Protein AF-G4ZWX9-F1 (afdb_monomer)

InterPro domains:
  IPR001293 Zinc finger, TRAF-type [PF02176] (34-84)
  IPR001293 Zinc finger, TRAF-type [PS50145] (34-77)
  IPR001293 Zinc finger, TRAF-type [PS50145] (108-149)
  IPR013083 Zinc finger, RING/FYVE/PHD-type [G3DSA:3.30.40.10] (32-93)
  IPR013083 Zinc finger, RING/FYVE/PHD-type [G3DSA:3.30.40.10] (105-163)
  IPR013083 Zinc finger, RING/FYVE/PHD-type [G3DSA:3.30.40.10] (725-786)
  IPR013320 Concanavalin A-like lectin/glucanase domain superfamily [SSF49899] (460-593)

Organism: Phytophthora sojae (strain P6497) (NCBI:txid1094619)

Nearest PDB structures (foldseek):
  7nna-assembly1_A  TM=3.300E-01  e=3.745E+00  Klebsiella pneumoniae

Solvent-accessible surface area (backbone atoms only — not comparable to full-atom values): 43268 Å² total; per-residue (Å²): 136,85,78,64,66,69,62,53,52,53,36,50,72,75,72,33,66,68,48,53,53,50,50,50,52,55,55,53,50,55,70,48,56,38,74,39,67,38,92,76,72,66,49,82,35,39,52,77,45,43,61,59,33,53,78,75,66,41,44,58,35,71,40,70,39,94,51,34,92,73,69,35,86,52,68,38,32,59,72,44,42,72,56,38,54,72,78,68,33,60,55,49,50,51,51,48,51,51,50,48,54,51,50,58,38,56,34,82,40,63,38,92,79,68,61,53,73,36,34,49,74,45,45,68,55,33,52,72,77,65,40,50,60,27,78,38,70,44,92,52,34,90,77,70,33,85,53,72,35,33,49,71,54,40,57,71,23,65,41,69,83,72,47,66,89,57,51,31,29,38,32,22,39,79,92,32,45,8,27,33,36,47,61,77,85,62,98,80,69,84,90,79,80,71,92,66,47,48,61,51,40,22,23,41,37,38,30,37,27,42,49,47,64,67,63,49,31,54,50,31,49,49,54,30,54,58,30,47,43,52,29,54,53,28,50,56,49,28,53,52,24,47,53,48,33,52,50,38,56,48,52,50,53,52,53,52,49,53,56,52,47,64,69,70,56,80,78,71,84,92,69,99,71,81,50,76,65,55,55,50,51,55,50,50,52,48,50,51,56,34,51,53,18,51,51,46,33,52,51,27,51,50,50,29,45,43,29,50,51,49,30,51,52,29,41,49,48,31,49,49,40,47,75,74,71,53,85,50,68,68,58,52,52,52,47,47,49,53,42,31,51,52,38,53,52,52,45,68,76,37,55,66,50,59,74,73,48,57,70,73,63,56,57,30,68,34,32,69,67,55,41,37,50,60,59,63,70,75,67,84,78,89,66,52,74,67,55,54,50,49,42,53,52,52,43,46,55,41,51,33,54,37,45,53,41,49,53,54,52,72,66,52,54,90,87,44,90,61,34,72,60,52,43,58,50,35,55,52,52,40,53,57,39,49,58,52,39,26,68,62,48,79,56,51,43,65,71,77,73,61,61,67,46,27,35,18,52,25,20,44,95,57,24,35,38,11,49,29,25,75,97,81,38,19,25,28,38,30,22,78,61,42,59,79,90,61,24,61,51,73,51,86,41,66,76,68,61,77,40,83,40,42,40,33,43,29,20,37,87,54,33,36,38,38,27,50,71,58,39,84,75,34,78,44,83,43,73,58,45,47,40,54,39,21,43,12,30,79,53,43,93,25,18,26,45,26,37,42,36,44,40,39,34,30,67,36,65,73,50,62,68,61,44,48,69,44,61,58,43,68,80,63,55,94,77,42,85,53,53,50,35,30,34,56,45,67,74,64,57,84,56,59,50,60,32,71,55,70,69,49,62,74,18,47,50,35,55,54,46,65,45,57,54,74,43,62,67,48,34,66,71,66,48,76,69,78,44,65,55,70,88,35,71,73,38,38,66,56,53,55,51,52,49,54,54,52,50,53,52,53,44,53,34,60,37,75,36,70,42,92,78,66,73,82,47,69,38,35,43,69,46,41,63,57,34,51,73,73,68,40,57,69,21,78,41,64,51,87,49,87,89,59,76,48,72,44,39,51,75,46,44,74,56,38,51,74,77,67,34,63,60,49,47,51,49,54,50,51,53,49,54,55,49,57,37,58,37,70,37,74,40,92,69,68,66,85,46,74,35,36,47,72,46,43,67,57,36,52,76,74,65,39,53,55,21,78,38,67,48,88,51,80,82,45,69,48,76,40,41,49,72,49,43,66,57,34,70,75,73,68,58,74,30,70,71,58,66,75,78,107

Sequence (790 aa):
MKFPQEEQEAHEASQCVVAERRRQIAADALLVNEEIVCDWCQQKVKKRKLLDHQEDECPERERPCPNAINGCKEWVPVGKFDEHLRTDCMVTIERNTLAARAREKNSPVACPECGVVVRLRHLERHFRDDCVSRIVSCKNAAHGCKARLRWRDRHLHEDFMSLSKDRSMIEFRTGGNAYIAINNNTSQAPSSQSSVDLPPPWTAEYFVWMVDAEEEILALHRSSLELMETVVLNTRENEQWQAKSDACKKKLKELKQKRKRKANDKAQAAGTHLSGEEMSSAAKQLAEDFNDAENGLLATRKEIALARGWIEINILEAKRILDADVADEEAKQALAASIADQTAQILQERTLLVQLLPEVDRVALGDLDAWATQLASGSPSKESKAERQRKAAEQNKLLKKRSEFQAQLEALDPDDADTPRLQRRFEREIAKVDAKLALVSENKPTQLLERCGRHIIASSGKNVISLVAGPKGEISFYRPSGAKAAREVNFQTRLERIRWNHVVFSAGAKELSLFVNGELKSVRRGVFGLPMSRIGTKEQAESFQGFVLEVRYWKECRTVQQIQQHAASILHVRKCKKLLGYWTFEEGMGDLVDDMALKLPRSACFGTAWVLFDTPEVRKRFGIPPTPSLRDQTCCVVNQKLKLLAQRARDRELDMVPCRQHCEQVVAFRSLERHHRVECVHRMVVCKEVGCEQVYRWSSEAEHLRAKCERHLFREELVRRYHDKRELVECILNCAQLVQRRFMALHCHKECVNRLITCPWADCGETIVAKTLARHLERDCRSQSKERDR

Radius of gyration: 61.1 Å; Cα contacts (8 Å, |Δi|>4): 1140; chains: 1; bounding box: 194×112×190 Å

pLDDT: mean 84.43, std 11.49, range [31.67, 98.06]

Structure (mmCIF, N/CA/C/O backbone):
data_AF-G4ZWX9-F1
#
_entry.id   AF-G4ZWX9-F1
#
loop_
_atom_site.group_PDB
_atom_site.id
_atom_site.type_symbol
_atom_site.label_atom_id
_atom_site.label_alt_id
_atom_site.label_comp_id
_atom_site.label_asym_id
_atom_site.label_entity_id
_atom_site.label_seq_id
_atom_site.pdbx_PDB_ins_code
_atom_site.Cartn_x
_atom_site.Cartn_y
_atom_site.Cartn_z
_atom_site.occupancy
_atom_site.B_iso_or_equiv
_atom_site.auth_seq_id
_atom_site.auth_comp_id
_atom_site.auth_asym_id
_atom_site.auth_atom_id
_atom_site.pdbx_PDB_model_num
ATOM 1 N N . MET A 1 1 ? 110.926 -37.639 -104.870 1.00 45.56 1 MET A N 1
ATOM 2 C CA . MET A 1 1 ? 112.297 -37.296 -104.443 1.00 45.56 1 MET A CA 1
ATOM 3 C C . MET A 1 1 ? 112.203 -36.747 -103.029 1.00 45.56 1 MET A C 1
ATOM 5 O O . MET A 1 1 ? 111.521 -35.750 -102.843 1.00 45.56 1 MET A O 1
ATOM 9 N N . LYS A 1 2 ? 112.739 -37.463 -102.034 1.00 44.62 2 LYS A N 1
ATOM 10 C CA . LYS A 1 2 ? 112.808 -37.001 -100.639 1.00 44.62 2 LYS A CA 1
ATOM 11 C C . LYS A 1 2 ? 114.097 -36.186 -100.495 1.00 44.62 2 LYS A C 1
ATOM 13 O O . LYS A 1 2 ? 115.150 -36.712 -100.846 1.00 44.62 2 LYS A O 1
ATOM 18 N N . PHE A 1 3 ? 113.991 -34.932 -100.060 1.00 50.84 3 PHE A N 1
ATOM 19 C CA . PHE A 1 3 ? 115.147 -34.077 -99.779 1.00 50.84 3 PHE A CA 1
ATOM 20 C C . PHE A 1 3 ? 115.891 -34.578 -98.523 1.00 50.84 3 PHE A C 1
ATOM 22 O O . PHE A 1 3 ? 115.230 -35.085 -97.611 1.00 50.84 3 PHE A O 1
ATOM 29 N N . PRO A 1 4 ? 117.233 -34.482 -98.469 1.00 65.12 4 PRO A N 1
ATOM 30 C CA . PRO A 1 4 ? 118.020 -34.820 -97.283 1.00 65.12 4 PRO A CA 1
ATOM 31 C C . PRO A 1 4 ? 117.638 -33.930 -96.089 1.00 65.12 4 PRO A C 1
ATOM 33 O O . PRO A 1 4 ? 117.538 -32.713 -96.219 1.00 65.12 4 PRO A O 1
ATOM 36 N N . GLN A 1 5 ? 117.424 -34.538 -94.920 1.00 63.94 5 GLN A N 1
ATOM 37 C CA . GLN A 1 5 ? 116.907 -33.867 -93.718 1.00 63.94 5 GLN A CA 1
ATOM 38 C C . GLN A 1 5 ? 117.836 -32.751 -93.195 1.00 63.94 5 GLN A C 1
ATOM 40 O O . GLN A 1 5 ? 117.351 -31.728 -92.722 1.00 63.94 5 GLN A O 1
ATOM 45 N N . GLU A 1 6 ? 119.153 -32.891 -93.373 1.00 63.59 6 GLU A N 1
ATOM 46 C CA . GLU A 1 6 ? 120.141 -31.874 -92.974 1.00 63.59 6 GLU A CA 1
ATOM 47 C C . GLU A 1 6 ? 120.000 -30.560 -93.767 1.00 63.59 6 GLU A C 1
ATOM 49 O O . GLU A 1 6 ? 120.157 -29.474 -93.209 1.00 63.59 6 GLU A O 1
ATOM 54 N N . GLU A 1 7 ? 119.637 -30.627 -95.054 1.00 61.59 7 GLU A N 1
ATOM 55 C CA . GLU A 1 7 ? 119.421 -29.429 -95.881 1.00 61.59 7 GLU A CA 1
ATOM 56 C C . GLU A 1 7 ? 118.122 -28.703 -95.502 1.00 61.59 7 GLU A C 1
ATOM 58 O O . GLU A 1 7 ? 118.046 -27.473 -95.558 1.00 61.59 7 GLU A O 1
ATOM 63 N N . GLN A 1 8 ? 117.108 -29.454 -95.059 1.00 63.75 8 GLN A N 1
ATOM 64 C CA . GLN A 1 8 ? 115.854 -28.893 -94.561 1.00 63.75 8 GLN A CA 1
ATOM 65 C C . GLN A 1 8 ? 116.058 -28.177 -93.216 1.00 63.75 8 GLN A C 1
ATOM 67 O O . GLN A 1 8 ? 115.560 -27.065 -93.035 1.00 63.75 8 GLN A O 1
ATOM 72 N N . GLU A 1 9 ? 116.848 -28.759 -92.309 1.00 65.06 9 GLU A N 1
ATOM 73 C CA . GLU A 1 9 ? 117.191 -28.148 -91.018 1.00 65.06 9 GLU A CA 1
ATOM 74 C C . GLU A 1 9 ? 118.051 -26.880 -91.188 1.00 65.06 9 GLU A C 1
ATOM 76 O O . GLU A 1 9 ? 117.802 -25.868 -90.527 1.00 65.06 9 GLU A O 1
ATOM 81 N N . ALA A 1 10 ? 118.992 -26.864 -92.140 1.00 64.44 10 ALA A N 1
ATOM 82 C CA . ALA A 1 10 ? 119.785 -25.671 -92.455 1.00 64.44 10 ALA A CA 1
ATOM 83 C C . ALA A 1 10 ? 118.938 -24.529 -93.062 1.00 64.44 10 ALA A C 1
ATOM 85 O O . ALA A 1 10 ? 119.122 -23.354 -92.710 1.00 64.44 10 ALA A O 1
ATOM 86 N N . HIS A 1 11 ? 117.975 -24.862 -93.932 1.00 68.31 11 HIS A N 1
ATOM 87 C CA . HIS A 1 11 ? 117.026 -23.897 -94.495 1.00 68.31 11 HIS A CA 1
ATOM 88 C C . HIS A 1 11 ? 116.083 -23.336 -93.417 1.00 68.31 11 HIS A C 1
ATOM 90 O O . HIS A 1 11 ? 115.888 -22.120 -93.341 1.00 68.31 11 HIS A O 1
ATOM 96 N N . GLU A 1 12 ? 115.554 -24.181 -92.525 1.00 65.31 12 GLU A N 1
ATOM 97 C CA . GLU A 1 12 ? 114.722 -23.753 -91.389 1.00 65.31 12 GLU A CA 1
ATOM 98 C C . GLU A 1 12 ? 115.483 -22.896 -90.362 1.00 65.31 12 GLU A C 1
ATOM 100 O O . GLU A 1 12 ? 114.890 -22.018 -89.721 1.00 65.31 12 GLU A O 1
ATOM 105 N N . ALA A 1 13 ? 116.800 -23.086 -90.237 1.00 64.75 13 ALA A N 1
ATOM 106 C CA . ALA A 1 13 ? 117.646 -22.299 -89.347 1.00 64.75 13 ALA A CA 1
ATOM 107 C C . ALA A 1 13 ? 117.925 -20.878 -89.870 1.00 64.75 13 ALA A C 1
ATOM 109 O O . ALA A 1 13 ? 117.920 -19.945 -89.059 1.00 64.75 13 ALA A O 1
ATOM 110 N N . SER A 1 14 ? 118.128 -20.705 -91.185 1.00 63.81 14 SER A N 1
ATOM 111 C CA . SER A 1 14 ? 118.740 -19.486 -91.751 1.00 63.81 14 SER A CA 1
ATOM 112 C C . SER A 1 14 ? 117.984 -18.784 -92.892 1.00 63.81 14 SER A C 1
ATOM 114 O O . SER A 1 14 ? 118.285 -17.624 -93.160 1.00 63.81 14 SER A O 1
ATOM 116 N N . GLN A 1 15 ? 117.027 -19.434 -93.572 1.00 63.16 15 GLN A N 1
ATOM 117 C CA . GLN A 1 15 ? 116.396 -18.890 -94.795 1.00 63.16 15 GLN A CA 1
ATOM 118 C C . GLN A 1 15 ? 114.868 -19.103 -94.891 1.00 63.16 15 GLN A C 1
ATOM 120 O O . GLN A 1 15 ? 114.225 -18.571 -95.798 1.00 63.16 15 GLN A O 1
ATOM 125 N N . CYS A 1 16 ? 114.259 -19.860 -93.973 1.00 70.00 16 CYS A N 1
ATOM 126 C CA . CYS A 1 16 ? 112.825 -20.150 -93.986 1.00 70.00 16 CYS A CA 1
ATOM 127 C C . CYS A 1 16 ? 111.999 -19.037 -93.322 1.00 70.00 16 CYS A C 1
ATOM 129 O O . CYS A 1 16 ? 111.904 -18.942 -92.095 1.00 70.00 16 CYS A O 1
ATOM 131 N N . VAL A 1 17 ? 111.293 -18.261 -94.147 1.00 73.50 17 VAL A N 1
ATOM 132 C CA . VAL A 1 17 ? 110.392 -17.168 -93.728 1.00 73.50 17 VAL A CA 1
ATOM 133 C C . VAL A 1 17 ? 109.299 -17.643 -92.754 1.00 73.50 17 VAL A C 1
ATOM 135 O O . VAL A 1 17 ? 108.878 -16.905 -91.864 1.00 73.50 17 VAL A O 1
ATOM 138 N N . VAL A 1 18 ? 108.836 -18.895 -92.873 1.00 73.88 18 VAL A N 1
ATOM 139 C CA . VAL A 1 18 ? 107.811 -19.462 -91.975 1.00 73.88 18 VAL A CA 1
ATOM 140 C C . VAL A 1 18 ? 108.384 -19.760 -90.585 1.00 73.88 18 VAL A C 1
ATOM 142 O O . VAL A 1 18 ? 107.698 -19.538 -89.585 1.00 73.88 18 VAL A O 1
ATOM 145 N N . ALA A 1 19 ? 109.633 -20.228 -90.500 1.00 69.31 19 ALA A N 1
ATOM 146 C CA . ALA A 1 19 ? 110.308 -20.495 -89.231 1.00 69.31 19 ALA A CA 1
ATOM 147 C C . ALA A 1 19 ? 110.664 -19.191 -88.498 1.00 69.31 19 ALA A C 1
ATOM 149 O O . ALA A 1 19 ? 110.463 -19.094 -87.288 1.00 69.31 19 ALA A O 1
ATOM 150 N N . GLU A 1 20 ? 111.104 -18.163 -89.226 1.00 69.56 20 GLU A N 1
ATOM 151 C CA . GLU A 1 20 ? 111.371 -16.827 -88.680 1.00 69.56 20 GLU A CA 1
ATOM 152 C C . GLU A 1 20 ? 110.089 -16.157 -88.157 1.00 69.56 20 GLU A C 1
ATOM 154 O O . GLU A 1 20 ? 110.048 -15.692 -87.016 1.00 69.56 20 GLU A O 1
ATOM 159 N N . ARG A 1 21 ? 108.987 -16.233 -88.920 1.00 72.56 21 ARG A N 1
ATOM 160 C CA . ARG A 1 21 ? 107.672 -15.739 -88.481 1.00 72.56 21 ARG A CA 1
ATOM 161 C C . ARG A 1 21 ? 107.133 -16.510 -87.270 1.00 72.56 21 ARG A C 1
ATOM 163 O O . ARG A 1 21 ? 106.524 -15.909 -86.391 1.00 72.56 21 ARG A O 1
ATOM 170 N N . ARG A 1 22 ? 107.379 -17.824 -87.170 1.00 73.31 22 ARG A N 1
ATOM 171 C CA . ARG A 1 22 ? 107.042 -18.627 -85.976 1.00 73.31 22 ARG A CA 1
ATOM 172 C C . ARG A 1 22 ? 107.868 -18.230 -84.751 1.00 73.31 22 ARG A C 1
ATOM 174 O O . ARG A 1 22 ? 107.305 -18.184 -83.661 1.00 73.31 22 ARG A O 1
ATOM 181 N N . ARG A 1 23 ? 109.159 -17.912 -84.911 1.00 70.38 23 ARG A N 1
ATOM 182 C CA . ARG A 1 23 ? 110.006 -17.398 -83.817 1.00 70.38 23 ARG A CA 1
ATOM 183 C C . ARG A 1 23 ? 109.551 -16.010 -83.353 1.00 70.38 23 ARG A C 1
ATOM 185 O O . ARG A 1 23 ? 109.474 -15.798 -82.148 1.00 70.38 23 ARG A O 1
ATOM 192 N N . GLN A 1 24 ? 109.170 -15.115 -84.270 1.00 68.25 24 GLN A N 1
ATOM 193 C CA . GLN A 1 24 ? 108.572 -13.814 -83.925 1.00 68.25 24 GLN A CA 1
ATOM 194 C C . GLN A 1 24 ? 107.244 -13.971 -83.173 1.00 68.25 24 GLN A C 1
ATOM 196 O O . GLN A 1 24 ? 107.087 -13.403 -82.100 1.00 68.25 24 GLN A O 1
ATOM 201 N N . ILE A 1 25 ? 106.332 -14.825 -83.651 1.00 69.12 25 ILE A N 1
ATOM 202 C CA . ILE A 1 25 ? 105.062 -15.103 -82.955 1.00 69.12 25 ILE A CA 1
ATOM 203 C C . ILE A 1 25 ? 105.304 -15.717 -81.562 1.00 69.12 25 ILE A C 1
ATOM 205 O O . ILE A 1 25 ? 104.579 -15.402 -80.621 1.00 69.12 25 ILE A O 1
ATOM 209 N N . ALA A 1 26 ? 106.319 -16.573 -81.402 1.00 66.31 26 ALA A N 1
ATOM 210 C CA . ALA A 1 26 ? 106.682 -17.150 -80.106 1.00 66.31 26 ALA A CA 1
ATOM 211 C C . ALA A 1 26 ? 107.301 -16.117 -79.141 1.00 66.31 26 ALA A C 1
ATOM 213 O O . ALA A 1 26 ? 107.014 -16.161 -77.944 1.00 66.31 26 ALA A O 1
ATOM 214 N N . ALA A 1 27 ? 108.101 -15.174 -79.648 1.00 66.50 27 ALA A N 1
ATOM 215 C CA . ALA A 1 27 ? 108.657 -14.069 -78.867 1.00 66.50 27 ALA A CA 1
ATOM 216 C C . ALA A 1 27 ? 107.572 -13.058 -78.444 1.00 66.50 27 ALA A C 1
ATOM 218 O O . ALA A 1 27 ? 107.504 -12.684 -77.273 1.00 66.50 27 ALA A O 1
ATOM 219 N N . ASP A 1 28 ? 106.654 -12.704 -79.348 1.00 65.00 28 ASP A N 1
ATOM 220 C CA . ASP A 1 28 ? 105.507 -11.840 -79.045 1.00 65.00 28 ASP A CA 1
ATOM 221 C C . ASP A 1 28 ? 104.539 -12.512 -78.051 1.00 65.00 28 ASP A C 1
ATOM 223 O O . ASP A 1 28 ? 103.996 -11.864 -77.153 1.00 65.00 28 ASP A O 1
ATOM 227 N N . ALA A 1 29 ? 104.368 -13.838 -78.124 1.00 62.09 29 ALA A N 1
ATOM 228 C CA . ALA A 1 29 ? 103.548 -14.594 -77.176 1.00 62.09 29 ALA A CA 1
ATOM 229 C C . ALA A 1 29 ? 104.107 -14.603 -75.738 1.00 62.09 29 ALA A C 1
ATOM 231 O O . ALA A 1 29 ? 103.320 -14.761 -74.799 1.00 62.09 29 ALA A O 1
ATOM 232 N N . LEU A 1 30 ? 105.421 -14.425 -75.539 1.00 65.56 30 LEU A N 1
ATOM 233 C CA . LEU A 1 30 ? 106.036 -14.306 -74.207 1.00 65.56 30 LEU A CA 1
ATOM 234 C C . LEU A 1 30 ? 105.742 -12.941 -73.561 1.00 65.56 30 LEU A C 1
ATOM 236 O O . LEU A 1 30 ? 105.435 -12.894 -72.373 1.00 65.56 30 LEU A O 1
ATOM 240 N N . LEU A 1 31 ? 105.729 -11.854 -74.343 1.00 63.81 31 LEU A N 1
ATOM 241 C CA . LEU A 1 31 ? 105.364 -10.502 -73.881 1.00 63.81 31 LEU A CA 1
ATOM 242 C C . LEU A 1 31 ? 103.861 -10.357 -73.575 1.00 63.81 31 LEU A C 1
ATOM 244 O O . LEU A 1 31 ? 103.468 -9.635 -72.660 1.00 63.81 31 LEU A O 1
ATOM 248 N N . VAL A 1 32 ? 103.003 -11.058 -74.321 1.00 61.91 32 VAL A N 1
ATOM 249 C CA . VAL A 1 32 ? 101.535 -10.992 -74.173 1.00 61.91 32 VAL A CA 1
ATOM 250 C C . VAL A 1 32 ? 101.011 -11.863 -73.011 1.00 61.91 32 VAL A C 1
ATOM 252 O O . VAL A 1 32 ? 99.925 -11.608 -72.482 1.00 61.91 32 VAL A O 1
ATOM 255 N N . ASN A 1 33 ? 101.770 -12.879 -72.580 1.00 66.31 33 ASN A N 1
ATOM 256 C CA . ASN A 1 33 ? 101.412 -13.775 -71.467 1.00 66.31 33 ASN A CA 1
ATOM 257 C C . ASN A 1 33 ? 102.111 -13.449 -70.134 1.00 66.31 33 ASN A C 1
ATOM 259 O O . ASN A 1 33 ? 101.976 -14.230 -69.193 1.00 66.31 33 ASN A O 1
ATOM 263 N N . GLU A 1 34 ? 102.820 -12.323 -70.046 1.00 72.06 34 GLU A N 1
ATOM 264 C CA . GLU A 1 34 ? 103.435 -11.819 -68.813 1.00 72.06 34 GLU A CA 1
ATOM 265 C C . GLU A 1 34 ? 102.392 -11.727 -67.676 1.00 72.06 34 GLU A C 1
ATOM 267 O O . GLU A 1 34 ? 101.280 -11.229 -67.882 1.00 72.06 34 GLU A O 1
ATOM 272 N N . GLU A 1 35 ? 102.710 -12.258 -66.491 1.00 74.75 35 GLU A N 1
ATOM 273 C CA . GLU A 1 35 ? 101.824 -12.212 -65.321 1.00 74.75 35 GLU A CA 1
ATOM 274 C C . GLU A 1 35 ? 102.008 -10.886 -64.583 1.00 74.75 35 GLU A C 1
ATOM 276 O O . GLU A 1 35 ? 103.083 -10.592 -64.063 1.00 74.75 35 GLU A O 1
ATOM 281 N N . ILE A 1 36 ? 100.942 -10.094 -64.528 1.00 76.12 36 ILE A N 1
ATOM 282 C CA . ILE A 1 36 ? 100.890 -8.808 -63.841 1.00 76.12 36 ILE A CA 1
ATOM 283 C C . ILE A 1 36 ? 99.913 -8.900 -62.667 1.00 76.12 36 ILE A C 1
ATOM 285 O O . ILE A 1 36 ? 98.940 -9.656 -62.691 1.00 76.12 36 ILE A O 1
ATOM 289 N N . VAL A 1 37 ? 100.200 -8.174 -61.594 1.00 79.06 37 VAL A N 1
ATOM 290 C CA . VAL A 1 37 ? 99.333 -8.141 -60.414 1.00 79.06 37 VAL A CA 1
ATOM 291 C C . VAL A 1 37 ? 98.202 -7.151 -60.679 1.00 79.06 37 VAL A C 1
ATOM 293 O O . VAL A 1 37 ? 98.450 -6.053 -61.163 1.00 79.06 37 VAL A O 1
ATOM 296 N N . CYS A 1 38 ? 96.961 -7.537 -60.390 1.00 78.75 38 CYS A N 1
ATOM 297 C CA . CYS A 1 38 ? 95.833 -6.620 -60.473 1.00 78.75 38 CYS A CA 1
ATOM 298 C C . CYS A 1 38 ? 95.928 -5.570 -59.363 1.00 78.75 38 CYS A C 1
ATOM 300 O O . CYS A 1 38 ? 95.930 -5.917 -58.184 1.00 78.75 38 CYS A O 1
ATOM 302 N N . ASP A 1 39 ? 95.916 -4.292 -59.733 1.00 77.75 39 ASP A N 1
ATOM 303 C CA . ASP A 1 39 ? 96.040 -3.185 -58.777 1.00 77.75 39 ASP A CA 1
ATOM 304 C C . ASP A 1 39 ? 94.852 -3.072 -57.802 1.00 77.75 39 ASP A C 1
ATOM 306 O O . ASP A 1 39 ? 94.960 -2.404 -56.777 1.00 77.75 39 ASP A O 1
ATOM 310 N N . TRP A 1 40 ? 93.719 -3.723 -58.097 1.00 76.38 40 TRP A N 1
ATOM 311 C CA . TRP A 1 40 ? 92.496 -3.643 -57.285 1.00 76.38 40 TRP A CA 1
ATOM 312 C C . TRP A 1 40 ? 92.380 -4.779 -56.263 1.00 76.38 40 TRP A C 1
ATOM 314 O O . TRP A 1 40 ? 92.125 -4.522 -55.092 1.00 76.38 40 TRP A O 1
ATOM 324 N N . CYS A 1 41 ? 92.589 -6.036 -56.673 1.00 77.69 41 CYS A N 1
ATOM 325 C CA . CYS A 1 41 ? 92.439 -7.214 -55.801 1.00 77.69 41 CYS A CA 1
ATOM 326 C C . CYS A 1 41 ? 93.765 -7.912 -55.448 1.00 77.69 41 CYS A C 1
ATOM 328 O O . CYS A 1 41 ? 93.760 -8.902 -54.717 1.00 77.69 41 CYS A O 1
ATOM 330 N N . GLN A 1 42 ? 94.889 -7.436 -55.995 1.00 79.94 42 GLN A N 1
ATOM 331 C CA . GLN A 1 42 ? 96.240 -7.993 -55.840 1.00 79.94 42 GLN A CA 1
ATOM 332 C C . GLN A 1 42 ? 96.420 -9.451 -56.307 1.00 79.94 42 GLN A C 1
ATOM 334 O O . GLN A 1 42 ? 97.425 -10.094 -55.997 1.00 79.94 42 GLN A O 1
ATOM 339 N N . GLN A 1 43 ? 95.486 -9.989 -57.096 1.00 78.75 43 GLN A N 1
ATOM 340 C CA . GLN A 1 43 ? 95.624 -11.314 -57.703 1.00 78.75 43 GLN A CA 1
ATOM 341 C C . GLN A 1 43 ? 96.519 -11.259 -58.947 1.00 78.75 43 GLN A C 1
ATOM 343 O O . GLN A 1 43 ? 96.546 -10.263 -59.668 1.00 78.75 43 GLN A O 1
ATOM 348 N N . LYS A 1 44 ? 97.272 -12.334 -59.204 1.00 79.62 44 LYS A N 1
ATOM 349 C CA . LYS A 1 44 ? 98.155 -12.442 -60.375 1.00 79.62 44 LYS A CA 1
ATOM 350 C C . LYS A 1 44 ? 97.346 -12.858 -61.600 1.00 79.62 44 LYS A C 1
ATOM 352 O O . LYS A 1 44 ? 96.722 -13.917 -61.590 1.00 79.62 44 LYS A O 1
ATOM 357 N N . VAL A 1 45 ? 97.376 -12.045 -62.653 1.00 80.19 45 VAL A N 1
ATOM 358 C CA . VAL A 1 45 ? 96.602 -12.250 -63.884 1.00 80.19 45 VAL A CA 1
ATOM 359 C C . VAL A 1 45 ? 97.506 -12.073 -65.100 1.00 80.19 45 VAL A C 1
ATOM 361 O O . VAL A 1 45 ? 98.455 -11.297 -65.087 1.00 80.19 45 VAL A O 1
ATOM 364 N N . LYS A 1 46 ? 97.224 -12.774 -66.199 1.00 79.19 46 LYS A N 1
ATOM 365 C CA . LYS A 1 46 ? 97.955 -12.562 -67.460 1.00 79.19 46 LYS A CA 1
ATOM 366 C C . LYS A 1 46 ? 97.615 -11.185 -68.027 1.00 79.19 46 LYS A C 1
ATOM 368 O O . LYS A 1 46 ? 96.437 -10.872 -68.157 1.00 79.19 46 LYS A O 1
ATOM 373 N N . LYS A 1 47 ? 98.618 -10.416 -68.453 1.00 74.38 47 LYS A N 1
ATOM 374 C CA . LYS A 1 47 ? 98.504 -9.035 -68.963 1.00 74.38 47 LYS A CA 1
ATOM 375 C C . LYS A 1 47 ? 97.408 -8.845 -70.017 1.00 74.38 47 LYS A C 1
ATOM 377 O O . LYS A 1 47 ? 96.627 -7.908 -69.921 1.00 74.38 47 LYS A O 1
ATOM 382 N N . ARG A 1 48 ? 97.265 -9.787 -70.960 1.00 75.69 48 ARG A N 1
ATOM 383 C CA . ARG A 1 48 ? 96.187 -9.774 -71.974 1.00 75.69 48 ARG A CA 1
ATOM 384 C C . ARG A 1 48 ? 94.762 -9.905 -71.415 1.00 75.69 48 ARG A C 1
ATOM 386 O O . ARG A 1 48 ? 93.826 -9.511 -72.088 1.00 75.69 48 ARG A O 1
ATOM 393 N N . LYS A 1 49 ? 94.610 -10.508 -70.232 1.00 76.19 49 LYS A N 1
ATOM 394 C CA . LYS A 1 49 ? 93.337 -10.739 -69.529 1.00 76.19 49 LYS A CA 1
ATOM 395 C C . LYS A 1 49 ? 93.160 -9.811 -68.326 1.00 76.19 49 LYS A C 1
ATOM 397 O O . LYS A 1 49 ? 92.234 -10.004 -67.552 1.00 76.19 49 LYS A O 1
ATOM 402 N N . LEU A 1 50 ? 94.062 -8.848 -68.119 1.00 75.88 50 LEU A N 1
ATOM 403 C CA . LEU A 1 50 ? 93.979 -7.944 -66.974 1.00 75.88 50 LEU A CA 1
ATOM 404 C C . LEU A 1 50 ? 92.704 -7.093 -67.037 1.00 75.88 50 LEU A C 1
ATOM 406 O O . LEU A 1 50 ? 92.046 -6.929 -66.016 1.00 75.88 50 LEU A O 1
ATOM 410 N N . LEU A 1 51 ? 92.346 -6.624 -68.238 1.00 76.06 51 LEU A N 1
ATOM 411 C CA . LEU A 1 51 ? 91.109 -5.881 -68.493 1.00 76.06 51 LEU A CA 1
ATOM 412 C C . LEU A 1 51 ? 89.874 -6.763 -68.271 1.00 76.06 51 LEU A C 1
ATOM 414 O O . LEU A 1 51 ? 89.040 -6.411 -67.445 1.00 76.06 51 LEU A O 1
ATOM 418 N N . ASP A 1 52 ? 89.821 -7.948 -68.891 1.00 79.31 52 ASP A N 1
ATOM 419 C CA . ASP A 1 52 ? 88.732 -8.919 -68.675 1.00 79.31 52 ASP A CA 1
ATOM 420 C C . ASP A 1 52 ? 88.570 -9.264 -67.181 1.00 79.31 52 ASP A C 1
ATOM 422 O O . ASP A 1 52 ? 87.465 -9.328 -66.646 1.00 79.31 52 ASP A O 1
ATOM 426 N N . HIS A 1 53 ? 89.685 -9.432 -66.464 1.00 80.00 53 HIS A N 1
ATOM 427 C CA . HIS A 1 53 ? 89.660 -9.683 -65.030 1.00 80.00 53 HIS A CA 1
ATOM 428 C C . HIS A 1 53 ? 89.133 -8.477 -64.250 1.00 80.00 53 HIS A C 1
ATOM 430 O O . HIS A 1 53 ? 88.297 -8.659 -63.375 1.00 80.00 53 HIS A O 1
ATOM 436 N N . GLN A 1 54 ? 89.575 -7.252 -64.543 1.00 77.19 54 GLN A N 1
ATOM 437 C CA . GLN A 1 54 ? 89.098 -6.042 -63.861 1.00 77.19 54 GLN A CA 1
ATOM 438 C C . GLN A 1 54 ? 87.605 -5.771 -64.112 1.00 77.19 54 GLN A C 1
ATOM 440 O O . GLN A 1 54 ? 86.895 -5.385 -63.180 1.00 77.19 54 GLN A O 1
ATOM 445 N N . GLU A 1 55 ? 87.108 -6.011 -65.327 1.00 75.94 55 GLU A N 1
ATOM 446 C CA . GLU A 1 55 ? 85.722 -5.713 -65.705 1.00 75.94 55 GLU A CA 1
ATOM 447 C C . GLU A 1 55 ? 84.718 -6.794 -65.263 1.00 75.94 55 GLU A C 1
ATOM 449 O O . GLU A 1 55 ? 83.625 -6.457 -64.771 1.00 75.94 55 GLU A O 1
ATOM 454 N N . ASP A 1 56 ? 85.099 -8.074 -65.352 1.00 76.88 56 ASP A N 1
ATOM 455 C CA . ASP A 1 56 ? 84.166 -9.195 -65.188 1.00 76.88 56 ASP A CA 1
ATOM 456 C C . ASP A 1 56 ? 84.448 -10.088 -63.970 1.00 76.88 56 ASP A C 1
ATOM 458 O O . ASP A 1 56 ? 83.499 -10.542 -63.320 1.00 76.88 56 ASP A O 1
ATOM 462 N N . GLU A 1 57 ? 85.712 -10.313 -63.597 1.00 74.81 57 GLU A N 1
ATOM 463 C CA . GLU A 1 57 ? 86.079 -11.328 -62.589 1.00 74.81 57 GLU A CA 1
ATOM 464 C C . GLU A 1 57 ? 86.508 -10.747 -61.225 1.00 74.81 57 GLU A C 1
ATOM 466 O O . GLU A 1 57 ? 86.362 -11.409 -60.197 1.00 74.81 57 GLU A O 1
ATOM 471 N N . CYS A 1 58 ? 86.999 -9.507 -61.175 1.00 80.75 58 CYS A N 1
ATOM 472 C CA . CYS A 1 58 ? 87.650 -8.928 -60.002 1.00 80.75 58 CYS A CA 1
ATOM 473 C C . CYS A 1 58 ? 86.642 -8.679 -58.864 1.00 80.75 58 CYS A C 1
ATOM 475 O O . CYS A 1 58 ? 85.626 -8.013 -59.086 1.00 80.75 58 CYS A O 1
ATOM 477 N N . PRO A 1 59 ? 86.892 -9.165 -57.633 1.00 77.88 59 PRO A N 1
ATOM 478 C CA . PRO A 1 59 ? 85.969 -8.999 -56.508 1.00 77.88 59 PRO A CA 1
ATOM 479 C C . PRO A 1 59 ? 85.903 -7.557 -55.986 1.00 77.88 59 PRO A C 1
ATOM 481 O O . PRO A 1 59 ? 84.879 -7.166 -55.430 1.00 77.88 59 PRO A O 1
ATOM 484 N N . GLU A 1 60 ? 86.956 -6.764 -56.199 1.00 80.75 60 GLU A N 1
ATOM 485 C CA . GLU A 1 60 ? 87.028 -5.357 -55.781 1.00 80.75 60 GLU A CA 1
ATOM 486 C C . GLU A 1 60 ? 86.454 -4.387 -56.829 1.00 80.75 60 GLU A C 1
ATOM 488 O O . GLU A 1 60 ? 86.461 -3.177 -56.626 1.00 80.75 60 GLU A O 1
ATOM 493 N N . ARG A 1 61 ? 85.916 -4.896 -57.949 1.00 83.88 61 ARG A N 1
ATOM 494 C CA . ARG A 1 61 ? 85.227 -4.052 -58.930 1.00 83.88 61 ARG A CA 1
ATOM 495 C C . ARG A 1 61 ? 83.943 -3.490 -58.327 1.00 83.88 61 ARG A C 1
ATOM 497 O O . ARG A 1 61 ? 83.126 -4.236 -57.779 1.00 83.88 61 ARG A O 1
ATOM 504 N N . GLU A 1 62 ? 83.742 -2.188 -58.463 1.00 81.81 62 GLU A N 1
ATOM 505 C CA . GLU A 1 62 ? 82.547 -1.528 -57.954 1.00 81.81 62 GLU A CA 1
ATOM 506 C C . GLU A 1 62 ? 81.382 -1.701 -58.925 1.00 81.81 62 GLU A C 1
ATOM 508 O O . GLU A 1 62 ? 81.464 -1.416 -60.123 1.00 81.81 62 GLU A O 1
ATOM 513 N N . ARG A 1 63 ? 80.260 -2.175 -58.397 1.00 85.50 63 ARG A N 1
ATOM 514 C CA . ARG A 1 63 ? 78.992 -2.252 -59.120 1.00 85.50 63 ARG A CA 1
ATOM 515 C C . ARG A 1 63 ? 77.900 -1.639 -58.238 1.00 85.50 63 ARG A C 1
ATOM 517 O O . ARG A 1 63 ? 78.033 -1.642 -57.010 1.00 85.50 63 ARG A O 1
ATOM 524 N N . PRO A 1 64 ? 76.823 -1.095 -58.829 1.00 86.06 64 PRO A N 1
ATOM 525 C CA . PRO A 1 64 ? 75.712 -0.596 -58.035 1.00 86.06 64 PRO A CA 1
ATOM 526 C C . PRO A 1 64 ? 75.112 -1.752 -57.229 1.00 86.06 64 PRO A C 1
ATOM 528 O O . PRO A 1 64 ? 75.034 -2.882 -57.720 1.00 86.06 64 PRO A O 1
ATOM 531 N N . CYS A 1 65 ? 74.689 -1.468 -55.996 1.00 86.75 65 CYS A N 1
ATOM 532 C CA . CYS A 1 65 ? 74.044 -2.452 -55.130 1.00 86.75 65 CYS A CA 1
ATOM 533 C C . CYS A 1 65 ? 72.916 -3.200 -55.877 1.00 86.75 65 CYS A C 1
ATOM 535 O O . CYS A 1 65 ? 72.150 -2.567 -56.609 1.00 86.75 65 CYS A O 1
ATOM 537 N N . PRO A 1 66 ? 72.717 -4.518 -55.666 1.00 85.94 66 PRO A N 1
ATOM 538 C CA . PRO A 1 66 ? 71.611 -5.259 -56.285 1.00 85.94 66 PRO A CA 1
ATOM 539 C C . PRO A 1 66 ? 70.221 -4.647 -56.028 1.00 85.94 66 PRO A C 1
ATOM 541 O O . PRO A 1 66 ? 69.311 -4.785 -56.842 1.00 85.94 66 PRO A O 1
ATOM 544 N N . ASN A 1 67 ? 70.059 -3.922 -54.915 1.00 85.69 67 ASN A N 1
ATOM 545 C CA . ASN A 1 67 ? 68.841 -3.186 -54.570 1.00 85.69 67 ASN A CA 1
ATOM 546 C C . ASN A 1 67 ? 68.814 -1.744 -55.108 1.00 85.69 67 ASN A C 1
ATOM 548 O O . ASN A 1 67 ? 67.996 -0.942 -54.653 1.00 85.69 67 ASN A O 1
ATOM 552 N N . ALA A 1 68 ? 69.666 -1.388 -56.072 1.00 85.06 68 ALA A N 1
ATOM 553 C CA . ALA A 1 68 ? 69.708 -0.039 -56.631 1.00 85.06 68 ALA A CA 1
ATOM 554 C C . ALA A 1 68 ? 68.409 0.358 -57.332 1.00 85.06 68 ALA A C 1
ATOM 556 O O . ALA A 1 68 ? 67.923 1.474 -57.159 1.00 85.06 68 ALA A O 1
ATOM 557 N N . ILE A 1 69 ? 67.777 -0.599 -58.015 1.00 83.88 69 ILE A N 1
ATOM 558 C CA . ILE A 1 69 ? 66.447 -0.430 -58.619 1.00 83.88 69 ILE A CA 1
ATOM 559 C C . ILE A 1 69 ? 65.392 -0.096 -57.548 1.00 83.88 69 ILE A C 1
ATOM 561 O O . ILE A 1 69 ? 64.457 0.654 -57.807 1.00 83.88 69 ILE A O 1
ATOM 565 N N . ASN A 1 70 ? 65.577 -0.601 -56.326 1.00 81.19 70 ASN A N 1
ATOM 566 C CA . ASN A 1 70 ? 64.678 -0.394 -55.192 1.00 81.19 70 ASN A CA 1
ATOM 567 C C . ASN A 1 70 ? 65.069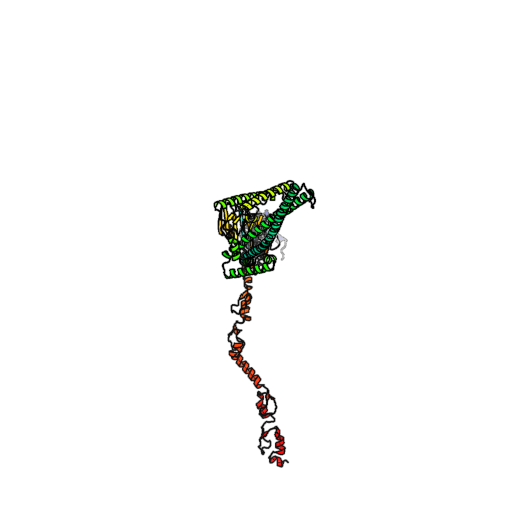 0.816 -54.318 1.00 81.19 70 ASN A C 1
ATOM 569 O O . ASN A 1 70 ? 64.450 1.029 -53.278 1.00 81.19 70 ASN A O 1
ATOM 573 N N . GLY A 1 71 ? 66.073 1.608 -54.723 1.00 81.94 71 GLY A N 1
ATOM 574 C CA . GLY A 1 71 ? 66.405 2.897 -54.105 1.00 81.94 71 GLY A CA 1
ATOM 575 C C . GLY A 1 71 ? 67.739 2.983 -53.354 1.00 81.94 71 GLY A C 1
ATOM 576 O O . GLY A 1 71 ? 68.054 4.058 -52.846 1.00 81.94 71 GLY A O 1
ATOM 577 N N . CYS A 1 72 ? 68.547 1.917 -53.292 1.00 88.12 72 CYS A N 1
ATOM 578 C CA . CYS A 1 72 ? 69.893 1.991 -52.705 1.00 88.12 72 CYS A CA 1
ATOM 579 C C . CYS A 1 72 ? 70.882 2.646 -53.687 1.00 88.12 72 CYS A C 1
ATOM 581 O O . CYS A 1 72 ? 71.071 2.160 -54.794 1.00 88.12 72 CYS A O 1
ATOM 583 N N . LYS A 1 73 ? 71.531 3.750 -53.308 1.00 85.75 73 LYS A N 1
ATOM 584 C CA . LYS A 1 73 ? 72.413 4.507 -54.225 1.00 85.75 73 LYS A CA 1
ATOM 585 C C . LYS A 1 73 ? 73.900 4.153 -54.109 1.00 85.75 73 LYS A C 1
ATOM 587 O O . LYS A 1 73 ? 74.722 4.797 -54.754 1.00 85.75 73 LYS A O 1
ATOM 592 N N . GLU A 1 74 ? 74.244 3.169 -53.285 1.00 85.00 74 GLU A N 1
ATOM 593 C CA . GLU A 1 74 ? 75.634 2.827 -52.989 1.00 85.00 74 GLU A CA 1
ATOM 594 C C . GLU A 1 74 ? 76.252 1.934 -54.071 1.00 85.00 74 GLU A C 1
ATOM 596 O O . GLU A 1 74 ? 75.621 1.002 -54.585 1.00 85.00 74 GLU A O 1
ATOM 601 N N . TRP A 1 75 ? 77.505 2.241 -54.401 1.00 87.38 75 TRP A N 1
ATOM 602 C CA . TRP A 1 75 ? 78.377 1.424 -55.236 1.00 87.38 75 TRP A CA 1
ATOM 603 C C . TRP A 1 75 ? 79.283 0.629 -54.313 1.00 87.38 75 TRP A C 1
ATOM 605 O O . TRP A 1 75 ? 79.897 1.196 -53.413 1.00 87.38 75 TRP A O 1
ATOM 615 N N . VAL A 1 76 ? 79.305 -0.688 -54.489 1.00 86.31 76 VAL A N 1
ATOM 616 C CA . VAL A 1 76 ? 79.970 -1.594 -53.554 1.00 86.31 76 VAL A CA 1
ATOM 617 C C . VAL A 1 76 ? 80.846 -2.566 -54.348 1.00 86.31 76 VAL A C 1
ATOM 619 O O . VAL A 1 76 ? 80.469 -2.973 -55.453 1.00 86.31 76 VAL A O 1
ATOM 622 N N . PRO A 1 77 ? 82.012 -2.958 -53.819 1.00 87.94 77 PRO A N 1
ATOM 623 C CA . PRO A 1 77 ? 82.773 -4.081 -54.343 1.00 87.94 77 PRO A CA 1
ATOM 624 C C . PRO A 1 77 ? 81.927 -5.354 -54.409 1.00 87.94 77 PRO A C 1
ATOM 626 O O . PRO A 1 77 ? 81.292 -5.733 -53.421 1.00 87.94 77 PRO A O 1
ATOM 629 N N . VAL A 1 78 ? 81.938 -6.049 -55.547 1.00 83.06 78 VAL A N 1
ATOM 630 C CA . VAL A 1 78 ? 81.133 -7.270 -55.752 1.00 83.06 78 VAL A CA 1
ATOM 631 C C . VAL A 1 78 ? 81.409 -8.334 -54.677 1.00 83.06 78 VAL A C 1
ATOM 633 O O . VAL A 1 78 ? 80.479 -8.994 -54.218 1.00 83.06 78 VAL A O 1
ATOM 636 N N . GLY A 1 79 ? 82.654 -8.461 -54.205 1.00 81.88 79 GLY A N 1
ATOM 637 C CA . GLY A 1 79 ? 83.032 -9.377 -53.122 1.00 81.88 79 GLY A CA 1
ATOM 638 C C . GLY A 1 79 ? 82.442 -9.031 -51.746 1.00 81.88 79 GLY A C 1
ATOM 639 O O . GLY A 1 79 ? 82.360 -9.907 -50.888 1.00 81.88 79 GLY A O 1
ATOM 640 N N . LYS A 1 80 ? 81.993 -7.784 -51.538 1.00 85.12 80 LYS A N 1
ATOM 641 C CA . LYS A 1 80 ? 81.424 -7.271 -50.274 1.00 85.12 80 LYS A CA 1
ATOM 642 C C . LYS A 1 80 ? 79.915 -7.025 -50.340 1.00 85.12 80 LYS A C 1
ATOM 644 O O . LYS A 1 80 ? 79.328 -6.515 -49.388 1.00 85.12 80 LYS A O 1
ATOM 649 N N . PHE A 1 81 ? 79.259 -7.413 -51.434 1.00 86.31 81 PHE A N 1
ATOM 650 C CA . PHE A 1 81 ? 77.811 -7.267 -51.595 1.00 86.31 81 PHE A CA 1
ATOM 651 C C . PHE A 1 81 ? 77.012 -7.911 -50.459 1.00 86.31 81 PHE A C 1
ATOM 653 O O . PHE A 1 81 ? 76.094 -7.285 -49.935 1.00 86.31 81 PHE A O 1
ATOM 660 N N . ASP A 1 82 ? 77.365 -9.130 -50.049 1.00 84.19 82 ASP A N 1
ATOM 661 C CA . ASP A 1 82 ? 76.663 -9.839 -48.973 1.00 84.19 82 ASP A CA 1
ATOM 662 C C . ASP A 1 82 ? 76.824 -9.167 -47.606 1.00 84.19 82 ASP A C 1
ATOM 664 O O . ASP A 1 82 ? 75.905 -9.221 -46.787 1.00 84.19 82 ASP A O 1
ATOM 668 N N . GLU A 1 83 ? 77.979 -8.547 -47.356 1.00 85.50 83 GLU A N 1
ATOM 669 C CA . GLU A 1 83 ? 78.238 -7.779 -46.139 1.00 85.50 83 GLU A CA 1
ATOM 670 C C . GLU A 1 83 ? 77.373 -6.516 -46.140 1.00 85.50 83 GLU A C 1
ATOM 672 O O . GLU A 1 83 ? 76.487 -6.392 -45.293 1.00 85.50 83 GLU A O 1
ATOM 677 N N . HIS A 1 84 ? 77.486 -5.684 -47.184 1.00 86.50 84 HIS A N 1
ATOM 678 C CA . HIS A 1 84 ? 76.665 -4.483 -47.360 1.00 86.50 84 HIS A CA 1
ATOM 679 C C . HIS A 1 84 ? 75.159 -4.788 -47.279 1.00 86.50 84 HIS A C 1
ATOM 681 O O . HIS A 1 84 ? 74.422 -4.096 -46.580 1.00 86.50 84 HIS A O 1
ATOM 687 N N . LEU A 1 85 ? 74.664 -5.845 -47.937 1.00 86.38 85 LEU A N 1
ATOM 688 C CA . LEU A 1 85 ? 73.242 -6.211 -47.896 1.00 86.38 85 LEU A CA 1
ATOM 689 C C . LEU A 1 85 ? 72.744 -6.552 -46.485 1.00 86.38 85 LEU A C 1
ATOM 691 O O . LEU A 1 85 ? 71.548 -6.394 -46.227 1.00 86.38 85 LEU A O 1
ATOM 695 N N . ARG A 1 86 ? 73.615 -7.022 -45.584 1.00 83.44 86 ARG A N 1
ATOM 696 C CA . ARG A 1 86 ? 73.256 -7.378 -44.204 1.00 83.44 86 ARG A CA 1
ATOM 697 C C . ARG A 1 86 ? 73.354 -6.196 -43.245 1.00 83.44 86 ARG A C 1
ATOM 699 O O . ARG A 1 86 ? 72.496 -6.102 -42.367 1.00 83.44 86 ARG A O 1
ATOM 706 N N . THR A 1 87 ? 74.368 -5.346 -43.385 1.00 81.31 87 THR A N 1
ATOM 707 C CA . THR A 1 87 ? 74.708 -4.320 -42.385 1.00 81.31 87 THR A CA 1
ATOM 708 C C . THR A 1 87 ? 74.326 -2.904 -42.792 1.00 81.31 87 THR A C 1
ATOM 710 O O . THR A 1 87 ? 73.820 -2.175 -41.942 1.00 81.31 87 THR A O 1
ATOM 713 N N . ASP A 1 88 ? 74.491 -2.543 -44.068 1.00 83.69 88 ASP A N 1
ATOM 714 C CA . ASP A 1 88 ? 74.534 -1.133 -44.496 1.00 83.69 88 ASP A CA 1
ATOM 715 C C . ASP A 1 88 ? 73.487 -0.772 -45.564 1.00 83.69 88 ASP A C 1
ATOM 717 O O . ASP A 1 88 ? 73.091 0.385 -45.704 1.00 83.69 88 ASP A O 1
ATOM 721 N N . CYS A 1 89 ? 72.951 -1.753 -46.295 1.00 89.81 89 CYS A N 1
ATOM 722 C CA . CYS A 1 89 ? 71.966 -1.518 -47.346 1.00 89.81 89 CYS A CA 1
ATOM 723 C C . CYS A 1 89 ? 70.654 -0.972 -46.773 1.00 89.81 89 CYS A C 1
ATOM 725 O O . CYS A 1 89 ? 69.826 -1.725 -46.246 1.00 89.81 89 CYS A O 1
ATOM 727 N N . MET A 1 90 ? 70.414 0.326 -46.976 1.00 85.06 90 MET A N 1
ATOM 728 C CA . MET A 1 90 ? 69.210 1.026 -46.513 1.00 85.06 90 MET A CA 1
ATOM 729 C C . MET A 1 90 ? 67.901 0.302 -46.872 1.00 85.06 90 MET A C 1
ATOM 731 O O . MET A 1 90 ? 67.027 0.163 -46.023 1.00 85.06 90 MET A O 1
ATOM 735 N N . VAL A 1 91 ? 67.791 -0.261 -48.083 1.00 87.69 91 VAL A N 1
ATOM 736 C CA . VAL A 1 91 ? 66.591 -0.986 -48.543 1.00 87.69 91 VAL A CA 1
ATOM 737 C C . VAL A 1 91 ? 66.379 -2.279 -47.750 1.00 87.69 91 VAL A C 1
ATOM 739 O O . VAL A 1 91 ? 65.258 -2.592 -47.343 1.00 87.69 91 VAL A O 1
ATOM 742 N N . THR A 1 92 ? 67.444 -3.046 -47.500 1.00 87.75 92 THR A N 1
ATOM 743 C CA . THR A 1 92 ? 67.346 -4.293 -46.728 1.00 87.75 92 THR A CA 1
ATOM 744 C C . THR A 1 92 ? 67.063 -4.008 -45.256 1.00 87.75 92 THR A C 1
ATOM 746 O O . THR A 1 92 ? 66.237 -4.698 -44.653 1.00 87.75 92 THR A O 1
ATOM 749 N N . ILE A 1 93 ? 67.686 -2.973 -44.687 1.00 86.50 93 ILE A N 1
ATOM 750 C CA . ILE A 1 93 ? 67.442 -2.517 -43.313 1.00 86.50 93 ILE A CA 1
ATOM 751 C C . ILE A 1 93 ? 65.987 -2.058 -43.160 1.00 86.50 93 ILE A C 1
ATOM 753 O O . ILE A 1 93 ? 65.288 -2.520 -42.257 1.00 86.50 93 ILE A O 1
ATOM 757 N N . GLU A 1 94 ? 65.472 -1.226 -44.066 1.00 86.31 94 GLU A N 1
ATOM 758 C CA . GLU A 1 94 ? 64.068 -0.798 -44.070 1.00 86.31 94 GLU A CA 1
ATOM 759 C C . GLU A 1 94 ? 63.106 -1.984 -44.216 1.00 86.31 94 GLU A C 1
ATOM 761 O O . GLU A 1 94 ? 62.149 -2.116 -43.452 1.00 86.31 94 GLU A O 1
ATOM 766 N N . ARG A 1 95 ? 63.387 -2.926 -45.121 1.00 87.75 95 ARG A N 1
ATOM 767 C CA . ARG A 1 95 ? 62.587 -4.152 -45.258 1.00 87.75 95 ARG A CA 1
ATOM 768 C C . ARG A 1 95 ? 62.592 -4.984 -43.973 1.00 87.75 95 ARG A C 1
ATOM 770 O O . ARG A 1 95 ? 61.542 -5.468 -43.548 1.00 87.75 95 ARG A O 1
ATOM 777 N N . ASN A 1 96 ? 63.751 -5.147 -43.337 1.00 88.19 96 ASN A N 1
ATOM 778 C CA . ASN A 1 96 ? 63.899 -5.915 -42.102 1.00 88.19 96 ASN A CA 1
ATOM 779 C C . ASN A 1 96 ? 63.216 -5.225 -40.914 1.00 88.19 96 ASN A C 1
ATOM 781 O O . ASN A 1 96 ? 62.567 -5.899 -40.113 1.00 88.19 96 ASN A O 1
ATOM 785 N N . THR A 1 97 ? 63.297 -3.896 -40.817 1.00 88.19 97 THR A N 1
ATOM 786 C CA . THR A 1 97 ? 62.596 -3.112 -39.787 1.00 88.19 97 THR A CA 1
ATOM 787 C C . THR A 1 97 ? 61.081 -3.149 -39.989 1.00 88.19 97 THR A C 1
ATOM 789 O O . THR A 1 97 ? 60.344 -3.350 -39.022 1.00 88.19 97 THR A O 1
ATOM 792 N N . LEU A 1 98 ? 60.589 -3.061 -41.230 1.00 88.00 98 LEU A N 1
ATOM 793 C CA . LEU A 1 98 ? 59.174 -3.264 -41.560 1.00 88.00 98 LEU A CA 1
ATOM 794 C C . LEU A 1 98 ? 58.710 -4.682 -41.206 1.00 88.00 98 LEU A C 1
ATOM 796 O O . LEU A 1 98 ? 57.653 -4.844 -40.594 1.00 88.00 98 LEU A O 1
ATOM 800 N N . ALA A 1 99 ? 59.510 -5.705 -41.518 1.00 88.38 99 ALA A N 1
ATOM 801 C CA . ALA A 1 99 ? 59.224 -7.088 -41.146 1.00 88.38 99 ALA A CA 1
ATOM 802 C C . ALA A 1 99 ? 59.218 -7.289 -39.619 1.00 88.38 99 ALA A C 1
ATOM 804 O O . ALA A 1 99 ? 58.347 -7.984 -39.096 1.00 88.38 99 ALA A O 1
ATOM 805 N N . ALA A 1 100 ? 60.136 -6.652 -38.884 1.00 87.81 100 ALA A N 1
ATOM 806 C CA . ALA A 1 100 ? 60.168 -6.677 -37.423 1.00 87.81 100 ALA A CA 1
ATOM 807 C C . ALA A 1 100 ? 58.921 -6.013 -36.815 1.00 87.81 100 ALA A C 1
ATOM 809 O O . ALA A 1 100 ? 58.237 -6.642 -36.008 1.00 87.81 100 ALA A O 1
ATOM 810 N N . ARG A 1 101 ? 58.546 -4.814 -37.287 1.00 87.75 101 ARG A N 1
ATOM 811 C CA . ARG A 1 101 ? 57.298 -4.129 -36.895 1.00 87.75 101 ARG A CA 1
ATOM 812 C C . ARG A 1 101 ? 56.056 -4.958 -37.235 1.00 87.75 101 ARG A C 1
ATOM 814 O O . ARG A 1 101 ? 55.088 -4.974 -36.477 1.00 87.75 101 ARG A O 1
ATOM 821 N N . ALA A 1 102 ? 56.057 -5.662 -38.368 1.00 87.19 102 ALA A N 1
ATOM 822 C CA . ALA A 1 102 ? 54.965 -6.552 -38.752 1.00 87.19 102 ALA A CA 1
ATOM 823 C C . ALA A 1 102 ? 54.868 -7.783 -37.833 1.00 87.19 102 ALA A C 1
ATOM 825 O O . ALA A 1 102 ? 53.756 -8.179 -37.478 1.00 87.19 102 ALA A O 1
ATOM 826 N N . ARG A 1 103 ? 56.001 -8.371 -37.418 1.00 88.69 103 ARG A N 1
ATOM 827 C CA . ARG A 1 103 ? 56.044 -9.464 -36.429 1.00 88.69 103 ARG A CA 1
ATOM 828 C C . ARG A 1 103 ? 55.520 -9.013 -35.070 1.00 88.69 103 ARG A C 1
ATOM 830 O O . ARG A 1 103 ? 54.662 -9.687 -34.515 1.00 88.69 103 ARG A O 1
ATOM 837 N N . GLU A 1 104 ? 55.957 -7.853 -34.589 1.00 88.25 104 GLU A N 1
ATOM 838 C CA . GLU A 1 104 ? 55.475 -7.255 -33.341 1.00 88.25 104 GLU A CA 1
ATOM 839 C C . GLU A 1 104 ? 53.954 -7.031 -33.379 1.00 88.25 104 GLU A C 1
ATOM 841 O O . GLU A 1 104 ? 53.225 -7.526 -32.522 1.00 88.25 104 GLU A O 1
ATOM 846 N N . LYS A 1 105 ? 53.435 -6.401 -34.439 1.00 88.50 105 LYS A N 1
ATOM 847 C CA . LYS A 1 105 ? 51.987 -6.201 -34.641 1.00 88.50 105 LYS A CA 1
ATOM 848 C C . LYS A 1 105 ? 51.182 -7.503 -34.754 1.00 88.50 105 LYS A C 1
ATOM 850 O O . LYS A 1 105 ? 49.984 -7.505 -34.466 1.00 88.50 105 LYS A O 1
ATOM 855 N N . ASN A 1 106 ? 51.803 -8.592 -35.198 1.00 90.69 106 ASN A N 1
ATOM 856 C CA . ASN A 1 106 ? 51.187 -9.917 -35.308 1.00 90.69 106 ASN A CA 1
ATOM 857 C C . ASN A 1 106 ? 51.419 -10.808 -34.083 1.00 90.69 106 ASN A C 1
ATOM 859 O O . ASN A 1 106 ? 50.902 -11.927 -34.066 1.00 90.69 106 ASN A O 1
ATOM 863 N N . SER A 1 107 ? 52.159 -10.334 -33.080 1.00 91.69 107 SER A N 1
ATOM 864 C CA . SER A 1 107 ? 52.416 -11.098 -31.864 1.00 91.69 107 SER A CA 1
ATOM 865 C C . SER A 1 107 ? 51.100 -11.433 -31.140 1.00 91.69 107 SER A C 1
ATOM 867 O O . SER A 1 107 ? 50.175 -10.607 -31.125 1.00 91.69 107 SER A O 1
ATOM 869 N N . PRO A 1 108 ? 50.964 -12.658 -30.599 1.00 94.12 108 PRO A N 1
ATOM 870 C CA . PRO A 1 108 ? 49.804 -13.054 -29.816 1.00 94.12 108 PRO A CA 1
ATOM 871 C C . PRO A 1 108 ? 49.854 -12.368 -28.449 1.00 94.12 108 PRO A C 1
ATOM 873 O O . PRO A 1 108 ? 50.821 -12.506 -27.706 1.00 94.12 108 PRO A O 1
ATOM 876 N N . VAL A 1 109 ? 48.792 -11.646 -28.112 1.00 93.25 109 VAL A N 1
ATOM 877 C CA . VAL A 1 109 ? 48.617 -10.964 -26.830 1.00 93.25 109 VAL A CA 1
ATOM 878 C C . VAL A 1 109 ? 47.282 -11.401 -26.242 1.00 93.25 109 VAL A C 1
ATOM 880 O O . VAL A 1 109 ? 46.264 -11.436 -26.936 1.00 93.25 109 VAL A O 1
ATOM 883 N N . ALA A 1 110 ? 47.277 -11.754 -24.959 1.00 93.56 110 ALA A N 1
ATOM 884 C CA . ALA A 1 110 ? 46.048 -12.058 -24.241 1.00 93.56 110 ALA A CA 1
ATOM 885 C C . ALA A 1 110 ? 45.307 -10.760 -23.902 1.00 93.56 110 ALA A C 1
ATOM 887 O O . ALA A 1 110 ? 45.894 -9.816 -23.370 1.00 93.56 110 ALA A O 1
ATOM 888 N N . CYS A 1 111 ? 44.006 -10.709 -24.188 1.00 90.38 111 CYS A N 1
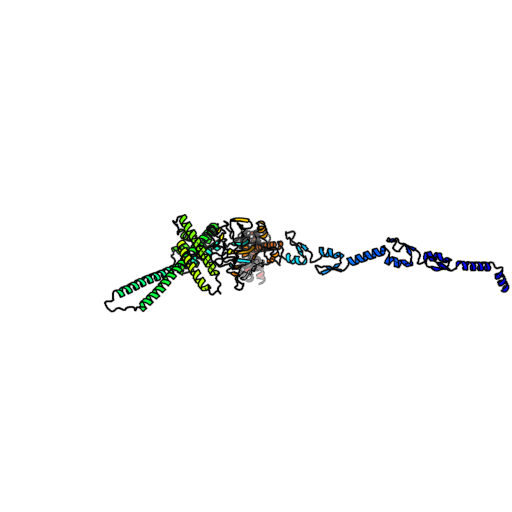ATOM 889 C CA . CYS A 1 111 ? 43.175 -9.603 -23.738 1.00 90.38 111 CYS A CA 1
ATOM 890 C C . CYS A 1 111 ? 43.134 -9.582 -22.194 1.00 90.38 111 CYS A C 1
ATOM 892 O O . CYS A 1 111 ? 42.723 -10.580 -21.600 1.00 90.38 111 CYS A O 1
ATOM 894 N N . PRO A 1 112 ? 43.472 -8.461 -21.530 1.00 89.44 112 PRO A N 1
ATOM 895 C CA . PRO A 1 112 ? 43.502 -8.375 -20.067 1.00 89.44 112 PRO A CA 1
ATOM 896 C C . PRO A 1 112 ? 42.126 -8.557 -19.405 1.00 89.44 112 PRO A C 1
ATOM 898 O O . PRO A 1 112 ? 42.049 -8.891 -18.230 1.00 89.44 112 PRO A O 1
ATOM 901 N N . GLU A 1 113 ? 41.035 -8.351 -20.147 1.00 87.69 113 GLU A N 1
ATOM 902 C CA . GLU A 1 113 ? 39.670 -8.366 -19.605 1.00 87.69 113 GLU A CA 1
ATOM 903 C C . GLU A 1 113 ? 38.924 -9.689 -19.826 1.00 87.69 113 GLU A C 1
ATOM 905 O O . GLU A 1 113 ? 38.016 -10.019 -19.061 1.00 87.69 113 GLU A O 1
ATOM 910 N N . CYS A 1 114 ? 39.234 -10.422 -20.901 1.00 89.69 114 CYS A N 1
ATOM 911 C CA . CYS A 1 114 ? 38.536 -11.666 -21.252 1.00 89.69 114 CYS A CA 1
ATOM 912 C C . CYS A 1 114 ? 39.460 -12.878 -21.431 1.00 89.69 114 CYS A C 1
ATOM 914 O O . CYS A 1 114 ? 38.962 -13.990 -21.579 1.00 89.69 114 CYS A O 1
ATOM 916 N N . GLY A 1 115 ? 40.781 -12.681 -21.443 1.00 89.81 115 GLY A N 1
ATOM 917 C CA . GLY A 1 115 ? 41.776 -13.744 -21.594 1.00 89.81 115 GLY A CA 1
ATOM 918 C C . GLY A 1 115 ? 41.925 -14.314 -23.009 1.00 89.81 115 GLY A C 1
ATOM 919 O O . GLY A 1 115 ? 42.816 -15.128 -23.234 1.00 89.81 115 GLY A O 1
ATOM 920 N N . VAL A 1 116 ? 41.104 -13.896 -23.981 1.00 92.56 116 VAL A N 1
ATOM 921 C CA . VAL A 1 116 ? 41.205 -14.374 -25.371 1.00 92.56 116 VAL A CA 1
ATOM 922 C C . VAL A 1 116 ? 42.503 -13.875 -26.002 1.00 92.56 116 VAL A C 1
ATOM 924 O O . VAL A 1 116 ? 42.820 -12.685 -25.945 1.00 92.56 116 VAL A O 1
ATOM 927 N N . VAL A 1 117 ? 43.247 -14.787 -26.626 1.00 94.00 117 VAL A N 1
ATOM 928 C CA . VAL A 1 117 ? 44.494 -14.475 -27.328 1.00 94.00 117 VAL A CA 1
ATOM 929 C C . VAL A 1 117 ? 44.176 -13.920 -28.715 1.00 94.00 117 VAL A C 1
ATOM 931 O O . VAL A 1 117 ? 43.544 -14.583 -29.534 1.00 94.00 117 VAL A O 1
ATOM 934 N N . VAL A 1 118 ? 44.632 -12.699 -28.989 1.00 93.44 118 VAL A N 1
ATOM 935 C CA . VAL A 1 118 ? 44.455 -12.003 -30.271 1.00 93.44 118 VAL A CA 1
ATOM 936 C C . VAL A 1 118 ? 45.785 -11.435 -30.757 1.00 93.44 118 VAL A C 1
ATOM 938 O O . VAL A 1 118 ? 46.725 -11.266 -29.988 1.00 93.44 118 VAL A O 1
ATOM 941 N N . ARG A 1 119 ? 45.892 -11.121 -32.052 1.00 94.00 119 ARG A N 1
ATOM 942 C CA . ARG A 1 119 ? 47.068 -10.401 -32.571 1.00 94.00 119 ARG A CA 1
ATOM 943 C C . ARG A 1 119 ? 47.065 -8.969 -32.038 1.00 94.00 119 ARG A C 1
ATOM 945 O O . ARG A 1 119 ? 46.005 -8.343 -32.065 1.00 94.00 119 ARG A O 1
ATOM 952 N N . LEU A 1 120 ? 48.225 -8.427 -31.660 1.00 91.69 120 LEU A N 1
ATOM 953 C CA . LEU A 1 120 ? 48.355 -7.065 -31.114 1.00 91.69 120 LEU A CA 1
ATOM 954 C C . LEU A 1 120 ? 47.628 -6.008 -31.969 1.00 91.69 120 LEU A C 1
ATOM 956 O O . LEU A 1 120 ? 46.848 -5.214 -31.452 1.00 91.69 120 LEU A O 1
ATOM 960 N N . ARG A 1 121 ? 47.776 -6.061 -33.297 1.00 90.69 121 ARG A N 1
ATOM 961 C CA . ARG A 1 121 ? 47.091 -5.149 -34.235 1.00 90.69 121 ARG A CA 1
ATOM 962 C C . ARG A 1 121 ? 45.557 -5.238 -34.230 1.00 90.69 121 ARG A C 1
ATOM 964 O O . ARG A 1 121 ? 44.901 -4.340 -34.740 1.00 90.69 121 ARG A O 1
ATOM 971 N N . HIS A 1 122 ? 44.981 -6.337 -33.743 1.00 93.00 122 HIS A N 1
ATOM 972 C CA . HIS A 1 122 ? 43.532 -6.537 -33.637 1.00 93.00 122 HIS A CA 1
ATOM 973 C C . HIS A 1 122 ? 43.019 -6.327 -32.208 1.00 93.00 122 HIS A C 1
ATOM 975 O O . HIS A 1 122 ? 41.813 -6.415 -32.001 1.00 93.00 122 HIS A O 1
ATOM 981 N N . LEU A 1 123 ? 43.888 -6.053 -31.230 1.00 90.62 123 LEU A N 1
ATOM 982 C CA . LEU A 1 123 ? 43.494 -5.929 -29.827 1.00 90.62 123 LEU A CA 1
ATOM 983 C C . LEU A 1 123 ? 42.470 -4.799 -29.617 1.00 90.62 123 LEU A C 1
ATOM 985 O O . LEU A 1 123 ? 41.462 -4.999 -28.944 1.00 90.62 123 LEU A O 1
ATOM 989 N N . GLU A 1 124 ? 42.660 -3.649 -30.267 1.00 90.06 124 GLU A N 1
ATOM 990 C CA . GLU A 1 124 ? 41.701 -2.534 -30.219 1.00 90.06 124 GLU A CA 1
ATOM 991 C C . GLU A 1 124 ? 40.343 -2.887 -30.837 1.00 90.06 124 GLU A C 1
ATOM 993 O O . GLU A 1 124 ? 39.294 -2.576 -30.268 1.00 90.06 124 GLU A O 1
ATOM 998 N N . ARG A 1 125 ? 40.353 -3.568 -31.991 1.00 92.94 125 ARG A N 1
ATOM 999 C CA . ARG A 1 125 ? 39.130 -4.045 -32.649 1.00 92.94 125 ARG A CA 1
ATOM 1000 C C . ARG A 1 125 ? 38.409 -5.063 -31.770 1.00 92.94 125 ARG A C 1
ATOM 1002 O O . ARG A 1 125 ? 37.205 -4.951 -31.576 1.00 92.94 125 ARG A O 1
ATOM 1009 N N . HIS A 1 126 ? 39.154 -5.991 -31.173 1.00 92.38 126 HIS A N 1
ATOM 1010 C CA . HIS A 1 126 ? 38.615 -6.955 -30.227 1.00 92.38 126 HIS A CA 1
ATOM 1011 C C . HIS A 1 126 ? 37.920 -6.244 -29.060 1.00 92.38 126 HIS A C 1
ATOM 1013 O O . HIS A 1 126 ? 36.774 -6.562 -28.772 1.00 92.38 126 HIS A O 1
ATOM 1019 N N . PHE A 1 127 ? 38.540 -5.241 -28.424 1.00 90.06 127 PHE A N 1
ATOM 1020 C CA . PHE A 1 127 ? 37.897 -4.488 -27.336 1.00 90.06 127 PHE A CA 1
ATOM 1021 C C . PHE A 1 127 ? 36.584 -3.810 -27.745 1.00 90.06 127 PHE A C 1
ATOM 1023 O O . PHE A 1 127 ? 35.659 -3.736 -26.935 1.00 90.06 127 PHE A O 1
ATOM 1030 N N . ARG A 1 128 ? 36.502 -3.319 -28.984 1.00 88.50 128 ARG A N 1
ATOM 1031 C CA . ARG A 1 128 ? 35.334 -2.597 -29.496 1.00 88.50 128 ARG A CA 1
ATOM 1032 C C . ARG A 1 128 ? 34.197 -3.523 -29.918 1.00 88.50 128 ARG A C 1
ATOM 1034 O O . ARG A 1 128 ? 33.051 -3.263 -29.558 1.00 88.50 128 ARG A O 1
ATOM 1041 N N . ASP A 1 129 ? 34.519 -4.592 -30.637 1.00 90.00 129 ASP A N 1
ATOM 1042 C CA . ASP A 1 129 ? 33.530 -5.354 -31.403 1.00 90.00 129 ASP A CA 1
ATOM 1043 C C . ASP A 1 129 ? 33.273 -6.748 -30.811 1.00 90.00 129 ASP A C 1
ATOM 1045 O O . ASP A 1 129 ? 32.125 -7.193 -30.769 1.00 90.00 129 ASP A O 1
ATOM 1049 N N . ASP A 1 130 ? 34.306 -7.411 -30.279 1.00 90.19 130 ASP A N 1
ATOM 1050 C CA . ASP A 1 130 ? 34.264 -8.853 -29.986 1.00 90.19 130 ASP A CA 1
ATOM 1051 C C . ASP A 1 130 ? 34.353 -9.185 -28.490 1.00 90.19 130 ASP A C 1
ATOM 1053 O O . ASP A 1 130 ? 33.779 -10.172 -28.028 1.00 90.19 130 ASP A O 1
ATOM 1057 N N . CYS A 1 131 ? 35.026 -8.353 -27.695 1.00 91.69 131 CYS A N 1
ATOM 1058 C CA . CYS A 1 131 ? 35.329 -8.628 -26.297 1.00 91.69 131 CYS A CA 1
ATOM 1059 C C . CYS A 1 131 ? 34.045 -8.769 -25.480 1.00 91.69 131 CYS A C 1
ATOM 1061 O O . CYS A 1 131 ? 33.180 -7.894 -25.496 1.00 91.69 131 CYS A O 1
ATOM 1063 N N . VAL A 1 132 ? 33.925 -9.857 -24.722 1.00 90.75 132 VAL A N 1
ATOM 1064 C CA . VAL A 1 132 ? 32.758 -10.130 -23.865 1.00 90.75 132 VAL A CA 1
ATOM 1065 C C . VAL A 1 132 ? 32.660 -9.184 -22.663 1.00 90.75 132 VAL A C 1
ATOM 1067 O O . VAL A 1 132 ? 31.583 -9.003 -22.094 1.00 90.75 132 VAL A O 1
ATOM 1070 N N . SER A 1 133 ? 33.773 -8.548 -22.296 1.00 91.06 133 SER A N 1
ATOM 1071 C CA . SER A 1 133 ? 33.846 -7.538 -21.237 1.00 91.06 133 SER A CA 1
ATOM 1072 C C . SER A 1 133 ? 33.594 -6.116 -21.756 1.00 91.06 133 SER A C 1
ATOM 1074 O O . SER A 1 133 ? 33.552 -5.183 -20.954 1.00 91.06 133 SER A O 1
ATOM 1076 N N . ARG A 1 134 ? 33.383 -5.926 -23.072 1.00 92.50 134 ARG A N 1
ATOM 1077 C CA . ARG A 1 134 ? 33.075 -4.609 -23.650 1.00 92.50 134 ARG A CA 1
ATOM 1078 C C . ARG A 1 134 ? 31.772 -4.051 -23.081 1.00 92.50 134 ARG A C 1
ATOM 1080 O O . ARG A 1 134 ? 30.821 -4.799 -22.846 1.00 92.50 134 ARG A O 1
ATOM 1087 N N . ILE A 1 135 ? 31.713 -2.735 -22.896 1.00 91.94 135 ILE A N 1
ATOM 1088 C CA . ILE A 1 135 ? 30.541 -2.061 -22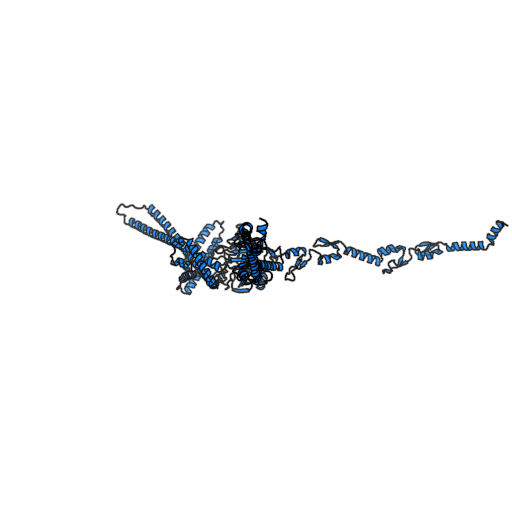.330 1.00 91.94 135 ILE A CA 1
ATOM 1089 C C . ILE A 1 135 ? 29.576 -1.674 -23.450 1.00 91.94 135 ILE A C 1
ATOM 1091 O O . ILE A 1 135 ? 29.848 -0.756 -24.224 1.00 91.94 135 ILE A O 1
ATOM 1095 N N . VAL A 1 136 ? 28.416 -2.321 -23.476 1.00 92.88 136 VAL A N 1
ATOM 1096 C CA . VAL A 1 136 ? 27.325 -2.054 -24.421 1.00 92.88 136 VAL A CA 1
ATOM 1097 C C . VAL A 1 136 ? 26.115 -1.448 -23.718 1.00 92.88 136 VAL A C 1
ATOM 1099 O O . VAL A 1 136 ? 25.944 -1.580 -22.505 1.00 92.88 136 VAL A O 1
ATOM 1102 N N . SER A 1 137 ? 25.269 -0.759 -24.479 1.00 93.94 137 SER A N 1
ATOM 1103 C CA . SER A 1 137 ? 23.949 -0.339 -24.012 1.00 93.94 137 SER A CA 1
ATOM 1104 C C . SER A 1 137 ? 22.968 -1.514 -23.988 1.00 93.94 137 SER A C 1
ATOM 1106 O O . SER A 1 137 ? 23.090 -2.476 -24.750 1.00 93.94 137 SER A O 1
ATOM 1108 N N . CYS A 1 138 ? 21.967 -1.415 -23.115 1.00 93.75 138 CYS A N 1
ATOM 1109 C CA . CYS A 1 138 ? 20.805 -2.301 -23.131 1.00 93.75 138 CYS A CA 1
ATOM 1110 C C . CYS A 1 138 ? 20.076 -2.252 -24.491 1.00 93.75 138 CYS A C 1
ATOM 1112 O O . CYS A 1 138 ? 19.995 -1.202 -25.129 1.00 93.75 138 CYS A O 1
ATOM 1114 N N . LYS A 1 139 ? 19.475 -3.372 -24.916 1.00 91.69 139 LYS A N 1
ATOM 1115 C CA . LYS A 1 139 ? 18.627 -3.497 -26.116 1.00 91.69 139 LYS A CA 1
ATOM 1116 C C . LYS A 1 139 ? 17.498 -2.475 -26.107 1.00 91.69 139 LYS A C 1
ATOM 1118 O O . LYS A 1 139 ? 17.193 -1.874 -27.129 1.00 91.69 139 LYS A O 1
ATOM 1123 N N . ASN A 1 140 ? 16.935 -2.240 -24.926 1.00 92.75 140 ASN A N 1
ATOM 1124 C CA . ASN A 1 140 ? 15.840 -1.306 -24.708 1.00 92.75 140 ASN A CA 1
ATOM 1125 C C . ASN A 1 140 ? 16.323 0.132 -24.453 1.00 92.75 140 ASN A C 1
ATOM 1127 O O . ASN A 1 140 ? 15.576 0.940 -23.897 1.00 92.75 140 ASN A O 1
ATOM 1131 N N . ALA A 1 141 ? 17.559 0.478 -24.831 1.00 92.69 141 ALA A N 1
ATOM 1132 C CA . ALA A 1 141 ? 18.067 1.838 -24.672 1.00 92.69 141 ALA A CA 1
ATOM 1133 C C . ALA A 1 141 ? 17.238 2.869 -25.445 1.00 92.69 141 ALA A C 1
ATOM 1135 O O . ALA A 1 141 ? 16.929 3.929 -24.903 1.00 92.69 141 ALA A O 1
ATOM 1136 N N . ALA A 1 142 ? 16.778 2.514 -26.649 1.00 91.06 142 ALA A N 1
ATOM 1137 C CA . ALA A 1 142 ? 15.862 3.341 -27.436 1.00 91.06 142 ALA A CA 1
ATOM 1138 C C . ALA A 1 142 ? 14.510 3.579 -26.733 1.00 91.06 142 ALA A C 1
ATOM 1140 O O . ALA A 1 142 ? 13.881 4.611 -26.931 1.00 91.06 142 ALA A O 1
ATOM 1141 N N . HIS A 1 143 ? 14.088 2.656 -25.864 1.00 89.00 143 HIS A N 1
ATOM 1142 C CA . HIS A 1 143 ? 12.843 2.738 -25.093 1.00 89.00 143 HIS A CA 1
ATOM 1143 C C . HIS A 1 143 ? 13.040 3.342 -23.690 1.00 89.00 143 HIS A C 1
ATOM 1145 O O . HIS A 1 143 ? 12.144 3.276 -22.849 1.00 89.00 143 HIS A O 1
ATOM 1151 N N . GLY A 1 144 ? 14.212 3.931 -23.418 1.00 86.44 144 GLY A N 1
ATOM 1152 C CA . GLY A 1 144 ? 14.488 4.683 -22.192 1.00 86.44 144 GLY A CA 1
ATOM 1153 C C . GLY A 1 144 ? 15.344 3.962 -21.147 1.00 86.44 144 GLY A C 1
ATOM 1154 O O . GLY A 1 144 ? 15.582 4.522 -20.075 1.00 86.44 144 GLY A O 1
ATOM 1155 N N . CYS A 1 145 ? 15.852 2.753 -21.419 1.00 89.31 145 CYS A N 1
ATOM 1156 C CA . CYS A 1 145 ? 16.793 2.098 -20.509 1.00 89.31 145 CYS A CA 1
ATOM 1157 C C . CYS A 1 145 ? 18.203 2.712 -20.611 1.00 89.31 145 CYS A C 1
ATOM 1159 O O . CYS A 1 145 ? 18.880 2.586 -21.625 1.00 89.31 145 CYS A O 1
ATOM 1161 N N . LYS A 1 146 ? 18.703 3.328 -19.535 1.00 89.88 146 LYS A N 1
ATOM 1162 C CA . LYS A 1 146 ? 20.040 3.962 -19.515 1.00 89.88 146 LYS A CA 1
ATOM 1163 C C . LYS A 1 146 ? 21.176 3.022 -19.081 1.00 89.88 146 LYS A C 1
ATOM 1165 O O . LYS A 1 146 ? 22.284 3.486 -18.816 1.00 89.88 146 LYS A O 1
ATOM 1170 N N . ALA A 1 147 ? 20.915 1.720 -18.960 1.00 89.31 147 ALA A N 1
ATOM 1171 C CA . ALA A 1 147 ? 21.903 0.763 -18.473 1.00 89.31 147 ALA A CA 1
ATOM 1172 C C . ALA A 1 147 ? 23.038 0.554 -19.489 1.00 89.31 147 ALA A C 1
ATOM 1174 O O . ALA A 1 147 ? 22.801 0.333 -20.681 1.00 89.31 147 ALA A O 1
ATOM 1175 N N . ARG A 1 148 ? 24.275 0.602 -18.985 1.00 92.06 148 ARG A N 1
ATOM 1176 C CA . ARG A 1 148 ? 25.497 0.234 -19.703 1.00 92.06 148 ARG A CA 1
ATOM 1177 C C . ARG A 1 148 ? 26.156 -0.917 -18.960 1.00 92.06 148 ARG A C 1
ATOM 1179 O O . ARG A 1 148 ? 26.477 -0.779 -17.783 1.00 92.06 148 ARG A O 1
ATOM 1186 N N . LEU A 1 149 ? 26.307 -2.045 -19.637 1.00 91.88 149 LEU A N 1
ATOM 1187 C CA . LEU A 1 149 ? 26.658 -3.328 -19.033 1.00 91.88 149 LEU A CA 1
ATOM 1188 C C . LEU A 1 149 ? 27.774 -3.979 -19.837 1.00 91.88 149 LEU A C 1
ATOM 1190 O O . LEU A 1 149 ? 27.931 -3.702 -21.027 1.00 91.88 149 LEU A O 1
ATOM 1194 N N . ARG A 1 150 ? 28.530 -4.875 -19.202 1.00 92.19 150 ARG A N 1
ATOM 1195 C CA . ARG A 1 150 ? 29.424 -5.764 -19.947 1.00 92.19 150 ARG A CA 1
ATOM 1196 C C . ARG A 1 150 ? 28.574 -6.652 -20.853 1.00 92.19 150 ARG A C 1
ATOM 1198 O O . ARG A 1 150 ? 27.521 -7.120 -20.425 1.00 92.19 150 ARG A O 1
ATOM 1205 N N . TRP A 1 151 ? 29.026 -6.900 -22.081 1.00 92.12 151 TRP A N 1
ATOM 1206 C CA . TRP A 1 151 ? 28.291 -7.718 -23.052 1.00 92.12 151 TRP A CA 1
ATOM 1207 C C . TRP A 1 151 ? 27.860 -9.071 -22.470 1.00 92.12 151 TRP A C 1
ATOM 1209 O O . TRP A 1 151 ? 26.700 -9.453 -22.608 1.00 92.12 151 TRP A O 1
ATOM 1219 N N . ARG A 1 152 ? 28.755 -9.747 -21.741 1.00 90.19 152 ARG A N 1
ATOM 1220 C CA . ARG A 1 152 ? 28.449 -11.020 -21.074 1.00 90.19 152 ARG A CA 1
ATOM 1221 C C . ARG A 1 152 ? 27.327 -10.932 -20.039 1.00 90.19 152 ARG A C 1
ATOM 1223 O O . ARG A 1 152 ? 26.606 -11.901 -19.893 1.00 90.19 152 ARG A O 1
ATOM 1230 N N . ASP A 1 153 ? 27.145 -9.794 -19.367 1.00 89.69 153 ASP A N 1
ATOM 1231 C CA . ASP A 1 153 ? 26.158 -9.614 -18.288 1.00 89.69 153 ASP A CA 1
ATOM 1232 C C . ASP A 1 153 ? 24.844 -9.000 -18.808 1.00 89.69 153 ASP A C 1
ATOM 1234 O O . ASP A 1 153 ? 23.849 -8.924 -18.089 1.00 89.69 153 ASP A O 1
ATOM 1238 N N . ARG A 1 154 ? 24.817 -8.565 -20.077 1.00 90.81 154 ARG A N 1
ATOM 1239 C CA . ARG A 1 154 ? 23.656 -7.930 -20.716 1.00 90.81 154 ARG A CA 1
ATOM 1240 C C . ARG A 1 154 ? 22.401 -8.800 -20.636 1.00 90.81 154 ARG A C 1
ATOM 1242 O O . ARG A 1 154 ? 21.325 -8.280 -20.357 1.00 90.81 154 ARG A O 1
ATOM 1249 N N . HIS A 1 155 ? 22.543 -10.106 -20.855 1.00 88.06 155 HIS A N 1
ATOM 1250 C CA . HIS A 1 155 ? 21.417 -11.037 -20.825 1.00 88.06 155 HIS A CA 1
ATOM 1251 C C . HIS A 1 155 ? 20.759 -11.110 -19.439 1.00 88.06 155 HIS A C 1
ATOM 1253 O O . HIS A 1 155 ? 19.542 -11.141 -19.378 1.00 88.06 155 HIS A O 1
ATOM 1259 N N . LEU A 1 156 ? 21.518 -11.027 -18.338 1.00 87.00 156 LEU A N 1
ATOM 1260 C CA . LEU A 1 156 ? 20.960 -11.041 -16.976 1.00 87.00 156 LEU A CA 1
ATOM 1261 C C . LEU A 1 156 ? 20.053 -9.832 -16.704 1.00 87.00 156 LEU A C 1
ATOM 1263 O O . LEU A 1 156 ? 19.065 -9.939 -15.986 1.00 87.00 156 LEU A O 1
ATOM 1267 N N . HIS A 1 157 ? 20.386 -8.681 -17.290 1.00 88.81 157 HIS A N 1
ATOM 1268 C CA . HIS A 1 157 ? 19.577 -7.466 -17.199 1.00 88.81 157 HIS A CA 1
ATOM 1269 C C . HIS A 1 157 ? 18.344 -7.506 -18.112 1.00 88.81 157 HIS A C 1
ATOM 1271 O O . HIS A 1 157 ? 17.301 -6.941 -17.785 1.00 88.81 157 HIS A O 1
ATOM 1277 N N . GLU A 1 158 ? 18.482 -8.104 -19.293 1.00 88.38 158 GLU A N 1
ATOM 1278 C CA . GLU A 1 158 ? 17.442 -8.140 -20.325 1.00 88.38 158 GLU A CA 1
ATOM 1279 C C . GLU A 1 158 ? 16.504 -9.337 -20.210 1.00 88.38 158 GLU A C 1
ATOM 1281 O O . GLU A 1 158 ? 15.447 -9.325 -20.842 1.00 88.38 158 GLU A O 1
ATOM 1286 N N . ASP A 1 159 ? 16.862 -10.349 -19.427 1.00 82.50 159 ASP A N 1
ATOM 1287 C CA . ASP A 1 159 ? 16.023 -11.515 -19.225 1.00 82.50 159 ASP A CA 1
ATOM 1288 C C . ASP A 1 159 ? 14.712 -11.096 -18.549 1.00 82.50 159 ASP A C 1
ATOM 1290 O O . ASP A 1 159 ? 14.673 -10.442 -17.510 1.00 82.50 159 ASP A O 1
ATOM 1294 N N . PHE A 1 160 ? 13.607 -11.412 -19.212 1.00 71.62 160 PHE A N 1
ATOM 1295 C CA . PHE A 1 160 ? 12.271 -11.138 -18.705 1.00 71.62 160 PHE A CA 1
ATOM 1296 C C . PHE A 1 160 ? 11.847 -12.190 -17.675 1.00 71.62 160 PHE A C 1
ATOM 1298 O O . PHE A 1 160 ? 11.074 -11.889 -16.766 1.00 71.62 160 PHE A O 1
ATOM 1305 N N . MET A 1 161 ? 12.355 -13.419 -17.807 1.00 69.56 161 MET A N 1
ATOM 1306 C CA . MET A 1 161 ? 12.013 -14.546 -16.940 1.00 69.56 161 MET A CA 1
ATOM 1307 C C . MET A 1 161 ? 12.731 -14.476 -15.590 1.00 69.56 161 MET A C 1
ATOM 1309 O O . MET A 1 161 ? 12.266 -15.092 -14.632 1.00 69.56 161 MET A O 1
ATOM 1313 N N . SER A 1 162 ? 13.815 -13.699 -15.498 1.00 66.06 162 SER A N 1
ATOM 1314 C CA . SER A 1 162 ? 14.550 -13.440 -14.257 1.00 66.06 162 SER A CA 1
ATOM 1315 C C . SER A 1 162 ? 13.861 -12.430 -13.330 1.00 66.06 162 SER A C 1
ATOM 1317 O O . SER A 1 162 ? 14.228 -12.346 -12.159 1.00 66.06 162 SER A O 1
ATOM 1319 N N . LEU A 1 163 ? 12.850 -11.692 -13.813 1.00 70.62 163 LEU A N 1
ATOM 1320 C CA . LEU A 1 163 ? 12.088 -10.748 -12.992 1.00 70.62 163 LEU A CA 1
ATOM 1321 C C . LEU A 1 163 ? 11.341 -11.491 -11.876 1.00 70.62 163 LEU A C 1
ATOM 1323 O O . LEU A 1 163 ? 10.509 -12.362 -12.161 1.00 70.62 163 LEU A O 1
ATOM 1327 N N . SER A 1 164 ? 11.559 -11.078 -10.626 1.00 66.31 164 SER A N 1
ATOM 1328 C CA . SER A 1 164 ? 10.954 -11.623 -9.408 1.00 66.31 164 SER A CA 1
ATOM 1329 C C . SER A 1 164 ? 9.452 -11.770 -9.566 1.00 66.31 164 SER A C 1
ATOM 1331 O O . SER A 1 164 ? 8.772 -10.808 -9.930 1.00 66.31 164 SER A O 1
ATOM 1333 N N . LYS A 1 165 ? 8.932 -12.986 -9.362 1.00 61.69 165 LYS A N 1
ATOM 1334 C CA . LYS A 1 165 ? 7.548 -13.322 -9.713 1.00 61.69 165 LYS A CA 1
ATOM 1335 C C . LYS A 1 165 ? 6.558 -12.399 -9.012 1.00 61.69 165 LYS A C 1
ATOM 1337 O O . LYS A 1 165 ? 5.758 -11.806 -9.732 1.00 61.69 165 LYS A O 1
ATOM 1342 N N . ASP A 1 166 ? 6.738 -12.141 -7.716 1.00 68.75 166 ASP A N 1
ATOM 1343 C CA . ASP A 1 166 ? 5.727 -11.453 -6.919 1.00 68.75 166 ASP A CA 1
ATOM 1344 C C . ASP A 1 166 ? 6.356 -10.498 -5.902 1.00 68.75 166 ASP A C 1
ATOM 1346 O O . ASP A 1 166 ? 7.341 -10.812 -5.229 1.00 68.75 166 ASP A O 1
ATOM 1350 N N . ARG A 1 167 ? 5.790 -9.294 -5.831 1.00 84.50 167 ARG A N 1
ATOM 1351 C CA . ARG A 1 167 ? 6.117 -8.301 -4.810 1.00 84.50 167 ARG A CA 1
ATOM 1352 C C . ARG A 1 167 ? 5.300 -8.605 -3.561 1.00 84.50 167 ARG A C 1
ATOM 1354 O O . ARG A 1 167 ? 4.168 -9.058 -3.687 1.00 84.50 167 ARG A O 1
ATOM 1361 N N . SER A 1 168 ? 5.833 -8.331 -2.380 1.00 90.31 168 SER A N 1
ATOM 1362 C CA . SER A 1 168 ? 5.066 -8.414 -1.139 1.00 90.31 168 SER A CA 1
ATOM 1363 C C . SER A 1 168 ? 4.882 -7.044 -0.501 1.00 90.31 168 SER A C 1
ATOM 1365 O O . SER A 1 168 ? 5.565 -6.076 -0.838 1.00 90.31 168 SER A O 1
ATOM 1367 N N . MET A 1 169 ? 3.912 -6.975 0.397 1.00 92.88 169 MET A N 1
ATOM 1368 C CA . MET A 1 169 ? 3.689 -5.871 1.318 1.00 92.88 169 MET A CA 1
ATOM 1369 C C . MET A 1 169 ? 3.342 -6.441 2.687 1.00 92.88 169 MET A C 1
ATOM 1371 O O . MET A 1 169 ? 2.957 -7.610 2.801 1.00 92.88 169 MET A O 1
ATOM 1375 N N . ILE A 1 170 ? 3.467 -5.606 3.713 1.00 94.56 170 ILE A N 1
ATOM 1376 C CA . ILE A 1 170 ? 3.123 -5.995 5.072 1.00 94.56 170 ILE A CA 1
ATOM 1377 C C . ILE A 1 170 ? 1.771 -5.389 5.455 1.00 94.56 170 ILE A C 1
ATOM 1379 O O . ILE A 1 170 ? 1.547 -4.184 5.346 1.00 94.56 170 ILE A O 1
ATOM 1383 N N . GLU A 1 171 ? 0.851 -6.246 5.869 1.00 94.25 171 GLU A N 1
ATOM 1384 C CA . GLU A 1 171 ? -0.445 -5.891 6.424 1.00 94.25 171 GLU A CA 1
ATOM 1385 C C . GLU A 1 171 ? -0.315 -5.708 7.934 1.00 94.25 171 GLU A C 1
ATOM 1387 O O . GLU A 1 171 ? 0.200 -6.575 8.644 1.00 94.25 171 GLU A O 1
ATOM 1392 N N . PHE A 1 172 ? -0.833 -4.595 8.430 1.00 93.00 172 PHE A N 1
ATOM 1393 C CA . PHE A 1 172 ? -1.098 -4.371 9.837 1.00 93.00 172 PHE A CA 1
ATOM 1394 C C . PHE A 1 172 ? -2.585 -4.638 10.069 1.00 93.00 172 PHE A C 1
ATOM 1396 O O . PHE A 1 172 ? -3.438 -3.848 9.652 1.00 93.00 172 PHE A O 1
ATOM 1403 N N . ARG A 1 173 ? -2.886 -5.789 10.680 1.00 84.88 173 ARG A N 1
ATOM 1404 C CA . ARG A 1 173 ? -4.256 -6.301 10.792 1.00 84.88 173 ARG A CA 1
ATOM 1405 C C . ARG A 1 173 ? -5.145 -5.379 11.623 1.00 84.88 173 ARG A C 1
ATOM 1407 O O . ARG A 1 173 ? -4.722 -4.821 12.637 1.00 84.88 173 ARG A O 1
ATOM 1414 N N . THR A 1 174 ? -6.404 -5.272 11.214 1.00 78.25 174 THR A N 1
ATOM 1415 C CA . THR A 1 174 ? -7.440 -4.540 11.946 1.00 78.25 174 THR A CA 1
ATOM 1416 C C . THR A 1 174 ? -7.676 -5.157 13.332 1.00 78.25 174 THR A C 1
ATOM 1418 O O . THR A 1 174 ? -7.660 -6.375 13.503 1.00 78.25 174 THR A O 1
ATOM 1421 N N . GLY A 1 175 ? -7.857 -4.309 14.351 1.00 65.19 175 GLY A N 1
ATOM 1422 C CA . GLY A 1 175 ? -8.181 -4.733 15.726 1.00 65.19 175 GLY A CA 1
ATOM 1423 C C . GLY A 1 175 ? -7.026 -5.309 16.569 1.00 65.19 175 GLY A C 1
ATOM 1424 O O . GLY A 1 175 ? -7.260 -5.728 17.705 1.00 65.19 175 GLY A O 1
ATOM 1425 N N . GLY A 1 176 ? -5.786 -5.334 16.059 1.00 65.44 176 GLY A N 1
ATOM 1426 C CA . GLY A 1 176 ? -4.641 -5.983 16.716 1.00 65.44 176 GLY A CA 1
ATOM 1427 C C . GLY A 1 176 ? -3.472 -5.070 17.118 1.00 65.44 176 GLY A C 1
ATOM 1428 O O . GLY A 1 176 ? -3.351 -3.927 16.685 1.00 65.44 176 GLY A O 1
ATOM 1429 N N . ASN A 1 177 ? -2.550 -5.629 17.913 1.00 74.94 177 ASN A N 1
ATOM 1430 C CA . ASN A 1 177 ? -1.259 -5.033 18.301 1.00 74.94 177 ASN A CA 1
ATOM 1431 C C . ASN A 1 177 ? -0.221 -5.158 17.173 1.00 74.94 177 ASN A C 1
ATOM 1433 O O . ASN A 1 177 ? 0.799 -5.832 17.339 1.00 74.94 177 ASN A O 1
ATOM 1437 N N . ALA A 1 178 ? -0.498 -4.574 16.007 1.00 88.75 178 ALA A N 1
ATOM 1438 C CA . ALA A 1 178 ? 0.377 -4.705 14.847 1.00 88.75 178 ALA A CA 1
ATOM 1439 C C . ALA A 1 178 ? 1.558 -3.717 14.917 1.00 88.75 178 ALA A C 1
ATOM 1441 O O . ALA A 1 178 ? 1.344 -2.508 14.853 1.00 88.75 178 ALA A O 1
ATOM 1442 N N . TYR A 1 179 ? 2.800 -4.187 15.050 1.00 92.31 179 TYR A N 1
ATOM 1443 C CA . TYR A 1 179 ? 3.992 -3.328 15.005 1.00 92.31 179 TYR A CA 1
ATOM 1444 C C . TYR A 1 179 ? 5.265 -4.079 14.604 1.00 92.31 179 TYR A C 1
ATOM 1446 O O . TYR A 1 179 ? 5.376 -5.293 14.749 1.00 92.31 179 TYR A O 1
ATOM 1454 N N . ILE A 1 180 ? 6.265 -3.319 14.161 1.00 93.38 180 ILE A N 1
ATOM 1455 C CA . ILE A 1 180 ? 7.619 -3.781 13.858 1.00 93.38 180 ILE A CA 1
ATOM 1456 C C . ILE A 1 180 ? 8.581 -3.141 14.861 1.00 93.38 180 ILE A C 1
ATOM 1458 O O . ILE A 1 180 ? 8.642 -1.914 14.975 1.00 93.38 180 ILE A O 1
ATOM 1462 N N . ALA A 1 181 ? 9.328 -3.955 15.604 1.00 91.56 181 ALA A N 1
ATOM 1463 C CA . ALA A 1 181 ? 10.307 -3.512 16.594 1.00 91.56 181 ALA A CA 1
ATOM 1464 C C . ALA A 1 181 ? 11.668 -3.236 15.935 1.00 91.56 181 ALA A C 1
ATOM 1466 O O . ALA A 1 181 ? 12.420 -4.167 15.658 1.00 91.56 181 ALA A O 1
ATOM 1467 N N . ILE A 1 182 ? 11.986 -1.956 15.705 1.00 87.44 182 ILE A N 1
ATOM 1468 C CA . ILE A 1 182 ? 13.225 -1.533 15.027 1.00 87.44 182 ILE A CA 1
ATOM 1469 C C . ILE A 1 182 ? 14.454 -1.763 15.921 1.00 87.44 182 ILE A C 1
ATOM 1471 O O . ILE A 1 182 ? 15.491 -2.221 15.453 1.00 87.44 182 ILE A O 1
ATOM 1475 N N . ASN A 1 183 ? 14.331 -1.473 17.220 1.00 70.69 183 ASN A N 1
ATOM 1476 C CA . ASN A 1 183 ? 15.395 -1.674 18.202 1.00 70.69 183 ASN A CA 1
ATOM 1477 C C . ASN A 1 183 ? 14.990 -2.765 19.199 1.00 70.69 183 ASN A C 1
ATOM 1479 O O . ASN A 1 183 ? 14.231 -2.515 20.138 1.00 70.69 183 ASN A O 1
ATOM 1483 N N . ASN A 1 184 ? 15.523 -3.972 19.007 1.00 53.50 184 ASN A N 1
ATOM 1484 C CA . ASN A 1 184 ? 15.487 -5.023 20.015 1.00 53.50 184 ASN A CA 1
ATOM 1485 C C . ASN A 1 184 ? 16.599 -4.750 21.037 1.00 53.50 184 ASN A C 1
ATOM 1487 O O . ASN A 1 184 ? 17.768 -5.012 20.763 1.00 53.50 184 ASN A O 1
ATOM 1491 N N . ASN A 1 185 ? 16.252 -4.260 22.230 1.00 44.72 185 ASN A N 1
ATOM 1492 C CA . ASN A 1 185 ? 17.109 -4.463 23.399 1.00 44.72 185 ASN A CA 1
ATOM 1493 C C . ASN A 1 185 ? 17.055 -5.956 23.755 1.00 44.72 185 ASN A C 1
ATOM 1495 O O . ASN A 1 185 ? 16.324 -6.369 24.649 1.00 44.72 185 ASN A O 1
ATOM 1499 N N . THR A 1 186 ? 17.787 -6.785 23.017 1.00 36.66 186 THR A N 1
ATOM 1500 C CA . THR A 1 186 ? 18.236 -8.077 23.535 1.00 36.66 186 THR A CA 1
ATOM 1501 C C . THR A 1 186 ? 19.287 -7.783 24.597 1.00 36.66 186 THR A C 1
ATOM 1503 O O . THR A 1 186 ? 20.242 -7.054 24.337 1.00 36.66 186 THR A O 1
ATOM 1506 N N . SER A 1 187 ? 19.071 -8.320 25.791 1.00 36.59 187 SER A N 1
ATOM 1507 C CA . SER A 1 187 ? 19.732 -8.059 27.074 1.00 36.59 187 SER A CA 1
ATOM 1508 C C . SER A 1 187 ? 21.243 -8.370 27.151 1.00 36.59 187 SER A C 1
ATOM 1510 O O . SER A 1 187 ? 21.710 -8.874 28.164 1.00 36.59 187 SER A O 1
ATOM 1512 N N . GLN A 1 188 ? 22.028 -8.128 26.095 1.00 36.88 188 GLN A N 1
ATOM 1513 C CA . GLN A 1 188 ? 23.458 -8.475 26.023 1.00 36.88 188 GLN A CA 1
ATOM 1514 C C . GLN A 1 188 ? 24.342 -7.416 25.331 1.00 36.88 188 GLN A C 1
ATOM 1516 O O . GLN A 1 188 ? 25.447 -7.729 24.896 1.00 36.88 188 GLN A O 1
ATOM 1521 N N . ALA A 1 189 ? 23.904 -6.157 25.236 1.00 31.67 189 ALA A N 1
ATOM 1522 C CA . ALA A 1 189 ? 24.789 -5.052 24.851 1.00 31.67 189 ALA A CA 1
ATOM 1523 C C . ALA A 1 189 ? 25.160 -4.216 26.091 1.00 31.67 189 ALA A C 1
ATOM 1525 O O . ALA A 1 189 ? 24.259 -3.888 26.867 1.00 31.67 189 ALA A O 1
ATOM 1526 N N . PRO A 1 190 ? 26.444 -3.852 26.294 1.00 34.06 190 PRO A N 1
ATOM 1527 C CA . PRO A 1 190 ? 26.860 -3.053 27.439 1.00 34.06 190 PRO A CA 1
ATOM 1528 C C . PRO A 1 190 ? 26.106 -1.721 27.476 1.00 34.06 190 PRO A C 1
ATOM 1530 O O . PRO A 1 190 ? 26.010 -1.002 26.479 1.00 34.06 190 PRO A O 1
ATOM 1533 N N . SER A 1 191 ? 25.573 -1.430 28.654 1.00 41.41 191 SER A N 1
ATOM 1534 C CA . SER A 1 191 ? 24.912 -0.203 29.088 1.00 41.41 191 SER A CA 1
ATOM 1535 C C . SER A 1 191 ? 25.486 1.081 28.464 1.00 41.41 191 SER A C 1
ATOM 1537 O O . SER A 1 191 ? 26.629 1.451 28.713 1.00 41.41 191 SER A O 1
ATOM 1539 N N . SER A 1 192 ? 24.677 1.785 27.652 1.00 35.38 192 SER A N 1
ATOM 1540 C CA . SER A 1 192 ? 24.688 3.268 27.525 1.00 35.38 192 SER A CA 1
ATOM 1541 C C . SER A 1 192 ? 23.820 3.856 26.399 1.00 35.38 192 SER A C 1
ATOM 1543 O O . SER A 1 192 ? 23.681 5.077 26.345 1.00 35.38 192 SER A O 1
ATOM 1545 N N . GLN A 1 193 ? 23.192 3.075 25.513 1.00 41.06 193 GLN A N 1
ATOM 1546 C CA . GLN A 1 193 ? 22.324 3.648 24.470 1.00 41.06 193 GLN A CA 1
ATOM 1547 C C . GLN A 1 193 ? 20.863 3.229 24.640 1.00 41.06 193 GLN A C 1
ATOM 1549 O O . GLN A 1 193 ? 20.347 2.363 23.944 1.00 41.06 193 GLN A O 1
ATOM 1554 N N . SER A 1 194 ? 20.177 3.906 25.570 1.00 40.47 194 SER A N 1
ATOM 1555 C CA . SER A 1 194 ? 18.708 3.994 25.571 1.00 40.47 194 SER A CA 1
ATOM 1556 C C . SER A 1 194 ? 18.207 4.363 24.169 1.00 40.47 194 SER A C 1
ATOM 1558 O O . SER A 1 194 ? 18.864 5.150 23.493 1.00 40.47 194 SER A O 1
ATOM 1560 N N . SER A 1 195 ? 17.068 3.829 23.722 1.00 51.16 195 SER A N 1
ATOM 1561 C CA . SER A 1 195 ? 16.503 4.105 22.395 1.00 51.16 195 SER A CA 1
ATOM 1562 C C . SER A 1 195 ? 16.389 5.616 22.134 1.00 51.16 195 SER A C 1
ATOM 1564 O O . SER A 1 195 ? 15.515 6.285 22.695 1.00 51.16 195 SER A O 1
ATOM 1566 N N . VAL A 1 196 ? 17.282 6.167 21.307 1.00 69.44 196 VAL A N 1
ATOM 1567 C CA . VAL A 1 196 ? 17.309 7.603 21.005 1.00 69.44 196 VAL A CA 1
ATOM 1568 C C . VAL A 1 196 ? 16.556 7.847 19.705 1.00 69.44 196 VAL A C 1
ATOM 1570 O O . VAL A 1 196 ? 16.999 7.436 18.634 1.00 69.44 196 VAL A O 1
ATOM 1573 N N . ASP A 1 197 ? 15.425 8.540 19.802 1.00 86.69 197 ASP A N 1
ATOM 1574 C CA . ASP A 1 197 ? 14.786 9.151 18.637 1.00 86.69 197 ASP A CA 1
ATOM 1575 C C . ASP A 1 197 ? 15.795 10.007 17.883 1.00 86.69 197 ASP A C 1
ATOM 1577 O O . ASP A 1 197 ? 16.522 10.800 18.486 1.00 86.69 197 ASP A O 1
ATOM 1581 N N . LEU A 1 198 ? 15.835 9.875 16.561 1.00 89.81 198 LEU A N 1
ATOM 1582 C CA . LEU A 1 198 ? 16.829 10.578 15.763 1.00 89.81 198 LEU A CA 1
ATOM 1583 C C . LEU A 1 198 ? 16.526 12.088 15.786 1.00 89.81 198 LEU A C 1
ATOM 1585 O O . LEU A 1 198 ? 15.459 12.498 15.318 1.00 89.81 198 LEU A O 1
ATOM 1589 N N . PRO A 1 199 ? 17.430 12.942 16.300 1.00 91.44 199 PRO A N 1
ATOM 1590 C CA . PRO A 1 199 ? 17.218 14.382 16.271 1.00 91.44 199 PRO A CA 1
ATOM 1591 C C . PRO A 1 199 ? 17.302 14.912 14.829 1.00 91.44 199 PRO A C 1
ATOM 1593 O O . PRO A 1 199 ? 18.013 14.330 14.005 1.00 91.44 199 PRO A O 1
ATOM 1596 N N . PRO A 1 200 ? 16.617 16.022 14.503 1.00 92.94 200 PRO A N 1
ATOM 1597 C CA . PRO A 1 200 ? 16.759 16.681 13.205 1.00 92.94 200 PRO A CA 1
ATOM 1598 C C . PRO A 1 200 ? 18.225 17.014 12.852 1.00 92.94 200 PRO A C 1
ATOM 1600 O O . PRO A 1 200 ? 19.002 17.331 13.755 1.00 92.94 200 PRO A O 1
ATOM 1603 N N . PRO A 1 201 ? 18.617 17.016 11.561 1.00 95.31 201 PRO A N 1
ATOM 1604 C CA . PRO A 1 201 ? 17.756 16.858 10.393 1.00 95.31 201 PRO A CA 1
ATOM 1605 C C . PRO A 1 201 ? 17.492 15.395 10.013 1.00 95.31 201 PRO A C 1
ATOM 1607 O O . PRO A 1 201 ? 18.413 14.575 9.980 1.00 95.31 201 PRO A O 1
ATOM 1610 N N . TRP A 1 202 ? 16.248 15.092 9.642 1.00 96.19 202 TRP A N 1
ATOM 1611 C CA . TRP A 1 202 ? 15.861 13.773 9.138 1.00 96.19 202 TRP A CA 1
ATOM 1612 C C . TRP A 1 202 ? 14.692 13.837 8.155 1.00 96.19 202 TRP A C 1
ATOM 1614 O O . TRP A 1 202 ? 13.905 14.783 8.170 1.00 96.19 202 TRP A O 1
ATOM 1624 N N . THR A 1 203 ? 14.573 12.798 7.325 1.00 97.56 203 THR A N 1
ATOM 1625 C CA . THR A 1 203 ? 13.415 12.545 6.456 1.00 97.56 203 THR A CA 1
ATOM 1626 C C . THR A 1 203 ? 12.970 11.099 6.631 1.00 97.56 203 THR A C 1
ATOM 1628 O O . THR A 1 203 ? 13.807 10.200 6.581 1.00 97.56 203 THR A O 1
ATOM 1631 N N . ALA A 1 204 ? 11.675 10.868 6.811 1.00 97.56 204 ALA A N 1
ATOM 1632 C CA . ALA A 1 204 ? 11.067 9.546 6.863 1.00 97.56 204 ALA A CA 1
ATOM 1633 C C . ALA A 1 204 ? 9.999 9.425 5.774 1.00 97.56 204 ALA A C 1
ATOM 1635 O O . ALA A 1 204 ? 9.093 10.254 5.704 1.00 97.56 204 ALA A O 1
ATOM 1636 N N . GLU A 1 205 ? 10.125 8.411 4.926 1.00 97.31 205 GLU A N 1
ATOM 1637 C CA . GLU A 1 205 ? 9.184 8.097 3.852 1.00 97.31 205 GLU A CA 1
ATOM 1638 C C . GLU A 1 205 ? 8.462 6.788 4.169 1.00 97.31 205 GLU A C 1
ATOM 1640 O O . GLU A 1 205 ? 9.102 5.815 4.572 1.00 97.31 205 GLU A O 1
ATOM 1645 N N . TYR A 1 206 ? 7.152 6.770 3.936 1.00 96.88 206 TYR A N 1
ATOM 1646 C CA . TYR A 1 206 ? 6.286 5.607 4.090 1.00 96.88 206 TYR A CA 1
ATOM 1647 C C . TYR A 1 206 ? 5.375 5.516 2.865 1.00 96.88 206 TYR A C 1
ATOM 1649 O O . TYR A 1 206 ? 4.772 6.522 2.481 1.00 96.88 206 TYR A O 1
ATOM 1657 N N . PHE A 1 207 ? 5.227 4.334 2.267 1.00 96.44 207 PHE A N 1
ATOM 1658 C CA . PHE A 1 207 ? 4.113 4.081 1.354 1.00 96.44 207 PHE A CA 1
ATOM 1659 C C . PHE A 1 207 ? 3.054 3.320 2.128 1.00 96.44 207 PHE A C 1
ATOM 1661 O O . PHE A 1 207 ? 3.279 2.198 2.575 1.00 96.44 207 PHE A O 1
ATOM 1668 N N . VAL A 1 208 ? 1.911 3.967 2.327 1.00 96.44 208 VAL A N 1
ATOM 1669 C CA . VAL A 1 208 ? 0.828 3.440 3.155 1.00 96.44 208 VAL A CA 1
ATOM 1670 C C . VAL A 1 208 ? -0.457 3.360 2.352 1.00 96.44 208 VAL A C 1
ATOM 1672 O O . VAL A 1 208 ? -0.788 4.260 1.576 1.00 96.44 208 VAL A O 1
ATOM 1675 N N . TRP A 1 209 ? -1.187 2.278 2.557 1.00 95.69 209 TRP A N 1
ATOM 1676 C CA . TRP A 1 209 ? -2.547 2.091 2.091 1.00 95.69 209 TRP A CA 1
ATOM 1677 C C . TRP A 1 209 ? -3.449 2.038 3.318 1.00 95.69 209 TRP A C 1
ATOM 1679 O O . TRP A 1 209 ? -3.357 1.104 4.115 1.00 95.69 209 TRP A O 1
ATOM 1689 N N . MET A 1 210 ? -4.301 3.048 3.482 1.00 92.06 210 MET A N 1
ATOM 1690 C CA . MET A 1 210 ? -5.284 3.069 4.564 1.00 92.06 210 MET A CA 1
ATOM 1691 C C . MET A 1 210 ? -6.356 2.011 4.294 1.00 92.06 210 MET A C 1
ATOM 1693 O O . MET A 1 210 ? -6.800 1.864 3.153 1.00 92.06 210 MET A O 1
ATOM 1697 N N . VAL A 1 211 ? -6.764 1.294 5.340 1.00 89.44 211 VAL A N 1
ATOM 1698 C CA . VAL A 1 211 ? -7.887 0.346 5.296 1.00 89.44 211 VAL A CA 1
ATOM 1699 C C . VAL A 1 211 ? -9.161 1.007 4.739 1.00 89.44 211 VAL A C 1
ATOM 1701 O O . VAL A 1 211 ? -9.312 2.236 4.794 1.00 89.44 211 VAL A O 1
ATOM 1704 N N . ASP A 1 212 ? -10.060 0.202 4.176 1.00 90.19 212 ASP A N 1
ATOM 1705 C CA . ASP A 1 212 ? -11.344 0.697 3.676 1.00 90.19 212 ASP A CA 1
ATOM 1706 C C . ASP A 1 212 ? -12.149 1.381 4.798 1.00 90.19 212 ASP A C 1
ATOM 1708 O O . ASP A 1 212 ? -12.021 1.035 5.974 1.00 90.19 212 ASP A O 1
ATOM 1712 N N . ALA A 1 213 ? -12.956 2.377 4.437 1.00 91.88 213 ALA A N 1
ATOM 1713 C CA . ALA A 1 213 ? -13.861 3.055 5.352 1.00 91.88 213 ALA A CA 1
ATOM 1714 C C . ALA A 1 213 ? -14.857 2.064 5.974 1.00 91.88 213 ALA A C 1
ATOM 1716 O O . ALA A 1 213 ? -15.016 2.061 7.192 1.00 91.88 213 ALA A O 1
ATOM 1717 N N . GLU A 1 214 ? -15.465 1.192 5.162 1.00 91.81 214 GLU A N 1
ATOM 1718 C CA . GLU A 1 214 ? -16.399 0.157 5.631 1.00 91.81 214 GLU A CA 1
ATOM 1719 C C . GLU A 1 214 ? -15.719 -0.818 6.603 1.00 91.81 214 GLU A C 1
ATOM 1721 O O . GLU A 1 214 ? -16.193 -1.006 7.725 1.00 91.81 214 GLU A O 1
ATOM 1726 N N . GLU A 1 215 ? -14.571 -1.383 6.212 1.00 90.44 215 GLU A N 1
ATOM 1727 C CA . GLU A 1 215 ? -13.811 -2.319 7.049 1.00 90.44 215 GLU A CA 1
ATOM 1728 C C . GLU A 1 215 ? -13.420 -1.685 8.399 1.00 90.44 215 GLU A C 1
ATOM 1730 O O . GLU A 1 215 ? -13.522 -2.335 9.443 1.00 90.44 215 GLU A O 1
ATOM 1735 N N . GLU A 1 216 ? -13.002 -0.412 8.411 1.00 90.81 216 GLU A N 1
ATOM 1736 C CA . GLU A 1 216 ? -12.653 0.274 9.658 1.00 90.81 216 GLU A CA 1
ATOM 1737 C C . GLU A 1 216 ? -13.869 0.578 10.532 1.00 90.81 216 GLU A C 1
ATOM 1739 O O . GLU A 1 216 ? -13.800 0.376 11.746 1.00 90.81 216 GLU A O 1
ATOM 1744 N N . ILE A 1 217 ? -14.977 1.041 9.944 1.00 93.81 217 ILE A N 1
ATOM 1745 C CA . ILE A 1 217 ? -16.221 1.312 10.677 1.00 93.81 217 ILE A CA 1
ATOM 1746 C C . ILE A 1 217 ? -16.709 0.032 11.357 1.00 93.81 217 ILE A C 1
ATOM 1748 O O . ILE A 1 217 ? -16.997 0.048 12.555 1.00 93.81 217 ILE A O 1
ATOM 1752 N N . LEU A 1 218 ? -16.732 -1.091 10.635 1.00 93.56 218 LEU A N 1
ATOM 1753 C CA . LEU A 1 218 ? -17.147 -2.381 11.186 1.00 93.56 218 LEU A CA 1
ATOM 1754 C C . LEU A 1 218 ? -16.209 -2.863 12.299 1.00 93.56 218 LEU A C 1
ATOM 1756 O O . LEU A 1 218 ? -16.686 -3.373 13.317 1.00 93.56 218 LEU A O 1
ATOM 1760 N N . ALA A 1 219 ? -14.894 -2.660 12.156 1.00 91.31 219 ALA A N 1
ATOM 1761 C CA . ALA A 1 219 ? -13.912 -3.004 13.185 1.00 91.31 219 ALA A CA 1
ATOM 1762 C C . ALA A 1 219 ? -14.053 -2.138 14.450 1.00 91.31 219 ALA A C 1
ATOM 1764 O O . ALA A 1 219 ? -14.023 -2.656 15.569 1.00 91.31 219 ALA A O 1
ATOM 1765 N N . LEU A 1 220 ? -14.242 -0.826 14.284 1.00 92.38 220 LEU A N 1
ATOM 1766 C CA . LEU A 1 220 ? -14.513 0.120 15.369 1.00 92.38 220 LEU A CA 1
ATOM 1767 C C . LEU A 1 220 ? -15.789 -0.248 16.121 1.00 92.38 220 LEU A C 1
ATOM 1769 O O . LEU A 1 220 ? -15.789 -0.337 17.348 1.00 92.38 220 LEU A O 1
ATOM 1773 N N . HIS A 1 221 ? -16.857 -0.501 15.372 1.00 94.62 221 HIS A N 1
ATOM 1774 C CA . HIS A 1 221 ? -18.147 -0.906 15.900 1.00 94.62 221 HIS A CA 1
ATOM 1775 C C . HIS A 1 221 ? -18.058 -2.244 16.653 1.00 94.62 221 HIS A C 1
ATOM 1777 O O . HIS A 1 221 ? -18.526 -2.341 17.786 1.00 94.62 221 HIS A O 1
ATOM 1783 N N . ARG A 1 222 ? -17.363 -3.246 16.094 1.00 92.62 222 ARG A N 1
ATOM 1784 C CA . ARG A 1 222 ? -17.117 -4.537 16.759 1.00 92.62 222 ARG A CA 1
ATOM 1785 C C . ARG A 1 222 ? -16.409 -4.352 18.095 1.00 92.62 222 ARG A C 1
ATOM 1787 O O . ARG A 1 222 ? -16.888 -4.843 19.111 1.00 92.62 222 ARG A O 1
ATOM 1794 N N . SER A 1 223 ? -15.310 -3.598 18.105 1.00 91.44 223 SER A N 1
ATOM 1795 C CA . SER A 1 223 ? -14.556 -3.313 19.328 1.00 91.44 223 SER A CA 1
ATOM 1796 C C . SER A 1 223 ? -15.420 -2.599 20.378 1.00 91.44 223 SER A C 1
ATOM 1798 O O . SER A 1 223 ? -15.326 -2.904 21.566 1.00 91.44 223 SER A O 1
ATOM 1800 N N . SER A 1 224 ? -16.313 -1.697 19.962 1.00 93.50 224 SER A N 1
ATOM 1801 C CA . SER A 1 224 ? -17.267 -1.043 20.868 1.00 93.50 224 SER A CA 1
ATOM 1802 C C . SER A 1 224 ? -18.286 -2.011 21.470 1.00 93.50 224 SER A C 1
ATOM 1804 O O . SER A 1 224 ? -18.601 -1.892 22.653 1.00 93.50 224 SER A O 1
ATOM 1806 N N . LEU A 1 225 ? -18.786 -2.983 20.701 1.00 92.44 225 LEU A N 1
ATOM 1807 C CA . LEU A 1 225 ? -19.686 -4.023 21.215 1.00 92.44 225 LEU A CA 1
ATOM 1808 C C . LEU A 1 225 ? -18.979 -4.929 22.232 1.00 92.44 225 LEU A C 1
ATOM 1810 O O . LEU A 1 225 ? -19.547 -5.249 23.277 1.00 92.44 225 LEU A O 1
ATOM 1814 N N . GLU A 1 226 ? -17.722 -5.291 21.970 1.00 90.75 226 GLU A N 1
ATOM 1815 C CA . GLU A 1 226 ? -16.904 -6.067 22.909 1.00 90.75 226 GLU A CA 1
ATOM 1816 C C . GLU A 1 226 ? -16.690 -5.312 24.226 1.00 90.75 226 GLU A C 1
ATOM 1818 O O . GLU A 1 226 ? -16.879 -5.861 25.312 1.00 90.75 226 GLU A O 1
ATOM 1823 N N . LEU A 1 227 ? -16.377 -4.017 24.141 1.00 92.25 227 LEU A N 1
ATOM 1824 C CA . LEU A 1 227 ? -16.250 -3.149 25.309 1.00 92.25 227 LEU A CA 1
ATOM 1825 C C . LEU A 1 227 ? -17.584 -2.938 26.035 1.00 92.25 227 LEU A C 1
ATOM 1827 O O . LEU A 1 227 ? -17.582 -2.761 27.253 1.00 92.25 227 LEU A O 1
ATOM 1831 N N . MET A 1 228 ? -18.719 -2.964 25.330 1.00 92.88 228 MET A N 1
ATOM 1832 C CA . MET A 1 228 ? -20.036 -2.835 25.957 1.00 92.88 228 MET A CA 1
ATOM 1833 C C . MET A 1 228 ? -20.331 -4.022 26.877 1.00 92.88 228 MET A C 1
ATOM 1835 O O . MET A 1 228 ? -20.864 -3.827 27.969 1.00 92.88 228 MET A O 1
ATOM 1839 N N . GLU A 1 229 ? -19.911 -5.235 26.509 1.00 90.69 229 GLU A N 1
ATOM 1840 C CA . GLU A 1 229 ? -19.986 -6.381 27.422 1.00 90.69 229 GLU A CA 1
ATOM 1841 C C . GLU A 1 229 ? -19.201 -6.109 28.711 1.00 90.69 229 GLU A C 1
ATOM 1843 O O . GLU A 1 229 ? -19.725 -6.290 29.812 1.00 90.69 229 GLU A O 1
ATOM 1848 N N . THR A 1 230 ? -17.976 -5.589 28.585 1.00 92.19 230 THR A N 1
ATOM 1849 C CA . THR A 1 230 ? -17.138 -5.206 29.728 1.00 92.19 230 THR A CA 1
ATOM 1850 C C . THR A 1 230 ? -17.829 -4.166 30.605 1.00 92.19 230 THR A C 1
ATOM 1852 O O . THR A 1 230 ? -17.813 -4.305 31.830 1.00 92.19 230 THR A O 1
ATOM 1855 N N . VAL A 1 231 ? -18.473 -3.154 30.012 1.00 93.25 231 VAL A N 1
ATOM 1856 C CA . VAL A 1 231 ? -19.254 -2.152 30.756 1.00 93.25 231 VAL A CA 1
ATOM 1857 C C . VAL A 1 231 ? -20.356 -2.829 31.562 1.00 93.25 231 VAL A C 1
ATOM 1859 O O . VAL A 1 231 ? -20.473 -2.581 32.761 1.00 93.25 231 VAL A O 1
ATOM 1862 N N . VAL A 1 232 ? -21.151 -3.688 30.930 1.00 91.94 232 VAL A N 1
ATOM 1863 C CA . VAL A 1 232 ? -22.314 -4.326 31.553 1.00 91.94 232 VAL A CA 1
ATOM 1864 C C . VAL A 1 232 ? -21.899 -5.274 32.685 1.00 91.94 232 VAL A C 1
ATOM 1866 O O . VAL A 1 232 ? -22.447 -5.191 33.788 1.00 91.94 232 VAL A O 1
ATOM 1869 N N . LEU A 1 233 ? -20.883 -6.113 32.461 1.00 92.06 233 LEU A N 1
ATOM 1870 C CA . LEU A 1 233 ? -20.359 -7.037 33.471 1.00 92.06 233 LEU A CA 1
ATOM 1871 C C . LEU A 1 233 ? -19.781 -6.293 34.676 1.00 92.06 233 LEU A C 1
ATOM 1873 O O . LEU A 1 233 ? -20.171 -6.566 35.813 1.00 92.06 233 LEU A O 1
ATOM 1877 N N . ASN A 1 234 ? -18.919 -5.302 34.432 1.00 93.69 234 ASN A N 1
ATOM 1878 C CA . ASN A 1 234 ? -18.330 -4.520 35.514 1.00 93.69 234 ASN A CA 1
ATOM 1879 C C . ASN A 1 234 ? -19.367 -3.644 36.223 1.00 93.69 234 ASN A C 1
ATOM 1881 O O . ASN A 1 234 ? -19.207 -3.397 37.412 1.00 93.69 234 ASN A O 1
ATOM 1885 N N . THR A 1 235 ? -20.439 -3.195 35.557 1.00 93.12 235 THR A N 1
ATOM 1886 C CA . THR A 1 235 ? -21.525 -2.455 36.230 1.00 93.12 235 THR A CA 1
ATOM 1887 C C . THR A 1 235 ? -22.223 -3.342 37.257 1.00 93.12 235 THR A C 1
ATOM 1889 O O . THR A 1 235 ? -22.359 -2.948 38.415 1.00 93.12 235 THR A O 1
ATOM 1892 N N . ARG A 1 236 ? -22.574 -4.576 36.879 1.00 92.44 236 ARG A N 1
ATOM 1893 C CA . ARG A 1 236 ? -23.158 -5.551 37.807 1.00 92.44 236 ARG A CA 1
ATOM 1894 C C . ARG A 1 236 ? -22.196 -5.911 38.940 1.00 92.44 236 ARG A C 1
ATOM 1896 O O . ARG A 1 236 ? -22.605 -6.022 40.094 1.00 92.44 236 ARG A O 1
ATOM 1903 N N . GLU A 1 237 ? -20.918 -6.102 38.631 1.00 93.69 237 GLU A N 1
ATOM 1904 C CA . GLU A 1 237 ? -19.905 -6.389 39.648 1.00 93.69 237 GLU A CA 1
ATOM 1905 C C . GLU A 1 237 ? -19.701 -5.196 40.599 1.00 93.69 237 GLU A C 1
ATOM 1907 O O . GLU A 1 237 ? -19.579 -5.379 41.811 1.00 93.69 237 GLU A O 1
ATOM 1912 N N . ASN A 1 238 ? -19.759 -3.964 40.085 1.00 93.44 238 ASN A N 1
ATOM 1913 C CA . ASN A 1 238 ? -19.692 -2.751 40.892 1.00 93.44 238 ASN A CA 1
ATOM 1914 C C . ASN A 1 238 ? -20.829 -2.688 41.915 1.00 93.44 238 ASN A C 1
ATOM 1916 O O . ASN A 1 238 ? -20.578 -2.390 43.080 1.00 93.44 238 ASN A O 1
ATOM 1920 N N . GLU A 1 239 ? -22.057 -3.021 41.512 1.00 93.75 239 GLU A N 1
ATOM 1921 C CA . GLU A 1 239 ? -23.213 -3.094 42.413 1.00 93.75 239 GLU A CA 1
ATOM 1922 C C . GLU A 1 239 ? -23.016 -4.143 43.517 1.00 93.75 239 GLU A C 1
ATOM 1924 O O . GLU A 1 239 ? -23.338 -3.896 44.682 1.00 93.75 239 GLU A O 1
ATOM 1929 N N . GLN A 1 240 ? -22.422 -5.296 43.189 1.00 94.25 240 GLN A N 1
ATOM 1930 C CA . GLN A 1 240 ? -22.091 -6.326 44.178 1.00 94.25 240 GLN A CA 1
ATOM 1931 C C . GLN A 1 240 ? -21.026 -5.846 45.170 1.00 94.25 240 GLN A C 1
ATOM 1933 O O . GLN A 1 240 ? -21.176 -6.040 46.380 1.00 94.25 240 GLN A O 1
ATOM 1938 N N . TRP A 1 241 ? -19.962 -5.199 44.688 1.00 93.69 241 TRP A N 1
ATOM 1939 C CA . TRP A 1 241 ? -18.934 -4.614 45.551 1.00 93.69 241 TRP A CA 1
ATOM 1940 C C . TRP A 1 241 ? -19.486 -3.469 46.408 1.00 93.69 241 TRP A C 1
ATOM 1942 O O . TRP A 1 241 ? -19.150 -3.374 47.590 1.00 93.69 241 TRP A O 1
ATOM 1952 N N . GLN A 1 242 ? -20.405 -2.667 45.868 1.00 93.62 242 GLN A N 1
ATOM 1953 C CA . GLN A 1 242 ? -21.112 -1.619 46.603 1.00 93.62 242 GLN A CA 1
ATOM 1954 C C . GLN A 1 242 ? -21.937 -2.218 47.747 1.00 93.62 242 GLN A C 1
ATOM 1956 O O . GLN A 1 242 ? -21.800 -1.792 48.895 1.00 93.62 242 GLN A O 1
ATOM 1961 N N . ALA A 1 243 ? -22.710 -3.272 47.470 1.00 93.94 243 ALA A N 1
ATOM 1962 C CA . ALA A 1 243 ? -23.477 -3.986 48.485 1.00 93.94 243 ALA A CA 1
ATOM 1963 C C . ALA A 1 243 ? -22.574 -4.596 49.574 1.00 93.94 243 ALA A C 1
ATOM 1965 O O . ALA A 1 243 ? -22.906 -4.520 50.760 1.00 93.94 243 ALA A O 1
ATOM 1966 N N . LYS A 1 244 ? -21.408 -5.150 49.205 1.00 92.81 244 LYS A N 1
ATOM 1967 C CA . LYS A 1 244 ? -20.406 -5.652 50.165 1.00 92.81 244 LYS A CA 1
ATOM 1968 C C . LYS A 1 244 ? -19.821 -4.530 51.030 1.00 92.81 244 LYS A C 1
ATOM 1970 O O . LYS A 1 244 ? -19.757 -4.696 52.250 1.00 92.81 244 LYS A O 1
ATOM 1975 N N . SER A 1 245 ? -19.449 -3.389 50.442 1.00 92.25 245 SER A N 1
ATOM 1976 C CA . SER A 1 245 ? -18.953 -2.214 51.184 1.00 92.25 245 SER A CA 1
ATOM 1977 C C . SER A 1 245 ? -20.010 -1.714 52.175 1.00 92.25 245 SER A C 1
ATOM 1979 O O . SER A 1 245 ? -19.720 -1.502 53.357 1.00 92.25 245 SER A O 1
ATOM 1981 N N . ASP A 1 246 ? -21.270 -1.617 51.751 1.00 92.00 246 ASP A N 1
ATOM 1982 C CA . ASP A 1 246 ? -22.361 -1.148 52.607 1.00 92.00 246 ASP A CA 1
ATOM 1983 C C . ASP A 1 246 ? -22.729 -2.161 53.704 1.00 92.00 246 ASP A C 1
ATOM 1985 O O . ASP A 1 246 ? -22.970 -1.771 54.854 1.00 92.00 246 ASP A O 1
ATOM 1989 N N . ALA A 1 247 ? -22.660 -3.465 53.414 1.00 92.38 247 ALA A N 1
ATOM 1990 C CA . ALA A 1 247 ? -22.770 -4.521 54.418 1.00 92.38 247 ALA A CA 1
ATOM 1991 C C . ALA A 1 247 ? -21.635 -4.444 55.454 1.00 92.38 247 ALA A C 1
ATOM 1993 O O . ALA A 1 247 ? -21.893 -4.572 56.655 1.00 92.38 247 ALA A O 1
ATOM 1994 N N . CYS A 1 248 ? -20.399 -4.164 55.028 1.00 90.44 248 CYS A N 1
ATOM 1995 C CA . CYS A 1 248 ? -19.269 -3.964 55.934 1.00 90.44 248 CYS A CA 1
ATOM 1996 C C . CYS A 1 248 ? -19.470 -2.729 56.826 1.00 90.44 248 CYS A C 1
ATOM 1998 O O . CYS A 1 248 ? -19.301 -2.808 58.046 1.00 90.44 248 CYS A O 1
ATOM 2000 N N . LYS A 1 249 ? -19.939 -1.605 56.264 1.00 89.81 249 LYS A N 1
ATOM 2001 C CA . LYS A 1 249 ? -20.300 -0.400 57.039 1.00 89.81 249 LYS A CA 1
ATOM 2002 C C . LYS A 1 249 ? -21.398 -0.693 58.064 1.00 89.81 249 LYS A C 1
ATOM 2004 O O . LYS A 1 249 ? -21.346 -0.170 59.182 1.00 89.81 249 LYS A O 1
ATOM 2009 N N . LYS A 1 250 ? -22.382 -1.530 57.717 1.00 91.12 250 LYS A N 1
ATOM 2010 C CA . LYS A 1 250 ? -23.445 -1.963 58.636 1.00 91.12 250 LYS A CA 1
ATOM 2011 C C . LYS A 1 250 ? -22.891 -2.830 59.773 1.00 91.12 250 LYS A C 1
ATOM 2013 O O . LYS A 1 250 ? -23.099 -2.480 60.935 1.00 91.12 250 LYS A O 1
ATOM 2018 N N . LYS A 1 251 ? -22.097 -3.863 59.464 1.00 88.88 251 LYS A N 1
ATOM 2019 C CA . LYS A 1 251 ? -21.402 -4.702 60.464 1.00 88.88 251 LYS A CA 1
ATOM 2020 C C . LYS A 1 251 ? -20.504 -3.869 61.388 1.00 88.88 251 LYS A C 1
ATOM 2022 O O . LYS A 1 251 ? -20.473 -4.100 62.595 1.00 88.88 251 LYS A O 1
ATOM 2027 N N . LEU A 1 252 ? -19.835 -2.840 60.860 1.00 87.19 252 LEU A N 1
ATOM 2028 C CA . LEU A 1 252 ? -19.007 -1.927 61.654 1.00 87.19 252 LEU A CA 1
ATOM 2029 C C . LEU A 1 252 ? -19.845 -1.121 62.656 1.00 87.19 252 LEU A C 1
ATOM 2031 O O . LEU A 1 252 ? -19.439 -0.951 63.808 1.00 87.19 252 LEU A O 1
ATOM 2035 N N . LYS A 1 253 ? -21.021 -0.627 62.242 1.00 86.50 253 LYS A N 1
ATOM 2036 C CA . LYS A 1 253 ? -21.968 0.055 63.143 1.00 86.50 253 LYS A CA 1
ATOM 2037 C C . LYS A 1 253 ? -22.467 -0.892 64.240 1.00 86.50 253 LYS A C 1
ATOM 2039 O O . LYS A 1 253 ? -22.493 -0.492 65.403 1.00 86.50 253 LYS A O 1
ATOM 2044 N N . GLU A 1 254 ? -22.785 -2.138 63.900 1.00 85.19 254 GLU A N 1
ATOM 2045 C CA . GLU A 1 254 ? -23.219 -3.168 64.855 1.00 85.19 254 GLU A CA 1
ATOM 2046 C C . GLU A 1 254 ? -22.115 -3.530 65.864 1.00 85.19 254 GLU A C 1
ATOM 2048 O O . GLU A 1 254 ? -22.375 -3.577 67.068 1.00 85.19 254 GLU A O 1
ATOM 2053 N N . LEU A 1 255 ? -20.862 -3.701 65.420 1.00 82.12 255 LEU A N 1
ATOM 2054 C CA . LEU A 1 255 ? -19.713 -3.923 66.311 1.00 82.12 255 LEU A CA 1
ATOM 2055 C C . LEU A 1 255 ? -19.475 -2.732 67.250 1.00 82.12 255 LEU A C 1
ATOM 2057 O O . LEU A 1 255 ? -19.242 -2.926 68.446 1.00 82.12 255 LEU A O 1
ATOM 2061 N N . LYS A 1 256 ? -19.588 -1.492 66.747 1.00 81.19 256 LYS A N 1
ATOM 2062 C CA . LYS A 1 256 ? -19.506 -0.277 67.578 1.00 81.19 256 LYS A CA 1
ATOM 2063 C C . LYS A 1 256 ? -20.625 -0.227 68.626 1.00 81.19 256 LYS A C 1
ATOM 2065 O O . LYS A 1 256 ? -20.359 0.125 69.775 1.00 81.19 256 LYS A O 1
ATOM 2070 N N . GLN A 1 257 ? -21.850 -0.619 68.271 1.00 80.25 257 GLN A N 1
ATOM 2071 C CA . GLN A 1 257 ? -22.977 -0.696 69.209 1.00 80.25 257 GLN A CA 1
ATOM 2072 C C . GLN A 1 257 ? -22.793 -1.796 70.263 1.00 80.25 257 GLN A C 1
ATOM 2074 O O . GLN A 1 257 ? -22.999 -1.528 71.445 1.00 80.25 257 GLN A O 1
ATOM 2079 N N . LYS A 1 258 ? -22.342 -2.999 69.878 1.00 73.69 258 LYS A N 1
ATOM 2080 C CA . LYS A 1 258 ? -22.026 -4.094 70.817 1.00 73.69 258 LYS A CA 1
ATOM 2081 C C . LYS A 1 258 ? -20.920 -3.699 71.800 1.00 73.69 258 LYS A C 1
ATOM 2083 O O . LYS A 1 258 ? -21.031 -3.974 72.992 1.00 73.69 258 LYS A O 1
ATOM 2088 N N . ARG A 1 259 ? -19.897 -2.972 71.333 1.00 69.06 259 ARG A N 1
ATOM 2089 C CA . ARG A 1 259 ? -18.838 -2.409 72.188 1.00 69.06 259 ARG A CA 1
ATOM 2090 C C . ARG A 1 259 ? -19.370 -1.342 73.155 1.00 69.06 259 ARG A C 1
ATOM 2092 O O . ARG A 1 259 ? -18.935 -1.309 74.301 1.00 69.06 259 ARG A O 1
ATOM 2099 N N . LYS A 1 260 ? -20.327 -0.509 72.724 1.00 66.81 260 LYS A N 1
ATOM 2100 C CA . LYS A 1 260 ? -20.977 0.509 73.570 1.00 66.81 260 LYS A CA 1
ATOM 2101 C C . LYS A 1 260 ? -21.913 -0.110 74.622 1.00 66.81 260 LYS A C 1
ATOM 2103 O O . LYS A 1 260 ? -21.901 0.343 75.758 1.00 66.81 260 LYS A O 1
ATOM 2108 N N . ARG A 1 261 ? -22.651 -1.178 74.284 1.00 62.31 261 ARG A N 1
ATOM 2109 C CA . ARG A 1 261 ? -23.465 -1.960 75.243 1.00 62.31 261 ARG A CA 1
ATOM 2110 C C . ARG A 1 261 ? -22.601 -2.652 76.303 1.00 62.31 261 ARG A C 1
ATOM 2112 O O . ARG A 1 261 ? -22.884 -2.513 77.481 1.00 62.31 261 ARG A O 1
ATOM 2119 N N . LYS A 1 262 ? -21.455 -3.236 75.920 1.00 54.94 262 LYS A N 1
ATOM 2120 C CA . LYS A 1 262 ? -20.471 -3.819 76.861 1.00 54.94 262 LYS A CA 1
ATOM 2121 C C . LYS A 1 262 ? -19.900 -2.805 77.875 1.00 54.94 262 LYS A C 1
ATOM 2123 O O . LYS A 1 262 ? -19.433 -3.213 78.932 1.00 54.94 262 LYS A O 1
ATOM 2128 N N . ALA A 1 263 ? -19.923 -1.503 77.566 1.00 53.62 263 ALA A N 1
ATOM 2129 C CA . ALA A 1 263 ? -19.515 -0.442 78.492 1.00 53.62 263 ALA A CA 1
ATOM 2130 C C . ALA A 1 263 ? -20.633 -0.012 79.466 1.00 53.62 263 ALA A C 1
ATOM 2132 O O . ALA A 1 263 ? -20.318 0.453 80.556 1.00 53.62 263 ALA A O 1
ATOM 2133 N N . ASN A 1 264 ? -21.907 -0.187 79.089 1.00 52.09 264 ASN A N 1
ATOM 2134 C CA . ASN A 1 264 ? -23.076 0.142 79.916 1.00 52.09 264 ASN A CA 1
ATOM 2135 C C . ASN A 1 264 ? -23.542 -1.047 80.781 1.00 52.09 264 ASN A C 1
ATOM 2137 O O . ASN A 1 264 ? -23.925 -0.851 81.929 1.00 52.09 264 ASN A O 1
ATOM 2141 N N . ASP A 1 265 ? -23.444 -2.280 80.274 1.00 49.50 265 ASP A N 1
ATOM 2142 C CA . ASP A 1 265 ? -23.950 -3.505 80.916 1.00 49.50 265 ASP A CA 1
ATOM 2143 C C . ASP A 1 265 ? -22.947 -4.140 81.893 1.00 49.50 265 ASP A C 1
ATOM 2145 O O . ASP A 1 265 ? -22.914 -5.355 82.086 1.00 49.50 265 ASP A O 1
ATOM 2149 N N . LYS A 1 266 ? -22.135 -3.330 82.582 1.00 49.94 266 LYS A N 1
ATOM 2150 C CA . LYS A 1 266 ? -21.292 -3.822 83.688 1.00 49.94 266 LYS A CA 1
ATOM 2151 C C . LYS A 1 266 ? -22.113 -4.242 84.927 1.00 49.94 266 LYS A C 1
ATOM 2153 O O . LYS A 1 266 ? -21.514 -4.522 85.960 1.00 49.94 266 LYS A O 1
ATOM 2158 N N . ALA A 1 267 ? -23.450 -4.277 84.836 1.00 47.88 267 ALA A N 1
ATOM 2159 C CA . ALA A 1 267 ? -24.352 -4.442 85.974 1.00 47.88 267 ALA A CA 1
ATOM 2160 C C . ALA A 1 267 ? -25.274 -5.680 85.972 1.00 47.88 267 ALA A C 1
ATOM 2162 O O . ALA A 1 267 ? -25.746 -6.000 87.056 1.00 47.88 267 ALA A O 1
ATOM 2163 N N . GLN A 1 268 ? -25.531 -6.426 84.882 1.00 42.91 268 GLN A N 1
ATOM 2164 C CA . GLN A 1 268 ? -26.340 -7.660 85.015 1.00 42.91 268 GLN A CA 1
ATOM 2165 C C . GLN A 1 268 ? -26.228 -8.662 83.846 1.00 42.91 268 GLN A C 1
ATOM 2167 O O . GLN A 1 268 ? -26.491 -8.346 82.695 1.00 42.91 268 GLN A O 1
ATOM 2172 N N . ALA A 1 269 ? -25.814 -9.871 84.239 1.00 46.62 269 ALA A N 1
ATOM 2173 C CA . ALA A 1 269 ? -25.819 -11.219 83.655 1.00 46.62 269 ALA A CA 1
ATOM 2174 C C . ALA A 1 269 ? -26.270 -11.541 82.202 1.00 46.62 269 ALA A C 1
ATOM 2176 O O . ALA A 1 269 ? -27.327 -11.145 81.726 1.00 46.62 269 ALA A O 1
ATOM 2177 N N . ALA A 1 270 ? -25.520 -12.509 81.645 1.00 46.19 270 ALA A N 1
ATOM 2178 C CA . ALA A 1 270 ? -25.966 -13.687 80.881 1.00 46.19 270 ALA A CA 1
ATOM 2179 C C . ALA A 1 270 ? -26.661 -13.488 79.517 1.00 46.19 270 ALA A C 1
ATOM 2181 O O . ALA A 1 270 ? -27.830 -13.806 79.328 1.00 46.19 270 ALA A O 1
ATOM 2182 N N . GLY A 1 271 ? -25.871 -13.124 78.507 1.00 45.03 271 GLY A N 1
ATOM 2183 C CA . GLY A 1 271 ? -26.129 -13.481 77.109 1.00 45.03 271 GLY A CA 1
ATOM 2184 C C . GLY A 1 271 ? -24.803 -13.773 76.409 1.00 45.03 271 GLY A C 1
ATOM 2185 O O . GLY A 1 271 ? -23.794 -13.187 76.772 1.00 45.03 271 GLY A O 1
ATOM 2186 N N . THR A 1 272 ? -24.768 -14.691 75.443 1.00 53.12 272 THR A N 1
ATOM 2187 C CA . THR A 1 272 ? -23.587 -15.079 74.637 1.00 53.12 272 THR A CA 1
ATOM 2188 C C . THR A 1 272 ? -22.715 -13.873 74.241 1.00 53.12 272 THR A C 1
ATOM 2190 O O . THR A 1 272 ? -23.023 -13.144 73.295 1.00 53.12 272 THR A O 1
ATOM 2193 N N . HIS A 1 273 ? -21.633 -13.634 74.991 1.00 54.16 273 HIS A N 1
ATOM 2194 C CA . HIS A 1 273 ? -20.731 -12.494 74.824 1.00 54.16 273 HIS A CA 1
ATOM 2195 C C . HIS A 1 273 ? -19.458 -12.933 74.095 1.00 54.16 273 HIS A C 1
ATOM 2197 O O . HIS A 1 273 ? -18.746 -13.806 74.579 1.00 54.16 273 HIS A O 1
ATOM 2203 N N . LEU A 1 274 ? -19.139 -12.273 72.977 1.00 56.31 274 LEU A N 1
ATOM 2204 C CA . LEU A 1 274 ? -17.861 -12.444 72.275 1.00 56.31 274 LEU A CA 1
ATOM 2205 C C . LEU A 1 274 ? -16.685 -11.973 73.158 1.00 56.31 274 LEU A C 1
ATOM 2207 O O . LEU A 1 274 ? -16.745 -10.903 73.798 1.00 56.31 274 LEU A O 1
ATOM 2211 N N . SER A 1 275 ? -15.613 -12.765 73.179 1.00 65.12 275 SER A N 1
ATOM 2212 C CA . SER A 1 275 ? -14.371 -12.498 73.911 1.00 65.12 275 SER A CA 1
ATOM 2213 C C . SER A 1 275 ? -13.629 -11.271 73.344 1.00 65.12 275 SER A C 1
ATOM 2215 O O . SER A 1 275 ? -13.936 -10.761 72.264 1.00 65.12 275 SER A O 1
ATOM 2217 N N . GLY A 1 276 ? -12.669 -10.720 74.098 1.00 65.69 276 GLY A N 1
ATOM 2218 C CA . GLY A 1 276 ? -11.871 -9.571 73.641 1.00 65.69 276 GLY A CA 1
ATOM 2219 C C . GLY A 1 276 ? -11.039 -9.868 72.386 1.00 65.69 276 GLY A C 1
ATOM 2220 O O . GLY A 1 276 ? -10.920 -9.004 71.516 1.00 65.69 276 GLY A O 1
ATOM 2221 N N . GLU A 1 277 ? -10.532 -11.095 72.265 1.00 70.25 277 GLU A N 1
ATOM 2222 C CA . GLU A 1 277 ? -9.792 -11.576 71.092 1.00 70.25 277 GLU A CA 1
ATOM 2223 C C . GLU A 1 277 ? -10.710 -11.794 69.887 1.00 70.25 277 GLU A C 1
ATOM 2225 O O . GLU A 1 277 ? -10.378 -11.363 68.784 1.00 70.25 277 GLU A O 1
ATOM 2230 N N . GLU A 1 278 ? -11.904 -12.357 70.093 1.00 71.62 278 GLU A N 1
ATOM 2231 C CA . GLU A 1 278 ? -12.900 -12.552 69.030 1.00 71.62 278 GLU A CA 1
ATOM 2232 C C . GLU A 1 278 ? -13.364 -11.217 68.434 1.00 71.62 278 GLU A C 1
ATOM 2234 O O . GLU A 1 278 ? -13.514 -11.089 67.221 1.00 71.62 278 GLU A O 1
ATOM 2239 N N . MET A 1 279 ? -13.525 -10.184 69.268 1.00 69.44 279 MET A N 1
ATOM 2240 C CA . MET A 1 279 ? -13.857 -8.829 68.812 1.00 69.44 279 MET A CA 1
ATOM 2241 C C . MET A 1 279 ? -12.718 -8.171 68.022 1.00 69.44 279 MET A C 1
ATOM 2243 O O . MET A 1 279 ? -12.988 -7.407 67.095 1.00 69.44 279 MET A O 1
ATOM 2247 N N . SER A 1 280 ? -11.461 -8.441 68.386 1.00 77.56 280 SER A N 1
ATOM 2248 C CA . SER A 1 280 ? -10.281 -7.935 67.674 1.00 77.56 280 SER A CA 1
ATOM 2249 C C . SER A 1 280 ? -10.113 -8.627 66.318 1.00 77.56 280 SER A C 1
ATOM 2251 O O . SER A 1 280 ? -9.957 -7.960 65.295 1.00 77.56 280 SER A O 1
ATOM 2253 N N . SER A 1 281 ? -10.250 -9.956 66.293 1.00 81.50 281 SER A N 1
ATOM 2254 C CA . SER A 1 281 ? -10.212 -10.769 65.074 1.00 81.50 281 SER A CA 1
ATOM 2255 C C . SER A 1 281 ? -11.337 -10.389 64.103 1.00 81.50 281 SER A C 1
ATOM 2257 O O . SER A 1 281 ? -11.072 -10.076 62.944 1.00 81.50 281 SER A O 1
ATOM 2259 N N . ALA A 1 282 ? -12.578 -10.265 64.592 1.00 80.00 282 ALA A N 1
ATOM 2260 C CA . ALA A 1 282 ? -13.714 -9.830 63.779 1.00 80.00 282 ALA A CA 1
ATOM 2261 C C . ALA A 1 282 ? -13.554 -8.397 63.238 1.00 80.00 282 ALA A C 1
ATOM 2263 O O . ALA A 1 282 ? -13.997 -8.105 62.130 1.00 80.00 282 ALA A O 1
ATOM 2264 N N . ALA A 1 283 ? -12.920 -7.489 63.992 1.00 82.50 283 ALA A N 1
ATOM 2265 C CA . ALA A 1 283 ? -12.632 -6.137 63.515 1.00 82.50 283 ALA A CA 1
ATOM 2266 C C . ALA A 1 283 ? -11.532 -6.115 62.443 1.00 82.50 283 ALA A C 1
ATOM 2268 O O . ALA A 1 283 ? -11.631 -5.326 61.505 1.00 82.50 283 ALA A O 1
ATOM 2269 N N . LYS A 1 284 ? -10.510 -6.974 62.566 1.00 87.06 284 LYS A N 1
ATOM 2270 C CA . LYS A 1 284 ? -9.446 -7.118 61.566 1.00 87.06 284 LYS A CA 1
ATOM 2271 C C . LYS A 1 284 ? -9.991 -7.703 60.264 1.00 87.06 284 LYS A C 1
ATOM 2273 O O . LYS A 1 284 ? -9.795 -7.099 59.217 1.00 87.06 284 LYS A O 1
ATOM 2278 N N . GLN A 1 285 ? -10.754 -8.792 60.351 1.00 87.81 285 GLN A N 1
ATOM 2279 C CA . GLN A 1 285 ? -11.401 -9.406 59.192 1.00 87.81 285 GLN A CA 1
ATOM 2280 C C . GLN A 1 285 ? -12.365 -8.431 58.504 1.00 87.81 285 GLN A C 1
ATOM 2282 O O . GLN A 1 285 ? -12.349 -8.296 57.290 1.00 87.81 285 GLN A O 1
ATOM 2287 N N . LEU A 1 286 ? -13.144 -7.661 59.273 1.00 89.31 286 LEU A N 1
ATOM 2288 C CA . LEU A 1 286 ? -14.021 -6.636 58.704 1.00 89.31 286 LEU A CA 1
ATOM 2289 C C . LEU A 1 286 ? -13.249 -5.498 58.013 1.00 89.31 286 LEU A C 1
ATOM 2291 O O . LEU A 1 286 ? -13.756 -4.910 57.061 1.00 89.31 286 LEU A O 1
ATOM 2295 N N . ALA A 1 287 ? -12.058 -5.149 58.506 1.00 85.94 287 ALA A N 1
ATOM 2296 C CA . ALA A 1 287 ? -11.206 -4.145 57.876 1.00 85.94 287 ALA A CA 1
ATOM 2297 C C . ALA A 1 287 ? -10.600 -4.658 56.561 1.00 85.94 287 ALA A C 1
ATOM 2299 O O . ALA A 1 287 ? -10.541 -3.895 55.599 1.00 85.94 287 ALA A O 1
ATOM 2300 N N . GLU A 1 288 ? -10.199 -5.931 56.514 1.00 89.88 288 GLU A N 1
ATOM 2301 C CA . GLU A 1 288 ? -9.752 -6.619 55.295 1.00 89.88 288 GLU A CA 1
ATOM 2302 C C . GLU A 1 288 ? -10.898 -6.702 54.271 1.00 89.88 288 GLU A C 1
ATOM 2304 O O . GLU A 1 288 ? -10.763 -6.157 53.178 1.00 89.88 288 GLU A O 1
ATOM 2309 N N . ASP A 1 289 ? -12.073 -7.214 54.664 1.00 89.94 289 ASP A N 1
ATOM 2310 C CA . ASP A 1 289 ? -13.272 -7.296 53.812 1.00 89.94 289 ASP A CA 1
ATOM 2311 C C . ASP A 1 289 ? -13.688 -5.921 53.251 1.00 89.94 289 ASP A C 1
ATOM 2313 O O . ASP A 1 289 ? -14.098 -5.797 52.094 1.00 89.94 289 ASP A O 1
ATOM 2317 N N . PHE A 1 290 ? -13.607 -4.867 54.073 1.00 91.00 290 PHE A N 1
ATOM 2318 C CA . PHE A 1 290 ? -13.924 -3.504 53.648 1.00 91.00 290 PHE A CA 1
ATOM 2319 C C . PHE A 1 290 ? -12.895 -2.965 52.652 1.00 91.00 290 PHE A C 1
ATOM 2321 O O . PHE A 1 290 ? -13.273 -2.352 51.656 1.00 91.00 290 PHE A O 1
ATOM 2328 N N . ASN A 1 291 ? -11.605 -3.198 52.901 1.00 88.75 291 ASN A N 1
ATOM 2329 C CA . ASN A 1 291 ? -10.535 -2.794 51.995 1.00 88.75 291 ASN A CA 1
ATOM 2330 C C . ASN A 1 291 ? -10.652 -3.511 50.642 1.00 88.75 291 ASN A C 1
ATOM 2332 O O . ASN A 1 291 ? -10.537 -2.868 49.601 1.00 88.75 291 ASN A O 1
ATOM 2336 N N . ASP A 1 292 ? -10.956 -4.807 50.647 1.00 90.75 292 ASP A N 1
ATOM 2337 C CA . ASP A 1 292 ? -11.183 -5.586 49.430 1.00 90.75 292 ASP A CA 1
ATOM 2338 C C . ASP A 1 292 ? -12.412 -5.086 48.663 1.00 90.75 292 ASP A C 1
ATOM 2340 O O . ASP A 1 292 ? -12.356 -4.930 47.442 1.00 90.75 292 ASP A O 1
ATOM 2344 N N . ALA A 1 293 ? -13.498 -4.742 49.366 1.00 90.69 293 ALA A N 1
ATOM 2345 C CA . ALA A 1 293 ? -14.686 -4.169 48.740 1.00 90.69 293 ALA A CA 1
ATOM 2346 C C . ALA A 1 293 ? -14.431 -2.788 48.111 1.00 90.69 293 ALA A C 1
ATOM 2348 O O . ALA A 1 293 ? -14.890 -2.530 46.998 1.00 90.69 293 ALA A O 1
ATOM 2349 N N . GLU A 1 294 ? -13.686 -1.906 48.782 1.00 88.62 294 GLU A N 1
ATOM 2350 C CA . GLU A 1 294 ? -13.321 -0.590 48.239 1.00 88.62 294 GLU A CA 1
ATOM 2351 C C . GLU A 1 294 ? -12.340 -0.706 47.058 1.00 88.62 294 GLU A C 1
ATOM 2353 O O . GLU A 1 294 ? -12.490 0.004 46.060 1.00 88.62 294 GLU A O 1
ATOM 2358 N N . ASN A 1 295 ? -11.385 -1.640 47.112 1.00 87.31 295 ASN A N 1
ATOM 2359 C CA . ASN A 1 295 ? -10.485 -1.918 45.990 1.00 87.31 295 ASN A CA 1
ATOM 2360 C C . ASN A 1 295 ? -11.248 -2.479 44.780 1.00 87.31 295 ASN A C 1
ATOM 2362 O O . ASN A 1 295 ? -11.030 -2.017 43.659 1.00 87.31 295 ASN A O 1
ATOM 2366 N N . GLY A 1 296 ? -12.185 -3.408 45.002 1.00 89.25 296 GLY A N 1
ATOM 2367 C CA . GLY A 1 296 ? -13.071 -3.933 43.959 1.00 89.25 296 GLY A CA 1
ATOM 2368 C C . GLY A 1 296 ? -13.954 -2.848 43.331 1.00 89.25 296 GLY A C 1
ATOM 2369 O O . GLY A 1 296 ? -14.076 -2.774 42.106 1.00 89.25 296 GLY A O 1
ATOM 2370 N N . LEU A 1 297 ? -14.503 -1.934 44.142 1.00 88.88 297 LEU A N 1
ATOM 2371 C CA . LEU A 1 297 ? -15.251 -0.763 43.666 1.00 88.88 297 LEU A CA 1
ATOM 2372 C C . LEU A 1 297 ? -14.401 0.160 42.786 1.00 88.88 297 LEU A C 1
ATOM 2374 O O . LEU A 1 297 ? -14.866 0.613 41.741 1.00 88.88 297 LEU A O 1
ATOM 2378 N N . LEU A 1 298 ? -13.172 0.465 43.208 1.00 85.44 298 LEU A N 1
ATOM 2379 C CA . LEU A 1 298 ? -12.254 1.319 42.452 1.00 85.44 298 LEU A CA 1
ATOM 2380 C C . LEU A 1 298 ? -11.849 0.675 41.123 1.00 85.44 298 LEU A C 1
ATOM 2382 O O . LEU A 1 298 ? -11.870 1.352 40.094 1.00 85.44 298 LEU A O 1
ATOM 2386 N N . ALA A 1 299 ? -11.522 -0.619 41.139 1.00 88.12 299 ALA A N 1
ATOM 2387 C CA . ALA A 1 299 ? -11.148 -1.371 39.946 1.00 88.12 299 ALA A CA 1
ATOM 2388 C C . ALA A 1 299 ? -12.293 -1.397 38.922 1.00 88.12 299 ALA A C 1
ATOM 2390 O O . ALA A 1 299 ? -12.125 -0.928 37.799 1.00 88.12 299 ALA A O 1
ATOM 2391 N N . THR A 1 300 ? -13.488 -1.827 39.334 1.00 90.94 300 THR A N 1
ATOM 2392 C CA . THR A 1 300 ? -14.660 -1.904 38.443 1.00 90.94 300 THR A CA 1
ATOM 2393 C C . THR A 1 300 ? -15.093 -0.529 37.921 1.00 90.94 300 THR A C 1
ATOM 2395 O O . THR A 1 300 ? -15.380 -0.395 36.734 1.00 90.94 300 THR A O 1
ATOM 2398 N N . ARG A 1 301 ? -15.070 0.541 38.739 1.00 89.62 301 ARG A N 1
ATOM 2399 C CA . ARG A 1 301 ? -15.346 1.916 38.256 1.00 89.62 301 ARG A CA 1
ATOM 2400 C C . ARG A 1 301 ? -14.349 2.371 37.199 1.00 89.62 301 ARG A C 1
ATOM 2402 O O . ARG A 1 301 ? -14.749 3.013 36.228 1.00 89.62 301 ARG A O 1
ATOM 2409 N N . LYS A 1 302 ? -13.065 2.064 37.395 1.00 86.38 302 LYS A N 1
ATOM 2410 C CA . LYS A 1 302 ? -12.007 2.403 36.443 1.00 86.38 302 LYS A CA 1
ATOM 2411 C C . LYS A 1 302 ? -12.217 1.679 35.113 1.00 86.38 302 LYS A C 1
ATOM 2413 O O . LYS A 1 302 ? -12.166 2.337 34.077 1.00 86.38 302 LYS A O 1
ATOM 2418 N N . GLU A 1 303 ? -12.505 0.379 35.148 1.00 90.06 303 GLU A N 1
ATOM 2419 C CA . GLU A 1 303 ? -12.772 -0.419 33.945 1.00 90.06 303 GLU A CA 1
ATOM 2420 C C . GLU A 1 303 ? -14.026 0.058 33.201 1.00 90.06 303 GLU A C 1
ATOM 2422 O O . GLU A 1 303 ? -13.976 0.264 31.990 1.00 90.06 303 GLU A O 1
ATOM 2427 N N . ILE A 1 304 ? -15.124 0.359 33.910 1.00 90.06 304 ILE A N 1
ATOM 2428 C CA . ILE A 1 304 ? -16.336 0.938 33.299 1.00 90.06 304 ILE A CA 1
ATOM 2429 C C . ILE A 1 304 ? -16.016 2.267 32.608 1.00 90.06 304 ILE A C 1
ATOM 2431 O O . ILE A 1 304 ? -16.419 2.483 31.465 1.00 90.06 304 ILE A O 1
ATOM 2435 N N . ALA A 1 305 ? -15.309 3.172 33.292 1.00 88.38 305 ALA A N 1
ATOM 2436 C CA . ALA A 1 305 ? -14.968 4.481 32.742 1.00 88.38 305 ALA A CA 1
ATOM 2437 C C . ALA A 1 305 ? -14.046 4.366 31.517 1.00 88.38 305 ALA A C 1
ATOM 2439 O O . ALA A 1 305 ? -14.191 5.128 30.559 1.00 88.38 305 ALA A O 1
ATOM 2440 N N . LEU A 1 306 ? -13.119 3.404 31.529 1.00 89.69 306 LEU A N 1
ATOM 2441 C CA . LEU A 1 306 ? -12.202 3.142 30.423 1.00 89.69 306 LEU A CA 1
ATOM 2442 C C . LEU A 1 306 ? -12.948 2.573 29.219 1.00 89.69 306 LEU A C 1
ATOM 2444 O O . LEU A 1 306 ? -12.823 3.118 28.123 1.00 89.69 306 LEU A O 1
ATOM 2448 N N . ALA A 1 307 ? -13.767 1.543 29.431 1.00 91.81 307 ALA A N 1
ATOM 2449 C CA . ALA A 1 307 ? -14.545 0.916 28.373 1.00 91.81 307 ALA A CA 1
ATOM 2450 C C . ALA A 1 307 ? -15.542 1.902 27.745 1.00 91.81 307 ALA A C 1
ATOM 2452 O O . ALA A 1 307 ? -15.555 2.055 26.526 1.00 91.81 307 ALA A O 1
ATOM 2453 N N . ARG A 1 308 ? -16.296 2.666 28.553 1.00 91.69 308 ARG A N 1
ATOM 2454 C CA . ARG A 1 308 ? -17.206 3.713 28.047 1.00 91.69 308 ARG A CA 1
ATOM 2455 C C . ARG A 1 308 ? -16.482 4.779 27.234 1.00 91.69 308 ARG A C 1
ATOM 2457 O O . ARG A 1 308 ? -16.977 5.181 26.188 1.00 91.69 308 ARG A O 1
ATOM 2464 N N . GLY A 1 309 ? -15.313 5.223 27.689 1.00 88.81 309 GLY A N 1
ATOM 2465 C CA . GLY A 1 309 ? -14.552 6.234 26.966 1.00 88.81 309 GLY A CA 1
ATOM 2466 C C . GLY A 1 309 ? -13.969 5.726 25.644 1.00 88.81 309 GLY A C 1
ATOM 2467 O O . GLY A 1 309 ? -13.935 6.480 24.675 1.00 88.81 309 GLY A O 1
ATOM 2468 N N . TRP A 1 310 ? -13.558 4.457 25.563 1.00 90.38 310 TRP A N 1
ATOM 2469 C CA . TRP A 1 310 ? -13.164 3.840 24.292 1.00 90.38 310 TRP A CA 1
ATOM 2470 C C . TRP A 1 310 ? -14.348 3.635 23.342 1.00 90.38 310 TRP A C 1
ATOM 2472 O O . TRP A 1 310 ? -14.198 3.902 22.154 1.00 90.38 310 TRP A O 1
ATOM 2482 N N . ILE A 1 311 ? -15.521 3.242 23.851 1.00 92.69 311 ILE A N 1
ATOM 2483 C CA . ILE A 1 311 ? -16.762 3.166 23.060 1.00 92.69 311 ILE A CA 1
ATOM 2484 C C . ILE A 1 311 ? -17.090 4.537 22.465 1.00 92.69 311 ILE A C 1
ATOM 2486 O O . ILE A 1 311 ? -17.285 4.647 21.259 1.00 92.69 311 ILE A O 1
ATOM 2490 N N . GLU A 1 312 ? -17.084 5.592 23.287 1.00 90.94 312 GLU A N 1
ATOM 2491 C CA . GLU A 1 312 ? -17.315 6.968 22.834 1.00 90.94 312 GLU A CA 1
ATOM 2492 C C . GLU A 1 312 ? -16.355 7.345 21.699 1.00 90.94 312 GLU A C 1
ATOM 2494 O O . GLU A 1 312 ? -16.769 7.806 20.639 1.00 90.94 312 GLU A O 1
ATOM 2499 N N . ILE A 1 313 ? -15.065 7.079 21.891 1.00 88.38 313 ILE A N 1
ATOM 2500 C CA . ILE A 1 313 ? -14.021 7.324 20.898 1.00 88.38 313 ILE A CA 1
ATOM 2501 C C . ILE A 1 313 ? -14.275 6.570 19.592 1.00 88.38 313 ILE A C 1
ATOM 2503 O O . ILE A 1 313 ? -14.171 7.165 18.521 1.00 88.38 313 ILE A O 1
ATOM 2507 N N . ASN A 1 314 ? -14.552 5.272 19.680 1.00 91.88 314 ASN A N 1
ATOM 2508 C CA . ASN A 1 314 ? -14.648 4.399 18.522 1.00 91.88 314 ASN A CA 1
ATOM 2509 C C . ASN A 1 314 ? -15.900 4.709 17.702 1.00 91.88 314 ASN A C 1
ATOM 2511 O O . ASN A 1 314 ? -15.819 4.790 16.481 1.00 91.88 314 ASN A O 1
ATOM 2515 N N . ILE A 1 315 ? -17.039 4.916 18.366 1.00 94.56 315 ILE A N 1
ATOM 2516 C CA . ILE A 1 315 ? -18.316 5.209 17.709 1.00 94.56 315 ILE A CA 1
ATOM 2517 C C . ILE A 1 315 ? -18.307 6.603 17.078 1.00 94.56 315 ILE A C 1
ATOM 2519 O O . ILE A 1 315 ? -18.736 6.754 15.936 1.00 94.56 315 ILE A O 1
ATOM 2523 N N . LEU A 1 316 ? -17.761 7.616 17.761 1.00 91.94 316 LEU A N 1
ATOM 2524 C CA . LEU A 1 316 ? -17.636 8.954 17.172 1.00 91.94 316 LEU A CA 1
ATOM 2525 C C . LEU A 1 316 ? -16.666 8.972 15.984 1.00 91.94 316 LEU A C 1
ATOM 2527 O O . LEU A 1 316 ? -16.908 9.682 15.011 1.00 91.94 316 LEU A O 1
ATOM 2531 N N . GLU A 1 317 ? -15.590 8.185 16.037 1.00 91.56 317 GLU A N 1
ATOM 2532 C CA . GLU A 1 317 ? -14.670 8.044 14.909 1.00 91.56 317 GLU A CA 1
ATOM 2533 C C . GLU A 1 317 ? -15.306 7.285 13.740 1.00 91.56 317 GLU A C 1
ATOM 2535 O O . GLU A 1 317 ? -15.186 7.718 12.597 1.00 91.56 317 GLU A O 1
ATOM 2540 N N . ALA A 1 318 ? -16.038 6.203 14.011 1.00 93.75 318 ALA A N 1
ATOM 2541 C CA . ALA A 1 318 ? -16.785 5.470 12.994 1.00 93.75 318 ALA A CA 1
ATOM 2542 C C . ALA A 1 318 ? -17.813 6.379 12.304 1.00 93.75 318 ALA A C 1
ATOM 2544 O O . ALA A 1 318 ? -17.866 6.418 11.076 1.00 93.75 318 ALA A O 1
ATOM 2545 N N . LYS A 1 319 ? -18.550 7.190 13.076 1.00 93.94 319 LYS A N 1
ATOM 2546 C CA . LYS A 1 319 ? -19.464 8.200 12.529 1.00 93.94 319 LYS A CA 1
ATOM 2547 C C . LYS A 1 319 ? -18.724 9.238 11.680 1.00 93.94 319 LYS A C 1
ATOM 2549 O O . LYS A 1 319 ? -19.153 9.546 10.576 1.00 93.94 319 LYS A O 1
ATOM 2554 N N . ARG A 1 320 ? -17.572 9.739 12.142 1.00 92.31 320 ARG A N 1
ATOM 2555 C CA . ARG A 1 320 ? -16.744 10.674 11.360 1.00 92.31 320 ARG A CA 1
ATOM 2556 C C . ARG A 1 320 ? -16.328 10.073 10.014 1.00 92.31 320 ARG A C 1
ATOM 2558 O O . ARG A 1 320 ? -16.323 10.788 9.016 1.00 92.31 320 ARG A O 1
ATOM 2565 N N . ILE A 1 321 ? -15.930 8.800 9.986 1.00 92.50 321 ILE A N 1
ATOM 2566 C CA . ILE A 1 321 ? -15.548 8.102 8.749 1.00 92.50 321 ILE A CA 1
ATOM 2567 C C . ILE A 1 321 ? -16.772 7.944 7.840 1.00 92.50 321 ILE A C 1
ATOM 2569 O O . ILE A 1 321 ? -16.671 8.258 6.656 1.00 92.50 321 ILE A O 1
ATOM 2573 N N . LEU A 1 322 ? -17.925 7.545 8.388 1.00 93.62 322 LEU A N 1
ATOM 2574 C CA . LEU A 1 322 ? -19.183 7.441 7.644 1.00 93.62 322 LEU A CA 1
ATOM 2575 C C . LEU A 1 322 ? -19.530 8.771 6.958 1.00 93.62 322 LEU A C 1
ATOM 2577 O O . LEU A 1 322 ? -19.737 8.806 5.750 1.00 93.62 322 LEU A O 1
ATOM 2581 N N . ASP A 1 323 ? -19.506 9.872 7.711 1.00 91.00 323 ASP A N 1
ATOM 2582 C CA . ASP A 1 323 ? -19.872 11.200 7.212 1.00 91.00 323 ASP A CA 1
ATOM 2583 C C . ASP A 1 323 ? -18.867 11.756 6.185 1.00 91.00 323 ASP A C 1
ATOM 2585 O O . ASP A 1 323 ? -19.238 12.525 5.297 1.00 91.00 323 ASP A O 1
ATOM 2589 N N . ALA A 1 324 ? -17.578 11.424 6.324 1.00 89.56 324 ALA A N 1
ATOM 2590 C CA . ALA A 1 324 ? -16.504 12.092 5.589 1.00 89.56 324 ALA A CA 1
ATOM 2591 C C . ALA A 1 324 ? -15.882 11.277 4.446 1.00 89.56 324 ALA A C 1
ATOM 2593 O O . ALA A 1 324 ? -15.262 11.884 3.565 1.00 89.56 324 ALA A O 1
ATOM 2594 N N . ASP A 1 325 ? -15.971 9.945 4.495 1.00 88.62 325 ASP A N 1
ATOM 2595 C CA . ASP A 1 325 ? -15.327 9.020 3.554 1.00 88.62 325 ASP A CA 1
ATOM 2596 C C . ASP A 1 325 ? -16.341 8.137 2.787 1.00 88.62 325 ASP A C 1
ATOM 2598 O O . ASP A 1 325 ? -15.984 7.616 1.731 1.00 88.62 325 ASP A O 1
ATOM 2602 N N . VAL A 1 326 ? -17.601 8.009 3.240 1.00 88.88 326 VAL A N 1
ATOM 2603 C CA . VAL A 1 326 ? -18.658 7.248 2.539 1.00 88.88 326 VAL A CA 1
ATOM 2604 C C . VAL A 1 326 ? -19.648 8.215 1.880 1.00 88.88 326 VAL A C 1
ATOM 2606 O O . VAL A 1 326 ? -20.548 8.754 2.521 1.00 88.88 326 VAL A O 1
ATOM 2609 N N . ALA A 1 327 ? -19.466 8.474 0.583 1.00 80.81 327 ALA A N 1
ATOM 2610 C CA . ALA A 1 327 ? -20.262 9.472 -0.142 1.00 80.81 327 ALA A CA 1
ATOM 2611 C C . ALA A 1 327 ? -21.578 8.929 -0.728 1.00 80.81 327 ALA A C 1
ATOM 2613 O O . ALA A 1 327 ? -22.521 9.695 -0.904 1.00 80.81 327 ALA A O 1
ATOM 2614 N N . ASP A 1 328 ? -21.628 7.640 -1.060 1.00 87.88 328 ASP A N 1
ATOM 2615 C CA . ASP A 1 328 ? -22.759 7.017 -1.747 1.00 87.88 328 ASP A CA 1
ATOM 2616 C C . ASP A 1 328 ? -23.846 6.572 -0.758 1.00 87.88 328 ASP A C 1
ATOM 2618 O O . ASP A 1 328 ? -23.557 5.898 0.230 1.00 87.88 328 ASP A O 1
ATOM 2622 N N . GLU A 1 329 ? -25.098 6.946 -1.023 1.00 89.69 329 GLU A N 1
ATOM 2623 C CA . GLU A 1 329 ? -26.239 6.584 -0.177 1.00 89.69 329 GLU A CA 1
ATOM 2624 C C . GLU A 1 329 ? -26.534 5.079 -0.232 1.00 89.69 329 GLU A C 1
ATOM 2626 O O . GLU A 1 329 ? -26.909 4.503 0.789 1.00 89.69 329 GLU A O 1
ATOM 2631 N N . GLU A 1 330 ? -26.296 4.415 -1.370 1.00 91.50 330 GLU A N 1
ATOM 2632 C CA . GLU A 1 330 ? -26.423 2.953 -1.460 1.00 91.50 330 GLU A CA 1
ATOM 2633 C C . GLU A 1 330 ? -25.380 2.261 -0.569 1.00 91.50 330 GLU A C 1
ATOM 2635 O O . GLU A 1 330 ? -25.713 1.351 0.194 1.00 91.50 330 GLU A O 1
ATOM 2640 N N . ALA A 1 331 ? -24.135 2.748 -0.582 1.00 88.88 331 ALA A N 1
ATOM 2641 C CA . ALA A 1 331 ? -23.071 2.245 0.285 1.00 88.88 331 ALA A CA 1
ATOM 2642 C C . ALA A 1 331 ? -23.364 2.485 1.777 1.00 88.88 331 ALA A C 1
ATOM 2644 O O . ALA A 1 331 ? -23.114 1.604 2.598 1.00 88.88 331 ALA A O 1
ATOM 2645 N N . LYS A 1 332 ? -23.938 3.640 2.149 1.00 92.44 332 LYS A N 1
ATOM 2646 C CA . LYS A 1 332 ? -24.366 3.902 3.536 1.00 92.44 332 LYS A CA 1
ATOM 2647 C C . LYS A 1 332 ? -25.461 2.938 3.989 1.00 92.44 332 LYS A C 1
ATOM 2649 O O . LYS A 1 332 ? -25.394 2.439 5.109 1.00 92.44 332 LYS A O 1
ATOM 2654 N N . GLN A 1 333 ? -26.445 2.657 3.134 1.00 91.94 333 GLN A N 1
ATOM 2655 C CA . GLN A 1 333 ? -27.516 1.702 3.439 1.00 91.94 333 GLN A CA 1
ATOM 2656 C C . GLN A 1 333 ? -26.984 0.273 3.573 1.00 91.94 333 GLN A C 1
ATOM 2658 O O . GLN A 1 333 ? -27.340 -0.422 4.525 1.00 91.94 333 GLN A O 1
ATOM 2663 N N . ALA A 1 334 ? -26.099 -0.148 2.665 1.00 93.25 334 ALA A N 1
ATOM 2664 C CA . ALA A 1 334 ? -25.432 -1.443 2.752 1.00 93.25 334 ALA A CA 1
ATOM 2665 C C . ALA A 1 334 ? -24.624 -1.565 4.053 1.00 93.25 334 ALA A C 1
ATOM 2667 O O . ALA A 1 334 ? -24.736 -2.564 4.758 1.00 93.25 334 ALA A O 1
ATOM 2668 N N . LEU A 1 335 ? -23.883 -0.517 4.427 1.00 94.56 335 LEU A N 1
ATOM 2669 C CA . LEU A 1 335 ? -23.112 -0.507 5.665 1.00 94.56 335 LEU A CA 1
ATOM 2670 C C . LEU A 1 335 ? -24.002 -0.526 6.913 1.00 94.56 335 LEU A C 1
ATOM 2672 O O . LEU A 1 335 ? -23.680 -1.217 7.875 1.00 94.56 335 LEU A O 1
ATOM 2676 N N . ALA A 1 336 ? -25.128 0.191 6.905 1.00 94.06 336 ALA A N 1
ATOM 2677 C CA . ALA A 1 336 ? -26.105 0.141 7.990 1.00 94.06 336 ALA A CA 1
ATOM 2678 C C . ALA A 1 336 ? -26.665 -1.280 8.177 1.00 94.06 336 ALA A C 1
ATOM 2680 O O . ALA A 1 336 ? -26.766 -1.750 9.310 1.00 94.06 336 ALA A O 1
ATOM 2681 N N . ALA A 1 337 ? -26.947 -1.992 7.079 1.00 94.44 337 ALA A N 1
ATOM 2682 C CA . ALA A 1 337 ? -27.330 -3.402 7.129 1.00 94.44 337 ALA A CA 1
ATOM 2683 C C . ALA A 1 337 ? -26.198 -4.279 7.697 1.00 94.44 337 ALA A C 1
ATOM 2685 O O . ALA A 1 337 ? -26.438 -5.040 8.632 1.00 94.44 337 ALA A O 1
ATOM 2686 N N . SER A 1 338 ? -24.953 -4.104 7.234 1.00 95.88 338 SER A N 1
ATOM 2687 C CA . SER A 1 338 ? -23.780 -4.823 7.761 1.00 95.88 338 SER A CA 1
ATOM 2688 C C . SER A 1 338 ? -23.555 -4.585 9.263 1.00 95.88 338 SER A C 1
ATOM 2690 O O . SER A 1 338 ? -23.180 -5.504 9.993 1.00 95.88 338 SER A O 1
ATOM 2692 N N . ILE A 1 339 ? -23.782 -3.360 9.751 1.00 96.19 339 ILE A N 1
ATOM 2693 C CA . ILE A 1 339 ? -23.698 -3.008 11.177 1.00 96.19 339 ILE A CA 1
ATOM 2694 C C . ILE A 1 339 ? -24.795 -3.727 11.966 1.00 96.19 339 ILE A C 1
ATOM 2696 O O . ILE A 1 339 ? -24.490 -4.347 12.987 1.00 96.19 339 ILE A O 1
ATOM 2700 N N . ALA A 1 340 ? -26.041 -3.685 11.486 1.00 94.81 340 ALA A N 1
ATOM 2701 C CA . ALA A 1 340 ? -27.170 -4.351 12.127 1.00 94.81 340 ALA A CA 1
ATOM 2702 C C . ALA A 1 340 ? -26.974 -5.875 12.194 1.00 94.81 340 ALA A C 1
ATOM 2704 O O . ALA A 1 340 ? -27.166 -6.473 13.257 1.00 94.81 340 ALA A O 1
ATOM 2705 N N . ASP A 1 341 ? -26.512 -6.486 11.102 1.00 94.88 341 ASP A N 1
ATOM 2706 C CA . ASP A 1 341 ? -26.197 -7.914 11.028 1.00 94.88 341 ASP A CA 1
ATOM 2707 C C . ASP A 1 341 ? -25.062 -8.285 11.992 1.00 94.88 341 ASP A C 1
ATOM 2709 O O . ASP A 1 341 ? -25.178 -9.256 12.746 1.00 94.88 341 ASP A O 1
ATOM 2713 N N . GLN A 1 342 ? -23.992 -7.480 12.050 1.00 94.81 342 GLN A N 1
ATOM 2714 C CA . GLN A 1 342 ? -22.897 -7.697 13.000 1.00 94.81 342 GLN A CA 1
ATOM 2715 C C . GLN A 1 342 ? -23.379 -7.600 14.456 1.00 94.81 342 GLN A C 1
ATOM 2717 O O . GLN A 1 342 ? -22.982 -8.419 15.289 1.00 94.81 342 GLN A O 1
ATOM 2722 N N . THR A 1 343 ? -24.235 -6.627 14.781 1.00 94.44 343 THR A N 1
ATOM 2723 C CA . THR A 1 343 ? -24.824 -6.508 16.123 1.00 94.44 343 THR A CA 1
ATOM 2724 C C . THR A 1 343 ? -25.687 -7.720 16.444 1.00 94.44 343 THR A C 1
ATOM 2726 O O . THR A 1 343 ? -25.544 -8.294 17.523 1.00 94.44 343 THR A O 1
ATOM 2729 N N . ALA A 1 344 ? -26.540 -8.157 15.515 1.00 92.00 344 ALA A N 1
ATOM 2730 C CA . ALA A 1 344 ? -27.378 -9.335 15.701 1.00 92.00 344 ALA A CA 1
ATOM 2731 C C . ALA A 1 344 ? -26.536 -10.595 15.957 1.00 92.00 344 ALA A C 1
ATOM 2733 O O . ALA A 1 344 ? -26.826 -11.338 16.896 1.00 92.00 344 ALA A O 1
ATOM 2734 N N . GLN A 1 345 ? -25.462 -10.798 15.188 1.00 93.00 345 GLN A N 1
ATOM 2735 C CA . GLN A 1 345 ? -24.544 -11.920 15.373 1.00 93.00 345 GLN A CA 1
ATOM 2736 C C . GLN A 1 345 ? -23.869 -11.882 16.754 1.00 93.00 345 GLN A C 1
ATOM 2738 O O . GLN A 1 345 ? -23.904 -12.867 17.490 1.00 93.00 345 GLN A O 1
ATOM 2743 N N . ILE A 1 346 ? -23.304 -10.739 17.154 1.00 89.75 346 ILE A N 1
ATOM 2744 C CA . ILE A 1 346 ? -22.602 -10.621 18.443 1.00 89.75 346 ILE A CA 1
ATOM 2745 C C . ILE A 1 346 ? -23.566 -10.779 19.623 1.00 89.75 346 ILE A C 1
ATOM 2747 O O . ILE A 1 346 ? -23.209 -11.399 20.624 1.00 89.75 346 ILE A O 1
ATOM 2751 N N . LEU A 1 347 ? -24.795 -10.265 19.521 1.00 89.44 347 LEU A N 1
ATOM 2752 C CA . LEU A 1 347 ? -25.817 -10.457 20.552 1.00 89.44 347 LEU A CA 1
ATOM 2753 C C . LEU A 1 347 ? -26.239 -11.929 20.684 1.00 89.44 347 LEU A C 1
ATOM 2755 O O . LEU A 1 347 ? -26.509 -12.375 21.798 1.00 89.44 347 LEU A O 1
ATOM 2759 N N . GLN A 1 348 ? -26.266 -12.693 19.588 1.00 88.44 348 GLN A N 1
ATOM 2760 C CA . GLN A 1 348 ? -26.511 -14.140 19.642 1.00 88.44 348 GLN A CA 1
ATOM 2761 C C . GLN A 1 348 ? -25.364 -14.885 20.335 1.00 88.44 348 GLN A C 1
ATOM 2763 O O . GLN A 1 348 ? -25.615 -15.765 21.158 1.00 88.44 348 GLN A O 1
ATOM 2768 N N . GLU A 1 349 ? -24.115 -14.520 20.038 1.00 89.31 349 GLU A N 1
ATOM 2769 C CA . GLU A 1 349 ? -22.925 -15.142 20.631 1.00 89.31 349 GLU A CA 1
ATOM 2770 C C . GLU A 1 349 ? -22.747 -14.773 22.117 1.00 89.31 349 GLU A C 1
ATOM 2772 O O . GLU A 1 349 ? -22.320 -15.602 22.924 1.00 89.31 349 GLU A O 1
ATOM 2777 N N . ARG A 1 350 ? -23.100 -13.542 22.509 1.00 85.25 350 ARG A N 1
ATOM 2778 C CA . ARG A 1 350 ? -22.892 -12.995 23.860 1.00 85.25 350 ARG A CA 1
ATOM 2779 C C . ARG A 1 350 ? -24.199 -12.874 24.636 1.00 85.25 350 ARG A C 1
ATOM 2781 O O . ARG A 1 350 ? -24.706 -11.782 24.902 1.00 85.25 350 ARG A O 1
ATOM 2788 N N . THR A 1 351 ? -24.715 -14.015 25.089 1.00 81.62 351 THR A N 1
ATOM 2789 C CA . THR A 1 351 ? -25.994 -14.101 25.820 1.00 81.62 351 THR A CA 1
ATOM 2790 C C . THR A 1 351 ? -26.050 -13.235 27.083 1.00 81.62 351 THR A C 1
ATOM 2792 O O . THR A 1 351 ? -27.129 -12.806 27.484 1.00 81.62 351 THR A O 1
ATOM 2795 N N . LEU A 1 352 ? -24.908 -12.952 27.722 1.00 81.75 352 LEU A N 1
ATOM 2796 C CA . LEU A 1 352 ? -24.835 -12.090 28.909 1.00 81.75 352 LEU A CA 1
ATOM 2797 C C . LEU A 1 352 ? -25.193 -10.633 28.595 1.00 81.75 352 LEU A C 1
ATOM 2799 O O . LEU A 1 352 ? -25.848 -9.977 29.402 1.00 81.75 352 LEU A O 1
ATOM 2803 N N . LEU A 1 353 ? -24.819 -10.148 27.411 1.00 83.62 353 LEU A N 1
ATOM 2804 C CA . LEU A 1 353 ? -25.134 -8.798 26.943 1.00 83.62 353 LEU A CA 1
ATOM 2805 C C . LEU A 1 353 ? -26.650 -8.654 26.730 1.00 83.62 353 LEU A C 1
ATOM 2807 O O . LEU A 1 353 ? -27.252 -7.676 27.161 1.00 83.62 353 LEU A O 1
ATOM 2811 N N . VAL A 1 354 ? -27.282 -9.691 26.170 1.00 85.81 354 VAL A N 1
ATOM 2812 C CA . VAL A 1 354 ? -28.742 -9.790 25.990 1.00 85.81 354 VAL A CA 1
ATOM 2813 C C . VAL A 1 354 ? -29.494 -9.817 27.322 1.00 85.81 354 VAL A C 1
ATOM 2815 O O . VAL A 1 354 ? -30.533 -9.175 27.451 1.00 85.81 354 VAL A O 1
ATOM 2818 N N . GLN A 1 355 ? -28.983 -10.556 28.308 1.00 85.38 355 GLN A N 1
ATOM 2819 C CA . GLN A 1 355 ? -29.636 -10.728 29.611 1.00 85.38 355 GLN A CA 1
ATOM 2820 C C . GLN A 1 355 ? -29.570 -9.483 30.497 1.00 85.38 355 GLN A C 1
ATOM 2822 O O . GLN A 1 355 ? -30.475 -9.252 31.295 1.00 85.38 355 GLN A O 1
ATOM 2827 N N . LEU A 1 356 ? -28.475 -8.728 30.413 1.00 86.88 356 LEU A N 1
ATOM 2828 C CA . LEU A 1 356 ? -28.176 -7.651 31.354 1.00 86.88 356 LEU A CA 1
ATOM 2829 C C . LEU A 1 356 ? -28.465 -6.252 30.793 1.00 86.88 356 LEU A C 1
ATOM 2831 O O . LEU A 1 356 ? -28.614 -5.320 31.581 1.00 86.88 356 LEU A O 1
ATOM 2835 N N . LEU A 1 357 ? -28.552 -6.091 29.468 1.00 87.94 357 LEU A N 1
ATOM 2836 C CA . LEU A 1 357 ? -28.814 -4.799 28.833 1.00 87.94 357 LEU A CA 1
ATOM 2837 C C . LEU A 1 357 ? -30.307 -4.640 28.450 1.00 87.94 357 LEU A C 1
ATOM 2839 O O . LEU A 1 357 ? -30.878 -5.541 27.821 1.00 87.94 357 LEU A O 1
ATOM 2843 N N . PRO A 1 358 ? -30.959 -3.503 28.774 1.00 87.38 358 PRO A N 1
ATOM 2844 C CA . PRO A 1 358 ? -32.346 -3.231 28.385 1.00 87.38 358 PRO A CA 1
ATOM 2845 C C . PRO A 1 358 ? -32.580 -3.310 26.869 1.00 87.38 358 PRO A C 1
ATOM 2847 O O . PRO A 1 358 ? -31.684 -3.029 26.077 1.00 87.38 358 PRO A O 1
ATOM 2850 N N . GLU A 1 359 ? -33.801 -3.655 26.443 1.00 83.62 359 GLU A N 1
ATOM 2851 C CA . GLU A 1 359 ? -34.150 -3.762 25.010 1.00 83.62 359 GLU A CA 1
ATOM 2852 C C . GLU A 1 359 ? -33.922 -2.463 24.233 1.00 83.62 359 GLU A C 1
ATOM 2854 O O . GLU A 1 359 ? -33.397 -2.500 23.124 1.00 83.62 359 GLU A O 1
ATOM 2859 N N . VAL A 1 360 ? -34.257 -1.318 24.832 1.00 84.25 360 VAL A N 1
ATOM 2860 C CA . VAL A 1 360 ? -34.088 0.005 24.211 1.00 84.25 360 VAL A CA 1
ATOM 2861 C C . VAL A 1 360 ? -32.619 0.278 23.880 1.00 84.25 360 VAL A C 1
ATOM 2863 O O . VAL A 1 360 ? -32.301 0.717 22.776 1.00 84.25 360 VAL A O 1
ATOM 2866 N N . ASP A 1 361 ? -31.722 -0.044 24.811 1.00 85.12 361 ASP A N 1
ATOM 2867 C CA . ASP A 1 361 ? -30.286 0.159 24.636 1.00 85.12 361 ASP A CA 1
ATOM 2868 C C . ASP A 1 361 ? -29.708 -0.841 23.627 1.00 85.12 361 ASP A C 1
ATOM 2870 O O . ASP A 1 361 ? -28.826 -0.483 22.854 1.00 85.12 361 ASP A O 1
ATOM 2874 N N . ARG A 1 362 ? -30.243 -2.072 23.567 1.00 86.62 362 ARG A N 1
ATOM 2875 C CA . ARG A 1 362 ? -29.834 -3.098 22.592 1.00 86.62 362 ARG A CA 1
ATOM 2876 C C . ARG A 1 362 ? -30.149 -2.714 21.151 1.00 86.62 362 ARG A C 1
ATOM 2878 O O . ARG A 1 362 ? -29.321 -2.961 20.280 1.00 86.62 362 ARG A O 1
ATOM 2885 N N . VAL A 1 363 ? -31.312 -2.112 20.900 1.00 86.19 363 VAL A N 1
ATOM 2886 C CA . VAL A 1 363 ? -31.685 -1.651 19.551 1.00 86.19 363 VAL A CA 1
ATOM 2887 C C . VAL A 1 363 ? -30.737 -0.549 19.078 1.00 86.19 363 VAL A C 1
ATOM 2889 O O . VAL A 1 363 ? -30.297 -0.576 17.932 1.00 86.19 363 VAL A O 1
ATOM 2892 N N . ALA A 1 364 ? -30.353 0.368 19.970 1.00 88.50 364 ALA A N 1
ATOM 2893 C CA . ALA A 1 364 ? -29.427 1.447 19.637 1.00 88.50 364 ALA A CA 1
ATOM 2894 C C . ALA A 1 364 ? -28.031 0.944 19.230 1.00 88.50 364 ALA A C 1
ATOM 2896 O O . ALA A 1 364 ? -27.372 1.595 18.430 1.00 88.50 364 ALA A O 1
ATOM 2897 N N . LEU A 1 365 ? -27.591 -0.229 19.708 1.00 91.19 365 LEU A N 1
ATOM 2898 C CA . LEU A 1 365 ? -26.303 -0.814 19.309 1.00 91.19 365 LEU A CA 1
ATOM 2899 C C . LEU A 1 365 ? -26.250 -1.222 17.827 1.00 91.19 365 LEU A C 1
ATOM 2901 O O . LEU A 1 365 ? -25.165 -1.403 17.294 1.00 91.19 365 LEU A O 1
ATOM 2905 N N . GLY A 1 366 ? -27.395 -1.426 17.169 1.00 91.62 366 GLY A N 1
ATOM 2906 C CA . GLY A 1 366 ? -27.467 -1.767 15.742 1.00 91.62 366 GLY A CA 1
ATOM 2907 C C . GLY A 1 366 ? -27.476 -0.554 14.810 1.00 91.62 366 GLY A C 1
ATOM 2908 O O . GLY A 1 366 ? -27.422 -0.728 13.597 1.00 91.62 366 GLY A O 1
ATOM 2909 N N . ASP A 1 367 ? -27.551 0.659 15.361 1.00 93.56 367 ASP A N 1
ATOM 2910 C CA . ASP A 1 367 ? -27.652 1.909 14.612 1.00 93.56 367 ASP A CA 1
ATOM 2911 C C . ASP A 1 367 ? -26.542 2.865 15.066 1.00 93.56 367 ASP A C 1
ATOM 2913 O O . ASP A 1 367 ? -26.549 3.407 16.176 1.00 93.56 367 ASP A O 1
ATOM 2917 N N . LEU A 1 368 ? -25.564 3.072 14.182 1.00 93.69 368 LEU A N 1
ATOM 2918 C CA . LEU A 1 368 ? -24.392 3.893 14.472 1.00 93.69 368 LEU A CA 1
ATOM 2919 C C . LEU A 1 368 ? -24.762 5.347 14.787 1.00 93.69 368 LEU A C 1
ATOM 2921 O O . LEU A 1 368 ? -24.139 5.965 15.655 1.00 93.69 368 LEU A O 1
ATOM 2925 N N . ASP A 1 369 ? -25.772 5.895 14.112 1.00 92.19 369 ASP A N 1
ATOM 2926 C CA . ASP A 1 369 ? -26.193 7.276 14.305 1.00 92.19 369 ASP A CA 1
ATOM 2927 C C . ASP A 1 369 ? -26.938 7.442 15.624 1.00 92.19 369 ASP A C 1
ATOM 2929 O O . ASP A 1 369 ? -26.655 8.386 16.375 1.00 92.19 369 ASP A O 1
ATOM 2933 N N . ALA A 1 370 ? -27.838 6.512 15.943 1.00 91.88 370 ALA A N 1
ATOM 2934 C CA . ALA A 1 370 ? -28.526 6.484 17.228 1.00 91.88 370 ALA A CA 1
ATOM 2935 C C . ALA A 1 370 ? -27.529 6.358 18.390 1.00 91.88 370 ALA A C 1
ATOM 2937 O O . ALA A 1 370 ? -27.579 7.156 19.334 1.00 91.88 370 ALA A O 1
ATOM 2938 N N . TRP A 1 371 ? -26.576 5.425 18.299 1.00 93.75 371 TRP A N 1
ATOM 2939 C CA . TRP A 1 371 ? -25.576 5.208 19.344 1.00 93.75 371 TRP A CA 1
ATOM 2940 C C . TRP A 1 371 ? -24.662 6.427 19.523 1.00 93.75 371 TRP A C 1
ATOM 2942 O O . TRP A 1 371 ? -24.457 6.904 20.644 1.00 93.75 371 TRP A O 1
ATOM 2952 N N . ALA A 1 372 ? -24.165 7.006 18.428 1.00 92.25 372 ALA A N 1
ATOM 2953 C CA . ALA A 1 372 ? -23.352 8.218 18.484 1.00 92.25 372 ALA A CA 1
ATOM 2954 C C . ALA A 1 372 ? -24.114 9.405 19.100 1.00 92.25 372 ALA A C 1
ATOM 2956 O O . ALA A 1 372 ? -23.542 10.186 19.864 1.00 92.25 372 ALA A O 1
ATOM 2957 N N . THR A 1 373 ? -25.412 9.530 18.811 1.00 90.19 373 THR A N 1
ATOM 2958 C CA . THR A 1 373 ? -26.268 10.602 19.340 1.00 90.19 373 THR A CA 1
ATOM 2959 C C . THR A 1 373 ? -26.487 10.449 20.846 1.00 90.19 373 THR A C 1
ATOM 2961 O O . THR A 1 373 ? -26.371 11.427 21.590 1.00 90.19 373 THR A O 1
ATOM 2964 N N . GLN A 1 374 ? -26.724 9.222 21.322 1.00 88.75 374 GLN A N 1
ATOM 2965 C CA . GLN A 1 374 ? -26.818 8.918 22.753 1.00 88.75 374 GLN A CA 1
ATOM 2966 C C . GLN A 1 374 ? -25.533 9.311 23.490 1.00 88.75 374 GLN A C 1
ATOM 2968 O O . GLN A 1 374 ? -25.595 9.991 24.516 1.00 88.75 374 GLN A O 1
ATOM 2973 N N . LEU A 1 375 ? -24.370 8.971 22.928 1.00 86.88 375 LEU A N 1
ATOM 2974 C CA . LEU A 1 375 ? -23.066 9.308 23.504 1.00 86.88 375 LEU A CA 1
ATOM 2975 C C . LEU A 1 375 ? -22.815 10.824 23.526 1.00 86.88 375 LEU A C 1
ATOM 2977 O O . LEU A 1 375 ? -22.323 11.355 24.521 1.00 86.88 375 LEU A O 1
ATOM 2981 N N . ALA A 1 376 ? -23.214 11.543 22.472 1.00 77.00 376 ALA A N 1
ATOM 2982 C CA . ALA A 1 376 ? -23.042 12.994 22.379 1.00 77.00 376 ALA A CA 1
ATOM 2983 C C . ALA A 1 376 ? -23.957 13.792 23.332 1.00 77.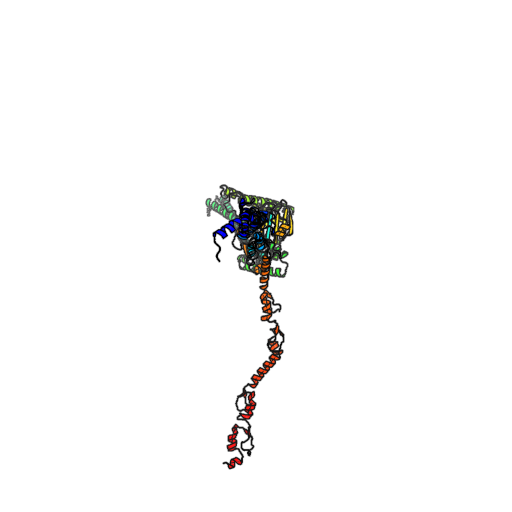00 376 ALA A C 1
ATOM 2985 O O . ALA A 1 376 ? -23.594 14.886 23.767 1.00 77.00 376 ALA A O 1
ATOM 2986 N N . SER A 1 377 ? -25.131 13.259 23.690 1.00 64.69 377 SER A N 1
ATOM 2987 C CA . SER A 1 377 ? -26.106 13.932 24.568 1.00 64.69 377 SER A CA 1
ATOM 2988 C C . SER A 1 377 ? -25.650 14.089 26.033 1.00 64.69 377 SER A C 1
ATOM 2990 O O . SER A 1 377 ? -26.240 14.858 26.794 1.00 64.69 377 SER A O 1
ATOM 2992 N N . GLY A 1 378 ? -24.561 13.419 26.424 1.00 55.38 378 GLY A N 1
ATOM 2993 C CA . GLY A 1 378 ? -24.079 13.329 27.803 1.00 55.38 378 GLY A CA 1
ATOM 2994 C C . GLY A 1 378 ? -23.296 14.523 28.370 1.00 55.38 378 GLY A C 1
ATOM 2995 O O . GLY A 1 378 ? -22.797 14.402 29.487 1.00 55.38 378 GLY A O 1
ATOM 2996 N N . SER A 1 379 ? -23.138 15.667 27.681 1.00 46.84 379 SER A N 1
ATOM 2997 C CA . SER A 1 379 ? -22.302 16.762 28.222 1.00 46.84 379 SER A CA 1
ATOM 2998 C C . SER A 1 379 ? -22.573 18.169 27.663 1.00 46.84 379 SER A C 1
ATOM 3000 O O . SER A 1 379 ? -21.946 18.605 26.695 1.00 46.84 379 SER A O 1
ATOM 3002 N N . PRO A 1 380 ? -23.389 18.986 28.351 1.00 44.62 380 PRO A N 1
ATOM 3003 C CA . PRO A 1 380 ? -23.199 20.425 28.384 1.00 44.62 380 PRO A CA 1
ATOM 3004 C C . PRO A 1 380 ? -22.477 20.800 29.684 1.00 44.62 380 PRO A C 1
ATOM 3006 O O . PRO A 1 380 ? -23.100 21.110 30.701 1.00 44.62 380 PRO A O 1
ATOM 3009 N N . SER A 1 381 ? -21.139 20.801 29.660 1.00 51.09 381 SER A N 1
ATOM 3010 C CA . SER A 1 381 ? -20.358 21.410 30.742 1.00 51.09 381 SER A CA 1
ATOM 3011 C C . SER A 1 381 ? -20.708 22.906 30.807 1.00 51.09 381 SER A C 1
ATOM 3013 O O . SER A 1 381 ? -20.411 23.682 29.895 1.00 51.09 381 SER A O 1
ATOM 3015 N N . LYS A 1 382 ? -21.367 23.326 31.896 1.00 57.47 382 LYS A N 1
ATOM 3016 C CA . LYS A 1 382 ? -21.635 24.738 32.236 1.00 57.47 382 LYS A CA 1
ATOM 3017 C C . LYS A 1 382 ? -20.371 25.461 32.733 1.00 57.47 382 LYS A C 1
ATOM 3019 O O . LYS A 1 382 ? 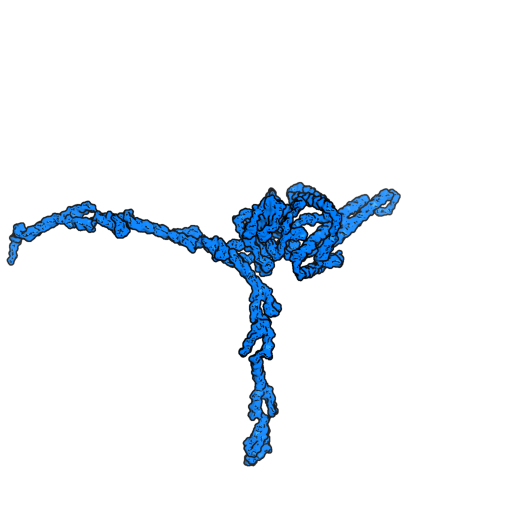-20.461 26.471 33.421 1.00 57.47 382 LYS A O 1
ATOM 3024 N N . GLU A 1 383 ? -19.182 24.942 32.430 1.00 67.50 383 GLU A N 1
ATOM 3025 C CA . GLU A 1 383 ? -17.930 25.514 32.917 1.00 67.50 383 GLU A CA 1
ATOM 3026 C C . GLU A 1 383 ? -17.491 26.703 32.076 1.00 67.50 383 GLU A C 1
ATOM 3028 O O . GLU A 1 383 ? -17.505 26.651 30.840 1.00 67.50 383 GLU A O 1
ATOM 3033 N N . SER A 1 384 ? -17.012 27.746 32.753 1.00 77.38 384 SER A N 1
ATOM 3034 C CA . SER A 1 384 ? -16.427 28.910 32.098 1.00 77.38 384 SER A CA 1
ATOM 3035 C C . SER A 1 384 ? -15.169 28.534 31.299 1.00 77.38 384 SER A C 1
ATOM 3037 O O . SER A 1 384 ? -14.409 27.628 31.652 1.00 77.38 384 SER A O 1
ATOM 3039 N N . LYS A 1 385 ? -14.889 29.280 30.224 1.00 75.50 385 LYS A N 1
ATOM 3040 C CA . LYS A 1 385 ? -13.683 29.091 29.395 1.00 75.50 385 LYS A CA 1
ATOM 3041 C C . LYS A 1 385 ? -12.385 29.164 30.218 1.00 75.50 385 LYS A C 1
ATOM 3043 O O . LYS A 1 385 ? -11.444 28.426 29.932 1.00 75.50 385 LYS A O 1
ATOM 3048 N N . ALA A 1 386 ? -12.341 30.028 31.235 1.00 79.00 386 ALA A N 1
ATOM 3049 C CA . ALA A 1 386 ? -11.184 30.205 32.115 1.00 79.00 386 ALA A CA 1
ATOM 3050 C C . ALA A 1 386 ? -10.950 28.986 33.025 1.00 79.00 386 ALA A C 1
ATOM 3052 O O . ALA A 1 386 ? -9.816 28.535 33.193 1.00 79.00 386 ALA A O 1
ATOM 3053 N N . GLU A 1 387 ? -12.022 28.407 33.561 1.00 79.44 387 GLU A N 1
ATOM 3054 C CA . GLU A 1 387 ? -11.960 27.220 34.415 1.00 79.44 387 GLU A CA 1
ATOM 3055 C C . GLU A 1 387 ? -11.512 25.978 33.637 1.00 79.44 387 GLU A C 1
ATOM 3057 O O . GLU A 1 387 ? -10.582 25.288 34.062 1.00 79.44 387 GLU A O 1
ATOM 3062 N N . ARG A 1 388 ? -12.039 25.784 32.419 1.00 76.31 388 ARG A N 1
ATOM 3063 C CA . ARG A 1 388 ? -11.560 24.739 31.495 1.00 76.31 388 ARG A CA 1
ATOM 3064 C C . ARG A 1 388 ? -10.077 24.894 31.172 1.00 76.31 388 ARG A C 1
ATOM 3066 O O . ARG A 1 388 ? -9.335 23.913 31.130 1.00 76.31 388 ARG A O 1
ATOM 3073 N N . GLN A 1 389 ? -9.613 26.126 30.949 1.00 78.25 389 GLN A N 1
ATOM 3074 C CA . GLN A 1 389 ? -8.197 26.391 30.688 1.00 78.25 389 GLN A CA 1
ATOM 3075 C C . GLN A 1 389 ? -7.314 26.040 31.890 1.00 78.25 389 GLN A C 1
ATOM 3077 O O . GLN A 1 389 ? -6.264 25.420 31.691 1.00 78.25 389 GLN A O 1
ATOM 3082 N N . ARG A 1 390 ? -7.744 26.383 33.112 1.00 82.69 390 ARG A N 1
ATOM 3083 C CA . ARG A 1 390 ? -7.035 26.059 34.357 1.00 82.69 390 ARG A CA 1
ATOM 3084 C C . ARG A 1 390 ? -6.977 24.552 34.603 1.00 82.69 390 ARG A C 1
ATOM 3086 O O . ARG A 1 390 ? -5.872 24.033 34.759 1.00 82.69 390 ARG A O 1
ATOM 3093 N N . LYS A 1 391 ? -8.118 23.850 34.555 1.00 81.44 391 LYS A N 1
ATOM 3094 C CA . LYS A 1 391 ? -8.180 22.383 34.692 1.00 81.44 391 LYS A CA 1
ATOM 3095 C C . LYS A 1 391 ? -7.285 21.697 33.664 1.00 81.44 391 LYS A C 1
ATOM 3097 O O . LYS A 1 391 ? -6.440 20.881 34.016 1.00 81.44 391 LYS A O 1
ATOM 3102 N N . ALA A 1 392 ? -7.355 22.117 32.401 1.00 76.12 392 ALA A N 1
ATOM 3103 C CA . ALA A 1 392 ? -6.507 21.557 31.357 1.00 76.12 392 ALA A CA 1
ATOM 3104 C C . ALA A 1 392 ? -5.009 21.870 31.559 1.00 76.12 392 ALA A C 1
ATOM 3106 O O . ALA A 1 392 ? -4.157 21.083 31.148 1.00 76.12 392 ALA A O 1
ATOM 3107 N N . ALA A 1 393 ? -4.637 23.017 32.135 1.00 80.69 393 ALA A N 1
ATOM 3108 C CA . ALA A 1 393 ? -3.238 23.316 32.459 1.00 80.69 393 ALA A CA 1
ATOM 3109 C C . ALA A 1 393 ? -2.720 22.425 33.601 1.00 80.69 393 ALA A C 1
ATOM 3111 O O . ALA A 1 393 ? -1.621 21.875 33.507 1.00 80.69 393 ALA A O 1
ATOM 3112 N N . GLU A 1 394 ? -3.530 22.240 34.643 1.00 84.50 394 GLU A N 1
ATOM 3113 C CA . GLU A 1 394 ? -3.221 21.366 35.774 1.00 84.50 394 GLU A CA 1
ATOM 3114 C C . GLU A 1 394 ? -3.124 19.894 35.355 1.00 84.50 394 GLU A C 1
ATOM 3116 O O . GLU A 1 394 ? -2.135 19.232 35.670 1.00 84.50 394 GLU A O 1
ATOM 3121 N N . GLN A 1 395 ? -4.066 19.418 34.542 1.00 82.94 395 GLN A N 1
ATOM 3122 C CA . GLN A 1 395 ? -4.049 18.079 33.958 1.00 82.94 395 GLN A CA 1
ATOM 3123 C C . GLN A 1 395 ? -2.750 17.812 33.184 1.00 82.94 395 GLN A C 1
ATOM 3125 O O . GLN A 1 395 ? -2.084 16.808 33.418 1.00 82.94 395 GLN A O 1
ATOM 3130 N N . ASN A 1 396 ? -2.332 18.725 32.298 1.00 77.94 396 ASN A N 1
ATOM 3131 C CA . ASN A 1 396 ? -1.088 18.549 31.538 1.00 77.94 396 ASN A CA 1
ATOM 3132 C C . ASN A 1 396 ? 0.156 18.554 32.438 1.00 77.94 396 ASN A C 1
ATOM 3134 O O . ASN A 1 396 ? 1.102 17.809 32.190 1.00 77.94 396 ASN A O 1
ATOM 3138 N N . LYS A 1 397 ? 0.161 19.364 33.504 1.00 83.69 397 LYS A N 1
ATOM 3139 C CA . LYS A 1 397 ? 1.245 19.367 34.496 1.00 83.69 397 LYS A CA 1
ATOM 3140 C C . LYS A 1 397 ? 1.340 18.026 35.229 1.00 83.69 397 LYS A C 1
ATOM 3142 O O . LYS A 1 397 ? 2.448 17.558 35.483 1.00 83.69 397 LYS A O 1
ATOM 3147 N N . LEU A 1 398 ? 0.203 17.430 35.584 1.00 85.19 398 LEU A N 1
ATOM 3148 C CA . LEU A 1 398 ? 0.151 16.138 36.262 1.00 85.19 398 LEU A CA 1
ATOM 3149 C C . LEU A 1 398 ? 0.553 14.983 35.332 1.00 85.19 398 LEU A C 1
ATOM 3151 O O . LEU A 1 398 ? 1.399 14.189 35.727 1.00 85.19 398 LEU A O 1
ATOM 3155 N N . LEU A 1 399 ? 0.058 14.944 34.088 1.00 79.62 399 LEU A N 1
ATOM 3156 C CA . LEU A 1 399 ? 0.471 13.947 33.084 1.00 79.62 399 LEU A CA 1
ATOM 3157 C C . LEU A 1 399 ? 1.983 13.988 32.826 1.00 79.62 399 LEU A C 1
ATOM 3159 O O . LEU A 1 399 ? 2.635 12.950 32.777 1.00 79.62 399 LEU A O 1
ATOM 3163 N N . LYS A 1 400 ? 2.572 15.188 32.758 1.00 78.81 400 LYS A N 1
ATOM 3164 C CA . LYS A 1 400 ? 4.026 15.332 32.631 1.00 78.81 400 LYS A CA 1
ATOM 3165 C C . LYS A 1 400 ? 4.764 14.673 33.802 1.00 78.81 400 LYS A C 1
ATOM 3167 O O . LYS A 1 400 ? 5.639 13.845 33.575 1.00 78.81 400 LYS A O 1
ATOM 3172 N N . LYS A 1 401 ? 4.379 14.986 35.044 1.00 84.19 401 LYS A N 1
ATOM 3173 C CA . LYS A 1 401 ? 4.984 14.375 36.242 1.00 84.19 401 LYS A CA 1
ATOM 3174 C C . LYS A 1 401 ? 4.813 12.858 36.273 1.00 84.19 401 LYS A C 1
ATOM 3176 O O . LYS A 1 401 ? 5.742 12.154 36.647 1.00 84.19 401 LYS A O 1
ATOM 3181 N N . ARG A 1 402 ? 3.638 12.367 35.869 1.00 84.38 402 ARG A N 1
ATOM 3182 C CA . ARG A 1 402 ? 3.362 10.935 35.738 1.00 84.38 402 ARG A CA 1
ATOM 3183 C C . ARG A 1 402 ? 4.359 10.282 34.781 1.00 84.38 402 ARG A C 1
ATOM 3185 O O . ARG A 1 402 ? 5.027 9.335 35.171 1.00 84.38 402 ARG A O 1
ATOM 3192 N N . SER A 1 403 ? 4.524 10.851 33.585 1.00 75.88 403 SER A N 1
ATOM 3193 C CA . SER A 1 403 ? 5.465 10.345 32.578 1.00 75.88 403 SER A CA 1
ATOM 3194 C C . SER A 1 403 ? 6.929 10.397 33.034 1.00 75.88 403 SER A C 1
ATOM 3196 O O . SER A 1 403 ? 7.694 9.492 32.724 1.00 75.88 403 SER A O 1
ATOM 3198 N N . GLU A 1 404 ? 7.322 11.414 33.812 1.00 81.00 404 GLU A N 1
ATOM 3199 C CA . GLU A 1 404 ? 8.669 11.524 34.390 1.00 81.00 404 GLU A CA 1
ATOM 3200 C C . GLU A 1 404 ? 8.938 10.390 35.392 1.00 81.00 404 GLU A C 1
ATOM 3202 O O . GLU A 1 404 ? 9.983 9.746 35.315 1.00 81.00 404 GLU A O 1
ATOM 3207 N N . PHE A 1 405 ? 7.991 10.102 36.293 1.00 83.81 405 PHE A N 1
ATOM 3208 C CA . PHE A 1 405 ? 8.121 8.984 37.233 1.00 83.81 405 PHE A CA 1
ATOM 3209 C C . PHE A 1 405 ? 8.050 7.624 36.543 1.00 83.81 405 PHE A C 1
ATOM 3211 O O . PHE A 1 405 ? 8.775 6.713 36.929 1.00 83.81 405 PHE A O 1
ATOM 3218 N N . GLN A 1 406 ? 7.221 7.488 35.508 1.00 79.19 406 GLN A N 1
ATOM 3219 C CA . GLN A 1 406 ? 7.124 6.256 34.731 1.00 79.19 406 GLN A CA 1
ATOM 3220 C C . GLN A 1 406 ? 8.421 5.973 33.962 1.00 79.19 406 GLN A C 1
ATOM 3222 O O . GLN A 1 406 ? 8.935 4.863 34.023 1.00 79.19 406 GLN A O 1
ATOM 3227 N N . ALA A 1 407 ? 9.027 6.988 33.340 1.00 72.88 407 ALA A N 1
ATOM 3228 C CA . ALA A 1 407 ? 10.331 6.848 32.695 1.00 72.88 407 ALA A CA 1
ATOM 3229 C C . ALA A 1 407 ? 11.449 6.502 33.696 1.00 72.88 407 ALA A C 1
ATOM 3231 O O . ALA A 1 407 ? 12.352 5.740 33.369 1.00 72.88 407 ALA A O 1
ATOM 3232 N N . GLN A 1 408 ? 11.397 7.047 34.918 1.00 82.06 408 GLN A N 1
ATOM 3233 C CA . GLN A 1 408 ? 12.337 6.687 35.987 1.00 82.06 408 GLN A CA 1
ATOM 3234 C C . GLN A 1 408 ? 12.145 5.247 36.466 1.00 82.06 408 GLN A C 1
ATOM 3236 O O . GLN A 1 408 ? 13.132 4.586 36.764 1.00 82.06 408 GLN A O 1
ATOM 3241 N N . LEU A 1 409 ? 10.900 4.767 36.514 1.00 81.44 409 LEU A N 1
ATOM 3242 C CA . LEU A 1 409 ? 10.563 3.386 36.849 1.00 81.44 409 LEU A CA 1
ATOM 3243 C C . LEU A 1 409 ? 11.071 2.406 35.781 1.00 81.44 409 LEU A C 1
ATOM 3245 O O . LEU A 1 409 ? 11.678 1.399 36.122 1.00 81.44 409 LEU A O 1
ATOM 3249 N N . GLU A 1 410 ? 10.863 2.721 34.501 1.00 75.50 410 GLU A N 1
ATOM 3250 C CA . GLU A 1 410 ? 11.315 1.903 33.365 1.00 75.50 410 GLU A CA 1
ATOM 3251 C C . GLU A 1 410 ? 12.840 1.897 33.184 1.00 75.50 410 GLU A C 1
ATOM 3253 O O . GLU A 1 410 ? 13.386 0.968 32.596 1.00 75.50 410 GLU A O 1
ATOM 3258 N N . ALA A 1 411 ? 13.533 2.929 33.671 1.00 76.06 411 ALA A N 1
ATOM 3259 C CA . ALA A 1 411 ? 14.988 3.038 33.606 1.00 76.06 411 ALA A CA 1
ATOM 3260 C C . ALA A 1 411 ? 15.717 2.321 34.757 1.00 76.06 411 ALA A C 1
ATOM 3262 O O . ALA A 1 411 ? 16.948 2.357 34.787 1.00 76.06 411 ALA A O 1
ATOM 3263 N N . LEU A 1 412 ? 14.992 1.721 35.709 1.00 81.38 412 LEU A N 1
ATOM 3264 C CA . LEU A 1 412 ? 15.606 0.968 36.802 1.00 81.38 412 LEU A CA 1
ATOM 3265 C C . LEU A 1 412 ? 16.305 -0.285 36.267 1.00 81.38 412 LEU A C 1
ATOM 3267 O O . LEU A 1 412 ? 15.733 -1.037 35.479 1.00 81.38 412 LEU A O 1
ATOM 3271 N N . ASP A 1 413 ? 17.535 -0.506 36.728 1.00 78.31 413 ASP A N 1
ATOM 3272 C CA . ASP A 1 413 ? 18.300 -1.712 36.431 1.00 78.31 413 ASP A CA 1
ATOM 3273 C C . ASP A 1 413 ? 17.751 -2.881 37.272 1.00 78.31 413 ASP A C 1
ATOM 3275 O O . ASP A 1 413 ? 17.762 -2.788 38.505 1.00 78.31 413 ASP A O 1
ATOM 3279 N N . PRO A 1 414 ? 17.244 -3.968 36.661 1.00 78.19 414 PRO A N 1
ATOM 3280 C CA . PRO A 1 414 ? 16.728 -5.116 37.404 1.00 78.19 414 PRO A CA 1
ATOM 3281 C C . PRO A 1 414 ? 17.753 -5.742 38.360 1.00 78.19 414 PRO A C 1
ATOM 3283 O O . PRO A 1 414 ? 17.347 -6.335 39.359 1.00 78.19 414 PRO A O 1
ATOM 3286 N N . ASP A 1 415 ? 19.049 -5.591 38.071 1.00 80.06 415 ASP A N 1
ATOM 3287 C CA . ASP A 1 415 ? 20.136 -6.234 38.812 1.00 80.06 415 ASP A CA 1
ATOM 3288 C C . ASP A 1 415 ? 20.644 -5.394 40.010 1.00 80.06 415 ASP A C 1
ATOM 3290 O O . ASP A 1 415 ? 21.482 -5.860 40.787 1.00 80.06 415 ASP A O 1
ATOM 3294 N N . ASP A 1 416 ? 20.127 -4.174 40.212 1.00 86.06 416 ASP A N 1
ATOM 3295 C CA . ASP A 1 416 ? 20.494 -3.300 41.337 1.00 86.06 416 ASP A CA 1
ATOM 3296 C C . ASP A 1 416 ? 19.700 -3.639 42.622 1.00 86.06 416 ASP A C 1
ATOM 3298 O O . ASP A 1 416 ? 18.470 -3.747 42.633 1.00 86.06 416 ASP A O 1
ATOM 3302 N N . ALA A 1 417 ? 20.401 -3.762 43.754 1.00 82.81 417 ALA A N 1
ATOM 3303 C CA . ALA A 1 417 ? 19.819 -4.060 45.065 1.00 82.81 417 ALA A CA 1
ATOM 3304 C C . ALA A 1 417 ? 18.843 -2.973 45.564 1.00 82.81 417 ALA A C 1
ATOM 3306 O O . ALA A 1 417 ? 17.963 -3.258 46.383 1.00 82.81 417 ALA A O 1
ATOM 3307 N N . ASP A 1 418 ? 18.972 -1.734 45.076 1.00 86.62 418 ASP A N 1
ATOM 3308 C CA . ASP A 1 418 ? 18.090 -0.614 45.428 1.00 86.62 418 ASP A CA 1
ATOM 3309 C C . ASP A 1 418 ? 16.795 -0.558 44.588 1.00 86.62 418 ASP A C 1
ATOM 3311 O O . ASP A 1 418 ? 15.837 0.143 44.953 1.00 86.62 418 ASP A O 1
ATOM 3315 N N . THR A 1 419 ? 16.713 -1.336 43.503 1.00 86.69 419 THR A N 1
ATOM 3316 C CA . THR A 1 419 ? 15.583 -1.346 42.561 1.00 86.69 419 THR A CA 1
ATOM 3317 C C . THR A 1 419 ? 14.232 -1.636 43.217 1.00 86.69 419 THR A C 1
ATOM 3319 O O . THR A 1 419 ? 13.310 -0.844 43.009 1.00 86.69 419 THR A O 1
ATOM 3322 N N . PRO A 1 420 ? 14.066 -2.639 44.105 1.00 87.31 420 PRO A N 1
ATOM 3323 C CA . PRO A 1 420 ? 12.776 -2.895 44.755 1.00 87.31 420 PRO A CA 1
ATOM 3324 C C . PRO A 1 420 ? 12.281 -1.721 45.617 1.00 87.31 420 PRO A C 1
ATOM 3326 O O . PRO A 1 420 ? 11.075 -1.488 45.753 1.00 87.31 420 PRO A O 1
ATOM 3329 N N . ARG A 1 421 ? 13.204 -0.959 46.219 1.00 90.94 421 ARG A N 1
ATOM 3330 C CA . ARG A 1 421 ? 12.879 0.217 47.038 1.00 90.94 421 ARG A CA 1
ATOM 3331 C C . ARG A 1 421 ? 12.468 1.397 46.160 1.00 90.94 421 ARG A C 1
ATOM 3333 O O . ARG A 1 421 ? 11.471 2.059 46.464 1.00 90.94 421 ARG A O 1
ATOM 3340 N N . LEU A 1 422 ? 13.224 1.657 45.092 1.00 87.94 422 LEU A N 1
ATOM 3341 C CA . LEU A 1 422 ? 12.940 2.725 44.131 1.00 87.94 422 LEU A CA 1
ATOM 3342 C C . LEU A 1 422 ? 11.652 2.456 43.348 1.00 87.94 422 LEU A C 1
ATOM 3344 O O . LEU A 1 422 ? 10.833 3.365 43.217 1.00 87.94 422 LEU A O 1
ATOM 3348 N N . GLN A 1 423 ? 11.410 1.210 42.947 1.00 88.75 423 GLN A N 1
ATOM 3349 C CA . GLN A 1 423 ? 10.180 0.776 42.293 1.00 88.75 423 GLN A CA 1
ATOM 3350 C C . GLN A 1 423 ? 8.950 1.112 43.146 1.00 88.75 423 GLN A C 1
ATOM 3352 O O . GLN A 1 423 ? 8.099 1.894 42.723 1.00 88.75 423 GLN A O 1
ATOM 3357 N N . ARG A 1 424 ? 8.908 0.641 44.403 1.00 88.69 424 ARG A N 1
ATOM 3358 C CA . ARG A 1 424 ? 7.802 0.945 45.335 1.00 88.69 424 ARG A CA 1
ATOM 3359 C C . ARG A 1 424 ? 7.614 2.446 45.553 1.00 88.69 424 ARG A C 1
ATOM 3361 O O . ARG A 1 424 ? 6.497 2.908 45.791 1.00 88.69 424 ARG A O 1
ATOM 3368 N N . ARG A 1 425 ? 8.701 3.223 45.537 1.00 90.69 425 ARG A N 1
ATOM 3369 C CA . ARG A 1 425 ? 8.643 4.685 45.666 1.00 90.69 425 ARG A CA 1
ATOM 3370 C C . ARG A 1 425 ? 7.988 5.315 44.439 1.00 90.69 425 ARG A C 1
ATOM 3372 O O . ARG A 1 425 ? 7.074 6.118 44.617 1.00 90.69 425 ARG A O 1
ATOM 3379 N N . PHE A 1 426 ? 8.434 4.976 43.232 1.00 89.50 426 PHE A N 1
ATOM 3380 C CA . PHE A 1 426 ? 7.885 5.541 42.000 1.00 89.50 426 PHE A CA 1
ATOM 3381 C C . PHE A 1 426 ? 6.439 5.105 41.770 1.00 89.50 426 PHE A C 1
ATOM 3383 O O . PHE A 1 426 ? 5.611 5.959 41.476 1.00 89.50 426 PHE A O 1
ATOM 3390 N N . GLU A 1 427 ? 6.090 3.843 42.028 1.00 88.00 427 GLU A N 1
ATOM 3391 C CA . GLU A 1 427 ? 4.703 3.354 41.977 1.00 88.00 427 GLU A CA 1
ATOM 3392 C C . GLU A 1 427 ? 3.781 4.150 42.914 1.00 88.00 427 GLU A C 1
ATOM 3394 O O . GLU A 1 427 ? 2.689 4.565 42.523 1.00 88.00 427 GLU A O 1
ATOM 3399 N N . ARG A 1 428 ? 4.237 4.453 44.140 1.00 87.75 428 ARG A N 1
ATOM 3400 C CA . ARG A 1 428 ? 3.488 5.307 45.080 1.00 87.75 428 ARG A CA 1
ATOM 3401 C C . ARG A 1 428 ? 3.331 6.740 44.581 1.00 87.75 428 ARG A C 1
ATOM 3403 O O . ARG A 1 428 ? 2.272 7.331 44.778 1.00 87.75 428 ARG A O 1
ATOM 3410 N N . GLU A 1 429 ? 4.367 7.328 43.987 1.00 91.00 429 GLU A N 1
ATOM 3411 C CA . GLU A 1 429 ? 4.277 8.687 43.438 1.00 91.00 429 GLU A CA 1
ATOM 3412 C C . GLU A 1 429 ? 3.372 8.745 42.201 1.00 91.00 429 GLU A C 1
ATOM 3414 O O . GLU A 1 429 ? 2.554 9.660 42.100 1.00 91.00 429 GLU A O 1
ATOM 3419 N N . ILE A 1 430 ? 3.428 7.739 41.323 1.00 85.88 430 ILE A N 1
ATOM 3420 C CA . ILE A 1 430 ? 2.506 7.583 40.190 1.00 85.88 430 ILE A CA 1
ATOM 3421 C C . ILE A 1 430 ? 1.067 7.478 40.703 1.00 85.88 430 ILE A C 1
ATOM 3423 O O . ILE A 1 430 ? 0.224 8.265 40.280 1.00 85.88 430 ILE A O 1
ATOM 3427 N N . ALA A 1 431 ? 0.795 6.624 41.695 1.00 83.94 431 ALA A N 1
ATOM 3428 C CA . ALA A 1 431 ? -0.542 6.477 42.274 1.00 83.94 431 ALA A CA 1
ATOM 3429 C C . ALA A 1 431 ? -1.090 7.793 42.866 1.00 83.94 431 ALA A C 1
ATOM 3431 O O . ALA A 1 431 ? -2.267 8.119 42.700 1.00 83.94 431 ALA A O 1
ATOM 3432 N N . LYS A 1 432 ? -0.242 8.602 43.520 1.00 87.81 432 LYS A N 1
ATOM 3433 C CA . LYS A 1 432 ? -0.632 9.937 44.017 1.00 87.81 432 LYS A CA 1
ATOM 3434 C C . LYS A 1 432 ? -0.953 10.910 42.885 1.00 87.81 432 LYS A C 1
ATOM 3436 O O . LYS A 1 432 ? -1.848 11.745 43.034 1.00 87.81 432 LYS A O 1
ATOM 3441 N N . VAL A 1 433 ? -0.191 10.866 41.792 1.00 86.50 433 VAL A N 1
ATOM 3442 C CA . VAL A 1 433 ? -0.438 11.704 40.612 1.00 86.50 433 VAL A CA 1
ATOM 3443 C C . VAL A 1 433 ? -1.728 11.272 39.916 1.00 86.50 433 VAL A C 1
ATOM 3445 O O . VAL A 1 433 ? -2.540 12.138 39.600 1.00 86.50 433 VAL A O 1
ATOM 3448 N N . ASP A 1 434 ? -1.965 9.969 39.776 1.00 82.38 434 ASP A N 1
ATOM 3449 C CA . ASP A 1 434 ? -3.180 9.398 39.188 1.00 82.38 434 ASP A CA 1
ATOM 3450 C C . ASP A 1 434 ? -4.435 9.770 39.990 1.00 82.38 434 ASP A C 1
ATOM 3452 O O . ASP A 1 434 ? -5.431 10.201 39.410 1.00 82.38 434 ASP A O 1
ATOM 3456 N N . ALA A 1 435 ? -4.374 9.721 41.326 1.00 81.12 435 ALA A N 1
ATOM 3457 C CA . ALA A 1 435 ? -5.481 10.156 42.182 1.00 81.12 435 ALA A CA 1
ATOM 3458 C C . ALA A 1 435 ? -5.826 11.646 41.985 1.00 81.12 435 ALA A C 1
ATOM 3460 O O . ALA A 1 435 ? -6.996 12.027 41.957 1.00 81.12 435 ALA A O 1
ATOM 3461 N N . LYS A 1 436 ? -4.812 12.505 41.813 1.00 85.56 436 LYS A N 1
ATOM 3462 C CA . LYS A 1 436 ? -5.023 13.929 41.504 1.00 85.56 436 LYS A CA 1
ATOM 3463 C C . LYS A 1 436 ? -5.548 14.136 40.089 1.00 85.56 436 LYS A C 1
ATOM 3465 O O . LYS A 1 436 ? -6.389 15.006 39.886 1.00 85.56 436 LYS A O 1
ATOM 3470 N N . LEU A 1 437 ? -5.063 13.354 39.125 1.00 83.81 437 LEU A N 1
ATOM 3471 C CA . LEU A 1 437 ? -5.548 13.393 37.749 1.00 83.81 437 LEU A CA 1
ATOM 3472 C C . LEU A 1 437 ? -7.033 13.068 37.698 1.00 83.81 437 LEU A C 1
ATOM 3474 O O . LEU A 1 437 ? -7.765 13.867 37.132 1.00 83.81 437 LEU A O 1
ATOM 3478 N N . ALA A 1 438 ? -7.472 11.997 38.362 1.00 80.19 438 ALA A N 1
ATOM 3479 C CA . ALA A 1 438 ? -8.878 11.604 38.416 1.00 80.19 438 ALA A CA 1
ATOM 3480 C C . ALA A 1 438 ? -9.789 12.737 38.926 1.00 80.19 438 ALA A C 1
ATOM 3482 O O . ALA A 1 438 ? -10.842 12.985 38.349 1.00 80.19 438 ALA A O 1
ATOM 3483 N N . LEU A 1 439 ? -9.366 13.493 39.943 1.00 83.12 439 LEU A N 1
ATOM 3484 C CA . LEU A 1 439 ? -10.136 14.639 40.445 1.00 83.12 439 LEU A CA 1
ATOM 3485 C C . LEU A 1 439 ? -10.230 15.790 39.430 1.00 83.12 439 LEU A C 1
ATOM 3487 O O . LEU A 1 439 ? -11.275 16.424 39.306 1.00 83.12 439 LEU A O 1
ATOM 3491 N N . VAL A 1 440 ? -9.143 16.072 38.706 1.00 83.06 440 VAL A N 1
ATOM 3492 C CA . VAL A 1 440 ? -9.081 17.170 37.723 1.00 83.06 440 VAL A CA 1
ATOM 3493 C C . VAL A 1 440 ? -9.763 16.793 36.403 1.00 83.06 440 VAL A C 1
ATOM 3495 O O . VAL A 1 440 ? -10.288 17.672 35.721 1.00 83.06 440 VAL A O 1
ATOM 3498 N N . SER A 1 441 ? -9.763 15.507 36.044 1.00 77.31 441 SER A N 1
ATOM 3499 C CA . SER A 1 441 ? -10.291 14.967 34.787 1.00 77.31 441 SER A CA 1
ATOM 3500 C C . SER A 1 441 ? -11.695 14.372 34.901 1.00 77.31 441 SER A C 1
ATOM 3502 O O . SER A 1 441 ? -12.100 13.637 34.003 1.00 77.31 441 SER A O 1
ATOM 3504 N N . GLU A 1 442 ? -12.423 14.651 35.989 1.00 78.06 442 GLU A N 1
ATOM 3505 C CA . GLU A 1 442 ? -13.782 14.128 36.222 1.00 78.06 442 GLU A CA 1
ATOM 3506 C C . GLU A 1 442 ? -13.836 12.592 36.138 1.00 78.06 442 GLU A C 1
ATOM 3508 O O . GLU A 1 442 ? -14.745 11.994 35.571 1.00 78.06 442 GLU A O 1
ATOM 3513 N N . ASN A 1 443 ? -12.820 11.945 36.711 1.00 72.06 443 ASN A N 1
ATOM 3514 C CA . ASN A 1 443 ? -12.573 10.504 36.711 1.00 72.06 443 ASN A CA 1
ATOM 3515 C C . ASN A 1 443 ? -12.300 9.884 35.335 1.00 72.06 443 ASN A C 1
ATOM 3517 O O . ASN A 1 443 ? -12.329 8.660 35.209 1.00 72.06 443 ASN A O 1
ATOM 3521 N N . LYS A 1 444 ? -11.973 10.683 34.310 1.00 80.25 444 LYS A N 1
ATOM 3522 C CA . LYS A 1 444 ? -11.528 10.142 33.022 1.00 80.25 444 LYS A CA 1
ATOM 3523 C C . LYS A 1 444 ? -10.202 9.380 33.197 1.00 80.25 444 LYS A C 1
ATOM 3525 O O . LYS A 1 444 ? -9.231 9.997 33.656 1.00 80.25 444 LYS A O 1
ATOM 3530 N N . PRO A 1 445 ? -10.138 8.086 32.824 1.00 82.31 445 PRO A N 1
ATOM 3531 C CA . PRO A 1 445 ? -8.937 7.261 32.939 1.00 82.31 445 PRO A CA 1
ATOM 3532 C C . PRO A 1 445 ? -7.726 7.860 32.229 1.00 82.31 445 PRO A C 1
ATOM 3534 O O . PRO A 1 445 ? -7.847 8.413 31.134 1.00 82.31 445 PRO A O 1
ATOM 3537 N N . THR A 1 446 ? -6.545 7.708 32.829 1.00 77.25 446 THR A N 1
ATOM 3538 C CA . THR A 1 446 ? -5.290 8.286 32.325 1.00 77.25 446 THR A CA 1
ATOM 3539 C C . THR A 1 446 ? -4.920 7.779 30.935 1.00 77.25 446 THR A C 1
ATOM 3541 O O . THR A 1 446 ? -4.476 8.580 30.118 1.00 77.25 446 THR A O 1
ATOM 3544 N N . GLN A 1 447 ? -5.217 6.517 30.613 1.00 79.69 447 GLN A N 1
ATOM 3545 C CA . GLN A 1 447 ? -4.989 5.938 29.284 1.00 79.69 447 GLN A CA 1
ATOM 3546 C C . GLN A 1 447 ? -5.706 6.730 28.178 1.00 79.69 447 GLN A C 1
ATOM 3548 O O . GLN A 1 447 ? -5.131 7.034 27.137 1.00 79.69 447 GLN A O 1
ATOM 3553 N N . LEU A 1 448 ? -6.942 7.167 28.435 1.00 80.31 448 LEU A N 1
ATOM 3554 C CA . LEU A 1 448 ? -7.709 7.978 27.486 1.00 80.31 448 LEU A CA 1
ATOM 3555 C C . LEU A 1 448 ? -7.190 9.417 27.382 1.00 80.31 448 LEU A C 1
ATOM 3557 O O . LEU A 1 448 ? -7.428 10.093 26.380 1.00 80.31 448 LEU A O 1
ATOM 3561 N N . LEU A 1 449 ? -6.512 9.906 28.424 1.00 77.94 449 LEU A N 1
ATOM 3562 C CA . LEU A 1 449 ? -5.912 11.239 28.455 1.00 77.94 449 LEU A CA 1
ATOM 3563 C C . LEU A 1 449 ? -4.545 11.288 27.766 1.00 77.94 449 LEU A C 1
ATOM 3565 O O . LEU A 1 449 ? -4.132 12.372 27.353 1.00 77.94 449 LEU A O 1
ATOM 3569 N N . GLU A 1 450 ? -3.834 10.164 27.691 1.00 76.62 450 GLU A N 1
ATOM 3570 C CA . GLU A 1 450 ? -2.492 10.028 27.099 1.00 76.62 450 GLU A CA 1
ATOM 3571 C C . GLU A 1 450 ? -2.514 9.638 25.613 1.00 76.62 450 GLU A C 1
ATOM 3573 O O . GLU A 1 450 ? -1.509 9.823 24.928 1.00 76.62 450 GLU A O 1
ATOM 3578 N N . ARG A 1 451 ? -3.681 9.212 25.118 1.00 80.81 451 ARG A N 1
ATOM 3579 C CA . ARG A 1 451 ? -3.988 8.856 23.727 1.00 80.81 451 ARG A CA 1
ATOM 3580 C C . ARG A 1 451 ? -3.378 9.814 22.690 1.00 80.81 451 ARG A C 1
ATOM 3582 O O . ARG A 1 451 ? -3.486 11.037 22.822 1.00 80.81 451 ARG A O 1
ATOM 3589 N N . CYS A 1 452 ? -2.791 9.250 21.637 1.00 82.75 452 CYS A N 1
ATOM 3590 C CA . CYS A 1 452 ? -2.057 9.950 20.577 1.00 82.75 452 CYS A CA 1
ATOM 3591 C C . CYS A 1 452 ? -2.705 9.793 19.188 1.00 82.75 452 CYS A C 1
ATOM 3593 O O . CYS A 1 452 ? -2.041 9.982 18.172 1.00 82.75 452 CYS A O 1
ATOM 3595 N N . GLY A 1 453 ? -3.998 9.467 19.140 1.00 86.12 453 GLY A N 1
ATOM 3596 C CA . GLY A 1 453 ? -4.759 9.322 17.897 1.00 86.12 453 GLY A CA 1
ATOM 3597 C C . GLY A 1 453 ? -4.808 7.874 17.417 1.00 86.12 453 GLY A C 1
ATOM 3598 O O . GLY A 1 453 ? -4.516 6.950 18.160 1.00 86.12 453 GLY A O 1
ATOM 3599 N N . ARG A 1 454 ? -5.216 7.661 16.171 1.00 88.19 454 ARG A N 1
ATOM 3600 C CA . ARG A 1 454 ? -5.264 6.344 15.524 1.00 88.19 454 ARG A CA 1
ATOM 3601 C C . ARG A 1 454 ? -4.273 6.271 14.374 1.00 88.19 454 ARG A C 1
ATOM 3603 O O . ARG A 1 454 ? -3.650 7.263 13.985 1.00 88.19 454 ARG A O 1
ATOM 3610 N N . HIS A 1 455 ? -4.126 5.073 13.827 1.00 92.00 455 HIS A N 1
ATOM 3611 C CA . HIS A 1 455 ? -3.203 4.785 12.742 1.00 92.00 455 HIS A CA 1
ATOM 3612 C C . HIS A 1 455 ? -1.781 5.279 13.027 1.00 92.00 455 HIS A C 1
ATOM 3614 O O . HIS A 1 455 ? -1.185 6.010 12.231 1.00 92.00 455 HIS A O 1
ATOM 3620 N N . ILE A 1 456 ? -1.252 4.937 14.201 1.00 93.69 456 ILE A N 1
ATOM 3621 C CA . ILE A 1 456 ? 0.115 5.288 14.578 1.00 93.69 456 ILE A CA 1
ATOM 3622 C C . ILE A 1 456 ? 1.084 4.509 13.693 1.00 93.69 456 ILE A C 1
ATOM 3624 O O . ILE A 1 456 ? 1.214 3.300 13.839 1.00 93.69 456 ILE A O 1
ATOM 3628 N N . ILE A 1 457 ? 1.777 5.203 12.788 1.00 95.00 457 ILE A N 1
ATOM 3629 C CA . ILE A 1 457 ? 2.720 4.590 11.840 1.00 95.00 457 ILE A CA 1
ATOM 3630 C C . ILE A 1 457 ? 4.137 4.485 12.410 1.00 95.00 457 ILE A C 1
ATOM 3632 O O . ILE A 1 457 ? 4.898 3.615 11.999 1.00 95.00 457 ILE A O 1
ATOM 3636 N N . ALA A 1 458 ? 4.495 5.323 13.385 1.00 93.69 458 ALA A N 1
ATOM 3637 C CA . ALA A 1 458 ? 5.782 5.249 14.069 1.00 93.69 458 ALA A CA 1
ATOM 3638 C C . ALA A 1 458 ? 5.661 5.720 15.520 1.00 93.69 458 ALA A C 1
ATOM 3640 O O . ALA A 1 458 ? 4.990 6.716 15.803 1.00 93.69 458 ALA A O 1
ATOM 3641 N N . SER A 1 459 ? 6.326 5.025 16.442 1.00 91.12 459 SER A N 1
ATOM 3642 C CA . SER A 1 459 ? 6.251 5.335 17.871 1.00 91.12 459 SER A CA 1
ATOM 3643 C C . SER A 1 459 ? 7.568 5.104 18.610 1.00 91.12 459 SER A C 1
ATOM 3645 O O . SER A 1 459 ? 8.400 4.270 18.238 1.00 91.12 459 SER A O 1
ATOM 3647 N N . SER A 1 460 ? 7.743 5.868 19.685 1.00 87.12 460 SER A N 1
ATOM 3648 C CA . SER A 1 460 ? 8.779 5.729 20.707 1.00 87.12 460 SER A CA 1
ATOM 3649 C C . SER A 1 460 ? 8.228 6.190 22.061 1.00 87.12 460 SER A C 1
ATOM 3651 O O . SER A 1 460 ? 7.109 6.693 22.146 1.00 87.12 460 SER A O 1
ATOM 3653 N N . GLY A 1 461 ? 9.019 6.079 23.133 1.00 76.88 461 GLY A N 1
ATOM 3654 C CA . GLY A 1 461 ? 8.627 6.613 24.446 1.00 76.88 461 GLY A CA 1
ATOM 3655 C C . GLY A 1 461 ? 8.517 8.149 24.508 1.00 76.88 461 GLY A C 1
ATOM 3656 O O . GLY A 1 461 ? 8.001 8.688 25.485 1.00 76.88 461 GLY A O 1
ATOM 3657 N N . LYS A 1 462 ? 9.011 8.880 23.496 1.00 80.12 462 LYS A N 1
ATOM 3658 C CA . LYS A 1 462 ? 9.062 10.358 23.497 1.00 80.12 462 LYS A CA 1
ATOM 3659 C C . LYS A 1 462 ? 8.283 11.008 22.361 1.00 80.12 462 LYS A C 1
ATOM 3661 O O . LYS A 1 462 ? 7.817 12.134 22.535 1.00 80.12 462 LYS A O 1
ATOM 3666 N N . ASN A 1 463 ? 8.164 10.343 21.217 1.00 87.50 463 ASN A N 1
ATOM 3667 C CA . ASN A 1 463 ? 7.574 10.895 20.007 1.00 87.50 463 ASN A CA 1
ATOM 3668 C C . ASN A 1 463 ? 6.693 9.839 19.321 1.00 87.50 463 ASN A C 1
ATOM 3670 O O . ASN A 1 463 ? 7.038 8.661 19.262 1.00 87.50 463 ASN A O 1
ATOM 3674 N N . VAL A 1 464 ? 5.557 10.267 18.778 1.00 91.06 464 VAL A N 1
ATOM 3675 C CA . VAL A 1 464 ? 4.595 9.413 18.068 1.00 91.06 464 VAL A CA 1
ATOM 3676 C C . VAL A 1 464 ? 4.121 10.128 16.806 1.00 91.06 464 VAL A C 1
ATOM 3678 O O . VAL A 1 464 ? 3.885 11.336 16.825 1.00 91.06 464 VAL A O 1
ATOM 3681 N N . ILE A 1 465 ? 3.975 9.390 15.707 1.00 94.62 465 ILE A N 1
ATOM 3682 C CA . ILE A 1 465 ? 3.392 9.879 14.455 1.00 94.62 465 ILE A CA 1
ATOM 3683 C C . ILE A 1 465 ? 2.077 9.139 14.227 1.00 94.62 465 ILE A C 1
ATOM 3685 O O . ILE A 1 465 ? 2.083 7.934 13.973 1.00 94.62 465 ILE A O 1
ATOM 3689 N N . SER A 1 466 ? 0.966 9.869 14.297 1.00 94.31 466 SER A N 1
ATOM 3690 C CA . SER A 1 466 ? -0.380 9.365 14.020 1.00 94.31 466 SER A CA 1
ATOM 3691 C C . SER A 1 466 ? -0.872 9.907 12.684 1.00 94.31 466 SER A C 1
ATOM 3693 O O . SER A 1 466 ? -0.736 11.098 12.393 1.00 94.31 466 SER A O 1
ATOM 3695 N N . LEU A 1 467 ? -1.425 9.022 11.854 1.00 95.19 467 LEU A N 1
ATOM 3696 C CA . LEU A 1 467 ? -1.972 9.401 10.552 1.00 95.19 467 LEU A CA 1
ATOM 3697 C C . LEU A 1 467 ? -3.418 9.906 10.638 1.00 95.19 467 LEU A C 1
ATOM 3699 O O . LEU A 1 467 ? -3.869 10.583 9.716 1.00 95.19 467 LEU A O 1
ATOM 3703 N N . VAL A 1 468 ? -4.127 9.590 11.726 1.00 92.12 468 VAL A N 1
ATOM 3704 C CA . VAL A 1 468 ? -5.528 9.967 11.942 1.00 92.12 468 VAL A CA 1
ATOM 3705 C C . VAL A 1 468 ? -5.707 10.456 13.373 1.00 92.12 468 VAL A C 1
ATOM 3707 O O . VAL A 1 468 ? -5.736 9.673 14.321 1.00 92.12 468 VAL A O 1
ATOM 3710 N N . ALA A 1 469 ? -5.849 11.765 13.533 1.00 89.06 469 ALA A N 1
ATOM 3711 C CA . ALA A 1 469 ? -5.985 12.400 14.830 1.00 89.06 469 ALA A CA 1
ATOM 3712 C C . ALA A 1 469 ? -6.957 13.587 14.817 1.00 89.06 469 ALA A C 1
ATOM 3714 O O . ALA A 1 469 ? -7.222 14.222 13.792 1.00 89.06 469 ALA A O 1
ATOM 3715 N N . GLY A 1 470 ? -7.474 13.907 16.006 1.00 83.75 470 GLY A N 1
ATOM 3716 C CA . GLY A 1 470 ? -8.420 15.000 16.206 1.00 83.75 470 GLY A CA 1
ATOM 3717 C C . GLY A 1 470 ? -9.789 14.771 15.542 1.00 83.75 470 GLY A C 1
ATOM 3718 O O . GLY A 1 470 ? -10.040 13.723 14.956 1.00 83.75 470 GLY A O 1
ATOM 3719 N N . PRO A 1 471 ? -10.696 15.762 15.607 1.00 82.31 471 PRO A N 1
ATOM 3720 C CA . PRO A 1 471 ? -12.075 15.623 15.123 1.00 82.31 471 PRO A CA 1
ATOM 3721 C C . PRO A 1 471 ? -12.194 15.530 13.594 1.00 82.31 471 PRO A C 1
ATOM 3723 O O . PRO A 1 471 ? -13.254 15.198 13.079 1.00 82.31 471 PRO A O 1
ATOM 3726 N N . LYS A 1 472 ? -11.125 15.859 12.860 1.00 86.88 472 LYS A N 1
ATOM 3727 C CA . LYS A 1 472 ? -11.092 15.856 11.391 1.00 86.88 472 LYS A CA 1
ATOM 3728 C C . LYS A 1 472 ? -10.337 14.662 10.795 1.00 86.88 472 LYS A C 1
ATOM 3730 O O . LYS A 1 472 ? -10.325 14.528 9.574 1.00 86.88 472 LYS A O 1
ATOM 3735 N N . GLY A 1 473 ? -9.722 13.814 11.626 1.00 88.88 473 GLY A N 1
ATOM 3736 C CA . GLY A 1 473 ? -8.913 12.684 11.164 1.00 88.88 473 GLY A CA 1
ATOM 3737 C C . GLY A 1 473 ? -7.673 13.122 10.378 1.00 88.88 473 GLY A C 1
ATOM 3738 O O . GLY A 1 473 ? -7.431 12.643 9.276 1.00 88.88 473 GLY A O 1
ATOM 3739 N N . GLU A 1 474 ? -6.920 14.080 10.911 1.00 93.44 474 GLU A N 1
ATOM 3740 C CA . GLU A 1 474 ? -5.747 14.669 10.256 1.00 93.44 474 GLU A CA 1
ATOM 3741 C C . GLU A 1 474 ? -4.444 14.061 10.792 1.00 93.44 474 GLU A C 1
ATOM 3743 O O . GLU A 1 474 ? -4.394 13.545 11.906 1.00 93.44 474 GLU A O 1
ATOM 3748 N N . ILE A 1 475 ? -3.365 14.165 10.019 1.00 95.94 475 ILE A N 1
ATOM 3749 C CA . ILE A 1 475 ? -2.040 13.699 10.436 1.00 95.94 475 ILE A CA 1
ATOM 3750 C C . ILE A 1 475 ? -1.482 14.614 11.534 1.00 95.94 475 ILE A C 1
ATOM 3752 O O . ILE A 1 475 ? -1.386 15.836 11.350 1.00 95.94 475 ILE A O 1
ATOM 3756 N N . SER A 1 476 ? -1.027 14.013 12.635 1.00 93.50 476 SER A N 1
ATOM 3757 C CA . SER A 1 476 ? -0.478 14.723 13.791 1.00 93.50 476 SER A CA 1
ATOM 3758 C C . SER A 1 476 ? 0.770 14.052 14.358 1.00 93.50 476 SER A C 1
ATOM 3760 O O . SER A 1 476 ? 0.906 12.830 14.418 1.00 93.50 476 SER A O 1
ATOM 3762 N N . PHE A 1 477 ? 1.692 14.884 14.834 1.00 92.81 477 PHE A N 1
ATOM 3763 C CA . PHE A 1 477 ? 2.836 14.457 15.633 1.00 92.81 477 PHE A CA 1
ATOM 3764 C C . PHE A 1 477 ? 2.566 14.692 17.107 1.00 92.81 477 PHE A C 1
ATOM 3766 O O . PHE A 1 477 ? 2.229 15.810 17.497 1.00 92.81 477 PHE A O 1
ATOM 3773 N N . TYR A 1 478 ? 2.807 13.677 17.927 1.00 87.69 478 TYR A N 1
ATOM 3774 C CA . TYR A 1 478 ? 2.586 13.722 19.361 1.00 87.69 478 TYR A CA 1
ATOM 3775 C C . TYR A 1 478 ? 3.884 13.597 20.151 1.00 87.69 478 TYR A C 1
ATOM 3777 O O . TYR A 1 478 ? 4.769 12.811 19.815 1.00 87.69 478 TYR A O 1
ATOM 3785 N N . ARG A 1 479 ? 3.976 14.365 21.239 1.00 83.88 479 ARG A N 1
ATOM 3786 C CA . ARG A 1 479 ? 4.987 14.198 22.292 1.00 83.88 479 ARG A CA 1
ATOM 3787 C C . ARG A 1 479 ? 4.283 13.785 23.582 1.00 83.88 479 ARG A C 1
ATOM 3789 O O . ARG A 1 479 ? 3.805 14.680 24.287 1.00 83.88 479 ARG A O 1
ATOM 3796 N N . PRO A 1 480 ? 4.211 12.481 23.910 1.00 69.19 480 PRO A N 1
ATOM 3797 C CA . PRO A 1 480 ? 3.492 11.999 25.092 1.00 69.19 480 PRO A CA 1
ATOM 3798 C C . PRO A 1 480 ? 3.907 12.702 26.397 1.00 69.19 480 PRO A C 1
ATOM 3800 O O . PRO A 1 480 ? 3.061 13.029 27.222 1.00 69.19 480 PRO A O 1
ATOM 3803 N N . SER A 1 481 ? 5.192 13.043 26.536 1.00 61.53 481 SER A N 1
ATOM 3804 C CA . SER A 1 481 ? 5.795 13.666 27.727 1.00 61.53 481 SER A CA 1
ATOM 3805 C C . SER A 1 481 ? 6.092 15.182 27.587 1.00 61.53 481 SER A C 1
ATOM 3807 O O . SER A 1 481 ? 6.883 15.752 28.343 1.00 61.53 481 SER A O 1
ATOM 3809 N N . GLY A 1 482 ? 5.459 15.879 26.627 1.00 56.34 482 GLY A N 1
ATOM 3810 C CA . GLY A 1 482 ? 5.710 17.298 26.302 1.00 56.34 482 GLY A CA 1
ATOM 3811 C C . GLY A 1 482 ? 4.768 18.333 26.954 1.00 56.34 482 GLY A C 1
ATOM 3812 O O . GLY A 1 482 ? 3.645 18.035 27.351 1.00 56.34 482 GLY A O 1
ATOM 3813 N N . ALA A 1 483 ? 5.201 19.604 27.033 1.00 50.91 483 ALA A N 1
ATOM 3814 C CA . ALA A 1 483 ? 4.349 20.722 27.473 1.00 50.91 483 ALA A CA 1
ATOM 3815 C C . ALA A 1 483 ? 3.132 20.920 26.542 1.00 50.91 483 ALA A C 1
ATOM 3817 O O . ALA A 1 483 ? 3.242 20.708 25.339 1.00 50.91 483 ALA A O 1
ATOM 3818 N N . LYS A 1 484 ? 1.994 21.403 27.072 1.00 48.06 484 LYS A N 1
ATOM 3819 C CA . LYS A 1 484 ? 0.687 21.508 26.376 1.00 48.06 484 LYS A CA 1
ATOM 3820 C C . LYS A 1 484 ? 0.745 22.122 24.964 1.00 48.06 484 LYS A C 1
ATOM 3822 O O . LYS A 1 484 ? 0.096 21.611 24.063 1.00 48.06 484 LYS A O 1
ATOM 3827 N N . ALA A 1 485 ? 1.530 23.182 24.759 1.00 43.69 485 ALA A N 1
ATOM 3828 C CA . ALA A 1 485 ? 1.677 23.854 23.457 1.00 43.69 485 ALA A CA 1
ATOM 3829 C C . ALA A 1 485 ? 2.576 23.101 22.451 1.00 43.69 485 ALA A C 1
ATOM 3831 O O . ALA A 1 485 ? 2.606 23.440 21.275 1.00 43.69 485 ALA A O 1
ATOM 3832 N N . ALA A 1 486 ? 3.315 22.091 22.914 1.00 54.16 486 ALA A N 1
ATOM 3833 C CA . ALA A 1 486 ? 4.233 21.260 22.139 1.00 54.16 486 ALA A CA 1
ATOM 3834 C C . ALA A 1 486 ? 3.805 19.779 22.122 1.00 54.16 486 ALA A C 1
ATOM 3836 O O . ALA A 1 486 ? 4.597 18.917 21.738 1.00 54.16 486 ALA A O 1
ATOM 3837 N N . ARG A 1 487 ? 2.587 19.469 22.581 1.00 69.69 487 ARG A N 1
ATOM 3838 C CA . ARG A 1 487 ? 2.112 18.092 22.737 1.00 69.69 487 ARG A CA 1
ATOM 3839 C C . ARG A 1 487 ? 1.611 17.495 21.429 1.00 69.69 487 ARG A C 1
ATOM 3841 O O . ARG A 1 487 ? 1.822 16.311 21.209 1.00 69.69 487 ARG A O 1
ATOM 3848 N N . GLU A 1 488 ? 1.022 18.323 20.574 1.00 84.69 488 GLU A N 1
ATOM 3849 C CA . GLU A 1 488 ? 0.520 17.940 19.260 1.00 84.69 488 GLU A CA 1
ATOM 3850 C C . GLU A 1 488 ? 0.959 18.965 18.212 1.00 84.69 488 GLU A C 1
ATOM 3852 O O . GLU A 1 488 ? 0.862 20.174 18.430 1.00 84.69 488 GLU A O 1
ATOM 3857 N N . VAL A 1 489 ? 1.432 18.483 17.067 1.00 89.50 489 VAL A N 1
ATOM 3858 C CA . VAL A 1 489 ? 1.623 19.288 15.862 1.00 89.50 489 VAL A CA 1
ATOM 3859 C C . VAL A 1 489 ? 0.774 18.678 14.756 1.00 89.50 489 VAL A C 1
ATOM 3861 O O . VAL A 1 489 ? 1.145 17.661 14.179 1.00 89.50 489 VAL A O 1
ATOM 3864 N N . ASN A 1 490 ? -0.362 19.310 14.479 1.00 91.62 490 ASN A N 1
ATOM 3865 C CA . ASN A 1 490 ? -1.312 18.884 13.460 1.00 91.62 490 ASN A CA 1
ATOM 3866 C C . ASN A 1 490 ? -0.963 19.505 12.092 1.00 91.62 490 ASN A C 1
ATOM 3868 O O . ASN A 1 490 ? -0.718 20.715 11.976 1.00 91.62 490 ASN A O 1
ATOM 3872 N N . PHE A 1 491 ? -0.948 18.685 11.041 1.00 93.69 491 PHE A N 1
ATOM 3873 C CA . PHE A 1 491 ? -0.573 19.094 9.685 1.00 93.69 491 PHE A CA 1
ATOM 3874 C C . PHE A 1 491 ? -1.752 19.524 8.802 1.00 93.69 491 PHE A C 1
ATOM 3876 O O . PHE A 1 491 ? -1.509 20.018 7.702 1.00 93.69 491 PHE A O 1
ATOM 3883 N N . GLN A 1 492 ? -2.994 19.425 9.284 1.00 94.00 492 GLN A N 1
ATOM 3884 C CA . GLN A 1 492 ? -4.231 19.775 8.568 1.00 94.00 492 GLN A CA 1
ATOM 3885 C C . GLN A 1 492 ? -4.354 19.052 7.223 1.00 94.00 492 GLN A C 1
ATOM 3887 O O . GLN A 1 492 ? -4.718 19.634 6.206 1.00 94.00 492 GLN A O 1
ATOM 3892 N N . THR A 1 493 ? -3.942 17.788 7.191 1.00 95.25 493 THR A N 1
ATOM 3893 C CA . THR A 1 493 ? -3.944 16.954 5.988 1.00 95.25 493 THR A CA 1
ATOM 3894 C C . THR A 1 493 ? -4.515 15.592 6.353 1.00 95.25 493 THR A C 1
ATOM 3896 O O . THR A 1 493 ? -4.072 15.002 7.337 1.00 95.25 493 THR A O 1
ATOM 3899 N N . ARG A 1 494 ? -5.475 15.105 5.563 1.00 93.44 494 ARG A N 1
ATOM 3900 C CA . ARG A 1 494 ? -6.045 13.754 5.657 1.00 93.44 494 ARG A CA 1
ATOM 3901 C C . ARG A 1 494 ? -5.463 12.883 4.548 1.00 93.44 494 ARG A C 1
ATOM 3903 O O . ARG A 1 494 ? -5.174 13.387 3.462 1.00 93.44 494 ARG A O 1
ATOM 3910 N N . LEU A 1 495 ? -5.278 11.597 4.826 1.00 93.50 495 LEU A N 1
ATOM 3911 C CA . LEU A 1 495 ? -4.899 10.626 3.805 1.00 93.50 495 LEU A CA 1
ATOM 3912 C C . LEU A 1 495 ? -6.130 10.100 3.079 1.00 93.50 495 LEU A C 1
ATOM 3914 O O . LEU A 1 495 ? -7.184 9.901 3.678 1.00 93.50 495 LEU A O 1
ATOM 3918 N N . GLU A 1 496 ? -5.974 9.853 1.787 1.00 90.75 496 GLU A N 1
ATOM 3919 C CA . GLU A 1 496 ? -7.010 9.216 0.985 1.00 90.75 496 GLU A CA 1
ATOM 3920 C C . GLU A 1 496 ? -7.029 7.705 1.257 1.00 90.75 496 GLU A C 1
ATOM 3922 O O . GLU A 1 496 ? -5.973 7.069 1.364 1.00 90.75 496 GLU A O 1
ATOM 3927 N N . ARG A 1 497 ? -8.230 7.128 1.361 1.00 90.12 497 ARG A N 1
ATOM 3928 C CA . ARG A 1 497 ? -8.440 5.680 1.504 1.00 90.12 497 ARG A CA 1
ATOM 3929 C C . ARG A 1 497 ? -8.450 4.985 0.142 1.00 90.12 497 ARG A C 1
ATOM 3931 O O . ARG A 1 497 ? -8.592 5.637 -0.889 1.00 90.12 497 ARG A O 1
ATOM 3938 N N . ILE A 1 498 ? -8.285 3.659 0.149 1.00 85.88 498 ILE A N 1
ATOM 3939 C CA . ILE A 1 498 ? -8.371 2.800 -1.052 1.00 85.88 498 ILE A CA 1
ATOM 3940 C C . ILE A 1 498 ? -7.363 3.215 -2.150 1.00 85.88 498 ILE A C 1
ATOM 3942 O O . ILE A 1 498 ? -7.595 3.081 -3.352 1.00 85.88 498 ILE A O 1
ATOM 3946 N N . ARG A 1 499 ? -6.204 3.742 -1.738 1.00 91.75 499 ARG A N 1
ATOM 3947 C CA . ARG A 1 499 ? -5.067 4.009 -2.624 1.00 91.75 499 ARG A CA 1
ATOM 3948 C C . ARG A 1 499 ? -3.750 4.049 -1.861 1.00 91.75 499 ARG A C 1
ATOM 3950 O O . ARG A 1 499 ? -3.706 4.335 -0.664 1.00 91.75 499 ARG A O 1
ATOM 3957 N N . TRP A 1 500 ? -2.655 3.848 -2.588 1.00 94.12 500 TRP A N 1
ATOM 3958 C CA . TRP A 1 500 ? -1.315 4.080 -2.063 1.00 94.12 500 TRP A CA 1
ATOM 3959 C C . TRP A 1 500 ? -1.051 5.576 -1.895 1.00 94.12 500 TRP A C 1
ATOM 3961 O O . TRP A 1 500 ? -1.204 6.353 -2.841 1.00 94.12 500 TRP A O 1
ATOM 3971 N N . ASN A 1 501 ? -0.597 5.951 -0.702 1.00 95.44 501 ASN A N 1
ATOM 3972 C CA . ASN A 1 501 ? -0.122 7.285 -0.370 1.00 95.44 501 ASN A CA 1
ATOM 3973 C C . ASN A 1 501 ? 1.384 7.226 -0.101 1.00 95.44 501 ASN A C 1
ATOM 3975 O O . ASN A 1 501 ? 1.826 6.489 0.780 1.00 95.44 501 ASN A O 1
ATOM 3979 N N . HIS A 1 502 ? 2.176 8.020 -0.824 1.00 96.69 502 HIS A N 1
ATOM 3980 C CA . HIS A 1 502 ? 3.578 8.264 -0.470 1.00 96.69 502 HIS A CA 1
ATOM 3981 C C . HIS A 1 502 ? 3.630 9.416 0.528 1.00 96.69 502 HIS A C 1
ATOM 3983 O O . HIS A 1 502 ? 3.482 10.576 0.146 1.00 96.69 502 HIS A O 1
ATOM 3989 N N . VAL A 1 503 ? 3.787 9.091 1.808 1.00 97.56 503 VAL A N 1
ATOM 3990 C CA . VAL A 1 503 ? 3.789 10.054 2.911 1.00 97.56 503 VAL A CA 1
ATOM 3991 C C . VAL A 1 503 ? 5.225 10.291 3.349 1.00 97.56 503 VAL A C 1
ATOM 3993 O O . VAL A 1 503 ? 5.922 9.364 3.764 1.00 97.56 503 VAL A O 1
ATOM 3996 N N . VAL A 1 504 ? 5.675 11.539 3.257 1.00 98.06 504 VAL A N 1
ATOM 3997 C CA . VAL A 1 504 ? 7.037 11.928 3.618 1.00 98.06 504 VAL A CA 1
ATOM 3998 C C . VAL A 1 504 ? 7.009 13.008 4.677 1.00 98.06 504 VAL A C 1
ATOM 4000 O O . VAL A 1 504 ? 6.440 14.082 4.492 1.00 98.06 504 VAL A O 1
ATOM 4003 N N . PHE A 1 505 ? 7.695 12.735 5.774 1.00 97.50 505 PHE A N 1
ATOM 4004 C CA . PHE A 1 505 ? 7.914 13.672 6.857 1.00 97.50 505 PHE A CA 1
ATOM 4005 C C . PHE A 1 505 ? 9.367 14.119 6.848 1.00 97.50 505 PHE A C 1
ATOM 4007 O O . PHE A 1 505 ? 10.266 13.283 6.842 1.00 97.50 505 PHE A O 1
ATOM 4014 N N . SER A 1 506 ? 9.613 15.423 6.883 1.00 96.44 506 SER A N 1
ATOM 4015 C CA . SER A 1 506 ? 10.960 15.983 6.996 1.00 96.44 506 SER A CA 1
ATOM 4016 C C . SER A 1 506 ? 11.016 16.937 8.176 1.00 96.44 506 SER A C 1
ATOM 4018 O O . SER A 1 506 ? 10.213 17.864 8.255 1.00 96.44 506 SER A O 1
ATOM 4020 N N . ALA A 1 507 ? 11.985 16.759 9.068 1.00 95.50 507 ALA A N 1
ATOM 4021 C CA . ALA A 1 507 ? 12.220 17.675 10.176 1.00 95.50 507 ALA A CA 1
ATOM 4022 C C . ALA A 1 507 ? 13.587 18.333 10.040 1.00 95.50 507 ALA A C 1
ATOM 4024 O O . ALA A 1 507 ? 14.612 17.655 10.013 1.00 95.50 507 ALA A O 1
ATOM 4025 N N . GLY A 1 508 ? 13.590 19.662 9.983 1.00 92.94 508 GLY A N 1
ATOM 4026 C CA . GLY A 1 508 ? 14.779 20.497 10.079 1.00 92.94 508 GLY A CA 1
ATOM 4027 C C . GLY A 1 508 ? 15.013 21.010 11.500 1.00 92.94 508 GLY A C 1
ATOM 4028 O O . GLY A 1 508 ? 14.383 20.584 12.466 1.00 92.94 508 GLY A O 1
ATOM 4029 N N . ALA A 1 509 ? 15.914 21.983 11.634 1.00 89.31 509 ALA A N 1
ATOM 4030 C CA . ALA A 1 509 ? 16.280 22.544 12.937 1.00 89.31 509 ALA A CA 1
ATOM 4031 C C . ALA A 1 509 ? 15.164 23.367 13.608 1.00 89.31 509 ALA A C 1
ATOM 4033 O O . ALA A 1 509 ? 15.240 23.619 14.808 1.00 89.31 509 ALA A O 1
ATOM 4034 N N . LYS A 1 510 ? 14.166 23.843 12.849 1.00 89.38 510 LYS A N 1
ATOM 4035 C CA . LYS A 1 510 ? 13.063 24.688 13.354 1.00 89.38 510 LYS A CA 1
ATOM 4036 C C . LYS A 1 510 ? 11.705 24.398 12.709 1.00 89.38 510 LYS A C 1
ATOM 4038 O O . LYS A 1 510 ? 10.708 25.003 13.110 1.00 89.38 510 LYS A O 1
ATOM 4043 N N . GLU A 1 511 ? 11.659 23.523 11.712 1.00 93.25 511 GLU A N 1
ATOM 4044 C CA . GLU A 1 511 ? 10.476 23.291 10.889 1.00 93.25 511 GLU A CA 1
ATOM 4045 C C . GLU A 1 511 ? 10.245 21.805 10.624 1.00 93.25 511 GLU A C 1
ATOM 4047 O O . GLU A 1 511 ? 11.184 21.012 10.552 1.00 93.25 511 GLU A O 1
ATOM 4052 N N . LEU A 1 512 ? 8.975 21.458 10.463 1.00 94.75 512 LEU A N 1
ATOM 4053 C CA . LEU A 1 512 ? 8.466 20.142 10.122 1.00 94.75 512 LEU A CA 1
ATOM 4054 C C . LEU A 1 512 ? 7.667 20.287 8.832 1.00 94.75 512 LEU A C 1
ATOM 4056 O O . LEU A 1 512 ? 6.759 21.113 8.767 1.00 94.75 512 LEU A O 1
ATOM 4060 N N . SER A 1 513 ? 7.998 19.496 7.825 1.00 96.12 513 SER A N 1
ATOM 4061 C CA . SER A 1 513 ? 7.340 19.500 6.521 1.00 96.12 513 SER A CA 1
ATOM 4062 C C . SER A 1 513 ? 6.681 18.153 6.265 1.00 96.12 513 SER A C 1
ATOM 4064 O O . SER A 1 513 ? 7.282 17.108 6.523 1.00 96.12 513 SER A O 1
ATOM 4066 N N . LEU A 1 514 ? 5.461 18.196 5.740 1.00 97.44 514 LEU A N 1
ATOM 4067 C CA . LEU A 1 514 ? 4.709 17.038 5.273 1.00 97.44 514 LEU A CA 1
ATOM 4068 C C . LEU A 1 514 ? 4.564 17.109 3.756 1.00 97.44 514 LEU A C 1
ATOM 4070 O O . LEU A 1 514 ? 4.028 18.087 3.226 1.00 97.44 514 LEU A O 1
ATOM 4074 N N . PHE A 1 515 ? 4.971 16.041 3.081 1.00 97.38 515 PHE A N 1
ATOM 4075 C CA . PHE A 1 515 ? 4.709 15.819 1.669 1.00 97.38 515 PHE A CA 1
ATOM 4076 C C . PHE A 1 515 ? 3.815 14.595 1.499 1.00 97.38 515 PHE A C 1
ATOM 4078 O O . PHE A 1 515 ? 4.013 13.580 2.166 1.00 97.38 515 PHE A O 1
ATOM 4085 N N . VAL A 1 516 ? 2.849 14.683 0.591 1.00 96.75 516 VAL A N 1
ATOM 4086 C CA . VAL A 1 516 ? 1.977 13.563 0.224 1.00 96.75 516 VAL A CA 1
ATOM 4087 C C . VAL A 1 516 ? 1.988 13.444 -1.292 1.00 96.75 516 VAL A C 1
ATOM 4089 O O . VAL A 1 516 ? 1.762 14.433 -1.988 1.00 96.75 516 VAL A O 1
ATOM 4092 N N . ASN A 1 517 ? 2.285 12.249 -1.801 1.00 95.00 517 ASN A N 1
ATOM 4093 C CA . ASN A 1 517 ? 2.359 11.938 -3.233 1.00 95.00 517 ASN A CA 1
ATOM 4094 C C . ASN A 1 517 ? 3.324 12.857 -4.008 1.00 95.00 517 ASN A C 1
ATOM 4096 O O . ASN A 1 517 ? 3.079 13.223 -5.153 1.00 95.00 517 ASN A O 1
ATOM 4100 N N . GLY A 1 518 ? 4.439 13.230 -3.370 1.00 92.56 518 GLY A N 1
ATOM 4101 C CA . GLY A 1 518 ? 5.473 14.086 -3.959 1.00 92.56 518 GLY A CA 1
ATOM 4102 C C . GLY A 1 518 ? 5.183 15.591 -3.914 1.00 92.56 518 GLY A C 1
ATOM 4103 O O . GLY A 1 518 ? 6.004 16.369 -4.397 1.00 92.56 518 GLY A O 1
ATOM 4104 N N . GLU A 1 519 ? 4.069 16.023 -3.321 1.00 94.88 519 GLU A N 1
ATOM 4105 C 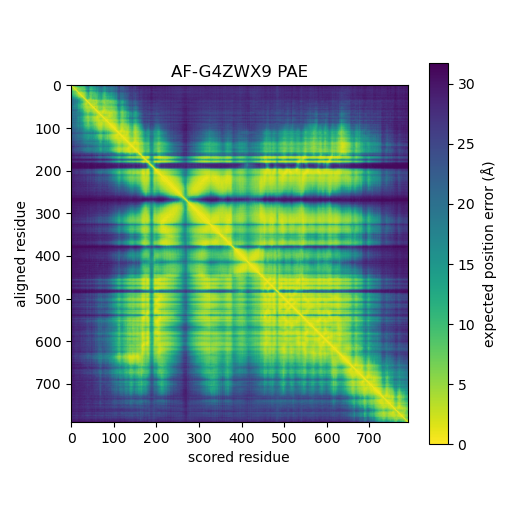CA . GLU A 1 519 ? 3.707 17.436 -3.171 1.00 94.88 519 GLU A CA 1
ATOM 4106 C C . GLU A 1 519 ? 3.846 17.901 -1.721 1.00 94.88 519 GLU A C 1
ATOM 4108 O O . GLU A 1 519 ? 3.441 17.192 -0.801 1.00 94.88 519 GLU A O 1
ATOM 4113 N N . LEU A 1 520 ? 4.365 19.113 -1.502 1.00 95.94 520 LEU A N 1
ATOM 4114 C CA . LEU A 1 520 ? 4.390 19.734 -0.175 1.00 95.94 520 LEU A CA 1
ATOM 4115 C C . LEU A 1 520 ? 2.965 20.128 0.233 1.00 95.94 520 LEU A C 1
ATOM 4117 O O . LEU A 1 520 ? 2.357 20.975 -0.416 1.00 95.94 520 LEU A O 1
ATOM 4121 N N . LYS A 1 521 ? 2.448 19.544 1.318 1.00 96.50 521 LYS A N 1
ATOM 4122 C CA . LYS A 1 521 ? 1.100 19.841 1.826 1.00 96.50 521 LYS A CA 1
ATOM 4123 C C . LYS A 1 521 ? 1.108 20.851 2.964 1.00 96.50 521 LYS A C 1
ATOM 4125 O O . LYS A 1 521 ? 0.236 21.711 3.024 1.00 96.50 521 LYS A O 1
ATOM 4130 N N . SER A 1 522 ? 2.072 20.757 3.879 1.00 95.25 522 SER A N 1
ATOM 4131 C CA . SER A 1 522 ? 2.051 21.565 5.100 1.00 95.25 522 SER A CA 1
ATOM 4132 C C . SER A 1 522 ? 3.443 21.754 5.689 1.00 95.25 522 SER A C 1
ATOM 4134 O O . SER A 1 522 ? 4.282 20.854 5.626 1.00 95.25 522 SER A O 1
ATOM 4136 N N . VAL A 1 523 ? 3.670 22.926 6.287 1.00 95.25 523 VAL A N 1
ATOM 4137 C CA . VAL A 1 523 ? 4.877 23.256 7.055 1.00 95.25 523 VAL A CA 1
ATOM 4138 C C . VAL A 1 523 ? 4.461 23.783 8.425 1.00 95.25 523 VAL A C 1
ATOM 4140 O O . VAL A 1 523 ? 3.579 24.639 8.550 1.00 95.25 523 VAL A O 1
ATOM 4143 N N . ARG A 1 524 ? 5.100 23.269 9.475 1.00 93.94 524 ARG A N 1
ATOM 4144 C CA . ARG A 1 524 ? 4.855 23.633 10.874 1.00 93.94 524 ARG A CA 1
ATOM 4145 C C . ARG A 1 524 ? 6.155 24.002 11.564 1.00 93.94 524 ARG A C 1
ATOM 4147 O O . ARG A 1 524 ? 7.201 23.432 11.283 1.00 93.94 524 ARG A O 1
ATOM 4154 N N . ARG A 1 525 ? 6.099 24.948 12.500 1.00 90.12 525 ARG A N 1
ATOM 4155 C CA . ARG A 1 525 ? 7.256 25.290 13.338 1.00 90.12 525 ARG A CA 1
ATOM 4156 C C . ARG A 1 525 ? 7.398 24.265 14.458 1.00 90.12 525 ARG A C 1
ATOM 4158 O O . ARG A 1 525 ? 6.418 23.932 15.118 1.00 90.12 525 ARG A O 1
ATOM 4165 N N . GLY A 1 526 ? 8.616 23.797 14.695 1.00 85.06 526 GLY A N 1
ATOM 4166 C CA . GLY A 1 526 ? 8.919 22.857 15.767 1.00 85.06 526 GLY A CA 1
ATOM 4167 C C . GLY A 1 526 ? 10.153 22.007 15.487 1.00 85.06 526 GLY A C 1
ATOM 4168 O O . GLY A 1 526 ? 10.635 21.933 14.363 1.00 85.06 526 GLY A O 1
ATOM 4169 N N . VAL A 1 527 ? 10.649 21.355 16.538 1.00 86.50 527 VAL A N 1
ATOM 4170 C CA . VAL A 1 527 ? 11.773 20.408 16.484 1.00 86.50 527 VAL A CA 1
ATOM 4171 C C . VAL A 1 527 ? 11.271 19.062 16.973 1.00 86.50 527 VAL A C 1
ATOM 4173 O O . VAL A 1 527 ? 10.883 18.947 18.133 1.00 86.50 527 VAL A O 1
ATOM 4176 N N . PHE A 1 528 ? 11.225 18.052 16.112 1.00 89.12 528 PHE A N 1
ATOM 4177 C CA . PHE A 1 528 ? 10.667 16.736 16.434 1.00 89.12 528 PHE A CA 1
ATOM 4178 C C . PHE A 1 528 ? 11.709 15.658 16.153 1.00 89.12 528 PHE A C 1
ATOM 4180 O O . PHE A 1 528 ? 12.351 15.701 15.108 1.00 89.12 528 PHE A O 1
ATOM 4187 N N . GLY A 1 529 ? 11.920 14.730 17.086 1.00 91.06 529 GLY A N 1
ATOM 4188 C CA . GLY A 1 529 ? 12.786 13.574 16.848 1.00 91.06 529 GLY A CA 1
ATOM 4189 C C . GLY A 1 529 ? 12.017 12.503 16.083 1.00 91.06 529 GLY A C 1
ATOM 4190 O O . GLY A 1 529 ? 10.838 12.300 16.361 1.00 91.06 529 GLY A O 1
ATOM 4191 N N . LEU A 1 530 ? 12.653 11.830 15.125 1.00 92.88 530 LEU A N 1
ATOM 4192 C CA . LEU A 1 530 ? 12.023 10.700 14.443 1.00 92.88 530 LEU A CA 1
ATOM 4193 C C . LEU A 1 530 ? 11.869 9.549 15.447 1.00 92.88 530 LEU A C 1
ATOM 4195 O O . LEU A 1 530 ? 12.884 9.151 16.028 1.00 92.88 530 LEU A O 1
ATOM 4199 N N . PRO A 1 531 ? 10.658 8.998 15.647 1.00 91.56 531 PRO A N 1
ATOM 4200 C CA . PRO A 1 531 ? 10.477 7.835 16.501 1.00 91.56 531 PRO A CA 1
ATOM 4201 C C . PRO A 1 531 ? 11.189 6.619 15.903 1.00 91.56 531 PRO A C 1
ATOM 4203 O O . PRO A 1 531 ? 10.827 6.149 14.826 1.00 91.56 531 PRO A O 1
ATOM 4206 N N . MET A 1 532 ? 12.214 6.121 16.597 1.00 89.31 532 MET A N 1
ATOM 4207 C CA . MET A 1 532 ? 13.067 5.024 16.105 1.00 89.31 532 MET A CA 1
ATOM 4208 C C . MET A 1 532 ? 12.842 3.700 16.843 1.00 89.31 532 MET A C 1
ATOM 4210 O O . MET A 1 532 ? 13.583 2.746 16.625 1.00 89.31 532 MET A O 1
ATOM 4214 N N . SER A 1 533 ? 11.855 3.614 17.741 1.00 88.25 533 SER A N 1
ATOM 4215 C CA . SER A 1 533 ? 11.592 2.367 18.469 1.00 88.25 533 SER A CA 1
ATOM 4216 C C . SER A 1 533 ? 10.770 1.386 17.634 1.00 88.25 533 SER A C 1
ATOM 4218 O O . SER A 1 533 ? 11.080 0.193 17.628 1.00 88.25 533 SER A O 1
ATOM 4220 N N . ARG A 1 534 ? 9.700 1.859 16.977 1.00 91.00 534 ARG A N 1
ATOM 4221 C CA . ARG A 1 534 ? 8.729 0.998 16.284 1.00 91.00 534 ARG A CA 1
ATOM 4222 C C . ARG A 1 534 ? 8.143 1.651 15.037 1.00 91.00 534 ARG A C 1
ATOM 4224 O O . ARG A 1 534 ? 7.893 2.855 15.038 1.00 91.00 534 ARG A O 1
ATOM 4231 N N . ILE A 1 535 ? 7.850 0.825 14.034 1.00 93.56 535 ILE A N 1
ATOM 4232 C CA . ILE A 1 535 ? 6.855 1.118 12.991 1.00 93.56 535 ILE A CA 1
ATOM 4233 C C . ILE A 1 535 ? 5.536 0.523 13.493 1.00 93.56 535 ILE A C 1
ATOM 4235 O O . ILE A 1 535 ? 5.496 -0.663 13.809 1.00 93.56 535 ILE A O 1
ATOM 4239 N N . GLY A 1 536 ? 4.481 1.317 13.639 1.00 91.75 536 GLY A N 1
ATOM 4240 C CA . GLY A 1 536 ? 3.296 0.930 14.416 1.00 91.75 536 GLY A CA 1
ATOM 4241 C C . GLY A 1 536 ? 3.395 1.306 15.901 1.00 91.75 536 GLY A C 1
ATOM 4242 O O . GLY A 1 536 ? 4.298 2.039 16.324 1.00 91.75 536 GLY A O 1
ATOM 4243 N N . THR A 1 537 ? 2.493 0.767 16.722 1.00 87.75 537 THR A N 1
ATOM 4244 C CA . THR A 1 537 ? 2.571 0.830 18.193 1.00 87.75 537 THR A CA 1
ATOM 4245 C C . THR A 1 537 ? 2.152 -0.491 18.841 1.00 87.75 537 THR A C 1
ATOM 4247 O O . THR A 1 537 ? 1.473 -1.313 18.233 1.00 87.75 537 THR A O 1
ATOM 4250 N N . LYS A 1 538 ? 2.567 -0.690 20.098 1.00 82.19 538 LYS A N 1
ATOM 4251 C CA . LYS A 1 538 ? 2.086 -1.799 20.936 1.00 82.19 538 LYS A CA 1
ATOM 4252 C C . LYS A 1 538 ? 0.677 -1.560 21.484 1.00 82.19 538 LYS A C 1
ATOM 4254 O O . LYS A 1 538 ? 0.068 -2.503 21.967 1.00 82.19 538 LYS A O 1
ATOM 4259 N N . GLU A 1 539 ? 0.206 -0.315 21.450 1.00 74.94 539 GLU A N 1
ATOM 4260 C CA . GLU A 1 539 ? -1.104 0.072 21.973 1.00 74.94 539 GLU A CA 1
ATOM 4261 C C . GLU A 1 539 ? -2.210 -0.337 20.991 1.00 74.94 539 GLU A C 1
ATOM 4263 O O . GLU A 1 539 ? -2.349 0.243 19.911 1.00 74.94 539 GLU A O 1
ATOM 4268 N N . GLN A 1 540 ? -2.989 -1.352 21.373 1.00 68.31 540 GLN A N 1
ATOM 4269 C CA . GLN A 1 540 ? -3.904 -2.085 20.489 1.00 68.31 540 GLN A CA 1
ATOM 4270 C C . GLN A 1 540 ? -4.856 -1.203 19.693 1.00 68.31 540 GLN A C 1
ATOM 4272 O O . GLN A 1 540 ? -4.974 -1.331 18.477 1.00 68.31 540 GLN A O 1
ATOM 4277 N N . ALA A 1 541 ? -5.538 -0.292 20.380 1.00 70.12 541 ALA A N 1
ATOM 4278 C CA . ALA A 1 541 ? -6.619 0.490 19.794 1.00 70.12 541 ALA A CA 1
ATOM 4279 C C . ALA A 1 541 ? -6.131 1.626 18.876 1.00 70.12 541 ALA A C 1
ATOM 4281 O O . ALA A 1 541 ? -6.939 2.239 18.174 1.00 70.12 541 ALA A O 1
ATOM 4282 N N . GLU A 1 542 ? -4.829 1.919 18.874 1.00 83.44 542 GLU A N 1
ATOM 4283 C CA . GLU A 1 542 ? -4.249 3.075 18.182 1.00 83.44 542 GLU A CA 1
ATOM 4284 C C . GLU A 1 542 ? -3.282 2.694 17.055 1.00 83.44 542 GLU A C 1
ATOM 4286 O O . GLU A 1 542 ? -2.833 3.575 16.309 1.00 83.44 542 GLU A O 1
ATOM 4291 N N . SER A 1 543 ? -2.945 1.407 16.912 1.00 88.12 543 SER A N 1
ATOM 4292 C CA . SER A 1 543 ? -1.974 0.979 15.906 1.00 88.12 543 SER A CA 1
ATOM 4293 C C . SER A 1 543 ? -2.408 1.272 14.475 1.00 88.12 543 SER A C 1
ATOM 4295 O O . SER A 1 543 ? -3.587 1.467 14.173 1.00 88.12 543 SER A O 1
ATOM 4297 N N . PHE A 1 544 ? -1.417 1.356 13.587 1.00 91.94 544 PHE A N 1
ATOM 4298 C CA . PHE A 1 544 ? -1.653 1.417 12.154 1.00 91.94 544 PHE A CA 1
ATOM 4299 C C . PHE A 1 544 ? -2.484 0.218 11.706 1.00 91.94 544 PHE A C 1
ATOM 4301 O O . PHE A 1 544 ? -2.201 -0.910 12.089 1.00 91.94 544 PHE A O 1
ATOM 4308 N N . GLN A 1 545 ? -3.513 0.488 10.907 1.00 90.62 545 GLN A N 1
ATOM 4309 C CA . GLN A 1 545 ? -4.354 -0.515 10.263 1.00 90.62 545 GLN A CA 1
ATOM 4310 C C . GLN A 1 545 ? -4.349 -0.231 8.765 1.00 90.62 545 GLN A C 1
ATOM 4312 O O . GLN A 1 545 ? -4.667 0.887 8.341 1.00 90.62 545 GLN A O 1
ATOM 4317 N N . GLY A 1 546 ? -3.948 -1.226 7.981 1.00 92.94 546 GLY A N 1
ATOM 4318 C CA . GLY A 1 546 ? -3.750 -1.092 6.544 1.00 92.94 546 GLY A CA 1
ATOM 4319 C C . GLY A 1 546 ? -2.470 -1.772 6.078 1.00 92.94 546 GLY A C 1
ATOM 4320 O O . GLY A 1 546 ? -1.946 -2.663 6.741 1.00 92.94 546 GLY A O 1
ATOM 4321 N N . PHE A 1 547 ? -1.946 -1.335 4.938 1.00 94.81 547 PHE A N 1
ATOM 4322 C CA . PHE A 1 547 ? -0.796 -1.973 4.299 1.00 94.81 547 PHE A CA 1
ATOM 4323 C C . PHE A 1 547 ? 0.358 -0.992 4.195 1.00 94.81 547 PHE A C 1
ATOM 4325 O O . PHE A 1 547 ? 0.166 0.181 3.868 1.00 94.81 547 PHE A O 1
ATOM 4332 N N . VAL A 1 548 ? 1.563 -1.473 4.476 1.00 95.12 548 VAL A N 1
ATOM 4333 C CA . VAL A 1 548 ? 2.790 -0.695 4.352 1.00 95.12 548 VAL A CA 1
ATOM 4334 C C . VAL A 1 548 ? 3.690 -1.350 3.324 1.00 95.12 548 VAL A C 1
ATOM 4336 O O . VAL A 1 548 ? 3.825 -2.571 3.231 1.00 95.12 548 VAL A O 1
ATOM 4339 N N . LEU A 1 549 ? 4.322 -0.495 2.544 1.00 91.81 549 LEU A N 1
ATOM 4340 C CA . LEU A 1 549 ? 5.304 -0.844 1.549 1.00 91.81 549 LEU A CA 1
ATOM 4341 C C . LEU A 1 549 ? 6.418 0.199 1.643 1.00 91.81 549 LEU A C 1
ATOM 4343 O O . LEU A 1 549 ? 6.137 1.375 1.837 1.00 91.81 549 LEU A O 1
ATOM 4347 N N . GLU A 1 550 ? 7.678 -0.220 1.541 1.00 91.94 550 GLU A N 1
ATOM 4348 C CA . GLU A 1 550 ? 8.840 0.685 1.494 1.00 91.94 550 GLU A CA 1
ATOM 4349 C C . GLU A 1 550 ? 8.895 1.762 2.603 1.00 91.94 550 GLU A C 1
ATOM 4351 O O . GLU A 1 550 ? 8.403 2.879 2.448 1.00 91.94 550 GLU A O 1
ATOM 4356 N N . VAL A 1 551 ? 9.599 1.493 3.699 1.00 95.75 551 VAL A N 1
ATOM 4357 C CA . VAL A 1 551 ? 9.914 2.519 4.707 1.00 95.75 551 VAL A CA 1
ATOM 4358 C C . VAL A 1 551 ? 11.367 2.942 4.577 1.00 95.75 551 VAL A C 1
ATOM 4360 O O . VAL A 1 551 ? 12.265 2.103 4.539 1.00 95.75 551 VAL A O 1
ATOM 4363 N N . ARG A 1 552 ? 11.611 4.254 4.489 1.00 95.56 552 ARG A N 1
ATOM 4364 C CA . ARG A 1 552 ? 12.952 4.817 4.259 1.00 95.56 552 ARG A CA 1
ATOM 4365 C C . ARG A 1 552 ? 13.232 5.929 5.253 1.00 95.56 552 ARG A C 1
ATOM 4367 O O . ARG A 1 552 ? 12.537 6.942 5.251 1.00 95.56 552 ARG A O 1
ATOM 4374 N N . TYR A 1 553 ? 14.279 5.781 6.055 1.00 95.94 553 TYR A N 1
ATOM 4375 C CA . TYR A 1 553 ? 14.725 6.800 7.005 1.00 95.94 553 TYR A CA 1
ATOM 4376 C C . TYR A 1 553 ? 16.059 7.398 6.570 1.00 95.94 553 TYR A C 1
ATOM 4378 O O . TYR A 1 553 ? 17.002 6.678 6.252 1.00 95.94 553 TYR A O 1
ATOM 4386 N N . TRP A 1 554 ? 16.167 8.722 6.598 1.00 96.19 554 TRP A N 1
ATOM 4387 C CA . TRP A 1 554 ? 17.329 9.483 6.146 1.00 96.19 554 TRP A CA 1
ATOM 4388 C C . TRP A 1 554 ? 17.819 10.442 7.228 1.00 96.19 554 TRP A C 1
ATOM 4390 O O . TRP A 1 554 ? 17.017 11.100 7.886 1.00 96.19 554 TRP A O 1
ATOM 4400 N N . LYS A 1 555 ? 19.141 10.611 7.340 1.00 94.94 555 LYS A N 1
ATOM 4401 C CA . LYS A 1 555 ? 19.798 11.614 8.202 1.00 94.94 555 LYS A CA 1
ATOM 4402 C C . LYS A 1 555 ? 19.990 12.966 7.497 1.00 94.94 555 LYS A C 1
ATOM 4404 O O . LYS A 1 555 ? 21.071 13.555 7.532 1.00 94.94 555 LYS A O 1
ATOM 4409 N N . GLU A 1 556 ? 18.986 13.407 6.749 1.00 95.06 556 GLU A N 1
ATOM 4410 C CA . GLU A 1 556 ? 18.946 14.718 6.091 1.00 95.06 556 GLU A CA 1
ATOM 4411 C C . GLU A 1 556 ? 17.513 15.133 5.773 1.00 95.06 556 GLU A C 1
ATOM 4413 O O . GLU A 1 556 ? 16.638 14.276 5.680 1.00 95.06 556 GLU A O 1
ATOM 4418 N N . CYS A 1 557 ? 17.293 16.429 5.548 1.00 94.38 557 CYS A N 1
ATOM 4419 C CA . CYS A 1 557 ? 16.073 16.937 4.923 1.00 94.38 557 CYS A CA 1
ATOM 4420 C C . CYS A 1 557 ? 16.201 16.808 3.401 1.00 94.38 557 CYS A C 1
ATOM 4422 O O . CYS A 1 557 ? 17.068 17.453 2.805 1.00 94.38 557 CYS A O 1
ATOM 4424 N N . ARG A 1 558 ? 15.364 15.981 2.772 1.00 93.56 558 ARG A N 1
ATOM 4425 C CA . ARG A 1 558 ? 15.354 15.818 1.311 1.00 93.56 558 ARG A CA 1
ATOM 4426 C C . ARG A 1 558 ? 14.535 16.919 0.643 1.00 93.56 558 ARG A C 1
ATOM 4428 O O . ARG A 1 558 ? 13.525 17.369 1.177 1.00 93.56 558 ARG A O 1
ATOM 4435 N N . THR A 1 559 ? 14.954 17.343 -0.547 1.00 91.69 559 THR A N 1
ATOM 4436 C CA . THR A 1 559 ? 14.205 18.329 -1.342 1.00 91.69 559 THR A CA 1
ATOM 4437 C C . THR A 1 559 ? 12.998 17.690 -2.033 1.00 91.69 559 THR A C 1
ATOM 4439 O O . THR A 1 559 ? 12.990 16.488 -2.293 1.00 91.69 559 THR A O 1
ATOM 4442 N N . VAL A 1 560 ? 12.002 18.496 -2.422 1.00 93.38 560 VAL A N 1
ATOM 4443 C CA . VAL A 1 560 ? 10.839 18.023 -3.205 1.00 93.38 560 VAL A CA 1
ATOM 4444 C C . VAL A 1 560 ? 11.278 17.278 -4.467 1.00 93.38 560 VAL A C 1
ATOM 4446 O O . VAL A 1 560 ? 10.776 16.195 -4.744 1.00 93.38 560 VAL A O 1
ATOM 4449 N N . GLN A 1 561 ? 12.271 17.802 -5.192 1.00 92.75 561 GLN A N 1
ATOM 4450 C CA . GLN A 1 561 ? 12.805 17.158 -6.397 1.00 92.75 561 GLN A CA 1
ATOM 4451 C C . GLN A 1 561 ? 13.414 15.784 -6.084 1.00 92.75 561 GLN A C 1
ATOM 4453 O O . GLN A 1 561 ? 13.156 14.816 -6.794 1.00 92.75 561 GLN A O 1
ATOM 4458 N N . GLN A 1 562 ? 14.180 15.673 -4.993 1.00 92.06 562 GLN A N 1
ATOM 4459 C CA . GLN A 1 562 ? 14.738 14.398 -4.537 1.00 92.06 562 GLN A CA 1
ATOM 4460 C C . GLN A 1 562 ? 13.661 13.419 -4.063 1.00 92.06 562 GLN A C 1
ATOM 4462 O O . GLN A 1 562 ? 13.858 12.211 -4.166 1.00 92.06 562 GLN A O 1
ATOM 4467 N N . ILE A 1 563 ? 12.555 13.902 -3.504 1.00 93.38 563 ILE A N 1
ATOM 4468 C CA . ILE A 1 563 ? 11.423 13.064 -3.099 1.00 93.38 563 ILE A CA 1
ATOM 4469 C C . ILE A 1 563 ? 10.712 12.543 -4.353 1.00 93.38 563 ILE A C 1
ATOM 4471 O O . ILE A 1 563 ? 10.595 11.335 -4.531 1.00 93.38 563 ILE A O 1
ATOM 4475 N N . GLN A 1 564 ? 10.338 13.430 -5.277 1.00 92.81 564 GLN A N 1
ATOM 4476 C CA . GLN A 1 564 ? 9.640 13.081 -6.518 1.00 92.81 564 GLN A CA 1
ATOM 4477 C C . GLN A 1 564 ? 10.459 12.143 -7.411 1.00 92.81 564 GLN A C 1
ATOM 4479 O O . GLN A 1 564 ? 9.936 11.154 -7.919 1.00 92.81 564 GLN A O 1
ATOM 4484 N N . GLN A 1 565 ? 11.759 12.408 -7.569 1.00 87.81 565 GLN A N 1
ATOM 4485 C CA . GLN A 1 565 ? 12.641 11.581 -8.393 1.00 87.81 565 GLN A CA 1
ATOM 4486 C C . GLN A 1 565 ? 12.766 10.150 -7.856 1.00 87.81 565 GLN A C 1
ATOM 4488 O O . GLN A 1 565 ? 12.924 9.213 -8.640 1.00 87.81 565 GLN A O 1
ATOM 4493 N N . HIS A 1 566 ? 12.715 9.982 -6.532 1.00 86.25 566 HIS A N 1
ATOM 4494 C CA . HIS A 1 566 ? 12.950 8.696 -5.883 1.00 86.25 566 HIS A CA 1
ATOM 4495 C C . HIS A 1 566 ? 11.678 7.970 -5.423 1.00 86.25 566 HIS A C 1
ATOM 4497 O O . HIS A 1 566 ? 11.767 6.792 -5.066 1.00 86.25 566 HIS A O 1
ATOM 4503 N N . ALA A 1 567 ? 10.513 8.624 -5.476 1.00 86.06 567 ALA A N 1
ATOM 4504 C CA . ALA A 1 567 ? 9.231 8.076 -5.035 1.00 86.06 567 ALA A CA 1
ATOM 4505 C C . ALA A 1 567 ? 8.889 6.752 -5.736 1.00 86.06 567 ALA A C 1
ATOM 4507 O O . ALA A 1 567 ? 8.600 5.768 -5.076 1.00 86.06 567 ALA A O 1
ATOM 4508 N N . ALA A 1 568 ? 9.013 6.685 -7.064 1.00 83.19 568 ALA A N 1
ATOM 4509 C CA . ALA A 1 568 ? 8.690 5.483 -7.844 1.00 83.19 568 ALA A CA 1
ATOM 4510 C C . ALA A 1 568 ? 9.925 4.640 -8.227 1.00 83.19 568 ALA A C 1
ATOM 4512 O O . ALA A 1 568 ? 9.871 3.836 -9.158 1.00 83.19 568 ALA A O 1
ATOM 4513 N N . SER A 1 569 ? 11.069 4.851 -7.565 1.00 82.38 569 SER A N 1
ATOM 4514 C CA . SER A 1 569 ? 12.334 4.183 -7.901 1.00 82.38 569 SER A CA 1
ATOM 4515 C C . SER A 1 569 ? 12.839 3.306 -6.763 1.00 82.38 569 SER A C 1
ATOM 4517 O O . SER A 1 569 ? 12.670 3.652 -5.592 1.00 82.38 569 SER A O 1
ATOM 4519 N N . ILE A 1 570 ? 13.541 2.233 -7.120 1.00 83.31 570 ILE A N 1
ATOM 4520 C CA . ILE A 1 570 ? 14.350 1.457 -6.182 1.00 83.31 570 ILE A CA 1
ATOM 4521 C C . ILE A 1 570 ? 15.604 2.262 -5.823 1.00 83.31 570 ILE A C 1
ATOM 4523 O O . ILE A 1 570 ? 16.270 2.828 -6.698 1.00 83.31 570 ILE A O 1
ATOM 4527 N N . LEU A 1 571 ? 15.956 2.297 -4.539 1.00 87.06 571 LEU A N 1
ATOM 4528 C CA . LEU A 1 571 ? 17.159 2.982 -4.084 1.00 87.06 571 LEU A CA 1
ATOM 4529 C C . LEU A 1 571 ? 18.404 2.118 -4.299 1.00 87.06 571 LEU A C 1
ATOM 4531 O O . LEU A 1 571 ? 18.513 1.001 -3.800 1.00 87.06 571 LEU A O 1
ATOM 4535 N N . HIS A 1 572 ? 19.416 2.678 -4.961 1.00 84.69 572 HIS A N 1
ATOM 4536 C CA . HIS A 1 572 ? 20.748 2.079 -4.982 1.00 84.69 572 HIS A CA 1
ATOM 4537 C C . HIS A 1 572 ? 21.475 2.384 -3.670 1.00 84.69 572 HIS A C 1
ATOM 4539 O O . HIS A 1 572 ? 22.236 3.349 -3.599 1.00 84.69 572 HIS A O 1
ATOM 4545 N N . VAL A 1 573 ? 21.268 1.543 -2.655 1.00 86.62 573 VAL A N 1
ATOM 4546 C CA . VAL A 1 573 ? 21.769 1.716 -1.276 1.00 86.62 573 VAL A CA 1
ATOM 4547 C C . VAL A 1 573 ? 23.233 2.176 -1.213 1.00 86.62 573 VAL A C 1
ATOM 4549 O O . VAL A 1 573 ? 23.548 3.130 -0.506 1.00 86.62 573 VAL A O 1
ATOM 4552 N N . ARG A 1 574 ? 24.128 1.600 -2.034 1.00 84.31 574 ARG A N 1
ATOM 4553 C CA . ARG A 1 574 ? 25.560 1.977 -2.090 1.00 84.31 574 ARG A CA 1
ATOM 4554 C C . ARG A 1 574 ? 25.814 3.455 -2.429 1.00 84.31 574 ARG A C 1
ATOM 4556 O O . ARG A 1 574 ? 26.850 3.997 -2.056 1.00 84.31 574 ARG A O 1
ATOM 4563 N N . LYS A 1 575 ? 24.899 4.112 -3.147 1.00 87.00 575 LYS A N 1
ATOM 4564 C CA . LYS A 1 575 ? 24.980 5.543 -3.496 1.00 87.00 575 LYS A CA 1
ATOM 4565 C C . LYS A 1 575 ? 24.374 6.445 -2.411 1.00 87.00 575 LYS A C 1
ATOM 4567 O O . LYS A 1 575 ? 24.625 7.647 -2.404 1.00 87.00 575 LYS A O 1
ATOM 4572 N N . CYS A 1 576 ? 23.608 5.885 -1.478 1.00 89.69 576 CYS A N 1
ATOM 4573 C CA . CYS A 1 576 ? 22.795 6.610 -0.506 1.00 89.69 576 CYS A CA 1
ATOM 4574 C C . CYS A 1 576 ? 23.489 6.702 0.865 1.00 89.69 576 CYS A C 1
ATOM 4576 O O . CYS A 1 576 ? 23.062 6.090 1.838 1.00 89.69 576 CYS A O 1
ATOM 4578 N N . LYS A 1 577 ? 24.557 7.506 0.973 1.00 88.94 577 LYS A N 1
ATOM 4579 C CA . LYS A 1 577 ? 25.391 7.589 2.197 1.00 88.94 577 LYS A CA 1
ATOM 4580 C C . LYS A 1 577 ? 24.612 7.943 3.478 1.00 88.94 577 LYS A C 1
ATOM 4582 O O . LYS A 1 577 ? 24.948 7.448 4.555 1.00 88.94 577 LYS A O 1
ATOM 4587 N N . LYS A 1 578 ? 23.579 8.785 3.364 1.00 93.31 578 LYS A N 1
ATOM 4588 C CA . LYS A 1 578 ? 22.776 9.307 4.487 1.00 93.31 578 LYS A CA 1
ATOM 4589 C C . LYS A 1 578 ? 21.497 8.509 4.787 1.00 93.31 578 LYS A C 1
ATOM 4591 O O . LYS A 1 578 ? 20.766 8.885 5.698 1.00 93.31 578 LYS A O 1
ATOM 4596 N N . LEU A 1 579 ? 21.234 7.426 4.054 1.00 94.69 579 LEU A N 1
ATOM 4597 C CA . LEU A 1 579 ? 20.150 6.484 4.352 1.00 94.69 579 LEU A CA 1
ATOM 4598 C C . LEU A 1 579 ? 20.473 5.758 5.662 1.00 94.69 579 LEU A C 1
ATOM 4600 O O . LEU A 1 579 ? 21.591 5.274 5.806 1.00 94.69 579 LEU A O 1
ATOM 4604 N N . LEU A 1 580 ? 19.559 5.738 6.625 1.00 93.19 580 LEU A N 1
ATOM 4605 C CA . LEU A 1 580 ? 19.730 5.125 7.947 1.00 93.19 580 LEU A CA 1
ATOM 4606 C C . LEU A 1 580 ? 19.006 3.793 8.091 1.00 93.19 580 LEU A C 1
ATOM 4608 O O . LEU A 1 580 ? 19.500 2.940 8.811 1.00 93.19 580 LEU A O 1
ATOM 4612 N N . GLY A 1 581 ? 17.863 3.645 7.432 1.00 93.12 581 GLY A N 1
ATOM 4613 C CA . GLY A 1 581 ? 17.082 2.417 7.424 1.00 93.12 581 GLY A CA 1
ATOM 4614 C C . GLY A 1 581 ? 16.258 2.348 6.149 1.00 93.12 581 GLY A C 1
ATOM 4615 O O . GLY A 1 581 ? 15.788 3.381 5.658 1.00 93.12 581 GLY A O 1
ATOM 4616 N N . TYR A 1 582 ? 16.139 1.154 5.585 1.00 95.06 582 TYR A N 1
ATOM 4617 C CA . TYR A 1 582 ? 15.388 0.895 4.371 1.00 95.06 582 TYR A CA 1
ATOM 4618 C C . TYR A 1 582 ? 14.727 -0.483 4.410 1.00 95.06 582 TYR A C 1
ATOM 4620 O O . TYR A 1 582 ? 15.368 -1.490 4.129 1.00 95.06 582 TYR A O 1
ATOM 4628 N N . TRP A 1 583 ? 13.431 -0.521 4.702 1.00 94.75 583 TRP A N 1
ATOM 4629 C CA . TRP A 1 583 ? 12.638 -1.749 4.718 1.00 94.75 583 TRP A CA 1
ATOM 4630 C C . TRP A 1 583 ? 11.775 -1.815 3.467 1.00 94.75 583 TRP A C 1
ATOM 4632 O O . TRP A 1 583 ? 10.917 -0.960 3.264 1.00 94.75 583 TRP A O 1
ATOM 4642 N N . THR A 1 584 ? 12.007 -2.806 2.611 1.00 92.50 584 THR A N 1
ATOM 4643 C CA . THR A 1 584 ? 11.240 -2.982 1.365 1.00 92.50 584 THR A CA 1
ATOM 4644 C C . THR A 1 584 ? 9.990 -3.828 1.552 1.00 92.50 584 THR A C 1
ATOM 4646 O O . THR A 1 584 ? 9.054 -3.681 0.767 1.00 92.50 584 THR A O 1
ATOM 4649 N N . PHE A 1 585 ? 9.962 -4.652 2.608 1.00 93.38 585 PHE A N 1
ATOM 4650 C CA . PHE A 1 585 ? 8.935 -5.660 2.866 1.00 93.38 585 PHE A CA 1
ATOM 4651 C C . PHE A 1 585 ? 8.801 -6.632 1.692 1.00 93.38 585 PHE A C 1
ATOM 4653 O O . PHE A 1 585 ? 7.704 -6.913 1.212 1.00 93.38 585 PHE A O 1
ATOM 4660 N N . GLU A 1 586 ? 9.942 -7.131 1.217 1.00 89.25 586 GLU A N 1
ATOM 4661 C CA . GLU A 1 586 ? 10.041 -8.099 0.122 1.00 89.25 586 GLU A CA 1
ATOM 4662 C C . GLU A 1 586 ? 10.396 -9.511 0.591 1.00 89.25 586 GLU A C 1
ATOM 4664 O O . GLU A 1 586 ? 10.642 -10.377 -0.240 1.00 89.25 586 GLU A O 1
ATOM 4669 N N . GLU A 1 587 ? 10.450 -9.768 1.896 1.00 90.25 587 GLU A N 1
ATOM 4670 C CA . GLU A 1 587 ? 10.736 -11.077 2.485 1.00 90.25 587 GLU A CA 1
ATOM 4671 C C . GLU A 1 587 ? 9.609 -12.077 2.187 1.00 90.25 587 GLU A C 1
ATOM 4673 O O . GLU A 1 587 ? 9.883 -13.232 1.860 1.00 90.25 587 GLU A O 1
ATOM 4678 N N . GLY A 1 588 ? 8.355 -11.614 2.219 1.00 87.75 588 GLY A N 1
ATOM 4679 C CA . GLY A 1 588 ? 7.169 -12.352 1.772 1.00 87.75 588 GLY A CA 1
ATOM 4680 C C . GLY A 1 588 ? 6.675 -13.445 2.723 1.00 87.75 588 GLY A C 1
ATOM 4681 O O . GLY A 1 588 ? 5.629 -14.035 2.463 1.00 87.75 588 GLY A O 1
ATOM 4682 N N . MET A 1 589 ? 7.399 -13.725 3.809 1.00 90.31 589 MET A N 1
ATOM 4683 C CA . MET A 1 589 ? 7.027 -14.697 4.839 1.00 90.31 589 MET A CA 1
ATOM 4684 C C . MET A 1 589 ? 7.858 -14.515 6.121 1.00 90.31 589 MET A C 1
ATOM 4686 O O . MET A 1 589 ? 8.936 -13.923 6.093 1.00 90.31 589 MET A O 1
ATOM 4690 N N . GLY A 1 590 ? 7.384 -15.094 7.229 1.00 90.69 590 GLY A N 1
ATOM 4691 C CA . GLY A 1 590 ? 8.063 -15.086 8.533 1.00 90.69 590 GLY A CA 1
ATOM 4692 C C . GLY A 1 590 ? 7.801 -13.830 9.369 1.00 90.69 590 GLY A C 1
ATOM 4693 O O . GLY A 1 590 ? 7.056 -12.946 8.963 1.00 90.69 590 GLY A O 1
ATOM 4694 N N . ASP A 1 591 ? 8.436 -13.741 10.536 1.00 92.06 591 ASP A N 1
ATOM 4695 C CA . ASP A 1 591 ? 8.141 -12.694 11.532 1.00 92.06 591 ASP A CA 1
ATOM 4696 C C . ASP A 1 591 ? 9.255 -11.646 11.644 1.00 92.06 591 ASP A C 1
ATOM 4698 O O . ASP A 1 591 ? 9.359 -10.928 12.637 1.00 92.06 591 ASP A O 1
ATOM 4702 N N . LEU A 1 592 ? 10.140 -11.572 10.650 1.00 93.56 592 LEU A N 1
ATOM 4703 C CA . LEU A 1 592 ? 11.302 -10.691 10.665 1.00 93.56 592 LEU A CA 1
ATOM 4704 C C . LEU A 1 592 ? 11.394 -9.894 9.365 1.00 93.56 592 LEU A C 1
ATOM 4706 O O . LEU A 1 592 ? 11.095 -10.416 8.293 1.00 93.56 592 LEU A O 1
ATOM 4710 N N . VAL A 1 593 ? 11.865 -8.653 9.471 1.00 94.06 593 VAL A N 1
ATOM 4711 C CA . VAL A 1 593 ? 12.163 -7.779 8.329 1.00 94.06 593 VAL A CA 1
ATOM 4712 C C . VAL A 1 593 ? 13.592 -7.264 8.410 1.00 94.06 593 VAL A C 1
ATOM 4714 O O . VAL A 1 593 ? 14.105 -6.950 9.491 1.00 94.06 593 VAL A O 1
ATOM 4717 N N . ASP A 1 594 ? 14.234 -7.178 7.254 1.00 92.69 594 ASP A N 1
ATOM 4718 C CA . ASP A 1 594 ? 15.620 -6.771 7.109 1.00 92.69 594 ASP A CA 1
ATOM 4719 C C . ASP A 1 594 ? 15.737 -5.301 6.697 1.00 92.69 594 ASP A C 1
ATOM 4721 O O . ASP A 1 594 ? 15.032 -4.799 5.818 1.00 92.69 594 ASP A O 1
ATOM 4725 N N . ASP A 1 595 ? 16.693 -4.607 7.314 1.00 93.38 595 ASP A N 1
ATOM 4726 C CA . ASP A 1 595 ? 17.132 -3.297 6.850 1.00 93.38 595 ASP A CA 1
ATOM 4727 C C . ASP A 1 595 ? 18.075 -3.461 5.650 1.00 93.38 595 ASP A C 1
ATOM 4729 O O . ASP A 1 595 ? 19.235 -3.855 5.785 1.00 93.38 595 ASP A O 1
ATOM 4733 N N . MET A 1 596 ? 17.608 -3.086 4.462 1.00 92.50 596 MET A N 1
ATOM 4734 C CA . MET A 1 596 ? 18.386 -3.119 3.222 1.00 92.50 596 MET A CA 1
ATOM 4735 C C . MET A 1 596 ? 19.540 -2.108 3.214 1.00 92.50 596 MET A C 1
ATOM 4737 O O . MET A 1 596 ? 20.441 -2.220 2.379 1.00 92.50 596 MET A O 1
ATOM 4741 N N . ALA A 1 597 ? 19.547 -1.122 4.122 1.00 91.31 597 ALA A N 1
ATOM 4742 C CA . ALA A 1 597 ? 20.692 -0.240 4.335 1.00 91.31 597 ALA A CA 1
ATOM 4743 C C . ALA A 1 597 ? 21.823 -0.911 5.137 1.00 91.31 597 ALA A C 1
ATOM 4745 O O . ALA A 1 597 ? 22.941 -0.387 5.125 1.00 91.31 597 ALA A O 1
ATOM 4746 N N . LEU A 1 598 ? 21.553 -2.061 5.774 1.00 90.00 598 LEU A N 1
ATOM 4747 C CA . LEU A 1 598 ? 22.470 -2.825 6.627 1.00 90.00 598 LEU A CA 1
ATOM 4748 C C . LEU A 1 598 ? 23.071 -1.986 7.768 1.00 90.00 598 LEU A C 1
ATOM 4750 O O . LEU A 1 598 ? 24.247 -2.127 8.106 1.00 90.00 598 LEU A O 1
ATOM 4754 N N . LYS A 1 599 ? 22.281 -1.066 8.331 1.00 88.81 599 LYS A N 1
ATOM 4755 C CA . LYS A 1 599 ? 22.688 -0.169 9.425 1.00 88.81 599 LYS A CA 1
ATOM 4756 C C . LYS A 1 599 ? 21.968 -0.462 10.731 1.00 88.81 599 LYS A C 1
ATOM 4758 O O . LYS A 1 599 ? 22.491 -0.116 11.788 1.00 88.81 599 LYS A O 1
ATOM 4763 N N . LEU A 1 600 ? 20.791 -1.068 10.654 1.00 88.38 600 LEU A N 1
ATOM 4764 C CA . LEU A 1 600 ? 19.986 -1.462 11.800 1.00 88.38 600 LEU A CA 1
ATOM 4765 C C . LEU A 1 600 ? 19.892 -2.991 11.884 1.00 88.38 600 LEU A C 1
ATOM 4767 O O . LEU A 1 600 ? 19.987 -3.673 10.860 1.00 88.38 600 LEU A O 1
ATOM 4771 N N . PRO A 1 601 ? 19.734 -3.549 13.096 1.00 87.44 601 PRO A N 1
ATOM 4772 C CA . PRO A 1 601 ? 19.513 -4.976 13.254 1.00 87.44 601 PRO A CA 1
ATOM 4773 C C . PRO A 1 601 ? 18.183 -5.394 12.618 1.00 87.44 601 PRO A C 1
ATOM 4775 O O . PRO A 1 601 ? 17.24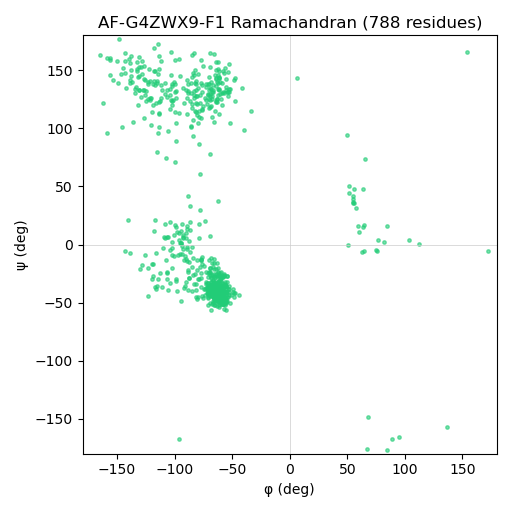8 -4.600 12.478 1.00 87.44 601 PRO A O 1
ATOM 4778 N N . ARG A 1 602 ? 18.091 -6.682 12.280 1.00 89.81 602 ARG A N 1
ATOM 4779 C CA . ARG A 1 602 ? 16.848 -7.308 11.826 1.00 89.81 602 ARG A CA 1
ATOM 4780 C C . ARG A 1 602 ? 15.730 -7.053 12.842 1.00 89.81 602 ARG A C 1
ATOM 4782 O O . ARG A 1 602 ? 15.917 -7.254 14.043 1.00 89.81 602 ARG A O 1
ATOM 4789 N N . SER A 1 603 ? 14.583 -6.603 12.349 1.00 91.38 603 SER A N 1
ATOM 4790 C CA . SER A 1 603 ? 13.464 -6.136 13.169 1.00 91.38 603 SER A CA 1
ATOM 4791 C C . SER A 1 603 ? 12.368 -7.196 13.247 1.00 91.38 603 SER A C 1
ATOM 4793 O O . SER A 1 603 ? 12.043 -7.824 12.240 1.00 91.38 603 SER A O 1
ATOM 4795 N N . ALA A 1 604 ? 11.793 -7.400 14.434 1.00 92.75 604 ALA A N 1
ATOM 4796 C CA . ALA A 1 604 ? 10.727 -8.381 14.641 1.00 92.75 604 ALA A CA 1
ATOM 4797 C C . ALA A 1 604 ? 9.343 -7.777 14.389 1.00 92.75 604 ALA A C 1
ATOM 4799 O O . ALA A 1 604 ? 9.068 -6.652 14.810 1.00 92.75 604 ALA A O 1
ATOM 4800 N N . CYS A 1 605 ? 8.482 -8.537 13.723 1.00 92.56 605 CYS A N 1
ATOM 4801 C CA . CYS A 1 605 ? 7.116 -8.174 13.388 1.00 92.56 605 CYS A CA 1
ATOM 4802 C C . CYS A 1 605 ? 6.133 -8.863 14.337 1.00 92.56 605 CYS A C 1
ATOM 4804 O O . CYS A 1 605 ? 6.261 -10.047 14.633 1.00 92.56 605 CYS A O 1
ATOM 4806 N N . PHE A 1 606 ? 5.136 -8.120 14.805 1.00 91.44 606 PHE A N 1
ATOM 4807 C CA . PHE A 1 606 ? 4.105 -8.597 15.720 1.00 91.44 606 PHE A CA 1
ATOM 4808 C C . PHE A 1 606 ? 2.744 -8.199 15.174 1.00 91.44 606 PHE A C 1
ATOM 4810 O O . PHE A 1 606 ? 2.571 -7.049 14.788 1.00 91.44 606 PHE A O 1
ATOM 4817 N N . GLY A 1 607 ? 1.783 -9.125 15.143 1.00 89.62 607 GLY A N 1
ATOM 4818 C CA . GLY A 1 607 ? 0.411 -8.830 14.707 1.00 89.62 607 GLY A CA 1
ATOM 4819 C C . GLY A 1 607 ? 0.276 -8.392 13.241 1.00 89.62 607 GLY A C 1
ATOM 4820 O O . GLY A 1 607 ? -0.762 -7.851 12.866 1.00 89.62 607 GLY A O 1
ATOM 4821 N N . THR A 1 608 ? 1.305 -8.607 12.421 1.00 92.75 608 THR A N 1
ATOM 4822 C CA . THR A 1 608 ? 1.310 -8.301 10.987 1.00 92.75 608 THR A CA 1
ATOM 4823 C C . THR A 1 608 ? 1.131 -9.566 10.148 1.00 92.75 608 THR A C 1
ATOM 4825 O O . THR A 1 608 ? 1.268 -10.685 10.644 1.00 92.75 608 THR A O 1
ATOM 4828 N N . ALA A 1 609 ? 0.832 -9.400 8.861 1.00 93.56 609 ALA A N 1
ATOM 4829 C CA . ALA A 1 609 ? 0.782 -10.494 7.897 1.00 93.56 609 ALA A CA 1
ATOM 4830 C C . ALA A 1 609 ? 1.401 -10.094 6.555 1.00 93.56 609 ALA A C 1
ATOM 4832 O O . ALA A 1 609 ? 1.472 -8.916 6.214 1.00 93.56 609 ALA A O 1
ATOM 4833 N N . TRP A 1 610 ? 1.854 -11.081 5.789 1.00 93.56 610 TRP A N 1
ATOM 4834 C CA . TRP A 1 610 ? 2.381 -10.866 4.445 1.00 93.56 610 TRP A CA 1
ATOM 4835 C C . TRP A 1 610 ? 1.270 -10.974 3.413 1.00 93.56 610 TRP A C 1
ATOM 4837 O O . TRP A 1 610 ? 0.508 -11.939 3.423 1.00 93.56 610 TRP A O 1
ATOM 4847 N N . VAL A 1 611 ? 1.221 -10.013 2.493 1.00 92.88 611 VAL A N 1
ATOM 4848 C CA . VAL A 1 611 ? 0.334 -10.057 1.327 1.00 92.88 611 VAL A CA 1
ATOM 4849 C C . VAL A 1 611 ? 1.176 -10.003 0.063 1.00 92.88 611 VAL A C 1
ATOM 4851 O O . VAL A 1 611 ? 2.012 -9.111 -0.102 1.00 92.88 611 VAL A O 1
ATOM 4854 N N . LEU A 1 612 ? 0.966 -10.973 -0.824 1.00 90.62 612 LEU A N 1
ATOM 4855 C CA . LEU A 1 612 ? 1.710 -11.135 -2.070 1.00 90.62 612 LEU A CA 1
ATOM 4856 C C . LEU A 1 612 ? 0.895 -10.599 -3.254 1.00 90.62 612 LEU A C 1
ATOM 4858 O O . LEU A 1 612 ? -0.306 -10.824 -3.348 1.00 90.62 612 LEU A O 1
ATOM 4862 N N . PHE A 1 613 ? 1.553 -9.920 -4.195 1.00 86.06 613 PHE A N 1
ATOM 4863 C CA . PHE A 1 613 ? 0.976 -9.464 -5.470 1.00 86.06 613 PHE A CA 1
ATOM 4864 C C . PHE A 1 613 ? 0.859 -10.605 -6.511 1.00 86.06 613 PHE A C 1
ATOM 4866 O O . PHE A 1 613 ? 0.944 -10.366 -7.720 1.00 86.06 613 PHE A O 1
ATOM 4873 N N . ASP A 1 614 ? 0.671 -11.844 -6.058 1.00 83.19 614 ASP A N 1
ATOM 4874 C CA . ASP A 1 614 ? 0.653 -13.072 -6.865 1.00 83.19 614 ASP A CA 1
ATOM 4875 C C . ASP A 1 614 ? -0.733 -13.397 -7.442 1.00 83.19 614 ASP A C 1
ATOM 4877 O O . ASP A 1 614 ? -0.852 -13.903 -8.565 1.00 83.19 614 ASP A O 1
ATOM 4881 N N . THR A 1 615 ? -1.793 -12.989 -6.753 1.00 83.81 615 THR A N 1
ATOM 4882 C CA . THR A 1 615 ? -3.186 -13.219 -7.151 1.00 83.81 615 THR A CA 1
ATOM 4883 C C . THR A 1 615 ? -3.799 -12.034 -7.923 1.00 83.81 615 THR A C 1
ATOM 4885 O O . THR A 1 615 ? -3.480 -10.869 -7.644 1.00 83.81 615 THR A O 1
ATOM 4888 N N . PRO A 1 616 ? -4.683 -12.289 -8.913 1.00 82.88 616 PRO A N 1
ATOM 4889 C CA . PRO A 1 616 ? -5.440 -11.236 -9.597 1.00 82.88 616 PRO A CA 1
ATOM 4890 C C . PRO A 1 616 ? -6.264 -10.369 -8.638 1.00 82.88 616 PRO A C 1
ATOM 4892 O O . PRO A 1 616 ? -6.368 -9.162 -8.844 1.00 82.88 616 PRO A O 1
ATOM 4895 N N . GLU A 1 617 ? -6.808 -10.955 -7.571 1.00 85.56 617 GLU A N 1
ATOM 4896 C CA . GLU A 1 617 ? -7.633 -10.273 -6.571 1.00 85.56 617 GLU A CA 1
ATOM 4897 C C . GLU A 1 617 ? -6.831 -9.189 -5.840 1.00 85.56 617 GLU A C 1
ATOM 4899 O O . GLU A 1 617 ? -7.265 -8.036 -5.772 1.00 85.56 617 GLU A O 1
ATOM 4904 N N . VAL A 1 618 ? -5.619 -9.515 -5.370 1.00 88.25 618 VAL A N 1
ATOM 4905 C CA . VAL A 1 618 ? -4.719 -8.545 -4.725 1.00 88.25 618 VAL A CA 1
ATOM 4906 C C . VAL A 1 618 ? -4.296 -7.462 -5.720 1.00 88.25 618 VAL A C 1
ATOM 4908 O O . VAL A 1 618 ? -4.368 -6.273 -5.408 1.00 88.25 618 VAL A O 1
ATOM 4911 N N . ARG A 1 619 ? -3.912 -7.830 -6.949 1.00 86.38 619 ARG A N 1
ATOM 4912 C CA . ARG A 1 619 ? -3.530 -6.844 -7.979 1.00 86.38 619 ARG A CA 1
ATOM 4913 C C . ARG A 1 619 ? -4.682 -5.921 -8.374 1.00 86.38 619 ARG A C 1
ATOM 4915 O O . ARG A 1 619 ? -4.445 -4.749 -8.662 1.00 86.38 619 ARG A O 1
ATOM 4922 N N . LYS A 1 620 ? -5.922 -6.411 -8.361 1.00 84.81 620 LYS A N 1
ATOM 4923 C CA . LYS A 1 620 ? -7.121 -5.605 -8.612 1.00 84.81 620 LYS A CA 1
ATOM 4924 C C . LYS A 1 620 ? -7.413 -4.658 -7.451 1.00 84.81 620 LYS A C 1
ATOM 4926 O O . LYS A 1 620 ? -7.704 -3.493 -7.703 1.00 84.81 620 LYS A O 1
ATOM 4931 N N . ARG A 1 621 ? -7.274 -5.134 -6.208 1.00 88.00 621 ARG A N 1
ATOM 4932 C CA . ARG A 1 621 ? -7.477 -4.332 -4.991 1.00 88.00 621 ARG A CA 1
ATOM 4933 C C . ARG A 1 621 ? -6.453 -3.203 -4.862 1.00 88.00 621 ARG A C 1
ATOM 4935 O O . ARG A 1 621 ? -6.839 -2.064 -4.638 1.00 88.00 621 ARG A O 1
ATOM 4942 N N . PHE A 1 622 ? -5.162 -3.501 -5.023 1.00 88.81 622 PHE A N 1
ATOM 4943 C CA . PHE A 1 622 ? -4.076 -2.547 -4.744 1.00 88.81 622 PHE A CA 1
ATOM 4944 C C . PHE A 1 622 ? -3.487 -1.866 -5.986 1.00 88.81 622 PHE A C 1
ATOM 4946 O O . PHE A 1 622 ? -2.698 -0.925 -5.867 1.00 88.81 622 PHE A O 1
ATOM 4953 N N . GLY A 1 623 ? -3.846 -2.331 -7.182 1.00 85.69 623 GLY A N 1
ATOM 4954 C CA . GLY A 1 623 ? -3.309 -1.828 -8.439 1.00 85.69 623 GLY A CA 1
ATOM 4955 C C . GLY A 1 623 ? -1.827 -2.158 -8.634 1.00 85.69 623 GLY A C 1
ATOM 4956 O O . GLY A 1 623 ? -1.319 -3.196 -8.210 1.00 85.69 623 GLY A O 1
ATOM 4957 N N . ILE A 1 624 ? -1.121 -1.261 -9.326 1.00 81.38 624 ILE A N 1
ATOM 4958 C CA . ILE A 1 624 ? 0.323 -1.393 -9.542 1.00 81.38 624 ILE A CA 1
ATOM 4959 C C . ILE A 1 624 ? 1.032 -0.967 -8.255 1.00 81.38 624 ILE A C 1
ATOM 4961 O O . ILE A 1 624 ? 0.766 0.135 -7.766 1.00 81.38 624 ILE A O 1
ATOM 4965 N N . PRO A 1 625 ? 1.955 -1.782 -7.721 1.00 86.00 625 PRO A N 1
ATOM 4966 C CA . PRO A 1 625 ? 2.672 -1.410 -6.517 1.00 86.00 625 PRO A CA 1
ATOM 4967 C C . PRO A 1 625 ? 3.490 -0.114 -6.734 1.00 86.00 625 PRO A C 1
ATOM 4969 O O . PRO A 1 625 ? 4.056 0.068 -7.816 1.00 86.00 625 PRO A O 1
ATOM 4972 N N . PRO A 1 626 ? 3.602 0.783 -5.731 1.00 85.38 626 PRO A N 1
ATOM 4973 C CA . PRO A 1 626 ? 4.167 2.134 -5.901 1.00 85.38 626 PRO A CA 1
ATOM 4974 C C . PRO A 1 626 ? 5.603 2.201 -6.431 1.00 85.38 626 PRO A C 1
ATOM 4976 O O . PRO A 1 626 ? 5.992 3.175 -7.074 1.00 85.38 626 PRO A O 1
ATOM 4979 N N . THR A 1 627 ? 6.395 1.166 -6.161 1.00 85.38 627 THR A N 1
ATOM 4980 C CA . THR A 1 627 ? 7.779 1.020 -6.628 1.00 85.38 627 THR A CA 1
ATOM 4981 C C . THR A 1 627 ? 7.968 -0.351 -7.302 1.00 85.38 627 THR A C 1
ATOM 4983 O O . THR A 1 627 ? 7.192 -1.281 -7.064 1.00 85.38 627 THR A O 1
ATOM 4986 N N . PRO A 1 628 ? 8.969 -0.527 -8.177 1.00 81.94 628 PRO A N 1
ATOM 4987 C CA . PRO A 1 628 ? 9.357 -1.859 -8.644 1.00 81.94 628 PRO A CA 1
ATOM 4988 C C . PRO A 1 628 ? 10.015 -2.670 -7.515 1.00 81.94 628 PRO A C 1
ATOM 4990 O O . PRO A 1 628 ? 10.423 -2.092 -6.507 1.00 81.94 628 PRO A O 1
ATOM 4993 N N . SER A 1 629 ? 10.136 -3.992 -7.683 1.00 85.88 629 SER A N 1
ATOM 4994 C CA . SER A 1 629 ? 10.745 -4.847 -6.657 1.00 85.88 629 SER A CA 1
ATOM 4995 C C . SER A 1 629 ? 12.250 -4.603 -6.525 1.00 85.88 629 SER A C 1
ATOM 4997 O O . SER A 1 629 ? 12.952 -4.578 -7.536 1.00 85.88 629 SER A O 1
ATOM 4999 N N . LEU A 1 630 ? 12.778 -4.490 -5.302 1.00 85.81 630 LEU A N 1
ATOM 5000 C CA . LEU A 1 630 ? 14.224 -4.380 -5.050 1.00 85.81 630 LEU A CA 1
ATOM 5001 C C . LEU A 1 630 ? 15.000 -5.562 -5.652 1.00 85.81 630 LEU A C 1
ATOM 5003 O O . LEU A 1 630 ? 16.114 -5.373 -6.150 1.00 85.81 630 LEU A O 1
ATOM 5007 N N . ARG A 1 631 ? 14.408 -6.762 -5.672 1.00 84.19 631 ARG A N 1
ATOM 5008 C CA . ARG A 1 631 ? 14.982 -7.956 -6.322 1.00 84.19 631 ARG A CA 1
ATOM 5009 C C . ARG A 1 631 ? 15.230 -7.744 -7.820 1.00 84.19 631 ARG A C 1
ATOM 5011 O O . ARG A 1 631 ? 16.189 -8.283 -8.365 1.00 84.19 631 ARG A O 1
ATOM 5018 N N . ASP A 1 632 ? 14.446 -6.874 -8.454 1.00 83.75 632 ASP A N 1
ATOM 5019 C CA . ASP A 1 632 ? 14.553 -6.540 -9.873 1.00 83.75 632 ASP A CA 1
ATOM 5020 C C . ASP A 1 632 ? 15.492 -5.353 -10.149 1.00 83.75 632 ASP A C 1
ATOM 5022 O O . ASP A 1 632 ? 15.598 -4.920 -11.295 1.00 83.75 632 ASP A O 1
ATOM 5026 N N . GLN A 1 633 ? 16.207 -4.809 -9.155 1.00 82.44 633 GLN A N 1
ATOM 5027 C CA . GLN A 1 633 ? 17.024 -3.589 -9.311 1.00 82.44 633 GLN A CA 1
ATOM 5028 C C . GLN A 1 633 ? 18.095 -3.656 -10.413 1.00 82.44 633 GLN A C 1
ATOM 5030 O O . GLN A 1 633 ? 18.529 -2.622 -10.926 1.00 82.44 633 GLN A O 1
ATOM 5035 N N . THR A 1 634 ? 18.556 -4.861 -10.754 1.00 83.50 634 THR A N 1
ATOM 5036 C CA . THR A 1 634 ? 19.539 -5.110 -11.816 1.00 83.50 634 THR A CA 1
ATOM 5037 C C . THR A 1 634 ? 18.892 -5.377 -13.169 1.00 83.50 634 THR A C 1
ATOM 5039 O O . THR A 1 634 ? 19.605 -5.387 -14.170 1.00 83.50 634 THR A O 1
ATOM 5042 N N . CYS A 1 635 ? 17.573 -5.558 -13.226 1.00 87.06 635 CYS A N 1
ATOM 5043 C CA . CYS A 1 635 ? 16.824 -5.857 -14.439 1.00 87.06 635 CYS A CA 1
ATOM 5044 C C . CYS A 1 635 ? 16.491 -4.593 -15.243 1.00 87.06 635 CYS A C 1
ATOM 5046 O O . CYS A 1 635 ? 16.576 -3.453 -14.775 1.00 87.06 635 CYS A O 1
ATOM 5048 N N . CYS A 1 636 ? 16.098 -4.789 -16.498 1.00 88.56 636 CYS A N 1
ATOM 5049 C CA . CYS A 1 636 ? 15.713 -3.707 -17.386 1.00 88.56 636 CYS A CA 1
ATOM 5050 C C . CYS A 1 636 ? 14.408 -3.054 -16.929 1.00 88.56 636 CYS A C 1
ATOM 5052 O O . CYS A 1 636 ? 13.354 -3.679 -16.960 1.00 88.56 636 CYS A O 1
ATOM 5054 N N . VAL A 1 637 ? 14.457 -1.755 -16.614 1.00 84.62 637 VAL A N 1
ATOM 5055 C CA . VAL A 1 637 ? 13.277 -0.948 -16.237 1.00 84.62 637 VAL A CA 1
ATOM 5056 C C . VAL A 1 637 ? 12.162 -1.018 -17.291 1.00 84.62 637 VAL A C 1
ATOM 5058 O O . VAL A 1 637 ? 10.980 -0.979 -16.958 1.00 84.62 637 VAL A O 1
ATOM 5061 N N . VAL A 1 638 ? 12.518 -1.151 -18.574 1.00 87.62 638 VAL A N 1
ATOM 5062 C CA . VAL A 1 638 ? 11.532 -1.328 -19.652 1.00 87.62 638 VAL A CA 1
ATOM 5063 C C . VAL A 1 638 ? 10.859 -2.697 -19.545 1.00 87.62 638 VAL A C 1
ATOM 5065 O O . VAL A 1 638 ? 9.635 -2.767 -19.598 1.00 87.62 638 VAL A O 1
ATOM 5068 N N . ASN A 1 639 ? 11.618 -3.770 -19.305 1.00 87.38 639 ASN A N 1
ATOM 5069 C CA . ASN A 1 639 ? 11.050 -5.108 -19.122 1.00 87.38 639 ASN A CA 1
ATOM 5070 C C . ASN A 1 639 ? 10.228 -5.218 -17.833 1.00 87.38 639 ASN A C 1
ATOM 5072 O O . ASN A 1 639 ? 9.171 -5.838 -17.860 1.00 87.38 639 ASN A O 1
ATOM 5076 N N . GLN A 1 640 ? 10.644 -4.564 -16.742 1.00 83.00 640 GLN A N 1
ATOM 5077 C CA . GLN A 1 640 ? 9.844 -4.452 -15.515 1.00 83.00 640 GLN A CA 1
ATOM 5078 C C . GLN A 1 640 ? 8.463 -3.846 -15.816 1.00 83.00 640 GLN A C 1
ATOM 5080 O O . GLN A 1 640 ? 7.436 -4.407 -15.438 1.00 83.00 640 GLN A O 1
ATOM 5085 N N . LYS A 1 641 ? 8.416 -2.734 -16.567 1.00 80.94 641 LYS A N 1
ATOM 5086 C CA . LYS A 1 641 ? 7.150 -2.110 -16.990 1.00 80.94 641 LYS A CA 1
ATOM 5087 C C . LYS A 1 641 ? 6.329 -3.020 -17.904 1.00 80.94 641 LYS A C 1
ATOM 5089 O O . LYS A 1 641 ? 5.127 -3.157 -17.697 1.00 80.94 641 LYS A O 1
ATOM 5094 N N . LEU A 1 642 ? 6.960 -3.655 -18.892 1.00 83.56 642 LEU A N 1
ATOM 5095 C CA . LEU A 1 642 ? 6.283 -4.596 -19.790 1.00 83.56 642 LEU A CA 1
ATOM 5096 C C . LEU A 1 642 ? 5.701 -5.789 -19.027 1.00 83.56 642 LEU A C 1
ATOM 5098 O O . LEU A 1 642 ? 4.605 -6.234 -19.355 1.00 83.56 642 LEU A O 1
ATOM 5102 N N . LYS A 1 643 ? 6.381 -6.269 -17.981 1.00 81.38 643 LYS A N 1
ATOM 5103 C CA . LYS A 1 643 ? 5.885 -7.350 -17.126 1.00 81.38 643 LYS A CA 1
ATOM 5104 C C . LYS A 1 643 ? 4.609 -6.952 -16.402 1.00 81.38 643 LYS A C 1
ATOM 5106 O O . LYS A 1 643 ? 3.641 -7.706 -16.456 1.00 81.38 643 LYS A O 1
ATOM 5111 N N . LEU A 1 644 ? 4.589 -5.764 -15.799 1.00 76.44 644 LEU A N 1
ATOM 5112 C CA . LEU A 1 644 ? 3.403 -5.225 -15.129 1.00 76.44 644 LEU A CA 1
ATOM 5113 C C . LEU A 1 644 ? 2.234 -5.038 -16.109 1.00 76.44 644 LEU A C 1
ATOM 5115 O O . LEU A 1 644 ? 1.102 -5.410 -15.806 1.00 76.44 644 LEU A O 1
ATOM 5119 N N . LEU A 1 645 ? 2.502 -4.518 -17.312 1.00 80.25 645 LEU A N 1
ATOM 5120 C CA . LEU A 1 645 ? 1.482 -4.371 -18.358 1.00 80.25 645 LEU A CA 1
ATOM 5121 C C . LEU A 1 645 ? 0.942 -5.727 -18.831 1.00 80.25 645 LEU A C 1
ATOM 5123 O O . LEU A 1 645 ? -0.268 -5.884 -18.981 1.00 80.25 645 LEU A O 1
ATOM 5127 N N . ALA A 1 646 ? 1.818 -6.716 -19.020 1.00 82.88 646 ALA A N 1
ATOM 5128 C CA . ALA A 1 646 ? 1.428 -8.069 -19.401 1.00 82.88 646 ALA A CA 1
ATOM 5129 C C . ALA A 1 646 ? 0.631 -8.777 -18.293 1.00 82.88 646 ALA A C 1
ATOM 5131 O O . ALA A 1 646 ? -0.325 -9.485 -18.594 1.00 82.88 646 ALA A O 1
ATOM 5132 N N . GLN A 1 647 ? 0.990 -8.578 -17.018 1.00 79.75 647 GLN A N 1
ATOM 5133 C CA . GLN A 1 647 ? 0.205 -9.062 -15.875 1.00 79.75 647 GLN A CA 1
ATOM 5134 C C . GLN A 1 647 ? -1.197 -8.450 -15.883 1.00 79.75 647 GLN A C 1
ATOM 5136 O O . GLN A 1 647 ? -2.174 -9.189 -15.884 1.00 79.75 647 GLN A O 1
ATOM 5141 N N . ARG A 1 648 ? -1.307 -7.125 -16.025 1.00 79.00 648 ARG A N 1
ATOM 5142 C CA . ARG A 1 648 ? -2.604 -6.436 -16.080 1.00 79.00 648 ARG A CA 1
ATOM 5143 C C . ARG A 1 648 ? -3.474 -6.888 -17.258 1.00 79.00 648 ARG A C 1
ATOM 5145 O O . ARG A 1 648 ? -4.690 -6.971 -17.118 1.00 79.00 648 ARG A O 1
ATOM 5152 N N . ALA A 1 649 ? -2.872 -7.171 -18.414 1.00 83.38 649 ALA A N 1
ATOM 5153 C CA . ALA A 1 649 ? -3.593 -7.717 -19.562 1.00 83.38 649 ALA A CA 1
ATOM 5154 C C . ALA A 1 649 ? -4.164 -9.115 -19.264 1.00 83.38 649 ALA A C 1
ATOM 5156 O O . ALA A 1 649 ? -5.336 -9.356 -19.543 1.00 83.38 649 ALA A O 1
ATOM 5157 N N . ARG A 1 650 ? -3.374 -9.995 -18.632 1.00 83.44 650 ARG A N 1
ATOM 5158 C CA . ARG A 1 650 ? -3.832 -11.328 -18.200 1.00 83.44 650 ARG A CA 1
ATOM 5159 C C . ARG A 1 650 ? -4.921 -11.263 -17.132 1.00 83.44 650 ARG A C 1
ATOM 5161 O O . ARG A 1 650 ? -5.871 -12.032 -17.197 1.00 83.44 650 ARG A O 1
ATOM 5168 N N . ASP A 1 651 ? -4.813 -10.344 -16.179 1.00 83.25 651 ASP A N 1
ATOM 5169 C CA . ASP A 1 651 ? -5.852 -10.164 -15.159 1.00 83.25 651 ASP A CA 1
ATOM 5170 C C . ASP A 1 651 ? -7.170 -9.722 -15.808 1.00 83.25 651 ASP A C 1
ATOM 5172 O O . ASP A 1 651 ? -8.225 -10.287 -15.531 1.00 83.25 651 ASP A O 1
ATOM 5176 N N . ARG A 1 652 ? -7.098 -8.794 -16.772 1.00 82.94 652 ARG A N 1
ATOM 5177 C CA . ARG A 1 652 ? -8.264 -8.354 -17.548 1.00 82.94 652 ARG A CA 1
ATOM 5178 C C . ARG A 1 652 ? -8.898 -9.478 -18.368 1.00 82.94 652 ARG A C 1
ATOM 5180 O O . ARG A 1 652 ? -10.104 -9.473 -18.577 1.00 82.94 652 ARG A O 1
ATOM 5187 N N . GLU A 1 653 ? -8.115 -10.436 -18.853 1.00 84.69 653 GLU A N 1
ATOM 5188 C CA . GLU A 1 653 ? -8.630 -11.620 -19.553 1.00 84.69 653 GLU A CA 1
ATOM 5189 C C . GLU A 1 653 ? -9.465 -12.539 -18.647 1.00 84.69 653 GLU A C 1
ATOM 5191 O O . GLU A 1 653 ? -10.357 -13.237 -19.141 1.00 84.69 653 GLU A O 1
ATOM 5196 N N . LEU A 1 654 ? -9.191 -12.530 -17.341 1.00 84.50 654 LEU A N 1
ATOM 5197 C CA . LEU A 1 654 ? -9.923 -13.293 -16.329 1.00 84.50 654 LEU A CA 1
ATOM 5198 C C . LEU A 1 654 ? -11.113 -12.524 -15.739 1.00 84.50 654 LEU A C 1
ATOM 5200 O O . LEU A 1 654 ? -11.952 -13.146 -15.092 1.00 84.50 654 LEU A O 1
ATOM 5204 N N . ASP A 1 655 ? -11.221 -11.212 -15.979 1.00 86.12 655 ASP A N 1
ATOM 5205 C CA . ASP A 1 655 ? -12.346 -10.415 -15.489 1.00 86.12 655 ASP A CA 1
ATOM 5206 C C . ASP A 1 655 ? -13.680 -10.987 -15.983 1.00 86.12 655 ASP A C 1
ATOM 5208 O O . ASP A 1 655 ? -13.890 -11.227 -17.177 1.00 86.12 655 ASP A O 1
ATOM 5212 N N . MET A 1 656 ? -14.603 -11.168 -15.042 1.00 89.12 656 MET A N 1
ATOM 5213 C CA . MET A 1 656 ? -15.968 -11.591 -15.315 1.00 89.12 656 MET A CA 1
ATOM 5214 C C . MET A 1 656 ? -16.753 -10.404 -15.870 1.00 89.12 656 MET A C 1
ATOM 5216 O O . MET A 1 656 ? -16.929 -9.390 -15.197 1.00 89.12 656 MET A O 1
ATOM 5220 N N . VAL A 1 657 ? -17.206 -10.522 -17.116 1.00 91.00 657 VAL A N 1
ATOM 5221 C CA . VAL A 1 657 ? -17.939 -9.473 -17.824 1.00 91.00 657 VAL A CA 1
ATOM 5222 C C . VAL A 1 657 ? -19.311 -9.982 -18.264 1.00 91.00 657 VAL A C 1
ATOM 5224 O O . VAL A 1 657 ? -19.433 -11.128 -18.710 1.00 91.00 657 VAL A O 1
ATOM 5227 N N . PRO A 1 658 ? -20.362 -9.151 -18.167 1.00 93.56 658 PRO A N 1
ATOM 5228 C CA . PRO A 1 658 ? -21.670 -9.522 -18.682 1.00 93.56 658 PRO A CA 1
ATOM 5229 C C . PRO A 1 658 ? -21.618 -9.663 -20.207 1.00 93.56 658 PRO A C 1
ATOM 5231 O O . PRO A 1 658 ? -20.898 -8.941 -20.909 1.00 93.56 658 PRO A O 1
ATOM 5234 N N . CYS A 1 659 ? -22.403 -10.594 -20.745 1.00 91.50 659 CYS A N 1
ATOM 5235 C CA . CYS A 1 659 ? -22.525 -10.764 -22.183 1.00 91.50 659 CYS A CA 1
ATOM 5236 C C . CYS A 1 659 ? -23.040 -9.476 -22.853 1.00 91.50 659 CYS A C 1
ATOM 5238 O O . CYS A 1 659 ? -24.128 -8.996 -22.549 1.00 91.50 659 CYS A O 1
ATOM 5240 N N . ARG A 1 660 ? -22.305 -8.962 -23.852 1.00 89.38 660 ARG A N 1
ATOM 5241 C CA . ARG A 1 660 ? -22.714 -7.785 -24.656 1.00 89.38 660 ARG A CA 1
ATOM 5242 C C . ARG A 1 660 ? -23.987 -7.979 -25.485 1.00 89.38 660 ARG A C 1
ATOM 5244 O O . ARG A 1 660 ? -24.536 -7.012 -25.988 1.00 89.38 660 ARG A O 1
ATOM 5251 N N . GLN A 1 661 ? -24.425 -9.222 -25.672 1.00 87.31 661 GLN A N 1
ATOM 5252 C CA . GLN A 1 661 ? -25.698 -9.550 -26.318 1.00 87.31 661 GLN A CA 1
ATOM 5253 C C . GLN A 1 661 ? -26.832 -9.707 -25.289 1.00 87.31 661 GLN A C 1
ATOM 5255 O O . GLN A 1 661 ? -27.916 -10.146 -25.654 1.00 87.31 661 GLN A O 1
ATOM 5260 N N . HIS A 1 662 ? -26.570 -9.368 -24.018 1.00 85.56 662 HIS A N 1
ATOM 5261 C CA . HIS A 1 662 ? -27.525 -9.333 -22.910 1.00 85.56 662 HIS A CA 1
ATOM 5262 C C . HIS A 1 662 ? -28.272 -10.652 -22.661 1.00 85.56 662 HIS A C 1
ATOM 5264 O O . HIS A 1 662 ? -29.421 -10.645 -22.249 1.00 85.56 662 HIS A O 1
ATOM 5270 N N . CYS A 1 663 ? -27.604 -11.797 -22.851 1.00 88.69 663 CYS A N 1
ATOM 5271 C CA . CYS A 1 663 ? -28.157 -13.115 -22.501 1.00 88.69 663 CYS A CA 1
ATOM 5272 C C . CYS A 1 663 ? -28.082 -13.451 -20.993 1.00 88.69 663 CYS A C 1
ATOM 5274 O O . CYS A 1 663 ? -28.126 -14.623 -20.634 1.00 88.69 663 CYS A O 1
ATOM 5276 N N . GLU A 1 664 ? -27.879 -12.443 -20.135 1.00 88.75 664 GLU A N 1
ATOM 5277 C CA . GLU A 1 664 ? -27.760 -12.533 -18.662 1.00 88.75 664 GLU A CA 1
ATOM 5278 C C . GLU A 1 664 ? -26.579 -13.361 -18.117 1.00 88.75 664 GLU A C 1
ATOM 5280 O O . GLU A 1 664 ? -26.282 -13.315 -16.926 1.00 88.75 664 GLU A O 1
ATOM 5285 N N . GLN A 1 665 ? -25.823 -14.050 -18.974 1.00 90.19 665 GLN A N 1
ATOM 5286 C CA . GLN A 1 665 ? -24.615 -14.763 -18.565 1.00 90.19 665 GLN A CA 1
ATOM 5287 C C . GLN A 1 665 ? -23.441 -13.806 -18.328 1.00 90.19 665 GLN A C 1
ATOM 5289 O O . GLN A 1 665 ? -23.162 -12.910 -19.136 1.00 90.19 665 GLN A O 1
ATOM 5294 N N . VAL A 1 666 ? -22.707 -14.053 -17.242 1.00 92.56 666 VAL A N 1
ATOM 5295 C CA . VAL A 1 666 ? -21.418 -13.422 -16.946 1.00 92.56 666 VAL A CA 1
ATOM 5296 C C . VAL A 1 666 ? -20.316 -14.421 -17.287 1.00 92.56 666 VAL A C 1
ATOM 5298 O O . VAL A 1 666 ? -20.308 -15.542 -16.784 1.00 92.56 666 VAL A O 1
ATOM 5301 N N . VAL A 1 667 ? -19.390 -14.029 -18.159 1.00 92.19 667 VAL A N 1
ATOM 5302 C CA . VAL A 1 667 ? -18.310 -14.893 -18.653 1.00 92.19 667 VAL A CA 1
ATOM 5303 C C . VAL A 1 667 ? -16.965 -14.197 -18.499 1.00 92.19 667 VAL A C 1
ATOM 5305 O O . VAL A 1 667 ? -16.891 -12.971 -18.541 1.00 92.19 667 VAL A O 1
ATOM 5308 N N . ALA A 1 668 ? -15.885 -14.964 -18.355 1.00 90.69 668 ALA A N 1
ATOM 5309 C CA . ALA A 1 668 ? -14.540 -14.395 -18.372 1.00 90.69 668 ALA A CA 1
ATOM 5310 C C . ALA A 1 668 ? -14.291 -13.664 -19.703 1.00 90.69 668 ALA A C 1
ATOM 5312 O O . ALA A 1 668 ? -14.651 -14.177 -20.768 1.00 90.69 668 ALA A O 1
ATOM 5313 N N . PHE A 1 669 ? -13.645 -12.499 -19.663 1.00 90.12 669 PHE A N 1
ATOM 5314 C CA . PHE A 1 669 ? -13.420 -11.651 -20.836 1.00 90.12 669 PHE A CA 1
ATOM 5315 C C . PHE A 1 669 ? -12.737 -12.403 -21.987 1.00 90.12 669 PHE A C 1
ATOM 5317 O O . PHE A 1 669 ? -13.171 -12.289 -23.133 1.00 90.12 669 PHE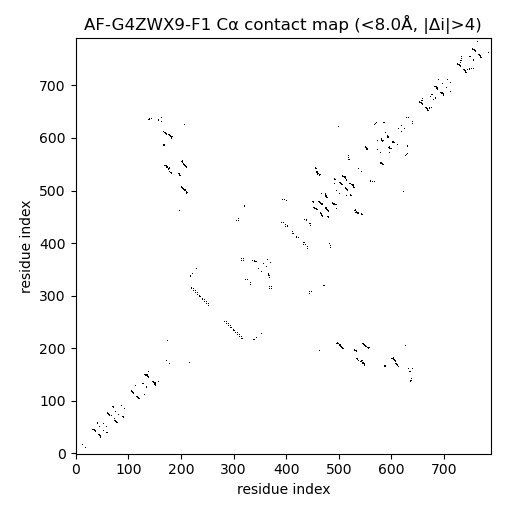 A O 1
ATOM 5324 N N . ARG A 1 670 ? -11.743 -13.253 -21.693 1.00 91.12 670 ARG A N 1
ATOM 5325 C CA . ARG A 1 670 ? -11.077 -14.114 -22.691 1.00 91.12 670 ARG A CA 1
ATOM 5326 C C . ARG A 1 670 ? -12.025 -15.078 -23.410 1.00 91.12 670 ARG A C 1
ATOM 5328 O O . ARG A 1 670 ? -11.775 -15.470 -24.544 1.00 91.12 670 ARG A O 1
ATOM 5335 N N . SER A 1 671 ? -13.102 -15.480 -22.740 1.00 92.25 671 SER A N 1
ATOM 5336 C CA . SER A 1 671 ? -14.106 -16.410 -23.255 1.00 92.25 671 SER A CA 1
ATOM 5337 C C . SER A 1 671 ? -15.286 -15.687 -23.902 1.00 92.25 671 SER A C 1
ATOM 5339 O O . SER A 1 671 ? -16.108 -16.346 -24.530 1.00 92.25 671 SER A O 1
ATOM 5341 N N . LEU A 1 672 ? -15.379 -14.357 -23.790 1.00 91.88 672 LEU A N 1
ATOM 5342 C CA . LEU A 1 672 ? -16.520 -13.579 -24.277 1.00 91.88 672 LEU A CA 1
ATOM 5343 C C . LEU A 1 672 ? -16.739 -13.752 -25.785 1.00 91.88 672 LEU A C 1
ATOM 5345 O O . LEU A 1 672 ? -17.872 -13.925 -26.227 1.00 91.88 672 LEU A O 1
ATOM 5349 N N . GLU A 1 673 ? -15.664 -13.760 -26.574 1.00 91.44 673 GLU A N 1
ATOM 5350 C CA . GLU A 1 673 ? -15.759 -13.947 -28.025 1.00 91.44 673 GLU A CA 1
ATOM 5351 C C . GLU A 1 673 ? -16.225 -15.362 -28.395 1.00 91.44 673 GLU A C 1
ATOM 5353 O O . GLU A 1 673 ? -17.108 -15.529 -29.241 1.00 91.44 673 GLU A O 1
ATOM 5358 N N . ARG A 1 674 ? -15.687 -16.390 -27.728 1.00 92.94 674 ARG A N 1
ATOM 5359 C CA . ARG A 1 674 ? -16.157 -17.774 -27.887 1.00 92.94 674 ARG A CA 1
ATOM 5360 C C . ARG A 1 674 ? -17.627 -17.894 -27.488 1.00 92.94 674 ARG A C 1
ATOM 5362 O O . ARG A 1 674 ? -18.403 -18.506 -28.222 1.00 92.94 674 ARG A O 1
ATOM 5369 N N . HIS A 1 675 ? -18.009 -17.274 -26.375 1.00 93.50 675 HIS A N 1
ATOM 5370 C CA . HIS A 1 675 ? -19.384 -17.231 -25.915 1.00 93.50 675 HIS A CA 1
ATOM 5371 C C . HIS A 1 675 ? -20.291 -16.605 -26.988 1.00 93.50 675 HIS A C 1
ATOM 5373 O O . HIS A 1 675 ? -21.243 -17.249 -27.414 1.00 93.50 675 HIS A O 1
ATOM 5379 N N . HIS A 1 676 ? -19.964 -15.427 -27.534 1.00 92.81 676 HIS A N 1
ATOM 5380 C CA . HIS A 1 676 ? -20.754 -14.791 -28.604 1.00 92.81 676 HIS A CA 1
ATOM 5381 C C . HIS A 1 676 ? -20.864 -15.628 -29.879 1.00 92.81 676 HIS A C 1
ATOM 5383 O O . HIS A 1 676 ? -21.897 -15.576 -30.542 1.00 92.81 676 HIS A O 1
ATOM 5389 N N . ARG A 1 677 ? -19.821 -16.384 -30.239 1.00 89.56 677 ARG A N 1
ATOM 5390 C CA . ARG A 1 677 ? -19.794 -17.174 -31.480 1.00 89.56 677 ARG A CA 1
ATOM 5391 C C . ARG A 1 677 ? -20.477 -18.536 -31.361 1.00 89.56 677 ARG A C 1
ATOM 5393 O O . ARG A 1 677 ? -21.038 -19.001 -32.348 1.00 89.56 677 ARG A O 1
ATOM 5400 N N . VAL A 1 678 ? -20.406 -19.191 -30.202 1.00 90.62 678 VAL A N 1
ATOM 5401 C CA . VAL A 1 678 ? -20.772 -20.614 -30.065 1.00 90.62 678 VAL A CA 1
ATOM 5402 C C . VAL A 1 678 ? -21.857 -20.848 -29.017 1.00 90.62 678 VAL A C 1
ATOM 5404 O O . VAL A 1 678 ? -22.793 -21.599 -29.274 1.00 90.62 678 VAL A O 1
ATOM 5407 N N . GLU A 1 679 ? -21.750 -20.215 -27.850 1.00 91.75 679 GLU A N 1
ATOM 5408 C CA . GLU A 1 679 ? -22.541 -20.588 -26.666 1.00 91.75 679 GLU A CA 1
ATOM 5409 C C . GLU A 1 679 ? -23.764 -19.680 -26.466 1.00 91.75 679 GLU A C 1
ATOM 5411 O O . GLU A 1 679 ? -24.806 -20.133 -26.000 1.00 91.75 679 GLU A O 1
ATOM 5416 N N . CYS A 1 680 ? -23.678 -18.410 -26.867 1.00 92.69 680 CYS A N 1
ATOM 5417 C CA . CYS A 1 680 ? -24.721 -17.421 -26.635 1.00 92.69 680 CYS A CA 1
ATOM 5418 C C . CYS A 1 680 ? -26.027 -17.806 -27.340 1.00 92.69 680 CYS A C 1
ATOM 5420 O O . CYS A 1 680 ? -26.053 -18.134 -28.531 1.00 92.69 680 CYS A O 1
ATOM 5422 N N . VAL A 1 681 ? -27.132 -17.702 -26.603 1.00 91.50 681 VAL A N 1
ATOM 5423 C CA . VAL A 1 681 ? -28.497 -17.961 -27.088 1.00 91.50 681 VAL A CA 1
ATOM 5424 C C . VAL A 1 681 ? -28.943 -16.911 -28.115 1.00 91.50 681 VAL A C 1
ATOM 5426 O O . VAL A 1 681 ? -29.742 -17.199 -29.006 1.00 91.50 681 VAL A O 1
ATOM 5429 N N . HIS A 1 682 ? -28.377 -15.706 -28.042 1.00 91.94 682 HIS A N 1
ATOM 5430 C CA . HIS A 1 682 ? -28.647 -14.609 -28.971 1.00 91.94 682 HIS A CA 1
ATOM 5431 C C . HIS A 1 682 ? -27.627 -14.497 -30.110 1.00 91.94 682 HIS A C 1
ATOM 5433 O O . HIS A 1 682 ? -27.674 -13.527 -30.869 1.00 91.94 682 HIS A O 1
ATOM 5439 N N . ARG A 1 683 ? -26.736 -15.487 -30.277 1.00 92.75 683 ARG A N 1
ATOM 5440 C CA . ARG A 1 683 ? -25.802 -15.511 -31.408 1.00 92.75 683 ARG A CA 1
ATOM 5441 C C . ARG A 1 683 ? -26.551 -15.589 -32.736 1.00 92.75 683 ARG A C 1
ATOM 5443 O O . ARG A 1 683 ? -27.585 -16.253 -32.836 1.00 92.75 683 ARG A O 1
ATOM 5450 N N . MET A 1 684 ? -25.999 -14.951 -33.760 1.00 90.62 684 MET A N 1
ATOM 5451 C CA . MET A 1 684 ? -26.529 -15.028 -35.119 1.00 90.62 684 MET A CA 1
ATOM 5452 C C . MET A 1 684 ? -26.007 -16.296 -35.793 1.00 90.62 684 MET A C 1
ATOM 5454 O O . MET A 1 684 ? -24.799 -16.526 -35.829 1.00 90.62 684 MET A O 1
ATOM 5458 N N . VAL A 1 685 ? -26.913 -17.115 -36.317 1.00 92.00 685 VAL A N 1
ATOM 5459 C CA . VAL A 1 685 ? -26.594 -18.327 -37.077 1.00 92.00 685 VAL A CA 1
ATOM 5460 C C . VAL A 1 685 ? -27.219 -18.256 -38.462 1.00 92.00 685 VAL A C 1
ATOM 5462 O O . VAL A 1 685 ? -28.260 -17.629 -38.650 1.00 92.00 685 VAL A O 1
ATOM 5465 N N . VAL A 1 686 ? -26.578 -18.908 -39.427 1.00 92.88 686 VAL A N 1
ATOM 5466 C CA . VAL A 1 686 ? -27.128 -19.112 -40.771 1.00 92.88 686 VAL A CA 1
ATOM 5467 C C . VAL A 1 686 ? -27.937 -20.407 -40.769 1.00 92.88 686 VAL A C 1
ATOM 5469 O O . VAL A 1 686 ? -27.535 -21.385 -40.130 1.00 92.88 686 VAL A O 1
ATOM 5472 N N . CYS A 1 687 ? -29.066 -20.423 -41.477 1.00 92.62 687 CYS A N 1
ATOM 5473 C CA . CYS A 1 687 ? -29.860 -21.632 -41.669 1.00 92.62 687 CYS A CA 1
ATOM 5474 C C . CYS A 1 687 ? -29.003 -22.788 -42.210 1.00 92.62 687 CYS A C 1
ATOM 5476 O O . CYS A 1 687 ? -28.242 -22.614 -43.161 1.00 92.62 687 CYS A O 1
ATOM 5478 N N . LYS A 1 688 ? -29.156 -23.981 -41.624 1.00 90.25 688 LYS A N 1
ATOM 5479 C CA . LYS A 1 688 ? -28.424 -25.195 -42.029 1.00 90.25 688 LYS A CA 1
ATOM 5480 C C . LYS A 1 688 ? -28.929 -25.798 -43.342 1.00 90.25 688 LYS A C 1
ATOM 5482 O O . LYS A 1 688 ? -28.231 -26.616 -43.936 1.00 90.25 688 LYS A O 1
ATOM 5487 N N . GLU A 1 689 ? -30.137 -25.443 -43.774 1.00 90.12 689 GLU A N 1
ATOM 5488 C CA . GLU A 1 689 ? -30.700 -25.962 -45.018 1.00 90.12 689 GLU A CA 1
ATOM 5489 C C . GLU A 1 689 ? -30.013 -25.321 -46.225 1.00 90.12 689 GLU A C 1
ATOM 5491 O O . GLU A 1 689 ? -29.958 -24.093 -46.368 1.00 90.12 689 GLU A O 1
ATOM 5496 N N . VAL A 1 690 ? -29.510 -26.174 -47.117 1.00 85.69 690 VAL A N 1
ATOM 5497 C CA . VAL A 1 690 ? -28.806 -25.754 -48.329 1.00 85.69 690 VAL A CA 1
ATOM 5498 C C . VAL A 1 690 ? -29.734 -24.876 -49.176 1.00 85.69 690 VAL A C 1
ATOM 5500 O O . VAL A 1 690 ? -30.813 -25.302 -49.591 1.00 85.69 690 VAL A O 1
ATOM 5503 N N . GLY A 1 691 ? -29.311 -23.634 -49.427 1.00 83.12 691 GLY A N 1
ATOM 5504 C CA . GLY A 1 691 ? -30.050 -22.667 -50.240 1.00 83.12 691 GLY A CA 1
ATOM 5505 C C . GLY A 1 691 ? -31.133 -21.861 -49.510 1.00 83.12 691 GLY A C 1
ATOM 5506 O O . GLY A 1 691 ? -31.988 -21.301 -50.190 1.00 83.12 691 GLY A O 1
ATOM 5507 N N . CYS A 1 692 ? -31.147 -21.816 -48.168 1.00 88.25 692 CYS A N 1
ATOM 5508 C CA . CYS A 1 692 ? -31.978 -20.866 -47.412 1.00 88.25 692 CYS A CA 1
ATOM 5509 C C . CYS A 1 692 ? -31.243 -19.549 -47.091 1.00 88.25 692 CYS A C 1
ATOM 5511 O O . CYS A 1 692 ? -31.893 -18.511 -47.090 1.00 88.25 692 CYS A O 1
ATOM 5513 N N . GLU A 1 693 ? -29.936 -19.587 -46.787 1.00 89.19 693 GLU A N 1
ATOM 5514 C CA . GLU A 1 693 ? -29.024 -18.446 -46.493 1.00 89.19 693 GLU A CA 1
ATOM 5515 C C . GLU A 1 693 ? -29.485 -17.408 -45.441 1.00 89.19 693 GLU A C 1
ATOM 5517 O O . GLU A 1 693 ? -28.749 -16.481 -45.109 1.00 89.19 693 GLU A O 1
ATOM 5522 N N . GLN A 1 694 ? -30.669 -17.575 -44.851 1.00 90.62 694 GLN A N 1
ATOM 5523 C CA . GLN A 1 694 ? -31.231 -16.671 -43.855 1.00 90.62 694 GLN A CA 1
ATOM 5524 C C . GLN A 1 694 ? -30.415 -16.695 -42.565 1.00 90.62 694 GLN A C 1
ATOM 5526 O O . GLN A 1 694 ? -30.050 -17.763 -42.064 1.00 90.62 694 GLN A O 1
ATOM 5531 N N . VAL A 1 695 ? -30.191 -15.507 -42.002 1.00 91.75 695 VAL A N 1
ATOM 5532 C CA . VAL A 1 695 ? -29.484 -15.319 -40.733 1.00 91.75 695 VAL A CA 1
ATOM 5533 C C . VAL A 1 695 ? -30.491 -14.953 -39.648 1.00 91.75 695 VAL A C 1
ATOM 5535 O O . VAL A 1 695 ? -31.267 -14.012 -39.799 1.00 91.75 695 VAL A O 1
ATOM 5538 N N . TYR A 1 696 ? -30.481 -15.680 -38.536 1.00 91.00 696 TYR A N 1
ATOM 5539 C CA . TYR A 1 696 ? -31.410 -15.477 -37.423 1.00 91.00 696 TYR A CA 1
ATOM 5540 C C . TYR A 1 696 ? -30.715 -15.703 -36.075 1.00 91.00 696 TYR A C 1
ATOM 5542 O O . TYR A 1 696 ? -29.620 -16.261 -36.009 1.00 91.00 696 TYR A O 1
ATOM 5550 N N . ARG A 1 697 ? -31.337 -15.255 -34.978 1.00 90.88 697 ARG A N 1
ATOM 5551 C CA . ARG A 1 697 ? -30.833 -15.535 -33.623 1.00 90.88 697 ARG A CA 1
ATOM 5552 C C . ARG A 1 697 ? -31.037 -17.009 -33.301 1.00 90.88 697 ARG A C 1
ATOM 5554 O O . ARG A 1 697 ? -32.113 -17.531 -33.558 1.00 90.88 697 ARG A O 1
ATOM 5561 N N . TRP A 1 698 ? -30.069 -17.673 -32.680 1.00 90.44 698 TRP A N 1
ATOM 5562 C CA . TRP A 1 698 ? -30.203 -19.092 -32.324 1.00 90.44 698 TRP A CA 1
ATOM 5563 C C . TRP A 1 698 ? -31.485 -19.401 -31.530 1.00 90.44 698 TRP A C 1
ATOM 5565 O O . TRP A 1 698 ? -32.159 -20.387 -31.813 1.00 90.44 698 TRP A O 1
ATOM 5575 N N . SER A 1 699 ? -31.894 -18.511 -30.619 1.00 91.31 699 SER A N 1
ATOM 5576 C CA . SER A 1 699 ? -33.168 -18.612 -29.891 1.00 91.31 699 SER A CA 1
ATOM 5577 C C . SER A 1 699 ? -34.408 -18.745 -30.786 1.00 91.31 699 SER A C 1
ATOM 5579 O O . SER A 1 699 ? -35.403 -19.320 -30.361 1.00 91.31 699 SER A O 1
ATOM 5581 N N . SER A 1 700 ? -34.365 -18.224 -32.016 1.00 91.88 700 SER A N 1
ATOM 5582 C CA . SER A 1 700 ? -35.458 -18.296 -32.990 1.00 91.88 700 SER A CA 1
ATOM 5583 C C . SER A 1 700 ? -35.289 -19.423 -34.021 1.00 91.88 700 SER A C 1
ATOM 5585 O O . SER A 1 700 ? -36.038 -19.448 -34.994 1.00 91.88 700 SER A O 1
ATOM 5587 N N . GLU A 1 701 ? -34.341 -20.361 -33.850 1.00 92.19 701 GLU A N 1
ATOM 5588 C CA . GLU A 1 701 ? -34.112 -21.472 -34.801 1.00 92.19 701 GLU A CA 1
ATOM 5589 C C . GLU A 1 701 ? -35.382 -22.300 -35.020 1.00 92.19 701 GLU A C 1
ATOM 5591 O O . GLU A 1 701 ? -35.805 -22.507 -36.156 1.00 92.19 701 GLU A O 1
ATOM 5596 N N . ALA A 1 702 ? -36.049 -22.699 -33.935 1.00 90.56 702 ALA A N 1
ATOM 5597 C CA . ALA A 1 702 ? -37.273 -23.494 -34.002 1.00 90.56 702 ALA A CA 1
ATOM 5598 C C . ALA A 1 702 ? -38.444 -22.749 -34.668 1.00 90.56 702 ALA A C 1
ATOM 5600 O O . ALA A 1 702 ? -39.333 -23.375 -35.243 1.00 90.56 702 ALA A O 1
ATOM 5601 N N . GLU A 1 703 ? -38.486 -21.420 -34.575 1.00 92.38 703 GLU A N 1
ATOM 5602 C CA . GLU A 1 703 ? -39.494 -20.605 -35.260 1.00 92.38 703 GLU A CA 1
ATOM 5603 C C . GLU A 1 703 ? -39.165 -20.476 -36.751 1.00 92.38 703 GLU A C 1
ATOM 5605 O O . GLU A 1 703 ? -40.035 -20.668 -37.600 1.00 92.38 703 GLU A O 1
ATOM 5610 N N . HIS A 1 704 ? -37.896 -20.217 -37.081 1.00 93.19 704 HIS A N 1
ATOM 5611 C CA . HIS A 1 704 ? -37.436 -20.139 -38.461 1.00 93.19 704 HIS A CA 1
ATOM 5612 C C . HIS A 1 704 ? -37.708 -21.445 -39.218 1.00 93.19 704 HIS A C 1
ATOM 5614 O O . HIS A 1 704 ? -38.327 -21.405 -40.280 1.00 93.19 704 HIS A O 1
ATOM 5620 N N . LEU A 1 705 ? -37.309 -22.594 -38.664 1.00 91.50 705 LEU A N 1
ATOM 5621 C CA . LEU A 1 705 ? -37.491 -23.894 -39.315 1.00 91.50 705 LEU A CA 1
ATOM 5622 C C . LEU A 1 705 ? -38.973 -24.244 -39.512 1.00 91.50 705 LEU A C 1
ATOM 5624 O O . LEU A 1 705 ? -39.342 -24.727 -40.577 1.00 91.50 705 LEU A O 1
ATOM 5628 N N . ARG A 1 706 ? -39.837 -23.944 -38.531 1.00 89.50 706 ARG A N 1
ATOM 5629 C CA . ARG A 1 706 ? -41.270 -24.282 -38.605 1.00 89.50 706 ARG A CA 1
ATOM 5630 C C . ARG A 1 706 ? -42.100 -23.370 -39.505 1.00 89.50 706 ARG A C 1
ATOM 5632 O O . ARG A 1 706 ? -43.128 -23.821 -39.990 1.00 89.50 706 ARG A O 1
ATOM 5639 N N . ALA A 1 707 ? -41.722 -22.102 -39.677 1.00 88.56 707 ALA A N 1
ATOM 5640 C CA . ALA A 1 707 ? -42.605 -21.119 -40.316 1.00 88.56 707 ALA A CA 1
ATOM 5641 C C . ALA A 1 707 ? -41.968 -20.298 -41.445 1.00 88.56 707 ALA A C 1
ATOM 5643 O O . ALA A 1 707 ? -42.696 -19.733 -42.254 1.00 88.56 707 ALA A O 1
ATOM 5644 N N . LYS A 1 708 ? -40.635 -20.188 -41.503 1.00 89.12 708 LYS A N 1
ATOM 5645 C CA . LYS A 1 708 ? -39.941 -19.259 -42.419 1.00 89.12 708 LYS A CA 1
ATOM 5646 C C . LYS A 1 708 ? -39.021 -19.965 -43.420 1.00 89.12 708 LYS A C 1
ATOM 5648 O O . LYS A 1 708 ? -38.764 -19.423 -44.488 1.00 89.12 708 LYS A O 1
ATOM 5653 N N . CYS A 1 709 ? -38.497 -21.146 -43.094 1.00 92.56 709 CYS A N 1
ATOM 5654 C CA . CYS A 1 709 ? -37.562 -21.870 -43.951 1.00 92.56 709 CYS A CA 1
ATOM 5655 C C . CYS A 1 709 ? -38.296 -22.706 -45.008 1.00 92.56 709 CYS A C 1
ATOM 5657 O O . CYS A 1 709 ? -38.620 -23.871 -44.779 1.00 92.56 709 CYS A O 1
ATOM 5659 N N . GLU A 1 710 ? -38.506 -22.143 -46.198 1.00 90.75 710 GLU A N 1
ATOM 5660 C CA . GLU A 1 710 ? -39.155 -22.848 -47.315 1.00 90.75 710 GLU A CA 1
ATOM 5661 C C . GLU A 1 710 ? -38.456 -24.168 -47.673 1.00 90.75 710 GLU A C 1
ATOM 5663 O O . GLU A 1 710 ? -39.115 -25.168 -47.953 1.00 90.75 710 GLU A O 1
ATOM 5668 N N . ARG A 1 711 ? -37.116 -24.200 -47.616 1.00 90.81 711 ARG A N 1
ATOM 5669 C CA . ARG A 1 711 ? -36.317 -25.407 -47.888 1.00 90.81 711 ARG A CA 1
ATOM 5670 C C . ARG A 1 711 ? -36.594 -26.516 -46.874 1.00 90.81 711 ARG A C 1
ATOM 5672 O O . ARG A 1 711 ? -36.782 -27.663 -47.276 1.00 90.81 711 ARG A O 1
ATOM 5679 N N . HIS A 1 712 ? -36.653 -26.169 -45.588 1.00 90.75 712 HIS A N 1
ATOM 5680 C CA . HIS A 1 712 ? -36.970 -27.115 -44.521 1.00 90.75 712 HIS A CA 1
ATOM 5681 C C . HIS A 1 712 ? -38.395 -27.652 -44.672 1.00 90.75 712 HIS A C 1
ATOM 5683 O O . HIS A 1 712 ? -38.605 -28.861 -44.665 1.00 90.75 712 HIS A O 1
ATOM 5689 N N . LEU A 1 713 ? -39.363 -26.761 -44.903 1.00 90.88 713 LEU A N 1
ATOM 5690 C CA . LEU A 1 713 ? -40.766 -27.130 -45.097 1.00 90.88 713 LEU A CA 1
ATOM 5691 C C . LEU A 1 713 ? -40.963 -28.034 -46.319 1.00 90.88 713 LEU A C 1
ATOM 5693 O O . LEU A 1 713 ? -41.684 -29.026 -46.249 1.00 90.88 713 LEU A O 1
ATOM 5697 N N . PHE A 1 714 ? -40.284 -27.739 -47.428 1.00 90.38 714 PHE A N 1
ATOM 5698 C CA . PHE A 1 714 ? -40.322 -28.585 -48.619 1.00 90.38 714 PHE A CA 1
ATOM 5699 C C . PHE A 1 714 ? -39.718 -29.970 -48.364 1.00 90.38 714 PHE A C 1
ATOM 5701 O O . PHE A 1 714 ? -40.249 -30.976 -48.835 1.00 90.38 714 PHE A O 1
ATOM 5708 N N . ARG A 1 715 ? -38.623 -30.047 -47.599 1.00 89.25 715 ARG A N 1
ATOM 5709 C CA . ARG A 1 715 ? -38.015 -31.319 -47.199 1.00 89.25 715 ARG A CA 1
ATOM 5710 C C . ARG A 1 715 ? -38.956 -32.141 -46.318 1.00 89.25 715 ARG A C 1
ATOM 5712 O O . ARG A 1 715 ? -39.134 -33.324 -46.600 1.00 89.25 715 ARG A O 1
ATOM 5719 N N . GLU A 1 716 ? -39.565 -31.531 -45.306 1.00 90.50 716 GLU A N 1
ATOM 5720 C CA . GLU A 1 716 ? -40.571 -32.173 -44.447 1.00 90.50 716 GLU A CA 1
ATOM 5721 C C . GLU A 1 716 ? -41.752 -32.701 -45.276 1.00 90.50 716 GLU A C 1
ATOM 5723 O O . GLU A 1 716 ? -42.165 -33.849 -45.119 1.00 90.50 716 GLU A O 1
ATOM 5728 N N . GLU A 1 717 ? -42.232 -31.921 -46.246 1.00 91.56 717 GLU A N 1
ATOM 5729 C CA . GLU A 1 717 ? -43.292 -32.341 -47.168 1.00 91.56 717 GLU A CA 1
ATOM 5730 C C . GLU A 1 717 ? -42.862 -33.518 -48.065 1.00 91.56 717 GLU A C 1
ATOM 5732 O O . GLU A 1 717 ? -43.632 -34.455 -48.282 1.00 91.56 717 GLU A O 1
ATOM 5737 N N . LEU A 1 718 ? -41.624 -33.533 -48.571 1.00 90.94 718 LEU A N 1
ATOM 5738 C CA . LEU A 1 718 ? -41.098 -34.671 -49.336 1.00 90.94 718 LEU A CA 1
ATOM 5739 C C . LEU A 1 718 ? -40.992 -35.941 -48.485 1.00 90.94 718 LEU A C 1
ATOM 5741 O O . LEU A 1 718 ? -41.345 -37.023 -48.962 1.00 90.94 718 LEU A O 1
ATOM 5745 N N . VAL A 1 719 ? -40.521 -35.813 -47.242 1.00 90.44 719 VAL A N 1
ATOM 5746 C CA . VAL A 1 719 ? -40.455 -36.917 -46.274 1.00 90.44 719 VAL A CA 1
ATOM 5747 C C . VAL A 1 719 ? -41.861 -37.444 -46.002 1.00 90.44 719 VAL A C 1
ATOM 5749 O O . VAL A 1 719 ? -42.094 -38.648 -46.125 1.00 90.44 719 VAL A O 1
ATOM 5752 N N . ARG A 1 720 ? -42.826 -36.553 -45.751 1.00 90.62 720 ARG A N 1
ATOM 5753 C CA . ARG A 1 720 ? -44.236 -36.910 -45.568 1.00 90.62 720 ARG A CA 1
ATOM 5754 C C . ARG A 1 720 ? -44.787 -37.679 -46.767 1.00 90.62 720 ARG A C 1
ATOM 5756 O O . ARG A 1 720 ? -45.250 -38.803 -46.607 1.00 90.62 720 ARG A O 1
ATOM 5763 N N . ARG A 1 721 ? -44.628 -37.156 -47.988 1.00 89.19 721 ARG A N 1
ATOM 5764 C CA . ARG A 1 721 ? -45.063 -37.838 -49.224 1.00 89.19 721 ARG A CA 1
ATOM 5765 C C . ARG A 1 721 ? -44.392 -39.192 -49.427 1.00 89.19 721 ARG A C 1
ATOM 5767 O O . ARG A 1 721 ? -45.004 -40.110 -49.977 1.00 89.19 721 ARG A O 1
ATOM 5774 N N . TYR A 1 722 ? -43.122 -39.321 -49.053 1.00 89.00 722 TYR A N 1
ATOM 5775 C CA . TYR A 1 722 ? -42.405 -40.589 -49.127 1.00 89.00 722 TYR A CA 1
ATOM 5776 C C . TYR A 1 722 ? -43.015 -41.632 -48.182 1.00 89.00 722 TYR A C 1
ATOM 5778 O O . TYR A 1 722 ? -43.222 -42.777 -48.599 1.00 89.00 722 TYR A O 1
ATOM 5786 N N . HIS A 1 723 ? -43.353 -41.231 -46.953 1.00 89.06 723 HIS A N 1
ATOM 5787 C CA . HIS A 1 723 ? -44.060 -42.080 -45.997 1.00 89.06 723 HIS A CA 1
ATOM 5788 C C . HIS A 1 723 ? -45.477 -42.419 -46.477 1.00 89.06 723 HIS A C 1
ATOM 5790 O O . HIS A 1 723 ? -45.798 -43.602 -46.557 1.00 89.06 723 HIS A O 1
ATOM 5796 N N . ASP A 1 724 ? -46.263 -41.439 -46.929 1.00 89.12 724 ASP A N 1
ATOM 5797 C CA . ASP A 1 724 ? -47.632 -41.645 -47.429 1.00 89.12 724 ASP A CA 1
ATOM 5798 C C . ASP A 1 724 ? -47.692 -42.639 -48.599 1.00 89.12 724 ASP A C 1
ATOM 5800 O O . ASP A 1 724 ? -48.613 -43.446 -48.709 1.00 89.12 724 ASP A O 1
ATOM 5804 N N . LYS A 1 725 ? -46.700 -42.613 -49.499 1.00 87.44 725 LYS A N 1
ATOM 5805 C CA . LYS A 1 725 ? -46.613 -43.565 -50.622 1.00 87.44 725 LYS A CA 1
ATOM 5806 C C . LYS A 1 725 ? -46.310 -44.996 -50.171 1.00 87.44 725 LYS A C 1
ATOM 5808 O O . LYS A 1 725 ? -46.647 -45.941 -50.890 1.00 87.44 725 LYS A O 1
ATOM 5813 N N . ARG A 1 726 ? -45.624 -45.160 -49.041 1.00 88.75 726 ARG A N 1
ATOM 5814 C CA . ARG A 1 726 ? -45.234 -46.457 -48.465 1.00 88.75 726 ARG A CA 1
ATOM 5815 C C . ARG A 1 726 ? -46.189 -46.942 -47.381 1.00 88.75 726 ARG A C 1
ATOM 5817 O O . ARG A 1 726 ? -46.060 -48.092 -46.968 1.00 88.75 726 ARG A O 1
ATOM 5824 N N . GLU A 1 727 ? -47.123 -46.097 -46.963 1.00 90.50 727 GLU A N 1
ATOM 5825 C CA . GLU A 1 727 ? -48.182 -46.438 -46.028 1.00 90.50 727 GLU A CA 1
ATOM 5826 C C . GLU A 1 727 ? -48.940 -47.668 -46.534 1.00 90.50 727 GLU A C 1
ATOM 5828 O O . GLU A 1 727 ? -49.342 -47.741 -47.702 1.00 90.50 727 GLU A O 1
ATOM 5833 N N . LEU A 1 728 ? -49.070 -48.661 -45.657 1.00 90.56 728 LEU A N 1
ATOM 5834 C CA . LEU A 1 728 ? -49.862 -49.851 -45.912 1.00 90.56 728 LEU A CA 1
ATOM 5835 C C . LEU A 1 728 ? -51.326 -49.487 -45.701 1.00 90.56 728 LEU A C 1
ATOM 5837 O O . LEU A 1 728 ? -51.737 -49.163 -44.593 1.00 90.56 728 LEU A O 1
ATOM 5841 N N . VAL A 1 729 ? -52.092 -49.538 -46.780 1.00 89.62 729 VAL A N 1
ATOM 5842 C CA . VAL A 1 729 ? -53.523 -49.247 -46.783 1.00 89.62 729 VAL A CA 1
ATOM 5843 C C . VAL A 1 729 ? -54.294 -50.485 -47.218 1.00 89.62 729 VAL A C 1
ATOM 5845 O O . VAL A 1 729 ? -53.799 -51.303 -47.998 1.00 89.62 729 VAL A O 1
ATOM 5848 N N . GLU A 1 730 ? -55.511 -50.632 -46.710 1.00 90.00 730 GLU A N 1
ATOM 5849 C CA . GLU A 1 730 ? -56.406 -51.711 -47.117 1.00 90.00 730 GLU A CA 1
ATOM 5850 C C . GLU A 1 730 ? -56.792 -51.572 -48.596 1.00 90.00 730 GLU A C 1
ATOM 5852 O O . GLU A 1 730 ? -56.954 -50.469 -49.127 1.00 90.00 730 GLU A O 1
ATOM 5857 N N . CYS A 1 731 ? -56.904 -52.708 -49.285 1.00 88.31 731 CYS A N 1
ATOM 5858 C CA . CYS A 1 731 ? -57.306 -52.745 -50.686 1.00 88.31 731 CYS A CA 1
ATOM 5859 C C . CYS A 1 731 ? -58.711 -52.156 -50.891 1.00 88.31 731 CYS A C 1
ATOM 5861 O O . CYS A 1 731 ? -59.668 -52.614 -50.275 1.00 88.31 731 CYS A O 1
ATOM 5863 N N . ILE A 1 732 ? -58.847 -51.226 -51.846 1.00 87.25 732 ILE A N 1
ATOM 5864 C CA . ILE A 1 732 ? -60.120 -50.555 -52.192 1.00 87.25 732 ILE A CA 1
ATOM 5865 C C . ILE A 1 732 ? -61.186 -51.558 -52.678 1.00 87.25 732 ILE A C 1
ATOM 5867 O O . ILE A 1 732 ? -62.381 -51.328 -52.534 1.00 87.25 732 ILE A O 1
ATOM 5871 N N . LEU A 1 733 ? -60.764 -52.699 -53.237 1.00 86.12 733 LEU A N 1
ATOM 5872 C CA . LEU A 1 733 ? -61.653 -53.787 -53.662 1.00 86.12 733 LEU A CA 1
ATOM 5873 C C . LEU A 1 733 ? -61.970 -54.780 -52.523 1.00 86.12 733 LEU A C 1
ATOM 5875 O O . LEU A 1 733 ? -62.471 -55.874 -52.789 1.00 86.12 733 LEU A O 1
ATOM 5879 N N . ASN A 1 734 ? -61.647 -54.441 -51.270 1.00 84.88 734 ASN A N 1
ATOM 5880 C CA . ASN A 1 734 ? -61.916 -55.217 -50.054 1.00 84.88 734 ASN A CA 1
ATOM 5881 C C . ASN A 1 734 ? -61.453 -56.683 -50.124 1.00 84.88 734 ASN A C 1
ATOM 5883 O O . ASN A 1 734 ? -62.171 -57.606 -49.739 1.00 84.88 734 ASN A O 1
ATOM 5887 N N . CYS A 1 735 ? -60.242 -56.932 -50.633 1.00 84.25 735 CYS A N 1
ATOM 5888 C CA . CYS A 1 735 ? -59.663 -58.282 -50.679 1.00 84.25 735 CYS A CA 1
ATOM 5889 C C . CYS A 1 735 ? -58.862 -58.674 -49.421 1.00 84.25 735 CYS A C 1
ATOM 5891 O O . CYS A 1 735 ? -58.121 -59.653 -49.463 1.00 84.25 735 CYS A O 1
ATOM 5893 N N . ALA A 1 736 ? -58.985 -57.900 -48.334 1.00 82.25 736 ALA A N 1
ATOM 5894 C CA . ALA A 1 736 ? -58.301 -58.072 -47.044 1.00 82.25 736 ALA A CA 1
ATOM 5895 C C . ALA A 1 736 ? -56.755 -58.025 -47.075 1.00 82.25 736 ALA A C 1
ATOM 5897 O O . ALA A 1 736 ? -56.111 -58.325 -46.073 1.00 82.25 736 ALA A O 1
ATOM 5898 N N . GLN A 1 737 ? -56.138 -57.627 -48.195 1.00 85.94 737 GLN A N 1
ATOM 5899 C CA . GLN A 1 737 ? -54.688 -57.433 -48.284 1.00 85.94 737 GLN A CA 1
ATOM 5900 C C . GLN A 1 737 ? -54.312 -55.976 -47.994 1.00 85.94 737 GLN A C 1
ATOM 5902 O O . GLN A 1 737 ? -54.929 -55.050 -48.528 1.00 85.94 737 GLN A O 1
ATOM 5907 N N . LEU A 1 738 ? -53.275 -55.792 -47.174 1.00 89.50 738 LEU A N 1
ATOM 5908 C CA . LEU A 1 738 ? -52.626 -54.503 -46.950 1.00 89.50 738 LEU A CA 1
ATOM 5909 C C . LEU A 1 738 ? -51.585 -54.271 -48.041 1.00 89.50 738 LEU A C 1
ATOM 5911 O O . LEU A 1 738 ? -50.643 -55.048 -48.196 1.00 89.50 738 LEU A O 1
ATOM 5915 N N . VAL A 1 739 ? -51.751 -53.189 -48.793 1.00 87.75 739 VAL A N 1
ATOM 5916 C CA . VAL A 1 739 ? -50.914 -52.870 -49.948 1.00 87.75 739 VAL A CA 1
ATOM 5917 C C . VAL A 1 739 ? -50.300 -51.501 -49.734 1.00 87.75 739 VAL A C 1
ATOM 5919 O O . VAL A 1 739 ? -50.966 -50.569 -49.288 1.00 87.75 739 VAL A O 1
ATOM 5922 N N . GLN A 1 740 ? -49.015 -51.352 -50.063 1.00 89.75 740 GLN A N 1
ATOM 5923 C CA . GLN A 1 740 ? -48.398 -50.026 -50.052 1.00 89.75 740 GLN A CA 1
ATOM 5924 C C . GLN A 1 740 ? -49.161 -49.119 -51.013 1.00 89.75 740 GLN A C 1
ATOM 5926 O O . GLN A 1 740 ? -49.348 -49.487 -52.175 1.00 89.75 740 GLN A O 1
ATOM 5931 N N . ARG A 1 741 ? -49.555 -47.923 -50.564 1.00 87.88 741 ARG A N 1
ATOM 5932 C CA . ARG A 1 741 ? -50.408 -47.006 -51.337 1.00 87.88 741 ARG A CA 1
ATOM 5933 C C . ARG A 1 741 ? -49.905 -46.787 -52.771 1.00 87.88 741 ARG A C 1
ATOM 5935 O O . ARG A 1 741 ? -50.703 -46.788 -53.704 1.00 87.88 741 ARG A O 1
ATOM 5942 N N . ARG A 1 742 ? -48.583 -46.706 -52.985 1.00 89.44 742 ARG A N 1
ATOM 5943 C CA . ARG A 1 742 ? -47.961 -46.591 -54.324 1.00 89.44 742 ARG A CA 1
ATOM 5944 C C . ARG A 1 742 ? -48.249 -47.752 -55.288 1.00 89.44 742 ARG A C 1
ATOM 5946 O O . ARG A 1 742 ? -48.204 -47.547 -56.494 1.00 89.44 742 ARG A O 1
ATOM 5953 N N . PHE A 1 743 ? -48.516 -48.952 -54.778 1.00 91.19 743 PHE A N 1
ATOM 5954 C CA . PHE A 1 743 ? -48.804 -50.153 -55.568 1.00 91.19 743 PHE A CA 1
ATOM 5955 C C . PHE A 1 743 ? -50.295 -50.495 -55.610 1.00 91.19 743 PHE A C 1
ATOM 5957 O O . PHE A 1 743 ? -50.667 -51.472 -56.253 1.00 91.19 743 PHE A O 1
ATOM 5964 N N . MET A 1 744 ? -51.160 -49.678 -54.995 1.00 88.88 744 MET A N 1
ATOM 5965 C CA . MET A 1 744 ? -52.603 -49.928 -54.946 1.00 88.88 744 MET A CA 1
ATOM 5966 C C . MET A 1 744 ? -53.207 -50.108 -56.346 1.00 88.88 744 MET A C 1
ATOM 5968 O O . MET A 1 744 ? -53.966 -51.043 -56.578 1.00 88.88 744 MET A O 1
ATOM 5972 N N . ALA A 1 745 ? -52.819 -49.269 -57.311 1.00 88.06 745 ALA A N 1
ATOM 5973 C CA . ALA A 1 745 ? -53.308 -49.386 -58.684 1.00 88.06 745 ALA A CA 1
ATOM 5974 C C . ALA A 1 745 ? -52.887 -50.713 -59.340 1.00 88.06 745 ALA A C 1
ATOM 5976 O O . ALA A 1 745 ? -53.723 -51.388 -59.936 1.00 88.06 745 ALA A O 1
ATOM 5977 N N . LEU A 1 746 ? -51.618 -51.113 -59.202 1.00 90.75 746 LEU A N 1
ATOM 5978 C CA . LEU A 1 746 ? -51.122 -52.379 -59.748 1.00 90.75 746 LEU A CA 1
ATOM 5979 C C . LEU A 1 746 ? -51.853 -53.568 -59.116 1.00 90.75 746 LEU A C 1
ATOM 5981 O O . LEU A 1 746 ? -52.345 -54.440 -59.835 1.00 90.75 746 LEU A O 1
ATOM 5985 N N . HIS A 1 747 ? -51.984 -53.544 -57.789 1.00 89.25 747 HIS A N 1
ATOM 5986 C CA . HIS A 1 747 ? -52.696 -54.561 -57.039 1.00 89.25 747 HIS A CA 1
ATOM 5987 C C . HIS A 1 747 ? -54.145 -54.694 -57.527 1.00 89.25 747 HIS A C 1
ATOM 5989 O O . HIS A 1 747 ? -54.537 -55.773 -57.965 1.00 89.25 747 HIS A O 1
ATOM 5995 N N . CYS A 1 748 ? -54.924 -53.605 -57.547 1.00 87.88 748 CYS A N 1
ATOM 5996 C CA . CYS A 1 748 ? -56.333 -53.632 -57.953 1.00 87.88 748 CYS A CA 1
ATOM 5997 C C . CYS A 1 748 ? -56.548 -54.150 -59.384 1.00 87.88 748 CYS A C 1
ATOM 5999 O O . CYS A 1 748 ? -57.531 -54.843 -59.630 1.00 87.88 748 CYS A O 1
ATOM 6001 N N . HIS A 1 749 ? -55.643 -53.845 -60.322 1.00 86.50 749 HIS A N 1
ATOM 6002 C CA . HIS A 1 749 ? -55.829 -54.194 -61.735 1.00 86.50 749 HIS A CA 1
ATOM 6003 C C . HIS A 1 749 ? -55.274 -55.569 -62.118 1.00 86.50 749 HIS A C 1
ATOM 6005 O O . HIS A 1 749 ? -55.820 -56.202 -63.019 1.00 86.50 749 HIS A O 1
ATOM 6011 N N . LYS A 1 750 ? -54.189 -56.037 -61.487 1.00 84.44 750 LYS A N 1
ATOM 6012 C CA . LYS A 1 750 ? -53.488 -57.257 -61.930 1.00 84.44 750 LYS A CA 1
ATOM 6013 C C . LYS A 1 750 ? -53.494 -58.387 -60.910 1.00 84.44 750 LYS A C 1
ATOM 6015 O O . LYS A 1 750 ? -53.614 -59.545 -61.298 1.00 84.44 750 LYS A O 1
ATOM 6020 N N . GLU A 1 751 ? -53.387 -58.069 -59.626 1.00 86.81 751 GLU A N 1
ATOM 6021 C CA . GLU A 1 751 ? -53.091 -59.066 -58.587 1.00 86.81 751 GLU A CA 1
ATOM 6022 C C . GLU A 1 751 ? -54.311 -59.389 -57.720 1.00 86.81 751 GLU A C 1
ATOM 6024 O O . GLU A 1 751 ? -54.460 -60.510 -57.239 1.00 86.81 751 GLU A O 1
ATOM 6029 N N . CYS A 1 752 ? -55.219 -58.428 -57.545 1.00 88.19 752 CYS A N 1
ATOM 6030 C CA . CYS A 1 752 ? -56.341 -58.546 -56.630 1.00 88.19 752 CYS A CA 1
ATOM 6031 C C . CYS A 1 752 ? -57.266 -59.704 -57.028 1.00 88.19 752 CYS A C 1
ATOM 6033 O O . CYS A 1 752 ? -57.678 -59.842 -58.184 1.00 88.19 752 CYS A O 1
ATOM 6035 N N . VAL A 1 753 ? -57.645 -60.518 -56.041 1.00 86.44 753 VAL A N 1
ATOM 6036 C CA . VAL A 1 753 ? -58.610 -61.619 -56.208 1.00 86.44 753 VAL A CA 1
ATOM 6037 C C . VAL A 1 753 ? -60.033 -61.118 -56.463 1.00 86.44 753 VAL A C 1
ATOM 6039 O O . VAL A 1 753 ? -60.843 -61.821 -57.064 1.00 86.44 753 VAL A O 1
ATOM 6042 N N . ASN A 1 754 ? -60.328 -59.888 -56.037 1.00 89.00 754 ASN A N 1
ATOM 6043 C CA . ASN A 1 754 ? -61.602 -59.221 -56.276 1.00 89.00 754 ASN A CA 1
ATOM 6044 C C . ASN A 1 754 ? -61.588 -58.347 -57.547 1.00 89.00 754 ASN A C 1
ATOM 6046 O O . ASN A 1 754 ? -62.560 -57.636 -57.793 1.00 89.00 754 ASN A O 1
ATOM 6050 N N . ARG A 1 755 ? -60.518 -58.377 -58.359 1.00 89.88 755 ARG A N 1
ATOM 6051 C CA . ARG A 1 755 ? -60.483 -57.629 -59.626 1.00 89.88 755 ARG A CA 1
ATOM 6052 C C . ARG A 1 755 ? -61.544 -58.151 -60.593 1.00 89.88 755 ARG A C 1
ATOM 6054 O O . ARG A 1 755 ? -61.858 -59.342 -60.588 1.00 89.88 755 ARG A O 1
ATOM 6061 N N . LEU A 1 756 ? -62.049 -57.274 -61.449 1.00 87.25 756 LEU A N 1
ATOM 6062 C CA . LEU A 1 756 ? -62.957 -57.651 -62.527 1.00 87.25 756 LEU A CA 1
ATOM 6063 C C . LEU A 1 756 ? -62.143 -58.154 -63.722 1.00 87.25 756 LEU A C 1
ATOM 6065 O O . LEU A 1 756 ? -61.211 -57.488 -64.168 1.00 87.25 756 LEU A O 1
ATOM 6069 N N . ILE A 1 757 ? -62.491 -59.333 -64.223 1.00 87.19 757 ILE A N 1
ATOM 6070 C CA . ILE A 1 757 ? -61.935 -59.928 -65.440 1.00 87.19 757 ILE A CA 1
ATOM 6071 C C . ILE A 1 757 ? -63.075 -60.318 -66.376 1.00 87.19 757 ILE A C 1
ATOM 6073 O O . ILE A 1 757 ? -64.187 -60.578 -65.926 1.00 87.19 757 ILE A O 1
ATOM 6077 N N . THR A 1 758 ? -62.820 -60.361 -67.677 1.00 86.62 758 THR A N 1
ATOM 6078 C CA . THR A 1 758 ? -63.781 -60.879 -68.658 1.00 86.62 758 THR A CA 1
ATOM 6079 C C . THR A 1 758 ? -63.706 -62.400 -68.726 1.00 86.62 758 THR A C 1
ATOM 6081 O O . THR A 1 758 ? -62.643 -62.986 -68.498 1.00 86.62 758 THR A O 1
ATOM 6084 N N . CYS A 1 759 ? -64.823 -63.048 -69.050 1.00 83.19 759 CYS A N 1
ATOM 6085 C CA . CYS A 1 759 ? -64.842 -64.481 -69.321 1.00 83.19 759 CYS A CA 1
ATOM 6086 C C . CYS A 1 759 ? -63.835 -64.841 -70.444 1.00 83.19 759 CYS A C 1
ATOM 6088 O O . CYS A 1 759 ? -63.783 -64.128 -71.448 1.00 83.19 759 CYS A O 1
ATOM 6090 N N . PRO A 1 760 ? -63.029 -65.916 -70.301 1.00 83.50 760 PRO A N 1
ATOM 6091 C CA . PRO A 1 760 ? -62.075 -66.355 -71.324 1.00 83.50 760 PRO A CA 1
ATOM 6092 C C . PRO A 1 760 ? -62.729 -66.740 -72.654 1.00 83.50 760 PRO A C 1
ATOM 6094 O O . PRO A 1 760 ? -62.107 -66.615 -73.707 1.00 83.50 760 PRO A O 1
ATOM 6097 N N . TRP A 1 761 ? -63.976 -67.212 -72.607 1.00 80.56 761 TRP A N 1
ATOM 6098 C CA . TRP A 1 761 ? -64.747 -67.548 -73.795 1.00 80.56 761 TRP A CA 1
ATOM 6099 C C . TRP A 1 761 ? -65.345 -66.274 -74.390 1.00 80.56 761 TRP A C 1
ATOM 6101 O O . TRP A 1 761 ? -66.216 -65.638 -73.788 1.00 80.56 761 TRP A O 1
ATOM 6111 N N . ALA A 1 762 ? -64.846 -65.889 -75.567 1.00 76.56 762 ALA A N 1
ATOM 6112 C CA . ALA A 1 762 ? -65.189 -64.629 -76.226 1.00 76.56 762 ALA A CA 1
ATOM 6113 C C . ALA A 1 762 ? -66.689 -64.493 -76.549 1.00 76.56 762 ALA A C 1
ATOM 6115 O O . ALA A 1 762 ? -67.196 -63.378 -76.633 1.00 76.56 762 ALA A O 1
ATOM 6116 N N . ASP A 1 763 ? -67.402 -65.613 -76.684 1.00 79.31 763 ASP A N 1
ATOM 6117 C CA . ASP A 1 763 ? -68.846 -65.678 -76.922 1.00 79.31 763 ASP A CA 1
ATOM 6118 C C . ASP A 1 763 ? -69.694 -65.506 -75.645 1.00 79.31 763 ASP A C 1
ATOM 6120 O O . ASP A 1 763 ? -70.892 -65.258 -75.747 1.00 79.31 763 ASP A O 1
ATOM 6124 N N . CYS A 1 764 ? -69.103 -65.587 -74.445 1.00 83.56 764 CYS A N 1
ATOM 6125 C CA . CYS A 1 764 ? -69.820 -65.353 -73.187 1.00 83.56 764 CYS A CA 1
ATOM 6126 C C . CYS A 1 764 ? -69.892 -63.864 -72.805 1.00 83.56 764 CYS A C 1
ATOM 6128 O O . CYS A 1 764 ? -70.905 -63.424 -72.272 1.00 83.56 764 CYS A O 1
ATOM 6130 N N . GLY A 1 765 ? -68.816 -63.096 -73.015 1.00 78.06 765 GLY A N 1
ATOM 6131 C CA . GLY A 1 765 ? -68.773 -61.636 -72.819 1.00 78.06 765 GLY A CA 1
ATOM 6132 C C . GLY A 1 765 ? -68.975 -61.082 -71.392 1.00 78.06 765 GLY A C 1
ATOM 6133 O O . GLY A 1 765 ? -68.817 -59.879 -71.199 1.00 78.06 765 GLY A O 1
ATOM 6134 N N . GLU A 1 766 ? -69.299 -61.901 -70.384 1.00 82.81 766 GLU A N 1
ATOM 6135 C CA . GLU A 1 766 ? -69.563 -61.429 -69.013 1.00 82.81 766 GLU A CA 1
ATOM 6136 C C . GLU A 1 766 ? -68.286 -60.993 -68.269 1.00 82.81 766 GLU A C 1
ATOM 6138 O O . GLU A 1 766 ? -67.249 -61.665 -68.308 1.00 82.81 766 GLU A O 1
ATOM 6143 N N . THR A 1 767 ? -68.374 -59.877 -67.537 1.00 84.50 767 THR A N 1
ATOM 6144 C CA . THR A 1 767 ? -67.365 -59.427 -66.569 1.00 84.50 767 THR A CA 1
ATOM 6145 C C . THR A 1 767 ? -67.656 -60.012 -65.194 1.00 84.50 767 THR A C 1
ATOM 6147 O O . THR A 1 767 ? -68.730 -59.837 -64.625 1.00 84.50 767 THR A O 1
ATOM 6150 N N . ILE A 1 768 ? -66.662 -60.676 -64.627 1.00 85.06 768 ILE A N 1
ATOM 6151 C CA . ILE A 1 768 ? -66.771 -61.474 -63.410 1.00 85.06 768 ILE A CA 1
ATOM 6152 C C . ILE A 1 768 ? -65.636 -61.138 -62.454 1.00 85.06 768 ILE A C 1
ATOM 6154 O O . ILE A 1 768 ? -64.531 -60.768 -62.848 1.00 85.06 768 ILE A O 1
ATOM 6158 N N . VAL A 1 769 ? -65.901 -61.292 -61.160 1.00 85.94 769 VAL A N 1
ATOM 6159 C CA . VAL A 1 769 ? -64.867 -61.149 -60.134 1.00 85.94 769 VAL A CA 1
ATOM 6160 C C . VAL A 1 769 ? -63.899 -62.325 -60.257 1.00 85.94 769 VAL A C 1
ATOM 6162 O O . VAL A 1 769 ? -64.337 -63.478 -60.267 1.00 85.94 769 VAL A O 1
ATOM 6165 N N . ALA A 1 770 ? -62.594 -62.054 -60.306 1.00 85.88 770 ALA A N 1
ATOM 6166 C CA . ALA A 1 770 ? -61.574 -63.053 -60.623 1.00 85.88 770 ALA A CA 1
ATOM 6167 C C . ALA A 1 770 ? -61.649 -64.316 -59.750 1.00 85.88 770 ALA A C 1
ATOM 6169 O O . ALA A 1 770 ? -61.579 -65.423 -60.278 1.00 85.88 770 ALA A O 1
ATOM 6170 N N . LYS A 1 771 ? -61.895 -64.185 -58.438 1.00 86.31 771 LYS A N 1
ATOM 6171 C CA . LYS A 1 771 ? -62.064 -65.342 -57.535 1.00 86.31 771 LYS A CA 1
ATOM 6172 C C . LYS A 1 771 ? -63.253 -66.249 -57.877 1.00 86.31 771 LYS A C 1
ATOM 6174 O O . LYS A 1 771 ? -63.258 -67.415 -57.507 1.00 86.31 771 LYS A O 1
ATOM 6179 N N . THR A 1 772 ? -64.275 -65.719 -58.549 1.00 86.94 772 THR A N 1
ATOM 6180 C CA . THR A 1 772 ? -65.486 -66.465 -58.930 1.00 86.94 772 THR A CA 1
ATOM 6181 C C . THR A 1 772 ? -65.421 -67.053 -60.338 1.00 86.94 772 THR A C 1
ATOM 6183 O O . THR A 1 772 ? -66.373 -67.714 -60.747 1.00 86.94 772 THR A O 1
ATOM 6186 N N . LEU A 1 773 ? -64.307 -66.867 -61.060 1.00 85.56 773 LEU A N 1
ATOM 6187 C CA . LEU A 1 773 ? -64.145 -67.331 -62.439 1.00 85.56 773 LEU A CA 1
ATOM 6188 C C . LEU A 1 773 ? -64.375 -68.835 -62.586 1.00 85.56 773 LEU A C 1
ATOM 6190 O O . LEU A 1 773 ? -65.119 -69.232 -63.470 1.00 85.56 773 LEU A O 1
ATOM 6194 N N . ALA A 1 774 ? -63.789 -69.663 -61.716 1.00 83.69 774 ALA A N 1
ATOM 6195 C CA . ALA A 1 774 ? -63.956 -71.117 -61.788 1.00 83.69 774 ALA A CA 1
ATOM 6196 C C . ALA A 1 774 ? -65.433 -71.526 -61.660 1.00 83.69 774 ALA A C 1
ATOM 6198 O O . ALA A 1 774 ? -65.948 -72.280 -62.481 1.00 83.69 774 ALA A O 1
ATOM 6199 N N . ARG A 1 775 ? -66.154 -70.933 -60.698 1.00 85.06 775 ARG A N 1
ATOM 6200 C CA . ARG A 1 775 ? -67.594 -71.165 -60.522 1.00 85.06 775 ARG A CA 1
ATOM 6201 C C . ARG A 1 775 ? -68.393 -70.721 -61.748 1.00 85.06 775 ARG A C 1
ATOM 6203 O O . ARG A 1 775 ? -69.256 -71.470 -62.196 1.00 85.06 775 ARG A O 1
ATOM 6210 N N . HIS A 1 776 ? -68.092 -69.541 -62.297 1.00 85.06 776 HIS A N 1
ATOM 6211 C CA . HIS A 1 776 ? -68.735 -69.073 -63.524 1.00 85.06 776 HIS A CA 1
ATOM 6212 C C . HIS A 1 776 ? -68.475 -70.059 -64.669 1.00 85.06 776 HIS A C 1
ATOM 6214 O O . HIS A 1 776 ? -69.420 -70.550 -65.278 1.00 85.06 776 HIS A O 1
ATOM 6220 N N . LEU A 1 777 ? -67.217 -70.439 -64.904 1.00 82.25 777 LEU A N 1
ATOM 6221 C CA . LEU A 1 777 ? -66.843 -71.401 -65.940 1.00 82.25 777 LEU A CA 1
ATOM 6222 C C . LEU A 1 777 ? -67.511 -72.761 -65.760 1.00 82.25 777 LEU A C 1
ATOM 6224 O O . LEU A 1 777 ? -67.829 -73.385 -66.761 1.00 82.25 777 LEU A O 1
ATOM 6228 N N . GLU A 1 778 ? -67.776 -73.226 -64.541 1.00 81.06 778 GLU A N 1
ATOM 6229 C CA . GLU A 1 778 ? -68.429 -74.516 -64.302 1.00 81.06 778 GLU A CA 1
ATOM 6230 C C . GLU A 1 778 ? -69.953 -74.462 -64.462 1.00 81.06 778 GLU A C 1
ATOM 6232 O O . GLU A 1 778 ? -70.521 -75.337 -65.132 1.00 81.06 778 GLU A O 1
ATOM 6237 N N . ARG A 1 779 ? -70.602 -73.449 -63.874 1.00 79.25 779 ARG A N 1
ATOM 6238 C CA . ARG A 1 779 ? -72.056 -73.429 -63.632 1.00 79.25 779 ARG A CA 1
ATOM 6239 C C . ARG A 1 779 ? -72.817 -72.337 -64.375 1.00 79.25 779 ARG A C 1
ATOM 6241 O O . ARG A 1 779 ? -73.913 -72.608 -64.848 1.00 79.25 779 ARG A O 1
ATOM 6248 N N . ASP A 1 780 ? -72.239 -71.147 -64.496 1.00 78.19 780 ASP A N 1
ATOM 6249 C CA . ASP A 1 780 ? -72.986 -69.946 -64.905 1.00 78.19 780 ASP A CA 1
ATOM 6250 C C . ASP A 1 780 ? -72.648 -69.484 -66.338 1.00 78.19 780 ASP A C 1
ATOM 6252 O O . ASP A 1 780 ? -73.363 -68.670 -66.918 1.00 78.19 780 ASP A O 1
ATOM 6256 N N . CYS A 1 781 ? -71.567 -70.005 -66.928 1.00 81.06 781 CYS A N 1
ATOM 6257 C CA . CYS A 1 781 ? -71.076 -69.613 -68.246 1.00 81.06 781 CYS A CA 1
ATOM 6258 C C . CYS A 1 781 ? -71.996 -70.122 -69.360 1.00 81.06 781 CYS A C 1
ATOM 6260 O O . CYS A 1 781 ? -72.165 -71.332 -69.525 1.00 81.06 781 CYS A O 1
ATOM 6262 N N . ARG A 1 782 ? -72.521 -69.178 -70.150 1.00 77.56 782 ARG A N 1
ATOM 6263 C CA . ARG A 1 782 ? -73.452 -69.395 -71.272 1.00 77.56 782 ARG A CA 1
ATOM 6264 C C . ARG A 1 782 ? -72.753 -69.527 -72.634 1.00 77.56 782 ARG A C 1
ATOM 6266 O O . ARG A 1 782 ? -73.384 -69.325 -73.666 1.00 77.56 782 ARG A O 1
ATOM 6273 N N . SER A 1 783 ? -71.446 -69.801 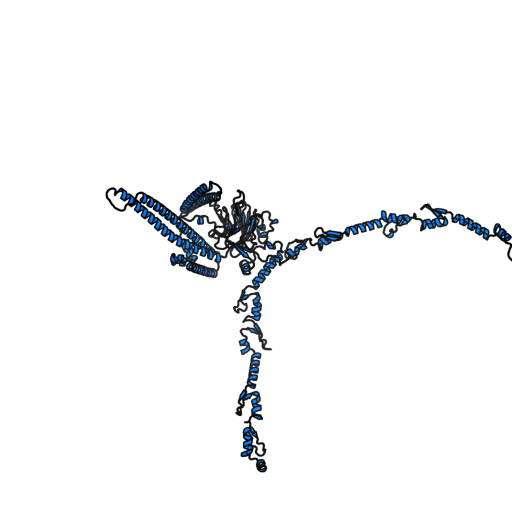-72.642 1.00 75.88 783 SER A N 1
ATOM 6274 C CA . SER A 1 783 ? -70.677 -69.999 -73.876 1.00 75.88 783 SER A CA 1
ATOM 6275 C C . SER A 1 783 ? -71.192 -71.232 -74.617 1.00 75.88 783 SER A C 1
ATOM 6277 O O . SER A 1 783 ? -71.192 -72.335 -74.069 1.00 75.88 783 SER A O 1
ATOM 6279 N N . GLN A 1 784 ? -71.589 -71.050 -75.876 1.00 70.06 784 GLN A N 1
ATOM 6280 C CA . GLN A 1 784 ? -71.996 -72.158 -76.745 1.00 70.06 784 GLN A CA 1
ATOM 6281 C C . GLN A 1 784 ? -70.796 -73.040 -77.103 1.00 70.06 784 GLN A C 1
ATOM 6283 O O . GLN A 1 784 ? -70.943 -74.235 -77.356 1.00 70.06 784 GLN A O 1
ATOM 6288 N N . SER A 1 785 ? -69.596 -72.455 -77.084 1.00 70.81 785 SER A N 1
ATOM 6289 C CA . SER A 1 785 ? -68.338 -73.162 -77.325 1.00 70.81 785 SER A CA 1
ATOM 6290 C C . SER A 1 785 ? -68.062 -74.213 -76.240 1.00 70.81 785 SER A C 1
ATOM 6292 O O . SER A 1 785 ? -67.646 -75.322 -76.550 1.00 70.81 785 SER A O 1
ATOM 6294 N N . LYS A 1 786 ? -68.395 -73.915 -74.976 1.00 66.50 786 LYS A N 1
ATOM 6295 C CA . LYS A 1 786 ? -68.239 -74.837 -73.837 1.00 66.50 786 LYS A CA 1
ATOM 6296 C C . LYS A 1 786 ? -69.190 -76.044 -73.884 1.00 66.50 786 LYS A C 1
ATOM 6298 O O . LYS A 1 786 ? -68.807 -77.118 -73.433 1.00 66.50 786 LYS A O 1
ATOM 6303 N N . GLU A 1 787 ? -70.421 -75.887 -74.376 1.00 60.69 787 GLU A N 1
ATOM 6304 C CA . GLU A 1 787 ? -71.378 -77.007 -74.489 1.00 60.69 787 GLU A CA 1
ATOM 6305 C C . GLU A 1 787 ? -70.988 -78.018 -75.571 1.00 60.69 787 GLU A C 1
ATOM 6307 O O . GLU A 1 787 ? -71.377 -79.173 -75.472 1.00 60.69 787 GLU A O 1
ATOM 6312 N N . ARG A 1 788 ? -70.205 -77.610 -76.580 1.00 60.69 788 ARG A N 1
ATOM 6313 C CA . ARG A 1 788 ? -69.674 -78.530 -77.601 1.00 60.69 788 ARG A CA 1
ATOM 6314 C C . ARG A 1 788 ? -68.493 -79.374 -77.113 1.00 60.69 788 ARG A C 1
ATOM 6316 O O . ARG A 1 788 ? -68.267 -80.440 -77.674 1.00 60.69 788 ARG A O 1
ATOM 6323 N N . ASP A 1 789 ? -67.769 -78.895 -76.101 1.00 59.75 789 ASP A N 1
ATOM 6324 C CA . ASP A 1 789 ? -66.601 -79.557 -75.496 1.00 59.75 789 ASP A CA 1
ATOM 6325 C C . ASP A 1 789 ? -66.949 -80.383 -74.233 1.00 59.75 789 ASP A C 1
ATOM 6327 O O . ASP A 1 789 ? -66.056 -80.957 -73.604 1.00 59.75 789 ASP A O 1
ATOM 6331 N N . ARG A 1 790 ? -68.232 -80.445 -73.842 1.00 57.16 790 ARG A N 1
ATOM 6332 C CA . ARG A 1 790 ? -68.773 -81.290 -72.759 1.00 57.16 790 ARG A CA 1
ATOM 6333 C C . ARG A 1 790 ? -69.498 -82.500 -73.328 1.00 57.16 790 ARG A C 1
ATOM 6335 O O . ARG A 1 790 ? -69.391 -83.565 -72.679 1.00 57.16 790 ARG A O 1
#

Mean predicted aligned error: 16.13 Å

Foldseek 3Di:
DDDDPVVVVVCLVPPDPVNVVVVVVVVVVVVQQDWDQQPQQRDTDGNVCSVVCQPPPDQRNWDAQPCVVVPFGDTGRNVCNVVCLVPPGPSNVVVVVVVVVVCQQQDWDQQPQARDTGRNVCNVVCLVPPPQQRWDFAPCVVVPFPDTGRNVCNCVQAPLVLADQWFKWKFQAQLFLWWWFQDDPPPPDDDDDDQDFAWDFKKKKWWFFAADLLVLLLSLLLLLLVLLLLLLVLVVQLVVLVVQLVVLVVVVVVLVVLVVVVVVVPDDDDDDDDDPVRSVVVVVVSVVSNVVSVVSNVVSVLSNLASLLSSLVSLLVSVLSCVPVPDDPVVSVVSLVVLLVSLVVVCVVCVSSVVRDDPVVSVQSSGSVSVNVVSVVPDDDPDDPVLVVVLVQLLLVLLLVLLVLVVVLVPDDPPDPCNVVSNVVSVVVNVVSQVVNCVSVVNNHVVSVLDDAAQFQFDDSAKTWAQADDSNGFTWIAGSNDRPVQGIDTFPDHDHHLAIWTWMWGFHPFKIWIDIPLHTRGIDTDIGGHRSGMRFRSPSGHTRGGIIFKIWMFNRGDDSVRCNVPFAEDDPLVVRPGIQFIWGLRPQDDQWTDTPNNNTDIIGIDSMHMDIPNDLVVCVRHPDPSYRDNSSNSHGPVSSVVVSVVVVVVSQQQDFDQAPLRLRDTDRNVCNVVCLDPPDQQHWDADPQPPQRDIGRNVCNVVCLVPPRPRNVVVVVVVVVVCQQQAFDQAPLRQRGTDRNVCNVVCQDPPRQQHWDAQPQPQQGDIDRNVCNVVCLVPVGPRPVSVVVD

Secondary structure (DSSP, 8-state):
-PPPHHHHHHHHHHT-HHHHHHHHHHHHHHHHT-EEE-TTT--EEEGGGHHHIIIII-TT-EEE-TTGGGT---EEEGGGHHHHHHHT-HHHHHHHHHHHHHHHHHSEEE-TTT--EEEGGGHHHIIIII-TT-EEE-GGGGGT---EEEGGGHHHHH-STTS-S--EEEEE-TTS--EEES----TTS-S-----PBPSSEEEEEEEEEPPHHHHHHHHHHHHHHHHHHHHHHHHHHHHHHHHHHHHHHHHHHHHHHHHHHHH-TTS--S-PPPHHHHHHHHHHHHHHHHHHHHHHHHHHHHHHHHHHHHHHHHHHHHHHHHHH---HHHHHHHHHHHHHHHHHHHHH-HHHHHHS-HHHHHHTT-HHHHHHHHHTT------HHHHHHHHHHHHHHHHHHHHHHHHHHT--TT-TTHHHHHHHHHHHHHHHHHHHHHHTTT--HHHHH---EEEEEE-SS-EEEEEETTTTEEEEE-TTS-GGGSEEE---PPPSSSEEEEEEEE-SSEEEEEETTEEEEEEE----B--SEEE-S-GGGB--EEEEEEEEESS---HHHHHHHHTS---GGG-TTEEEEE-----SSSEE--TTSSSPPEEEESEEEEETTSHHHHHHH-S-SS--GGGTTS-HHHHHHHHHHHHHHHHHH-EEE-TT--S-EEEHHHHHHIIIII-TT-EEE-SSTTT--EEEGGGHHHIIIII-HHHHHHHHHHHHHHHHH-EEE-TT--S-EEEGGGHHHIIIII-TT-EEE-SSTTT--EEEGGGHHHIIIII---HHHHH--